Protein 1PL8 (pdb70)

Foldseek 3Di:
DDDDDDWKFFWKAAFAQRTDTHTDDADDEAQQKFKFQWFKFWDDPLQLVCHHGQADVPQHNPGIATATALFKGFTCGHHNNDDPHDGGFTWAFHFWAQPDCDPCNVVQNSLPRPRIGGDHRPPHHHRLIRMDMDRNVGIGGFDPLFDGVLSSVLQLLQLLLFQCVQQVQAAQFAEEEEALALNSLSVQQNSVLRHHPAYEYEEQDPVSVVLSVVFHHRHYYHDDPDALLVLLVVSCVVVVHATLEYEYAAQDLRPQQNRLNRHAQLGEYEYEHHYDPDHDHPVVSCVVSVHYYHYGRRHGDRSVVSSVCRVVVSGDCVSQEDEEEESVCVVVQSVVVVVVPGHIYMYTDDPVDNDD/DDDDDDWKFFWKAAAAQRIDTDTDDADDEAQQKFKFQWFKFWDDPLQLCCHHGQADVVQHNPGMAGATALFKGFGCGHHNNDDPHDGGFTWQAHFWAQPDCDPCNVVQNSLPRPRIGGDHGPPHHHRLIGMDMDRNVGIGGFDPLFDGVLSSCLQLLQLLVQQCVQQVQAAAFAEEEEALALNSLSVQQNSVLRHHPAYEYEEQDPLSQVLSVVFHHRHYYHDDDDFLLVLLVVSCVVVVHATLEYEYAALDLRPQQNRQNRHQQLGEYEYEHHYDPDHDHPVVSNVVSVHYYHYGRRHGDRSVVSSVCRVVVSGDCPSQEPEEEESVCVVVQSVVVVVVPGHIYMYTDDPVDRDD/DDDDDDWKFFWKAAAAQRTDTHTDDADDEAQQKFKFQWFKFWDDPLQLVCHHGQADVVQHNPGIAGATALFKGFGCGHHNNDDPHDGGFTWQAHFWAQPDCDPCNVVQNSLPRPRIGGDHGPPHHHRLIRMDMDRNVGIGGFDPLFDGVLSSCLQLLQLLVQQCVQQVQAAAFAEEEEALALNSLSVQQNSVLRHHPAYEYEEQDPLSQVLSVVFHHRHYYHDDPDFLLVLLVVSCVVVVHATLEYEYAACDLRPQQNRQNRHAQLGEYEYEHNYDPDHDHPVVSNVVSVHYYHYGRRHGDRSVVSSVCRVVVSGDCPSQEPEEEESVCVVVQSVVVVVVPGHIYMYTDDPVDRDD/DDDDDDWKFFWKAAAAQRTDTHTDDADDEAQQKFKFQWFKFWDDPLQLCCRHGCADVPQHNPGIATATALFKGFTCGHHNNDDPDDGGFTWAFHFWDQPDCDPCNVVFNSLPRPRIGGDHRPPHHHRLIGMDMDRNVGIGGFDPLFDGVLSSVLQLLQLLVFQCVQQVQAAAFEEEEEALALNSLSVQQNSVLRHHPAYEYEEQDPVSQVLSVVFHHRHYYHDDPDALLRLLVVSCVVVVHATLEYEYAAQDLRPQQNNLNRHAQLGEYEYEHHYDPDHDHPVVSNVVSVHYYHYGRRHGPRSVVSSVCRVVVSGDCVSQEDEEEESVCVVVQSVVVVVVPGHIYMYTDDPVDNDD

B-factor: mean 23.21, std 8.75, range [3.47, 67.13]

Radius of gyration: 36.03 Å; Cα contacts (8 Å, |Δi|>4): 3631; chains: 4; bounding box: 82×90×135 Å

InterPro domains:
  IPR002328 Alcohol dehydrogenase, zinc-type, conserved site [PS00059] (69-83)
  IPR011032 GroES-like superfamily [SSF50129] (10-181)
  IPR013149 Alcohol dehydrogenase-like, C-terminal [PF00107] (183-312)
  IPR013154 Alcohol dehydrogenase-like, N-terminal [PF08240] (31-145)
  IPR020843 Enoylreductase domain [SM00829] (16-348)
  IPR036291 NAD(P)-binding domain superfamily [SSF51735] (148-316)
  IPR045306 Sorbitol dehydrogenase-like [cd05285] (11-350)

Secondary structure (DSSP, 8-state):
-PPPPP--EEEEEEETTEEEEEE-PPP---TTEEEEEEEEEEE-HHHHHHHHHSEETTEE-SS-EE---EEEEEEEEE-TT--S--TT-EEEE-SEE-SS--HHHHTT-GGG-TT-EETTBTTB--S-BSEEEEEGGGEEEPPTTS-HHHHHHHHHHHHHHHHHHHHT--TT-EEEEE--SHHHHHHHHHHHHTT-SEEEEEES-HHHHHHHHHTT-SEEEE-SS--HHHHHHHHHHHHTS--SEEEE-S--HHHHHHHHHHSPTT-EEEE-S---S-----HHHHHHTT-EEEE--S-SS-HHHHHHHHHTTS---GGGEEEEEEGGGHHHHHHHHHTT--SEEEEE--TT----/-PPPPP--EEEEEEETTEEEEEE-PPP---TTEEEEEEEEEEE-HHHHHHHHHSEETTEE-SS-EE---EEEEEEEEE-TT--S--TT-EEEE-SEE-SS--HHHHTT-GGG-TT-EETTBTTB--S-BSEEEEEGGGEEEPPTTS-HHHHHHHHHHHHHHHHHHHHT--TT-EEEEE--SHHHHHHHHHHHHTT-SEEEEEES-HHHHHHHHHTT-SEEEE-SS--HHHHHHHHHHHHTS--SEEEE-S--HHHHHHHHHHSPTT-EEEE-S---S-----HHHHHHTT-EEEE--S-SS-HHHHHHHHHTTS---GGGEEEEEEGGGHHHHHHHHHHT--SEEEEE--TT----/-PPPPP--EEEEEEETTEEEEEE-PPP---TTEEEEEEEEEEE-HHHHHHHHHSEETTEE-SS-EE---EEEEEEEEE-TT--S--TT-EEEE-SEE-SS--HHHHTT-GGG-TT-EETTBTTB--S-BSEEEEEGGGEEEPPTTS-HHHHHHHHHHHHHHHHHHHHT--TT-EEEEE--SHHHHHHHHHHHHTT-SEEEEEES-HHHHHHHHHTT-SEEEE-SS--HHHHHHHHHHHHTS--SEEEE-S--HHHHHHHHHHSPTT-EEEE-S---S-----HHHHHHTT-EEEE--S-SS-HHHHHHHHHTTS---GGGEEEEEEGGGHHHHHHHHHHT--SEEEEE--TT----/-PPPPP--EEEEEEETTEEEEEE-PPP---TTEEEEEEEEEEE-HHHHHHHHHSEETTEE--S-EE---EEEEEEEEE-TT--S--TT-EEEE-SEE-SS--HHHHTT-GGG-TT-EETTBTTB--S-BSEEEEEGGGEEEPPTTS-HHHHHHHHHHHHHHHHHHHHT--TT-EEEEE--SHHHHHHHHHHHHTT-SEEEEEES-HHHHHHHHHTT-SEEEE-SS--HHHHHHHHHHHHTS--SEEEE-S--HHHHHHHHHHSPTT-EEEE-S---S-----HHHHHHTT-EEEE--S-SS-HHHHHHHHHTT----GGGEEEEEEGGGHHHHHHHHHTT--SEEEEE--TT----

Structure (mmCIF, N/CA/C/O backbone):
data_1PL8
#
_entry.id   1PL8
#
_cell.length_a   133.776
_cell.length_b   133.776
_cell.length_c   224.708
_cell.angle_alpha   90.00
_cell.angle_beta   90.00
_cell.angle_gamma   120.00
#
_symmetry.space_group_name_H-M   'P 62'
#
loop_
_entity.id
_entity.type
_entity.pdbx_description
1 polymer 'human sorbitol dehydrogenase'
2 non-polymer 'ZINC ION'
3 non-polymer NICOTINAMIDE-ADENINE-DINUCLEOTIDE
4 water water
#
loop_
_atom_site.group_PDB
_atom_site.id
_atom_site.type_symbol
_atom_site.label_atom_id
_atom_site.label_alt_id
_atom_site.label_comp_id
_atom_site.label_asym_id
_atom_site.label_entity_id
_atom_site.label_seq_id
_atom_site.pdbx_PDB_ins_code
_atom_site.Cartn_x
_atom_site.Cartn_y
_atom_site.Cartn_z
_atom_site.occupancy
_atom_site.B_iso_or_equiv
_atom_site.auth_seq_id
_atom_site.auth_comp_id
_atom_site.auth_asym_id
_atom_site.auth_atom_id
_atom_site.pdbx_PDB_model_num
ATOM 1 N N . ALA A 1 1 ? 80.570 35.494 77.945 1.00 34.81 1 ALA A N 1
ATOM 2 C CA . ALA A 1 1 ? 81.643 35.610 76.917 1.00 34.70 1 ALA A CA 1
ATOM 3 C C . ALA A 1 1 ? 81.225 36.592 75.827 1.00 33.56 1 ALA A C 1
ATOM 4 O O . ALA A 1 1 ? 80.035 36.827 75.613 1.00 34.11 1 ALA A O 1
ATOM 6 N N . ALA A 1 2 ? 82.209 37.162 75.140 1.00 31.33 2 ALA A N 1
ATOM 7 C CA . ALA A 1 2 ? 81.940 38.121 74.075 1.00 28.96 2 ALA A CA 1
ATOM 8 C C . ALA A 1 2 ? 81.450 37.423 72.809 1.00 27.53 2 ALA A C 1
ATOM 9 O O . ALA A 1 2 ? 81.582 36.208 72.664 1.00 26.14 2 ALA A O 1
ATOM 11 N N . ALA A 1 3 ? 80.884 38.203 71.896 1.00 25.23 3 ALA A N 1
ATOM 12 C CA . ALA A 1 3 ? 80.381 37.672 70.639 1.00 25.07 3 ALA A CA 1
ATOM 13 C C . ALA A 1 3 ? 81.519 37.076 69.821 1.00 24.42 3 ALA A C 1
ATOM 14 O O . ALA A 1 3 ? 82.679 37.489 69.946 1.00 23.76 3 ALA A O 1
ATOM 16 N N . ALA A 1 4 ? 81.179 36.098 68.988 1.00 22.07 4 ALA A N 1
ATOM 17 C CA . ALA A 1 4 ? 82.161 35.445 68.140 1.00 22.30 4 ALA A CA 1
ATOM 18 C C . ALA A 1 4 ? 82.730 36.468 67.161 1.00 22.14 4 ALA A C 1
ATOM 19 O O . ALA A 1 4 ? 81.996 37.289 66.615 1.00 22.69 4 ALA A O 1
ATOM 21 N N . LYS A 1 5 ? 84.040 36.418 66.954 1.00 21.76 5 LYS A N 1
ATOM 22 C CA . LYS A 1 5 ? 84.705 37.332 66.035 1.00 23.58 5 LYS A CA 1
ATOM 23 C C . LYS A 1 5 ? 84.577 36.792 64.620 1.00 23.28 5 LYS A C 1
ATOM 24 O O . LYS A 1 5 ? 84.335 35.601 64.418 1.00 20.24 5 LYS A O 1
ATOM 30 N N . PRO A 1 6 ? 84.717 37.667 63.617 1.00 23.05 6 PRO A N 1
ATOM 31 C CA . PRO A 1 6 ? 84.614 37.167 62.245 1.00 22.40 6 PRO A CA 1
ATOM 32 C C . PRO A 1 6 ? 85.870 36.351 61.950 1.00 19.94 6 PRO A C 1
ATOM 33 O O . PRO A 1 6 ? 86.839 36.403 62.708 1.00 19.37 6 PRO A O 1
ATOM 37 N N . ASN A 1 7 ? 85.854 35.583 60.867 1.00 19.66 7 ASN A N 1
ATOM 38 C CA . ASN A 1 7 ? 87.016 34.778 60.511 1.00 18.63 7 ASN A CA 1
ATOM 39 C C . ASN A 1 7 ? 87.553 35.242 59.168 1.00 18.15 7 ASN A C 1
ATOM 40 O O . ASN A 1 7 ? 86.872 35.955 58.430 1.00 18.38 7 ASN A O 1
ATOM 45 N N . ASN A 1 8 ? 88.783 34.851 58.862 1.00 17.59 8 ASN A N 1
ATOM 46 C CA . ASN A 1 8 ? 89.375 35.188 57.579 1.00 18.46 8 ASN A CA 1
ATOM 47 C C . ASN A 1 8 ? 90.026 33.937 57.000 1.00 17.78 8 ASN A C 1
ATOM 48 O O . ASN A 1 8 ? 91.240 33.888 56.784 1.00 17.79 8 ASN A O 1
ATOM 53 N N . LEU A 1 9 ? 89.205 32.912 56.785 1.00 16.98 9 LEU A N 1
ATOM 54 C CA . LEU A 1 9 ? 89.673 31.659 56.207 1.00 17.02 9 LEU A CA 1
ATOM 55 C C . LEU A 1 9 ? 90.308 32.043 54.874 1.00 16.62 9 LEU A C 1
ATOM 56 O O . LEU A 1 9 ? 89.719 32.800 54.103 1.00 16.47 9 LEU A O 1
ATOM 61 N N . SER A 1 10 ? 91.500 31.519 54.610 1.00 16.91 10 SER A N 1
ATOM 62 C CA . SER A 1 10 ? 92.227 31.834 53.388 1.00 17.10 10 SER A CA 1
ATOM 63 C C . SER A 1 10 ? 92.750 30.591 52.676 1.00 17.83 10 SER A C 1
ATOM 64 O O . SER A 1 10 ? 93.001 29.565 53.310 1.00 18.26 10 SER A O 1
ATOM 67 N N . LEU A 1 11 ? 92.910 30.685 51.358 1.00 16.98 11 LEU A N 1
ATOM 68 C CA . LEU A 1 11 ? 93.454 29.576 50.578 1.00 18.44 11 LEU A CA 1
ATOM 69 C C . LEU A 1 11 ? 94.942 29.892 50.457 1.00 19.46 11 LEU A C 1
ATOM 70 O O . LEU A 1 11 ? 95.328 30.869 49.812 1.00 19.06 11 LEU A O 1
ATOM 75 N N . VAL A 1 12 ? 95.771 29.058 51.073 1.00 19.64 12 VAL A N 1
ATOM 76 C CA . VAL A 1 12 ? 97.209 29.289 51.100 1.00 19.69 12 VAL A CA 1
ATOM 77 C C . VAL A 1 12 ? 98.081 28.181 50.530 1.00 22.24 12 VAL A C 1
ATOM 78 O O . VAL A 1 12 ? 97.828 26.995 50.755 1.00 22.81 12 VAL A O 1
ATOM 82 N N A VAL A 1 13 ? 99.113 28.571 49.789 0.50 22.58 13 VAL A N 1
ATOM 83 N N B VAL A 1 13 ? 99.111 28.570 49.784 0.50 22.27 13 VAL A N 1
ATOM 84 C CA A VAL A 1 13 ? 100.047 27.606 49.226 0.50 23.57 13 VAL A CA 1
ATOM 85 C CA B VAL A 1 13 ? 100.042 27.604 49.216 0.50 22.96 13 VAL A CA 1
ATOM 86 C C A VAL A 1 13 ? 101.326 27.670 50.050 0.50 24.24 13 VAL A C 1
ATOM 87 C C B VAL A 1 13 ? 101.333 27.667 50.031 0.50 23.89 13 VAL A C 1
ATOM 88 O O A VAL A 1 13 ? 101.912 28.739 50.218 0.50 23.82 13 VAL A O 1
ATOM 89 O O B VAL A 1 13 ? 101.932 28.731 50.179 0.50 23.55 13 VAL A O 1
ATOM 96 N N . HIS A 1 14 ? 101.745 26.525 50.575 1.00 24.96 14 HIS A N 1
ATOM 97 C CA . HIS A 1 14 ? 102.956 26.454 51.383 1.00 26.59 14 HIS A CA 1
ATOM 98 C C . HIS A 1 14 ? 104.131 25.958 50.562 1.00 27.78 14 HIS A C 1
ATOM 99 O O . HIS A 1 14 ? 105.287 26.145 50.935 1.00 30.47 14 HIS A O 1
ATOM 106 N N . GLY A 1 15 ? 103.823 25.324 49.440 1.00 28.93 15 GLY A N 1
ATOM 107 C CA . GLY A 1 15 ? 104.859 24.800 48.576 1.00 30.54 15 GLY A CA 1
ATOM 108 C C . GLY A 1 15 ? 104.245 23.890 47.536 1.00 32.05 15 GLY A C 1
ATOM 109 O O . GLY A 1 15 ? 103.025 23.723 47.508 1.00 32.26 15 GLY A O 1
ATOM 110 N N . PRO A 1 16 ? 105.063 23.285 46.664 1.00 32.99 16 PRO A N 1
ATOM 111 C CA . PRO A 1 16 ? 104.534 22.392 45.632 1.00 33.43 16 PRO A CA 1
ATOM 112 C C . PRO A 1 16 ? 103.573 21.375 46.229 1.00 32.94 16 PRO A C 1
ATOM 113 O O . PRO A 1 16 ? 103.909 20.693 47.194 1.00 34.22 16 PRO A O 1
ATOM 117 N N . GLY A 1 17 ? 102.375 21.293 45.657 1.00 32.29 17 GLY A N 1
ATOM 118 C CA . GLY A 1 17 ? 101.378 20.353 46.134 1.00 31.66 17 GLY A CA 1
ATOM 119 C C . GLY A 1 17 ? 100.925 20.517 47.576 1.00 31.27 17 GLY A C 1
ATOM 120 O O . GLY A 1 17 ? 100.370 19.583 48.158 1.00 31.34 17 GLY A O 1
ATOM 121 N N . ASP A 1 18 ? 101.150 21.688 48.164 1.00 28.34 18 ASP A N 1
ATOM 122 C CA . ASP A 1 18 ? 100.737 21.912 49.547 1.00 28.02 18 ASP A CA 1
ATOM 123 C C . ASP A 1 18 ? 99.771 23.091 49.646 1.00 27.50 18 ASP A C 1
ATOM 124 O O . ASP A 1 18 ? 100.177 24.222 49.923 1.00 26.49 18 ASP A O 1
ATOM 129 N N . LEU A 1 19 ? 98.492 22.805 49.423 1.00 26.52 19 LEU A N 1
ATOM 130 C CA . LEU A 1 19 ? 97.430 23.803 49.466 1.00 26.55 19 LEU A CA 1
ATOM 131 C C . LEU A 1 19 ? 96.627 23.630 50.752 1.00 26.55 19 LEU A C 1
ATOM 132 O O . LEU A 1 19 ? 96.230 22.511 51.092 1.00 26.44 19 LEU A O 1
ATOM 137 N N . ARG A 1 20 ? 96.377 24.731 51.458 1.00 23.79 20 ARG A N 1
ATOM 138 C CA . ARG A 1 20 ? 95.638 24.660 52.715 1.00 23.72 20 ARG A CA 1
ATOM 139 C C . ARG A 1 20 ? 94.646 25.792 52.943 1.00 23.53 20 ARG A C 1
ATOM 140 O O . ARG A 1 20 ? 94.844 26.918 52.486 1.00 21.94 20 ARG A O 1
ATOM 148 N N . LEU A 1 21 ? 93.575 25.472 53.658 1.00 22.35 21 LEU A N 1
ATOM 149 C CA . LEU A 1 21 ? 92.576 26.458 54.031 1.00 22.55 21 LEU A CA 1
ATOM 150 C C . LEU A 1 21 ? 92.900 26.734 55.491 1.00 22.65 21 LEU A C 1
ATOM 151 O O . LEU A 1 21 ? 92.834 25.834 56.326 1.00 22.84 21 LEU A O 1
ATOM 156 N N . GLU A 1 22 ? 93.275 27.968 55.797 1.00 22.59 22 GLU A N 1
ATOM 157 C CA . GLU A 1 22 ? 93.625 28.323 57.164 1.00 24.00 22 GLU A CA 1
ATOM 158 C C . GLU A 1 22 ? 93.197 29.740 57.492 1.00 22.37 22 GLU A C 1
ATOM 159 O O . GLU A 1 22 ? 93.021 30.566 56.599 1.00 22.49 22 GLU A O 1
ATOM 165 N N . ASN A 1 23 ? 93.025 30.016 58.779 1.00 20.17 23 ASN A N 1
ATOM 166 C CA . ASN A 1 23 ? 92.588 31.329 59.212 1.00 20.14 23 ASN A CA 1
ATOM 167 C C . ASN A 1 23 ? 93.703 32.355 59.360 1.00 20.67 23 ASN A C 1
ATOM 168 O O . ASN A 1 23 ? 94.785 32.062 59.869 1.00 19.40 23 ASN A O 1
ATOM 173 N N . TYR A 1 24 ? 93.407 33.571 58.919 1.00 20.59 24 TYR A N 1
ATOM 174 C CA . TYR A 1 24 ? 94.339 34.685 58.994 1.00 20.29 24 TYR A CA 1
ATOM 175 C C . TYR A 1 24 ? 93.693 35.788 59.811 1.00 21.28 24 TYR A C 1
ATOM 176 O O . TYR A 1 24 ? 92.474 35.807 59.992 1.00 20.56 24 TYR A O 1
ATOM 185 N N . PRO A 1 25 ? 94.504 36.720 60.328 1.00 22.36 25 PRO A N 1
ATOM 186 C CA . PRO A 1 25 ? 93.944 37.818 61.117 1.00 21.66 25 PRO A CA 1
ATOM 187 C C . PRO A 1 25 ? 93.103 38.672 60.178 1.00 21.76 25 PRO A C 1
ATOM 188 O O . PRO A 1 25 ? 93.271 38.603 58.960 1.00 22.20 25 PRO A O 1
ATOM 192 N N . ILE A 1 26 ? 92.191 39.461 60.731 1.00 22.89 26 ILE A N 1
ATOM 193 C CA . ILE A 1 26 ? 91.370 40.334 59.903 1.00 23.68 26 ILE A CA 1
ATOM 194 C C . ILE A 1 26 ? 92.218 41.579 59.648 1.00 24.12 26 ILE A C 1
ATOM 195 O O . ILE A 1 26 ? 92.631 42.258 60.586 1.00 24.38 26 ILE A O 1
ATOM 200 N N . PRO A 1 27 ? 92.492 41.893 58.374 1.00 24.97 27 PRO A N 1
ATOM 201 C CA . PRO A 1 27 ? 93.307 43.072 58.058 1.00 24.94 27 PRO A CA 1
ATOM 202 C C . PRO A 1 27 ? 92.691 44.382 58.542 1.00 24.65 27 PRO A C 1
ATOM 203 O O . PRO A 1 27 ? 91.470 44.516 58.605 1.00 25.07 27 PRO A O 1
ATOM 207 N N . GLU A 1 28 ? 93.547 45.339 58.890 1.00 24.35 28 GLU A N 1
ATOM 208 C CA . GLU A 1 28 ? 93.098 46.657 59.322 1.00 25.11 28 GLU A CA 1
ATOM 209 C C . GLU A 1 28 ? 93.580 47.613 58.232 1.00 24.68 28 GLU A C 1
ATOM 210 O O . GLU A 1 28 ? 94.778 47.733 57.981 1.00 23.73 28 GLU A O 1
ATOM 216 N N . PRO A 1 29 ? 92.649 48.302 57.565 1.00 23.55 29 PRO A N 1
ATOM 217 C CA . PRO A 1 29 ? 93.018 49.230 56.496 1.00 23.86 29 PRO A CA 1
ATOM 218 C C . PRO A 1 29 ? 93.686 50.525 56.941 1.00 23.67 29 PRO A C 1
ATOM 219 O O . PRO A 1 29 ? 93.277 51.144 57.920 1.00 24.72 29 PRO A O 1
ATOM 223 N N . GLY A 1 30 ? 94.721 50.918 56.205 1.00 24.75 30 GLY A N 1
ATOM 224 C CA . GLY A 1 30 ? 95.420 52.155 56.490 1.00 22.44 30 GLY A CA 1
ATOM 225 C C . GLY A 1 30 ? 94.580 53.298 55.947 1.00 23.35 30 GLY A C 1
ATOM 226 O O . GLY A 1 30 ? 93.551 53.051 55.318 1.00 22.91 30 GLY A O 1
ATOM 227 N N . PRO A 1 31 ? 94.998 54.559 56.147 1.00 23.95 31 PRO A N 1
ATOM 228 C CA . PRO A 1 31 ? 94.284 55.757 55.687 1.00 23.12 31 PRO A CA 1
ATOM 229 C C . PRO A 1 31 ? 93.753 55.733 54.250 1.00 22.41 31 PRO A C 1
ATOM 230 O O . PRO A 1 31 ? 92.663 56.237 53.983 1.00 22.85 31 PRO A O 1
ATOM 234 N N . ASN A 1 32 ? 94.522 55.167 53.326 1.00 20.98 32 ASN A N 1
ATOM 235 C CA . ASN A 1 32 ? 94.088 55.125 51.934 1.00 23.31 32 ASN A CA 1
ATOM 236 C C . ASN A 1 32 ? 93.720 53.735 51.434 1.00 23.08 32 ASN A C 1
ATOM 237 O O . ASN A 1 32 ? 93.780 53.465 50.235 1.00 20.13 32 ASN A O 1
ATOM 242 N N . GLU A 1 33 ? 93.336 52.858 52.355 1.00 21.77 33 GLU A N 1
ATOM 243 C CA . GLU A 1 33 ? 92.943 51.503 51.990 1.00 22.51 33 GLU A CA 1
ATOM 244 C C . GLU A 1 33 ? 91.506 51.247 52.414 1.00 21.58 33 GLU A C 1
ATOM 245 O O . GLU A 1 33 ? 90.905 52.038 53.145 1.00 21.75 33 GLU A O 1
ATOM 251 N N . VAL A 1 34 ? 90.950 50.146 51.927 1.00 21.64 34 VAL A N 1
ATOM 252 C CA . VAL A 1 34 ? 89.601 49.750 52.287 1.00 19.52 34 VAL A CA 1
ATOM 253 C C . VAL A 1 34 ? 89.667 48.265 52.610 1.00 20.46 34 VAL A C 1
ATOM 254 O O . VAL A 1 34 ? 90.517 47.542 52.085 1.00 19.31 34 VAL A O 1
ATOM 258 N N . LEU A 1 35 ? 88.793 47.823 53.504 1.00 18.75 35 LEU A N 1
ATOM 259 C CA . LEU A 1 35 ? 88.733 46.421 53.875 1.00 18.93 35 LEU A CA 1
ATOM 260 C C . LEU A 1 35 ? 87.542 45.862 53.110 1.00 18.50 35 LEU A C 1
ATOM 261 O O . LEU A 1 35 ? 86.439 46.402 53.194 1.00 18.36 35 LEU A O 1
ATOM 266 N N . LEU A 1 36 ? 87.767 44.799 52.344 1.00 18.40 36 LEU A N 1
ATOM 267 C CA . LEU A 1 36 ? 86.691 44.203 51.565 1.00 17.59 36 LEU A CA 1
ATOM 268 C C . LEU A 1 36 ? 86.265 42.841 52.076 1.00 18.15 36 LEU A C 1
ATOM 269 O O . LEU A 1 36 ? 87.098 42.019 52.467 1.00 17.11 36 LEU A O 1
ATOM 274 N N . ARG A 1 37 ? 84.956 42.616 52.069 1.00 17.72 37 ARG A N 1
ATOM 275 C CA . ARG A 1 37 ? 84.403 41.324 52.439 1.00 17.47 37 ARG A CA 1
ATOM 276 C C . ARG A 1 37 ? 84.401 40.671 51.059 1.00 16.77 37 ARG A C 1
ATOM 277 O O . ARG A 1 37 ? 83.547 40.977 50.224 1.00 16.88 37 ARG A O 1
ATOM 285 N N . MET A 1 38 ? 85.381 39.812 50.806 1.00 16.12 38 MET A N 1
ATOM 286 C CA . MET A 1 38 ? 85.500 39.159 49.508 1.00 15.17 38 MET A CA 1
ATOM 287 C C . MET A 1 38 ? 84.226 38.420 49.121 1.00 16.51 38 MET A C 1
ATOM 288 O O . MET A 1 38 ? 83.560 37.824 49.972 1.00 16.42 38 MET A O 1
ATOM 293 N N . HIS A 1 39 ? 83.888 38.467 47.835 1.00 14.71 39 HIS A N 1
ATOM 294 C CA . HIS A 1 39 ? 82.690 37.800 47.343 1.00 16.37 39 HIS A CA 1
ATOM 295 C C . HIS A 1 39 ? 83.010 36.764 46.270 1.00 17.55 39 HIS A C 1
ATOM 296 O O . HIS A 1 39 ? 82.817 35.568 46.485 1.00 20.30 39 HIS A O 1
ATOM 303 N N . SER A 1 40 ? 83.509 37.219 45.122 1.00 16.67 40 SER A N 1
ATOM 304 C CA . SER A 1 40 ? 83.843 36.316 44.024 1.00 15.29 40 SER A CA 1
ATOM 305 C C . SER A 1 40 ? 85.303 36.420 43.586 1.00 15.14 40 SER A C 1
ATOM 306 O O . SER A 1 40 ? 85.821 37.515 43.363 1.00 13.84 40 SER A O 1
ATOM 309 N N . VAL A 1 41 ? 85.958 35.270 43.455 1.00 14.78 41 VAL A N 1
ATOM 310 C CA . VAL A 1 41 ? 87.355 35.225 43.038 1.00 14.89 41 VAL A CA 1
ATOM 311 C C . VAL A 1 41 ? 87.570 34.135 41.999 1.00 15.57 41 VAL A C 1
ATOM 312 O O . VAL A 1 41 ? 87.390 32.951 42.284 1.00 15.47 41 VAL A O 1
ATOM 316 N N . GLY A 1 42 ? 87.950 34.534 40.791 1.00 13.37 42 GLY A N 1
ATOM 317 C CA . GLY A 1 42 ? 88.197 33.549 39.760 1.00 15.44 42 GLY A CA 1
ATOM 318 C C . GLY A 1 42 ? 89.630 33.079 39.896 1.00 17.60 42 GLY A C 1
ATOM 319 O O . GLY A 1 42 ? 90.487 33.828 40.363 1.00 18.73 42 GLY A O 1
ATOM 320 N N . ILE A 1 43 ? 89.899 31.837 39.520 1.00 17.10 43 ILE A N 1
ATOM 321 C CA . ILE A 1 43 ? 91.259 31.329 39.600 1.00 19.69 43 ILE A CA 1
ATOM 322 C C . ILE A 1 43 ? 91.758 31.077 38.189 1.00 19.75 43 ILE A C 1
ATOM 323 O O . ILE A 1 43 ? 90.963 30.906 37.269 1.00 21.13 43 ILE A O 1
ATOM 328 N N . CYS A 1 44 ? 93.072 31.074 38.010 1.00 21.68 44 CYS A N 1
ATOM 329 C CA . CYS A 1 44 ? 93.624 30.837 36.685 1.00 22.76 44 CYS A CA 1
ATOM 330 C C . CYS A 1 44 ? 94.900 30.022 36.784 1.00 22.86 44 CYS A C 1
ATOM 331 O O . CYS A 1 44 ? 95.350 29.687 37.883 1.00 23.15 44 CYS A O 1
ATOM 334 N N . GLY A 1 45 ? 95.477 29.714 35.627 1.00 23.80 45 GLY A N 1
ATOM 335 C CA . GLY A 1 45 ? 96.691 28.922 35.573 1.00 25.10 45 GLY A CA 1
ATOM 336 C C . GLY A 1 45 ? 97.801 29.377 36.495 1.00 25.41 45 GLY A C 1
ATOM 337 O O . GLY A 1 45 ? 98.584 28.558 36.973 1.00 25.78 45 GLY A O 1
ATOM 338 N N A SER A 1 46 ? 97.877 30.680 36.748 0.50 26.52 46 SER A N 1
ATOM 339 N N B SER A 1 46 ? 97.877 30.679 36.745 0.50 25.91 46 SER A N 1
ATOM 340 C CA A SER A 1 46 ? 98.915 31.213 37.622 0.50 26.84 46 SER A CA 1
ATOM 341 C CA B SER A 1 46 ? 98.910 31.216 37.619 0.50 25.66 46 SER A CA 1
ATOM 342 C C A SER A 1 46 ? 98.753 30.678 39.042 0.50 26.43 46 SER A C 1
ATOM 343 C C B SER A 1 46 ? 98.752 30.684 39.041 0.50 25.74 46 SER A C 1
ATOM 344 O O A SER A 1 46 ? 99.717 30.203 39.644 0.50 26.46 46 SER A O 1
ATOM 345 O O B SER A 1 46 ? 99.720 30.216 39.643 0.50 25.81 46 SER A O 1
ATOM 350 N N . ASP A 1 47 ? 97.535 30.750 39.573 1.00 25.57 47 ASP A N 1
ATOM 351 C CA . ASP A 1 47 ? 97.272 30.258 40.927 1.00 26.30 47 ASP A CA 1
ATOM 352 C C . ASP A 1 47 ? 97.597 28.767 40.979 1.00 26.84 47 ASP A C 1
ATOM 353 O O . ASP A 1 47 ? 98.311 28.299 41.867 1.00 26.20 47 ASP A O 1
ATOM 358 N N . VAL A 1 48 ? 97.066 28.032 40.009 1.00 27.31 48 VAL A N 1
ATOM 359 C CA . VAL A 1 48 ? 97.274 26.594 39.930 1.00 28.93 48 VAL A CA 1
ATOM 360 C C . VAL A 1 48 ? 98.751 26.231 39.807 1.00 29.60 48 VAL A C 1
ATOM 361 O O . VAL A 1 48 ? 99.201 25.246 40.388 1.00 30.18 48 VAL A O 1
ATOM 365 N N . HIS A 1 49 ? 99.502 27.033 39.059 1.00 29.94 49 HIS A N 1
ATOM 366 C CA . HIS A 1 49 ? 100.923 26.769 38.871 1.00 30.99 49 HIS A CA 1
ATOM 367 C C . HIS A 1 49 ? 101.694 26.953 40.177 1.00 30.23 49 HIS A C 1
ATOM 368 O O . HIS A 1 49 ? 102.578 26.160 40.494 1.00 29.32 49 HIS A O 1
ATOM 375 N N . TYR A 1 50 ? 101.366 27.996 40.935 1.00 28.32 50 TYR A N 1
ATOM 376 C CA . TYR A 1 50 ? 102.041 28.219 42.210 1.00 28.48 50 TYR A CA 1
ATOM 377 C C . TYR A 1 50 ? 101.758 27.038 43.131 1.00 28.48 50 TYR A C 1
ATOM 378 O O . TYR A 1 50 ? 102.598 26.646 43.938 1.00 27.23 50 TYR A O 1
ATOM 387 N N . TRP A 1 51 ? 100.564 26.472 42.996 1.00 28.25 51 TRP A N 1
ATOM 388 C CA . TRP A 1 51 ? 100.163 25.328 43.803 1.00 29.21 51 TRP A CA 1
ATOM 389 C C . TRP A 1 51 ? 100.976 24.095 43.427 1.00 30.82 51 TRP A C 1
ATOM 390 O O . TRP A 1 51 ? 101.512 23.402 44.291 1.00 31.08 51 TRP A O 1
ATOM 401 N N . GLU A 1 52 ? 101.075 23.833 42.130 1.00 32.13 52 GLU A N 1
ATOM 402 C CA . GLU A 1 52 ? 101.808 22.673 41.648 1.00 34.59 52 GLU A CA 1
ATOM 403 C C . GLU A 1 52 ? 103.320 22.776 41.778 1.00 34.79 52 GLU A C 1
ATOM 404 O O . GLU A 1 52 ? 103.967 21.843 42.249 1.00 35.44 52 GLU A O 1
ATOM 410 N N . TYR A 1 53 ? 103.886 23.904 41.367 1.00 35.20 53 TYR A N 1
ATOM 411 C CA . TYR A 1 53 ? 105.334 24.059 41.412 1.00 36.65 53 TYR A CA 1
ATOM 412 C C . TYR A 1 53 ? 105.872 25.014 42.468 1.00 37.20 53 TYR A C 1
ATOM 413 O O . TYR A 1 53 ? 107.085 25.130 42.642 1.00 37.04 53 TYR A O 1
ATOM 422 N N . GLY A 1 54 ? 104.976 25.689 43.179 1.00 37.46 54 GLY A N 1
ATOM 423 C CA . GLY A 1 54 ? 105.411 26.614 44.210 1.00 37.49 54 GLY A CA 1
ATOM 424 C C . GLY A 1 54 ? 106.177 27.788 43.637 1.00 38.29 54 GLY A C 1
ATOM 425 O O . GLY A 1 54 ? 106.882 28.493 44.362 1.00 37.78 54 GLY A O 1
ATOM 426 N N . ARG A 1 55 ? 106.036 28.001 42.333 1.00 38.76 55 ARG A N 1
ATOM 427 C CA . ARG A 1 55 ? 106.728 29.094 41.667 1.00 39.85 55 ARG A CA 1
ATOM 428 C C . ARG A 1 55 ? 106.333 29.208 40.203 1.00 40.05 55 ARG A C 1
ATOM 429 O O . ARG A 1 55 ? 105.746 28.294 39.626 1.00 40.61 55 ARG A O 1
ATOM 437 N N . ILE A 1 56 ? 106.664 30.352 39.617 1.00 39.54 56 ILE A N 1
ATOM 438 C CA . ILE A 1 56 ? 106.417 30.626 38.210 1.00 39.56 56 ILE A CA 1
ATOM 439 C C . ILE A 1 56 ? 107.620 31.452 37.789 1.00 41.43 56 ILE A C 1
ATOM 440 O O . ILE A 1 56 ? 107.760 32.607 38.199 1.00 42.15 56 ILE A O 1
ATOM 445 N N . GLY A 1 57 ? 108.495 30.860 36.985 1.00 42.06 57 GLY A N 1
ATOM 446 C CA . GLY A 1 57 ? 109.681 31.578 36.566 1.00 43.51 57 GLY A CA 1
ATOM 447 C C . GLY A 1 57 ? 110.505 31.899 37.797 1.00 44.21 57 GLY A C 1
ATOM 448 O O . GLY A 1 57 ? 110.787 31.013 38.605 1.00 43.54 57 GLY A O 1
ATOM 449 N N . ASN A 1 58 ? 110.874 33.165 37.958 1.00 45.49 58 ASN A N 1
ATOM 450 C CA . ASN A 1 58 ? 111.673 33.580 39.104 1.00 47.32 58 ASN A CA 1
ATOM 451 C C . ASN A 1 58 ? 110.838 33.994 40.312 1.00 47.46 58 ASN A C 1
ATOM 452 O O . ASN A 1 58 ? 111.382 34.312 41.372 1.00 48.34 58 ASN A O 1
ATOM 457 N N . PHE A 1 59 ? 109.518 33.997 40.157 1.00 46.85 59 PHE A N 1
ATOM 458 C CA . PHE A 1 59 ? 108.642 34.352 41.267 1.00 45.97 59 PHE A CA 1
ATOM 459 C C . PHE A 1 59 ? 108.403 33.080 42.066 1.00 44.21 59 PHE A C 1
ATOM 460 O O . PHE A 1 59 ? 107.575 32.245 41.696 1.00 43.64 59 PHE A O 1
ATOM 468 N N . ILE A 1 60 ? 109.140 32.933 43.161 1.00 42.08 60 ILE A N 1
ATOM 469 C CA . ILE A 1 60 ? 109.029 31.746 43.991 1.00 40.20 60 ILE A CA 1
ATOM 470 C C . ILE A 1 60 ? 108.423 31.986 45.368 1.00 37.58 60 ILE A C 1
ATOM 471 O O . ILE A 1 60 ? 108.741 32.961 46.047 1.00 35.85 60 ILE A O 1
ATOM 476 N N . VAL A 1 61 ? 107.541 31.075 45.763 1.00 36.47 61 VAL A N 1
ATOM 477 C CA . VAL A 1 61 ? 106.876 31.130 47.056 1.00 35.53 61 VAL A CA 1
ATOM 478 C C . VAL A 1 61 ? 107.883 30.684 48.112 1.00 36.38 61 VAL A C 1
ATOM 479 O O . VAL A 1 61 ? 108.159 29.494 48.254 1.00 36.71 61 VAL A O 1
ATOM 483 N N . LYS A 1 62 ? 108.435 31.647 48.843 1.00 37.45 62 LYS A N 1
ATOM 484 C CA . LYS A 1 62 ? 109.427 31.356 49.873 1.00 37.93 62 LYS A CA 1
ATOM 485 C C . LYS A 1 62 ? 108.777 31.220 51.246 1.00 37.53 62 LYS A C 1
ATOM 486 O O . LYS A 1 62 ? 109.375 30.691 52.181 1.00 38.01 62 LYS A O 1
ATOM 492 N N . LYS A 1 63 ? 107.549 31.711 51.357 1.00 36.18 63 LYS A N 1
ATOM 493 C CA . LYS A 1 63 ? 106.784 31.624 52.592 1.00 34.11 63 LYS A CA 1
ATOM 494 C C . LYS A 1 63 ? 105.339 31.425 52.157 1.00 31.42 63 LYS A C 1
ATOM 495 O O . LYS A 1 63 ? 104.968 31.814 51.051 1.00 31.47 63 LYS A O 1
ATOM 501 N N . PRO A 1 64 ? 104.506 30.806 53.009 1.00 30.07 64 PRO A N 1
ATOM 502 C CA . PRO A 1 64 ? 103.104 30.587 52.633 1.00 27.19 64 PRO A CA 1
ATOM 503 C C . PRO A 1 64 ? 102.483 31.831 52.014 1.00 24.24 64 PRO A C 1
ATOM 504 O O . PRO A 1 64 ? 102.594 32.930 52.554 1.00 23.29 64 PRO A O 1
ATOM 508 N N . MET A 1 65 ? 101.840 31.650 50.866 1.00 22.15 65 MET A N 1
ATOM 509 C CA . MET A 1 65 ? 101.215 32.760 50.166 1.00 19.40 65 MET A CA 1
ATOM 510 C C . MET A 1 65 ? 99.742 32.499 49.888 1.00 18.40 65 MET A C 1
ATOM 511 O O . MET A 1 65 ? 99.374 31.425 49.410 1.00 17.05 65 MET A O 1
ATOM 516 N N . VAL A 1 66 ? 98.905 33.486 50.197 1.00 16.81 66 VAL A N 1
ATOM 517 C CA . VAL A 1 66 ? 97.474 33.380 49.945 1.00 16.58 66 VAL A CA 1
ATOM 518 C C . VAL A 1 66 ? 97.310 33.570 48.435 1.00 17.96 66 VAL A C 1
ATOM 519 O O . VAL A 1 66 ? 97.954 34.436 47.844 1.00 16.31 66 VAL A O 1
ATOM 523 N N . LEU A 1 67 ? 96.471 32.749 47.809 1.00 15.59 67 LEU A N 1
ATOM 524 C CA . LEU A 1 67 ? 96.259 32.837 46.365 1.00 15.67 67 LEU A CA 1
ATOM 525 C C . LEU A 1 67 ? 95.103 33.765 45.999 1.00 14.73 67 LEU A C 1
ATOM 526 O O . LEU A 1 67 ? 94.487 34.373 46.870 1.00 16.09 67 LEU A O 1
ATOM 531 N N . GLY A 1 68 ? 94.822 33.872 44.702 1.00 15.85 68 GLY A N 1
ATOM 532 C CA . GLY A 1 68 ? 93.721 34.702 44.242 1.00 16.80 68 GLY A CA 1
ATOM 533 C C . GLY A 1 68 ? 94.100 36.120 43.859 1.00 16.85 68 GLY A C 1
ATOM 534 O O . GLY A 1 68 ? 94.776 36.814 44.620 1.00 16.99 68 GLY A O 1
ATOM 535 N N . HIS A 1 69 ? 93.649 36.558 42.686 1.00 16.66 69 HIS A N 1
ATOM 536 C CA . HIS A 1 69 ? 93.947 37.908 42.213 1.00 16.59 69 HIS A CA 1
ATOM 537 C C . HIS A 1 69 ? 92.917 38.426 41.208 1.00 16.24 69 HIS A C 1
ATOM 538 O O . HIS A 1 69 ? 93.094 39.499 40.636 1.00 14.74 69 HIS A O 1
ATOM 545 N N . GLU A 1 70 ? 91.859 37.654 40.979 1.00 14.64 70 GLU A N 1
ATOM 546 C CA . GLU A 1 70 ? 90.795 38.041 40.049 1.00 15.66 70 GLU A CA 1
ATOM 547 C C . GLU A 1 70 ? 89.545 38.151 40.907 1.00 16.92 70 GLU A C 1
ATOM 548 O O . GLU A 1 70 ? 88.736 37.218 40.953 1.00 16.31 70 GLU A O 1
ATOM 554 N N . ALA A 1 71 ? 89.356 39.292 41.561 1.00 16.67 71 ALA A N 1
ATOM 555 C CA . ALA A 1 71 ? 88.235 39.395 42.477 1.00 15.00 71 ALA A CA 1
ATOM 556 C C . ALA A 1 71 ? 87.384 40.647 42.562 1.00 15.80 71 ALA A C 1
ATOM 557 O O . ALA A 1 71 ? 87.714 41.714 42.033 1.00 13.51 71 ALA A O 1
ATOM 559 N N . SER A 1 72 ? 86.273 40.475 43.272 1.00 14.07 72 SER A N 1
ATOM 560 C CA . SER A 1 72 ? 85.326 41.539 43.557 1.00 14.70 72 SER A CA 1
ATOM 561 C C . SER A 1 72 ? 84.875 41.284 44.996 1.00 15.12 72 SER A C 1
ATOM 562 O O . SER A 1 72 ? 85.062 40.186 45.532 1.00 12.68 72 SER A O 1
ATOM 565 N N . GLY A 1 73 ? 84.304 42.302 45.625 1.00 14.96 73 GLY A N 1
ATOM 566 C CA . GLY A 1 73 ? 83.851 42.152 46.993 1.00 16.14 73 GLY A CA 1
ATOM 567 C C . GLY A 1 73 ? 83.010 43.332 47.426 1.00 17.75 73 GLY A C 1
ATOM 568 O O . GLY A 1 73 ? 82.620 44.164 46.605 1.00 18.13 73 GLY A O 1
ATOM 569 N N . THR A 1 74 ? 82.732 43.402 48.722 1.00 17.46 74 THR A N 1
ATOM 570 C CA . THR A 1 74 ? 81.929 44.476 49.283 1.00 18.38 74 THR A CA 1
ATOM 571 C C . THR A 1 74 ? 82.783 45.225 50.290 1.00 18.63 74 THR A C 1
ATOM 572 O O . THR A 1 74 ? 83.455 44.610 51.118 1.00 17.45 74 THR A O 1
ATOM 576 N N . VAL A 1 75 ? 82.763 46.551 50.222 1.00 19.72 75 VAL A N 1
ATOM 577 C CA . VAL A 1 75 ? 83.546 47.342 51.158 1.00 20.55 75 VAL A CA 1
ATOM 578 C C . VAL A 1 75 ? 82.971 47.136 52.551 1.00 21.70 75 VAL A C 1
ATOM 579 O O . VAL A 1 75 ? 81.780 47.343 52.785 1.00 20.93 75 VAL A O 1
ATOM 583 N N . GLU A 1 76 ? 83.828 46.714 53.471 1.00 23.17 76 GLU A N 1
ATOM 584 C CA . GLU A 1 76 ? 83.421 46.472 54.846 1.00 26.65 76 GLU A CA 1
ATOM 585 C C . GLU A 1 76 ? 83.764 47.702 55.686 1.00 27.07 76 GLU A C 1
ATOM 586 O O . GLU A 1 76 ? 82.950 48.184 56.473 1.00 26.65 76 GLU A O 1
ATOM 592 N N . LYS A 1 77 ? 84.974 48.213 55.490 1.00 27.42 77 LYS A N 1
ATOM 593 C CA . LYS A 1 77 ? 85.459 49.372 56.229 1.00 27.38 77 LYS A CA 1
ATOM 594 C C . LYS A 1 77 ? 86.395 50.193 55.336 1.00 27.05 77 LYS A C 1
ATOM 595 O O . LYS A 1 77 ? 87.048 49.646 54.448 1.00 25.52 77 LYS A O 1
ATOM 601 N N . VAL A 1 78 ? 86.456 51.501 55.567 1.00 26.63 78 VAL A N 1
ATOM 602 C CA . VAL A 1 78 ? 87.319 52.373 54.771 1.00 26.56 78 VAL A CA 1
ATOM 603 C C . VAL A 1 78 ? 88.342 53.116 55.626 1.00 26.48 78 VAL A C 1
ATOM 604 O O . VAL A 1 78 ? 88.092 53.409 56.794 1.00 25.49 78 VAL A O 1
ATOM 608 N N . GLY A 1 79 ? 89.495 53.413 55.036 1.00 26.66 79 GLY A N 1
ATOM 609 C CA . GLY A 1 79 ? 90.532 54.133 55.755 1.00 26.57 79 GLY A CA 1
ATOM 610 C C . GLY A 1 79 ? 90.116 55.573 55.995 1.00 27.62 79 GLY A C 1
ATOM 611 O O . GLY A 1 79 ? 89.255 56.097 55.292 1.00 25.14 79 GLY A O 1
ATOM 612 N N . SER A 1 80 ? 90.734 56.217 56.982 1.00 29.96 80 SER A N 1
ATOM 613 C CA . SER A 1 80 ? 90.411 57.598 57.329 1.00 31.69 80 SER A CA 1
ATOM 614 C C . SER A 1 80 ? 90.546 58.613 56.195 1.00 32.21 80 SER A C 1
ATOM 615 O O . SER A 1 80 ? 89.983 59.706 56.271 1.00 33.03 80 SER A O 1
ATOM 618 N N . SER A 1 81 ? 91.280 58.270 55.143 1.00 31.36 81 SER A N 1
ATOM 619 C CA . SER A 1 81 ? 91.445 59.206 54.034 1.00 32.05 81 SER A CA 1
ATOM 620 C C . SER A 1 81 ? 90.625 58.850 52.801 1.00 32.14 81 SER A C 1
ATOM 621 O O . SER A 1 81 ? 90.581 59.620 51.839 1.00 31.61 81 SER A O 1
ATOM 624 N N . VAL A 1 82 ? 89.971 57.692 52.831 1.00 30.67 82 VAL A N 1
ATOM 625 C CA . VAL A 1 82 ? 89.158 57.250 51.701 1.00 29.87 82 VAL A CA 1
ATOM 626 C C . VAL A 1 82 ? 87.869 58.055 51.614 1.00 31.28 82 VAL A C 1
ATOM 627 O O . VAL A 1 82 ? 87.175 58.237 52.613 1.00 32.49 82 VAL A O 1
ATOM 631 N N . LYS A 1 83 ? 87.541 58.527 50.416 1.00 32.25 83 LYS A N 1
ATOM 632 C CA . LYS A 1 83 ? 86.333 59.320 50.236 1.00 33.75 83 LYS A CA 1
ATOM 633 C C . LYS A 1 83 ? 85.465 58.909 49.055 1.00 31.75 83 LYS A C 1
ATOM 634 O O . LYS A 1 83 ? 84.294 59.277 48.990 1.00 32.45 83 LYS A O 1
ATOM 640 N N . HIS A 1 84 ? 86.020 58.137 48.127 1.00 28.97 84 HIS A N 1
ATOM 641 C CA . HIS A 1 84 ? 85.245 57.715 46.967 1.00 27.93 84 HIS A CA 1
ATOM 642 C C . HIS A 1 84 ? 84.547 56.364 47.161 1.00 27.00 84 HIS A C 1
ATOM 643 O O . HIS A 1 84 ? 83.811 55.910 46.284 1.00 26.27 84 HIS A O 1
ATOM 650 N N . LEU A 1 85 ? 84.777 55.731 48.309 1.00 25.32 85 LEU A N 1
ATOM 651 C CA . LEU A 1 85 ? 84.160 54.441 48.621 1.00 24.88 85 LEU A CA 1
ATOM 652 C C . LEU A 1 85 ? 83.590 54.480 50.034 1.00 25.21 85 LEU A C 1
ATOM 653 O O . LEU A 1 85 ? 84.068 55.234 50.875 1.00 24.37 85 LEU A O 1
ATOM 658 N N . LYS A 1 86 ? 82.569 53.666 50.289 1.00 25.43 86 LYS A N 1
ATOM 659 C CA . LYS A 1 86 ? 81.949 53.609 51.610 1.00 24.87 86 LYS A CA 1
ATOM 660 C C . LYS A 1 86 ? 81.496 52.182 51.911 1.00 24.10 86 LYS A C 1
ATOM 661 O O . LYS A 1 86 ? 81.354 51.362 51.004 1.00 23.44 86 LYS A O 1
ATOM 667 N N . PRO A 1 87 ? 81.267 51.866 53.195 1.00 24.03 87 PRO A N 1
ATOM 668 C CA . PRO A 1 87 ? 80.827 50.517 53.558 1.00 23.04 87 PRO A CA 1
ATOM 669 C C . PRO A 1 87 ? 79.601 50.136 52.741 1.00 21.78 87 PRO A C 1
ATOM 670 O O . PRO A 1 87 ? 78.716 50.966 52.535 1.00 23.08 87 PRO A O 1
ATOM 674 N N . GLY A 1 88 ? 79.560 48.895 52.263 1.00 20.72 88 GLY A N 1
ATOM 675 C CA . GLY A 1 88 ? 78.422 48.441 51.479 1.00 18.90 88 GLY A CA 1
ATOM 676 C C . GLY A 1 88 ? 78.612 48.528 49.972 1.00 19.56 88 GLY A C 1
ATOM 677 O O . GLY A 1 88 ? 77.859 47.912 49.213 1.00 18.44 88 GLY A O 1
ATOM 678 N N . ASP A 1 89 ? 79.607 49.291 49.525 1.00 19.03 89 ASP A N 1
ATOM 679 C CA . ASP A 1 89 ? 79.853 49.420 48.090 1.00 18.66 89 ASP A CA 1
ATOM 680 C C . ASP A 1 89 ? 80.374 48.114 47.503 1.00 16.64 89 ASP A C 1
ATOM 681 O O . ASP A 1 89 ? 81.271 47.489 48.059 1.00 16.87 89 ASP A O 1
ATOM 686 N N . ARG A 1 90 ? 79.803 47.709 46.376 1.00 16.72 90 ARG A N 1
ATOM 687 C CA . ARG A 1 90 ? 80.240 46.504 45.685 1.00 16.65 90 ARG A CA 1
ATOM 688 C C . ARG A 1 90 ? 81.380 46.972 44.789 1.00 16.72 90 ARG A C 1
ATOM 689 O O . ARG A 1 90 ? 81.201 47.897 44.002 1.00 16.15 90 ARG A O 1
ATOM 697 N N . VAL A 1 91 ? 82.545 46.342 44.900 1.00 15.78 91 VAL A N 1
ATOM 698 C CA . VAL A 1 91 ? 83.689 46.765 44.100 1.00 15.33 91 VAL A CA 1
ATOM 699 C C . VAL A 1 91 ? 84.488 45.656 43.429 1.00 16.15 91 VAL A C 1
ATOM 700 O O . VAL A 1 91 ? 84.510 44.509 43.886 1.00 14.13 91 VAL A O 1
ATOM 704 N N . ALA A 1 92 ? 85.142 46.022 42.330 1.00 15.21 92 ALA A N 1
ATOM 705 C CA . ALA A 1 92 ? 86.010 45.112 41.599 1.00 15.70 92 ALA A CA 1
ATOM 706 C C . ALA A 1 92 ? 87.406 45.510 42.073 1.00 15.42 92 ALA A C 1
ATOM 707 O O . ALA A 1 92 ? 87.695 46.696 42.247 1.00 15.66 92 ALA A O 1
ATOM 709 N N . ILE A 1 93 ? 88.271 44.528 42.279 1.00 15.06 93 ILE A N 1
ATOM 710 C CA . ILE A 1 93 ? 89.614 44.798 42.770 1.00 15.51 93 ILE A CA 1
ATOM 711 C C . ILE A 1 93 ? 90.695 44.621 41.709 1.00 16.47 93 ILE A C 1
ATOM 712 O O . ILE A 1 93 ? 90.848 43.537 41.154 1.00 14.83 93 ILE A O 1
ATOM 717 N N . GLU A 1 94 ? 91.433 45.692 41.419 1.00 15.57 94 GLU A N 1
ATOM 718 C CA . GLU A 1 94 ? 92.532 45.611 40.459 1.00 13.60 94 GLU A CA 1
ATOM 719 C C . GLU A 1 94 ? 93.720 45.191 41.326 1.00 13.74 94 GLU A C 1
ATOM 720 O O . GLU A 1 94 ? 94.195 45.966 42.155 1.00 13.30 94 GLU A O 1
ATOM 726 N N . PRO A 1 95 ? 94.220 43.960 41.132 1.00 14.43 95 PRO A N 1
ATOM 727 C CA . PRO A 1 95 ? 95.337 43.369 41.879 1.00 15.08 95 PRO A CA 1
ATOM 728 C C . PRO A 1 95 ? 96.694 44.070 41.904 1.00 16.48 95 PRO A C 1
ATOM 729 O O . PRO A 1 95 ? 97.412 43.973 42.896 1.00 16.13 95 PRO A O 1
ATOM 733 N N . GLY A 1 96 ? 97.051 44.759 40.825 1.00 15.75 96 GLY A N 1
ATOM 734 C CA . GLY A 1 96 ? 98.328 45.450 40.793 1.00 15.38 96 GLY A CA 1
ATOM 735 C C . GLY A 1 96 ? 98.207 46.878 41.294 1.00 16.50 96 GLY A C 1
ATOM 736 O O . GLY A 1 96 ? 97.546 47.709 40.668 1.00 15.84 96 GLY A O 1
ATOM 737 N N . ALA A 1 97 ? 98.837 47.163 42.429 1.00 15.08 97 ALA A N 1
ATOM 738 C CA . ALA A 1 97 ? 98.798 48.500 43.014 1.00 16.60 97 ALA A CA 1
ATOM 739 C C . ALA A 1 97 ? 100.226 48.968 43.289 1.00 17.30 97 ALA A C 1
ATOM 740 O O . ALA A 1 97 ? 100.948 48.362 44.079 1.00 17.26 97 ALA A O 1
ATOM 742 N N . PRO A 1 98 ? 100.656 50.048 42.620 1.00 18.12 98 PRO A N 1
ATOM 743 C CA . PRO A 1 98 ? 102.009 50.585 42.801 1.00 19.00 98 PRO A CA 1
ATOM 744 C C . PRO A 1 98 ? 102.287 51.019 44.236 1.00 18.20 98 PRO A C 1
ATOM 745 O O . PRO A 1 98 ? 101.419 51.582 44.902 1.00 19.70 98 PRO A O 1
ATOM 749 N N . ARG A 1 99 ? 103.500 50.759 44.704 1.00 18.56 99 ARG A N 1
ATOM 750 C CA . ARG A 1 99 ? 103.894 51.155 46.046 1.00 19.08 99 ARG A CA 1
ATOM 751 C C . ARG A 1 99 ? 104.465 52.575 46.034 1.00 21.52 99 ARG A C 1
ATOM 752 O O . ARG A 1 99 ? 104.412 53.284 47.038 1.00 21.79 99 ARG A O 1
ATOM 760 N N . GLU A 1 100 ? 105.017 52.993 44.899 1.00 20.77 100 GLU A N 1
ATOM 761 C CA . GLU A 1 100 ? 105.566 54.338 44.806 1.00 21.69 100 GLU A CA 1
ATOM 762 C C . GLU A 1 100 ? 105.295 54.986 43.460 1.00 19.80 100 GLU A C 1
ATOM 763 O O . GLU A 1 100 ? 105.239 54.315 42.426 1.00 18.71 100 GLU A O 1
ATOM 769 N N . ASN A 1 101 ? 105.118 56.300 43.486 1.00 18.13 101 ASN A N 1
ATOM 770 C CA . ASN A 1 101 ? 104.837 57.060 42.282 1.00 17.04 101 ASN A CA 1
ATOM 771 C C . ASN A 1 101 ? 106.135 57.299 41.510 1.00 17.35 101 ASN A C 1
ATOM 772 O O . ASN A 1 101 ? 106.665 58.410 41.495 1.00 15.93 101 ASN A O 1
ATOM 777 N N . ASP A 1 102 ? 106.639 56.243 40.876 1.00 15.56 102 ASP A N 1
ATOM 778 C CA . ASP A 1 102 ? 107.868 56.328 40.097 1.00 15.76 102 ASP A CA 1
ATOM 779 C C . ASP A 1 102 ? 107.582 56.834 38.680 1.00 16.23 102 ASP A C 1
ATOM 780 O O . ASP A 1 102 ? 106.438 57.158 38.346 1.00 16.21 102 ASP A O 1
ATOM 785 N N A GLU A 1 103 ? 108.614 56.910 37.847 0.50 15.80 103 GLU A N 1
ATOM 786 N N B GLU A 1 103 ? 108.625 56.887 37.854 0.50 16.43 103 GLU A N 1
ATOM 787 C CA A GLU A 1 103 ? 108.430 57.414 36.494 0.50 15.74 103 GLU A CA 1
ATOM 788 C CA B GLU A 1 103 ? 108.504 57.358 36.476 0.50 16.90 103 GLU A CA 1
ATOM 789 C C A GLU A 1 103 ? 107.444 56.597 35.657 0.50 14.94 103 GLU A C 1
ATOM 790 C C B GLU A 1 103 ? 107.449 56.598 35.677 0.50 15.73 103 GLU A C 1
ATOM 791 O O A GLU A 1 103 ? 106.775 57.141 34.779 0.50 14.55 103 GLU A O 1
ATOM 792 O O B GLU A 1 103 ? 106.740 57.179 34.856 0.50 15.32 103 GLU A O 1
ATOM 803 N N . PHE A 1 104 ? 107.347 55.298 35.924 1.00 15.02 104 PHE A N 1
ATOM 804 C CA . PHE A 1 104 ? 106.394 54.464 35.199 1.00 14.69 104 PHE A CA 1
ATOM 805 C C . PHE A 1 104 ? 104.960 54.850 35.539 1.00 13.67 104 PHE A C 1
ATOM 806 O O . PHE A 1 104 ? 104.113 54.930 34.653 1.00 15.53 104 PHE A O 1
ATOM 814 N N . CYS A 1 105 ? 104.684 55.090 36.816 1.00 13.54 105 CYS A N 1
ATOM 815 C CA . CYS A 1 105 ? 103.342 55.499 37.225 1.00 13.17 105 CYS A CA 1
ATOM 816 C C . CYS A 1 105 ? 103.033 56.885 36.669 1.00 14.97 105 CYS A C 1
ATOM 817 O O . CYS A 1 105 ? 101.942 57.134 36.149 1.00 13.03 105 CYS A O 1
ATOM 820 N N . LYS A 1 106 ? 103.997 57.794 36.783 1.00 15.01 106 LYS A N 1
ATOM 821 C CA . LYS A 1 106 ? 103.789 59.149 36.297 1.00 15.65 106 LYS A CA 1
ATOM 822 C C . LYS A 1 106 ? 103.530 59.202 34.797 1.00 15.55 106 LYS A C 1
ATOM 823 O O . LYS A 1 106 ? 102.733 60.014 34.343 1.00 13.68 106 LYS A O 1
ATOM 829 N N A MET A 1 107 ? 104.196 58.338 34.032 0.50 15.34 107 MET A N 1
ATOM 830 N N B MET A 1 107 ? 104.194 58.336 34.039 0.50 16.53 107 MET A N 1
ATOM 831 C CA A MET A 1 107 ? 104.020 58.323 32.579 0.50 16.04 107 MET A CA 1
ATOM 832 C CA B MET A 1 107 ? 104.017 58.322 32.594 0.50 18.18 107 MET A CA 1
ATOM 833 C C A MET A 1 107 ? 102.759 57.577 32.136 0.50 17.48 107 MET A C 1
ATOM 834 C C B MET A 1 107 ? 102.800 57.518 32.135 0.50 18.82 107 MET A C 1
ATOM 835 O O A MET A 1 107 ? 102.463 57.507 30.944 0.50 17.33 107 MET A O 1
ATOM 836 O O B MET A 1 107 ? 102.577 57.348 30.937 0.50 18.77 107 MET A O 1
ATOM 845 N N . GLY A 1 108 ? 102.019 57.023 33.093 1.00 18.07 108 GLY A N 1
ATOM 846 C CA . GLY A 1 108 ? 100.805 56.293 32.754 1.00 17.31 108 GLY A CA 1
ATOM 847 C C . GLY A 1 108 ? 100.915 54.799 32.516 1.00 17.24 108 GLY A C 1
ATOM 848 O O . GLY A 1 108 ? 99.963 54.179 32.044 1.00 16.81 108 GLY A O 1
ATOM 849 N N . ARG A 1 109 ? 102.063 54.217 32.848 1.00 14.72 109 ARG A N 1
ATOM 850 C CA . ARG A 1 109 ? 102.271 52.786 32.665 1.00 15.96 109 ARG A CA 1
ATOM 851 C C . ARG A 1 109 ? 102.676 52.146 33.989 1.00 14.17 109 ARG A C 1
ATOM 852 O O . ARG A 1 109 ? 103.715 51.493 34.095 1.00 14.94 109 ARG A O 1
ATOM 860 N N . TYR A 1 110 ? 101.835 52.329 35.001 1.00 13.65 110 TYR A N 1
ATOM 861 C CA . TYR A 1 110 ? 102.109 51.786 36.326 1.00 13.00 110 TYR A CA 1
ATOM 862 C C . TYR A 1 110 ? 102.289 50.272 36.377 1.00 13.06 110 TYR A C 1
ATOM 863 O O . TYR A 1 110 ? 102.869 49.756 37.328 1.00 13.85 110 TYR A O 1
ATOM 872 N N . ASN A 1 111 ? 101.805 49.553 35.367 1.00 12.60 111 ASN A N 1
ATOM 873 C CA . ASN A 1 111 ? 101.963 48.097 35.372 1.00 12.49 111 ASN A CA 1
ATOM 874 C C . ASN A 1 111 ? 103.436 47.713 35.310 1.00 13.01 111 ASN A C 1
ATOM 875 O O . ASN A 1 111 ? 103.811 46.605 35.686 1.00 13.17 111 ASN A O 1
ATOM 880 N N . LEU A 1 112 ? 104.268 48.641 34.848 1.00 12.40 112 LEU A N 1
ATOM 881 C CA . LEU A 1 112 ? 105.700 48.394 34.726 1.00 13.32 112 LEU A CA 1
ATOM 882 C C . LEU A 1 112 ? 106.496 48.863 35.941 1.00 14.64 112 LEU A C 1
ATOM 883 O O . LEU A 1 112 ? 107.717 48.715 35.982 1.00 15.76 112 LEU A O 1
ATOM 888 N N . SER A 1 113 ? 105.812 49.434 36.927 1.00 15.90 113 SER A N 1
ATOM 889 C CA . SER A 1 113 ? 106.492 49.887 38.137 1.00 18.66 113 SER A CA 1
ATOM 890 C C . SER A 1 113 ? 107.144 48.679 38.805 1.00 18.86 113 SER A C 1
ATOM 891 O O . SER A 1 113 ? 106.458 47.740 39.210 1.00 18.94 113 SER A O 1
ATOM 894 N N . PRO A 1 114 ? 108.481 48.692 38.929 1.00 18.68 114 PRO A N 1
ATOM 895 C CA . PRO A 1 114 ? 109.272 47.615 39.537 1.00 19.75 114 PRO A CA 1
ATOM 896 C C . PRO A 1 114 ? 108.809 47.154 40.919 1.00 19.68 114 PRO A C 1
ATOM 897 O O . PRO A 1 114 ? 108.826 45.962 41.221 1.00 21.26 114 PRO A O 1
ATOM 901 N N . SER A 1 115 ? 108.391 48.094 41.754 1.00 18.27 115 SER A N 1
ATOM 902 C CA . SER A 1 115 ? 107.967 47.762 43.112 1.00 20.34 115 SER A CA 1
ATOM 903 C C . SER A 1 115 ? 106.461 47.596 43.273 1.00 18.90 115 SER A C 1
ATOM 904 O O . SER A 1 115 ? 105.940 47.693 44.383 1.00 19.01 115 SER A O 1
ATOM 907 N N . ILE A 1 116 ? 105.759 47.337 42.178 1.00 17.98 116 ILE A N 1
ATOM 908 C CA . ILE A 1 116 ? 104.314 47.195 42.254 1.00 17.65 116 ILE A CA 1
ATOM 909 C C . ILE A 1 116 ? 103.897 46.000 43.106 1.00 16.55 116 ILE A C 1
ATOM 910 O O . ILE A 1 116 ? 104.548 44.960 43.099 1.00 16.76 116 ILE A O 1
ATOM 915 N N . PHE A 1 117 ? 102.822 46.176 43.863 1.00 17.41 117 PHE A N 1
ATOM 916 C CA . PHE A 1 117 ? 102.274 45.098 44.683 1.00 17.34 117 PHE A CA 1
ATOM 917 C C . PHE A 1 117 ? 101.292 44.380 43.763 1.00 18.13 117 PHE A C 1
ATOM 918 O O . PHE A 1 117 ? 100.543 45.031 43.030 1.00 16.50 117 PHE A O 1
ATOM 926 N N . PHE A 1 118 ? 101.296 43.051 43.785 1.00 18.13 118 PHE A N 1
ATOM 927 C CA . PHE A 1 118 ? 100.363 42.306 42.955 1.00 18.15 118 PHE A CA 1
ATOM 928 C C . PHE A 1 118 ? 99.874 41.038 43.654 1.00 17.86 118 PHE A C 1
ATOM 929 O O . PHE A 1 118 ? 100.664 40.145 43.968 1.00 18.40 118 PHE A O 1
ATOM 937 N N . CYS A 1 119 ? 98.565 40.971 43.880 1.00 16.67 119 CYS A N 1
ATOM 938 C CA . CYS A 1 119 ? 97.932 39.830 44.543 1.00 17.48 119 CYS A CA 1
ATOM 939 C C . CYS A 1 119 ? 98.360 38.466 44.030 1.00 17.27 119 CYS A C 1
ATOM 940 O O . CYS A 1 119 ? 98.336 38.210 42.826 1.00 17.97 119 CYS A O 1
ATOM 943 N N . ALA A 1 120 ? 98.737 37.591 44.955 1.00 18.86 120 ALA A N 1
ATOM 944 C CA . ALA A 1 120 ? 99.094 36.214 44.630 1.00 19.53 120 ALA A CA 1
ATOM 945 C C . ALA A 1 120 ? 100.339 35.984 43.787 1.00 21.35 120 ALA A C 1
ATOM 946 O O . ALA A 1 120 ? 100.506 34.919 43.192 1.00 19.59 120 ALA A O 1
ATOM 948 N N . THR A 1 121 ? 101.198 36.991 43.708 1.00 23.95 121 THR A N 1
ATOM 949 C CA . THR A 1 121 ? 102.466 36.843 43.007 1.00 25.42 121 THR A CA 1
ATOM 950 C C . THR A 1 121 ? 103.447 37.040 44.155 1.00 25.11 121 THR A C 1
ATOM 951 O O . THR A 1 121 ? 103.602 38.148 44.662 1.00 25.87 121 THR A O 1
ATOM 955 N N . PRO A 1 122 ? 104.108 35.956 44.593 1.00 25.77 122 PRO A N 1
ATOM 956 C CA . PRO A 1 122 ? 105.061 36.051 45.703 1.00 24.85 122 PRO A CA 1
ATOM 957 C C . PRO A 1 122 ? 105.974 37.270 45.624 1.00 24.94 122 PRO A C 1
ATOM 958 O O . PRO A 1 122 ? 106.476 37.614 44.552 1.00 23.97 122 PRO A O 1
ATOM 962 N N . PRO A 1 123 ? 106.211 37.933 46.769 1.00 23.90 123 PRO A N 1
ATOM 963 C CA . PRO A 1 123 ? 105.680 37.594 48.095 1.00 24.17 123 PRO A CA 1
ATOM 964 C C . PRO A 1 123 ? 104.379 38.291 48.513 1.00 23.08 123 PRO A C 1
ATOM 965 O O . PRO A 1 123 ? 104.102 38.393 49.707 1.00 24.05 123 PRO A O 1
ATOM 969 N N . ASP A 1 124 ? 103.579 38.765 47.561 1.00 21.20 124 ASP A N 1
ATOM 970 C CA . ASP A 1 124 ? 102.341 39.461 47.924 1.00 20.15 124 ASP A CA 1
ATOM 971 C C . ASP A 1 124 ? 101.120 38.545 48.043 1.00 19.44 124 ASP A C 1
ATOM 972 O O . ASP A 1 124 ? 100.730 37.899 47.072 1.00 16.49 124 ASP A O 1
ATOM 977 N N . ASP A 1 125 ? 100.511 38.510 49.229 1.00 18.39 125 ASP A N 1
ATOM 978 C CA . ASP A 1 125 ? 99.330 37.677 49.461 1.00 18.80 125 ASP A CA 1
ATOM 979 C C . ASP A 1 125 ? 98.139 38.066 48.592 1.00 19.06 125 ASP A C 1
ATOM 980 O O . ASP A 1 125 ? 97.849 39.253 48.406 1.00 18.22 125 ASP A O 1
ATOM 985 N N . GLY A 1 126 ? 97.451 37.048 48.077 1.00 17.95 126 GLY A N 1
ATOM 986 C CA . GLY A 1 126 ? 96.290 37.257 47.229 1.00 17.49 126 GLY A CA 1
ATOM 987 C C . GLY A 1 126 ? 95.008 37.491 48.009 1.00 18.02 126 GLY A C 1
ATOM 988 O O . GLY A 1 126 ? 95.041 37.690 49.224 1.00 16.36 126 GLY A O 1
ATOM 989 N N . ASN A 1 127 ? 93.869 37.448 47.321 1.00 15.72 127 ASN A N 1
ATOM 990 C CA . ASN A 1 127 ? 92.598 37.704 47.989 1.00 16.29 127 ASN A CA 1
ATOM 991 C C . ASN A 1 127 ? 91.569 36.572 48.058 1.00 15.21 127 ASN A C 1
ATOM 992 O O . ASN A 1 127 ? 90.375 36.828 48.182 1.00 14.34 127 ASN A O 1
ATOM 997 N N . LEU A 1 128 ? 92.026 35.328 47.978 1.00 16.73 128 LEU A N 1
ATOM 998 C CA . LEU A 1 128 ? 91.123 34.184 48.099 1.00 17.60 128 LEU A CA 1
ATOM 999 C C . LEU A 1 128 ? 90.971 33.970 49.600 1.00 18.50 128 LEU A C 1
ATOM 1000 O O . LEU A 1 128 ? 91.632 33.108 50.187 1.00 20.29 128 LEU A O 1
ATOM 1005 N N . CYS A 1 129 ? 90.111 34.776 50.213 1.00 18.15 129 CYS A N 1
ATOM 1006 C CA . CYS A 1 129 ? 89.886 34.734 51.654 1.00 17.83 129 CYS A CA 1
ATOM 1007 C C . CYS A 1 129 ? 88.599 35.482 51.976 1.00 15.84 129 CYS A C 1
ATOM 1008 O O . CYS A 1 129 ? 87.890 35.907 51.070 1.00 16.93 129 CYS A O 1
ATOM 1011 N N . ARG A 1 130 ? 88.306 35.654 53.262 1.00 16.34 130 ARG A N 1
ATOM 1012 C CA . ARG A 1 130 ? 87.092 36.354 53.684 1.00 16.76 130 ARG A CA 1
ATOM 1013 C C . ARG A 1 130 ? 87.229 37.870 53.648 1.00 17.37 130 ARG A C 1
ATOM 1014 O O . ARG A 1 130 ? 86.350 38.576 53.153 1.00 17.36 130 ARG A O 1
ATOM 1022 N N . PHE A 1 131 ? 88.321 38.363 54.218 1.00 16.10 131 PHE A N 1
ATOM 1023 C CA . PHE A 1 131 ? 88.559 39.795 54.289 1.00 17.91 131 PHE A CA 1
ATOM 1024 C C . PHE A 1 131 ? 89.931 40.137 53.750 1.00 17.53 131 PHE A C 1
ATOM 1025 O O . PHE A 1 131 ? 90.928 39.489 54.074 1.00 17.71 131 PHE A O 1
ATOM 1033 N N . TYR A 1 132 ? 89.967 41.173 52.925 1.00 18.56 132 TYR A N 1
ATOM 1034 C CA . TYR A 1 132 ? 91.194 41.595 52.273 1.00 17.08 132 TYR A CA 1
ATOM 1035 C C . TYR A 1 132 ? 91.247 43.116 52.205 1.00 16.52 132 TYR A C 1
ATOM 1036 O O . TYR A 1 132 ? 90.241 43.755 51.914 1.00 16.52 132 TYR A O 1
ATOM 1045 N N . LYS A 1 133 ? 92.408 43.700 52.490 1.00 16.95 133 LYS A N 1
ATOM 1046 C CA . LYS A 1 133 ? 92.533 45.155 52.416 1.00 17.15 133 LYS A CA 1
ATOM 1047 C C . LYS A 1 133 ? 93.303 45.489 51.145 1.00 16.21 133 LYS A C 1
ATOM 1048 O O . LYS A 1 133 ? 94.180 44.736 50.717 1.00 16.54 133 LYS A O 1
ATOM 1054 N N . HIS A 1 134 ? 92.969 46.616 50.532 1.00 16.47 134 HIS A N 1
ATOM 1055 C CA . HIS A 1 134 ? 93.605 46.988 49.277 1.00 16.46 134 HIS A CA 1
ATOM 1056 C C . HIS A 1 134 ? 93.610 48.500 49.115 1.00 16.60 134 HIS A C 1
ATOM 1057 O O . HIS A 1 134 ? 92.769 49.196 49.685 1.00 16.36 134 HIS A O 1
ATOM 1064 N N . ASN A 1 135 ? 94.555 49.008 48.332 1.00 17.85 135 ASN A N 1
ATOM 1065 C CA . ASN A 1 135 ? 94.619 50.443 48.090 1.00 18.42 135 ASN A CA 1
ATOM 1066 C C . ASN A 1 135 ? 93.278 50.869 47.500 1.00 17.24 135 ASN A C 1
ATOM 1067 O O . ASN A 1 135 ? 92.810 50.288 46.517 1.00 16.49 135 ASN A O 1
ATOM 1072 N N . ALA A 1 136 ? 92.665 51.883 48.103 1.00 15.80 136 ALA A N 1
ATOM 1073 C CA . ALA A 1 136 ? 91.358 52.364 47.668 1.00 17.02 136 ALA A CA 1
ATOM 1074 C C . ALA A 1 136 ? 91.303 52.854 46.225 1.00 17.54 136 ALA A C 1
ATOM 1075 O O . ALA A 1 136 ? 90.258 52.772 45.575 1.00 16.63 136 ALA A O 1
ATOM 1077 N N . ALA A 1 137 ? 92.419 53.366 45.718 1.00 16.81 137 ALA A N 1
ATOM 1078 C CA . ALA A 1 137 ? 92.445 53.854 44.346 1.00 17.09 137 ALA A CA 1
ATOM 1079 C C . ALA A 1 137 ? 92.286 52.700 43.360 1.00 17.47 137 ALA A C 1
ATOM 1080 O O . ALA A 1 137 ? 91.917 52.916 42.204 1.00 17.25 137 ALA A O 1
ATOM 1082 N N . PHE A 1 138 ? 92.563 51.478 43.815 1.00 15.25 138 PHE A N 1
ATOM 1083 C CA . PHE A 1 138 ? 92.456 50.319 42.940 1.00 14.99 138 PHE A CA 1
ATOM 1084 C C . PHE A 1 138 ? 91.282 49.380 43.201 1.00 15.06 138 PHE A C 1
ATOM 1085 O O . PHE A 1 138 ? 91.322 48.193 42.871 1.00 14.69 138 PHE A O 1
ATOM 1093 N N . CYS A 1 139 ? 90.235 49.943 43.793 1.00 15.44 139 CYS A N 1
ATOM 1094 C CA . CYS A 1 139 ? 88.987 49.240 44.047 1.00 16.47 139 CYS A CA 1
ATOM 1095 C C . CYS A 1 139 ? 87.986 50.133 43.328 1.00 16.56 139 CYS A C 1
ATOM 1096 O O . CYS A 1 139 ? 87.910 51.335 43.599 1.00 17.20 139 CYS A O 1
ATOM 1099 N N . TYR A 1 140 ? 87.239 49.560 42.392 1.00 15.57 140 TYR A N 1
ATOM 1100 C CA . TYR A 1 140 ? 86.284 50.342 41.621 1.00 15.75 140 TYR A CA 1
ATOM 1101 C C . TYR A 1 140 ? 84.864 49.887 41.880 1.00 17.00 140 TYR A C 1
ATOM 1102 O O . TYR A 1 140 ? 84.557 48.695 41.795 1.00 15.96 140 TYR A O 1
ATOM 1111 N N A LYS A 1 141 ? 83.993 50.842 42.182 0.50 16.85 141 LYS A N 1
ATOM 1112 N N B LYS A 1 141 ? 83.993 50.834 42.206 0.50 17.59 141 LYS A N 1
ATOM 1113 C CA A LYS A 1 141 ? 82.599 50.532 42.457 0.50 18.85 141 LYS A CA 1
ATOM 1114 C CA B LYS A 1 141 ? 82.603 50.507 42.490 0.50 20.08 141 LYS A CA 1
ATOM 1115 C C A LYS A 1 141 ? 81.921 49.925 41.235 0.50 19.07 141 LYS A C 1
ATOM 1116 C C B LYS A 1 141 ? 81.895 49.950 41.259 0.50 19.89 141 LYS A C 1
ATOM 1117 O O A LYS A 1 141 ? 82.096 50.396 40.110 0.50 18.50 141 LYS A O 1
ATOM 1118 O O B LYS A 1 141 ? 82.025 50.477 40.153 0.50 19.60 141 LYS A O 1
ATOM 1129 N N . LEU A 1 142 ? 81.158 48.864 41.463 1.00 18.54 142 LEU A N 1
ATOM 1130 C CA . LEU A 1 142 ? 80.436 48.210 40.387 1.00 19.03 142 LEU A CA 1
ATOM 1131 C C . LEU A 1 142 ? 79.018 48.757 40.320 1.00 20.32 142 LEU A C 1
ATOM 1132 O O . LEU A 1 142 ? 78.383 48.984 41.349 1.00 19.13 142 LEU A O 1
ATOM 1137 N N . PRO A 1 143 ? 78.514 49.004 39.103 1.00 21.36 143 PRO A N 1
ATOM 1138 C CA . PRO A 1 143 ? 77.151 49.516 38.941 1.00 21.48 143 PRO A CA 1
ATOM 1139 C C . PRO A 1 143 ? 76.213 48.398 39.396 1.00 20.72 143 PRO A C 1
ATOM 1140 O O . PRO A 1 143 ? 76.614 47.236 39.435 1.00 19.68 143 PRO A O 1
ATOM 1144 N N . ASP A 1 144 ? 74.973 48.738 39.728 1.00 21.92 144 ASP A N 1
ATOM 1145 C CA . ASP A 1 144 ? 74.013 47.735 40.179 1.00 22.19 144 ASP A CA 1
ATOM 1146 C C . ASP A 1 144 ? 73.748 46.626 39.165 1.00 21.35 144 ASP A C 1
ATOM 1147 O O . ASP A 1 144 ? 73.484 45.486 39.548 1.00 21.71 144 ASP A O 1
ATOM 1152 N N . ASN A 1 145 ? 73.822 46.954 37.877 1.00 19.85 145 ASN A N 1
ATOM 1153 C CA . ASN A 1 145 ? 73.560 45.971 36.831 1.00 18.49 145 ASN A CA 1
ATOM 1154 C C . ASN A 1 145 ? 74.778 45.147 36.422 1.00 18.55 145 ASN A C 1
ATOM 1155 O O . ASN A 1 145 ? 74.780 44.522 35.362 1.00 19.46 145 ASN A O 1
ATOM 1160 N N . VAL A 1 146 ? 75.814 45.154 37.255 1.00 16.64 146 VAL A N 1
ATOM 1161 C CA . VAL A 1 146 ? 77.011 44.363 36.984 1.00 16.51 146 VAL A CA 1
ATOM 1162 C C . VAL A 1 146 ? 77.226 43.434 38.173 1.00 16.49 146 VAL A C 1
ATOM 1163 O O . VAL A 1 146 ? 77.372 43.889 39.306 1.00 15.74 146 VAL A O 1
ATOM 1167 N N . THR A 1 147 ? 77.253 42.132 37.909 1.00 15.98 147 THR A N 1
ATOM 1168 C CA . THR A 1 147 ? 77.405 41.151 38.975 1.00 16.59 147 THR A CA 1
ATOM 1169 C C . THR A 1 147 ? 78.803 41.064 39.548 1.00 16.47 147 THR A C 1
ATOM 1170 O O . THR A 1 147 ? 79.766 41.562 38.961 1.00 17.41 147 THR A O 1
ATOM 1174 N N . PHE A 1 148 ? 78.905 40.432 40.712 1.00 15.64 148 PHE A N 1
ATOM 1175 C CA . PHE A 1 148 ? 80.193 40.255 41.359 1.00 16.05 148 PHE A CA 1
ATOM 1176 C C . PHE A 1 148 ? 81.109 39.411 40.491 1.00 15.59 148 PHE A C 1
ATOM 1177 O O . PHE A 1 148 ? 82.300 39.694 40.389 1.00 16.18 148 PHE A O 1
ATOM 1185 N N . GLU A 1 149 ? 80.568 38.365 39.871 1.00 13.82 149 GLU A N 1
ATOM 1186 C CA . GLU A 1 149 ? 81.398 37.512 39.033 1.00 14.46 149 GLU A CA 1
ATOM 1187 C C . GLU A 1 149 ? 81.920 38.273 37.820 1.00 14.07 149 GLU A C 1
ATOM 1188 O O . GLU A 1 149 ? 83.060 38.069 37.403 1.00 14.21 149 GLU A O 1
ATOM 1194 N N . GLU A 1 150 ? 81.099 39.156 37.261 1.00 14.59 150 GLU A N 1
ATOM 1195 C CA . GLU A 1 150 ? 81.547 39.968 36.131 1.00 15.12 150 GLU A CA 1
ATOM 1196 C C . GLU A 1 150 ? 82.670 40.864 36.664 1.00 14.12 150 GLU A C 1
ATOM 1197 O O . GLU A 1 150 ? 83.662 41.104 35.981 1.00 15.69 150 GLU A O 1
ATOM 1203 N N . GLY A 1 151 ? 82.501 41.345 37.896 1.00 13.36 151 GLY A N 1
ATOM 1204 C CA . GLY A 1 151 ? 83.512 42.189 38.515 1.00 12.62 151 GLY A CA 1
ATOM 1205 C C . GLY A 1 151 ? 84.827 41.432 38.634 1.00 15.16 151 GLY A C 1
ATOM 1206 O O . GLY A 1 151 ? 85.906 41.987 38.388 1.00 12.81 151 GLY A O 1
ATOM 1207 N N . ALA A 1 152 ? 84.737 40.154 39.006 1.00 11.70 152 ALA A N 1
ATOM 1208 C CA . ALA A 1 152 ? 85.917 39.306 39.144 1.00 12.73 152 ALA A CA 1
ATOM 1209 C C . ALA A 1 152 ? 86.522 39.006 37.770 1.00 12.54 152 ALA A C 1
ATOM 1210 O O . ALA A 1 152 ? 87.739 38.855 37.634 1.00 13.34 152 ALA A O 1
ATOM 1212 N N . LEU A 1 153 ? 85.669 38.911 36.756 1.00 12.19 153 LEU A N 1
ATOM 1213 C CA . LEU A 1 153 ? 86.129 38.623 35.402 1.00 12.31 153 LEU A CA 1
ATOM 1214 C C . LEU A 1 153 ? 86.796 39.826 34.736 1.00 13.62 153 LEU A C 1
ATOM 1215 O O . LEU A 1 153 ? 87.342 39.711 33.643 1.00 14.53 153 LEU A O 1
ATOM 1220 N N . ILE A 1 154 ? 86.760 40.982 35.390 1.00 14.79 154 ILE A N 1
ATOM 1221 C CA . ILE A 1 154 ? 87.399 42.159 34.818 1.00 14.34 154 ILE A CA 1
ATOM 1222 C C . ILE A 1 154 ? 88.911 41.950 34.749 1.00 14.20 154 ILE A C 1
ATOM 1223 O O . ILE A 1 154 ? 89.577 42.479 33.860 1.00 14.40 154 ILE A O 1
ATOM 1228 N N . GLU A 1 155 ? 89.452 41.162 35.675 1.00 14.02 155 GLU A N 1
ATOM 1229 C CA . GLU A 1 155 ? 90.891 40.921 35.695 1.00 14.43 155 GLU A CA 1
ATOM 1230 C C . GLU A 1 155 ? 91.357 40.224 34.410 1.00 15.32 155 GLU A C 1
ATOM 1231 O O . GLU A 1 155 ? 92.245 40.727 33.721 1.00 14.60 155 GLU A O 1
ATOM 1237 N N . PRO A 1 156 ? 90.775 39.058 34.067 1.00 14.72 156 PRO A N 1
ATOM 1238 C CA . PRO A 1 156 ? 91.231 38.418 32.826 1.00 15.03 156 PRO A CA 1
ATOM 1239 C C . PRO A 1 156 ? 90.834 39.242 31.600 1.00 15.56 156 PRO A C 1
ATOM 1240 O O . PRO A 1 156 ? 91.578 39.320 30.622 1.00 16.69 156 PRO A O 1
ATOM 1244 N N . LEU A 1 157 ? 89.667 39.873 31.667 1.00 14.12 157 LEU A N 1
ATOM 1245 C CA . LEU A 1 157 ? 89.195 40.702 30.564 1.00 15.31 157 LEU A CA 1
ATOM 1246 C C . LEU A 1 157 ? 90.185 41.838 30.299 1.00 14.45 157 LEU A C 1
ATOM 1247 O O . LEU A 1 157 ? 90.427 42.214 29.145 1.00 12.53 157 LEU A O 1
ATOM 1252 N N . SER A 1 158 ? 90.747 42.381 31.375 1.00 13.49 158 SER A N 1
ATOM 1253 C CA . SER A 1 158 ? 91.707 43.476 31.272 1.00 13.54 158 SER A CA 1
ATOM 1254 C C . SER A 1 158 ? 92.968 43.066 30.514 1.00 14.08 158 SER A C 1
ATOM 1255 O O . SER A 1 158 ? 93.608 43.898 29.873 1.00 13.62 158 SER A O 1
ATOM 1258 N N . VAL A 1 159 ? 93.335 41.789 30.588 1.00 13.07 159 VAL A N 1
ATOM 1259 C CA . VAL A 1 159 ? 94.505 41.329 29.857 1.00 12.41 159 VAL A CA 1
ATOM 1260 C C . VAL A 1 159 ? 94.179 41.478 28.366 1.00 14.36 159 VAL A C 1
ATOM 1261 O O . VAL A 1 159 ? 95.028 41.881 27.563 1.00 11.97 159 VAL A O 1
ATOM 1265 N N . GLY A 1 160 ? 92.936 41.155 28.006 1.00 13.12 160 GLY A N 1
ATOM 1266 C CA . GLY A 1 160 ? 92.512 41.273 26.622 1.00 11.60 160 GLY A CA 1
ATOM 1267 C C . GLY A 1 160 ? 92.404 42.728 26.187 1.00 12.52 160 GLY A C 1
ATOM 1268 O O . GLY A 1 160 ? 92.767 43.077 25.063 1.00 11.23 160 GLY A O 1
ATOM 1269 N N . ILE A 1 161 ? 91.893 43.580 27.071 1.00 11.68 161 ILE A N 1
ATOM 1270 C CA . ILE A 1 161 ? 91.756 44.998 26.754 1.00 13.15 161 ILE A CA 1
ATOM 1271 C C . ILE A 1 161 ? 93.146 45.587 26.516 1.00 13.37 161 ILE A C 1
ATOM 1272 O O . ILE A 1 161 ? 93.380 46.269 25.519 1.00 12.79 161 ILE A O 1
ATOM 1277 N N . HIS A 1 162 ? 94.067 45.304 27.430 1.00 11.96 162 HIS A N 1
ATOM 1278 C CA . HIS A 1 162 ? 95.435 45.807 27.321 1.00 13.11 162 HIS A CA 1
ATOM 1279 C C . HIS A 1 162 ? 96.113 45.269 26.060 1.00 13.65 162 HIS A C 1
ATOM 1280 O O . HIS A 1 162 ? 96.766 46.018 25.330 1.00 12.78 162 HIS A O 1
ATOM 1287 N N . ALA A 1 163 ? 95.948 43.972 25.801 1.00 11.93 163 ALA A N 1
ATOM 1288 C CA . ALA A 1 163 ? 96.552 43.341 24.632 1.00 12.11 163 ALA A CA 1
ATOM 1289 C C . ALA A 1 163 ? 96.069 43.958 23.324 1.00 12.44 163 ALA A C 1
ATOM 1290 O O . ALA A 1 163 ? 96.869 44.225 22.426 1.00 11.10 163 ALA A O 1
ATOM 1292 N N . CYS A 1 164 ? 94.763 44.180 23.210 1.00 11.81 164 CYS A N 1
ATOM 1293 C CA . CYS A 1 164 ? 94.222 44.764 21.992 1.00 12.23 164 CYS A CA 1
ATOM 1294 C C . CYS A 1 164 ? 94.667 46.216 21.844 1.00 12.43 164 CYS A C 1
ATOM 1295 O O . CYS A 1 164 ? 94.877 46.699 20.732 1.00 11.14 164 CYS A O 1
ATOM 1298 N N . ARG A 1 165 ? 94.825 46.908 22.966 1.00 12.05 165 ARG A N 1
ATOM 1299 C CA . ARG A 1 165 ? 95.276 48.293 22.921 1.00 14.80 165 ARG A CA 1
ATOM 1300 C C . ARG A 1 165 ? 96.712 48.325 22.413 1.00 14.61 165 ARG A C 1
ATOM 1301 O O . ARG A 1 165 ? 97.053 49.107 21.526 1.00 14.45 165 ARG A O 1
ATOM 1309 N N . ARG A 1 166 ? 97.549 47.472 22.992 1.00 13.61 166 ARG A N 1
ATOM 1310 C CA . ARG A 1 166 ? 98.952 47.387 22.603 1.00 13.54 166 ARG A CA 1
ATOM 1311 C C . ARG A 1 166 ? 99.078 46.985 21.131 1.00 14.94 166 ARG A C 1
ATOM 1312 O O . ARG A 1 166 ? 100.023 47.381 20.447 1.00 13.66 166 ARG A O 1
ATOM 1320 N N . GLY A 1 167 ? 98.116 46.200 20.649 1.00 13.55 167 GLY A N 1
ATOM 1321 C CA . GLY A 1 167 ? 98.141 45.768 19.262 1.00 11.83 167 GLY A CA 1
ATOM 1322 C C . GLY A 1 167 ? 97.541 46.782 18.301 1.00 12.87 167 GLY A C 1
ATOM 1323 O O . GLY A 1 167 ? 97.707 46.662 17.088 1.00 14.10 167 GLY A O 1
ATOM 1324 N N . GLY A 1 168 ? 96.849 47.787 18.833 1.00 11.48 168 GLY A N 1
ATOM 1325 C CA . GLY A 1 168 ? 96.231 48.784 17.976 1.00 12.91 168 GLY A CA 1
ATOM 1326 C C . GLY A 1 168 ? 95.008 48.235 17.255 1.00 13.78 168 GLY A C 1
ATOM 1327 O O . GLY A 1 168 ? 94.661 48.684 16.163 1.00 12.87 168 GLY A O 1
ATOM 1328 N N . VAL A 1 169 ? 94.347 47.252 17.857 1.00 14.69 169 VAL A N 1
ATOM 1329 C CA . VAL A 1 169 ? 93.156 46.677 17.241 1.00 13.84 169 VAL A CA 1
ATOM 1330 C C . VAL A 1 169 ? 92.101 47.760 17.092 1.00 14.53 169 VAL A C 1
ATOM 1331 O O . VAL A 1 169 ? 91.803 48.488 18.040 1.00 13.75 169 VAL A O 1
ATOM 1335 N N . THR A 1 170 ? 91.537 47.885 15.899 1.00 13.39 170 THR A N 1
ATOM 1336 C CA . THR A 1 170 ? 90.521 48.900 15.713 1.00 15.52 170 THR A CA 1
ATOM 1337 C C . THR A 1 170 ? 89.508 48.536 14.628 1.00 14.53 170 THR A C 1
ATOM 1338 O O . THR A 1 170 ? 89.552 47.444 14.060 1.00 12.33 170 THR A O 1
ATOM 1342 N N . LEU A 1 171 ? 88.595 49.459 14.359 1.00 14.36 171 LEU A N 1
ATOM 1343 C CA . LEU A 1 171 ? 87.524 49.261 13.392 1.00 15.87 171 LEU A CA 1
ATOM 1344 C C . LEU A 1 171 ? 87.907 48.631 12.049 1.00 15.73 171 LEU A C 1
ATOM 1345 O O . LEU A 1 171 ? 88.804 49.102 11.350 1.00 13.24 171 LEU A O 1
ATOM 1350 N N . GLY A 1 172 ? 87.210 47.554 11.698 1.00 14.95 172 GLY A N 1
ATOM 1351 C CA . GLY A 1 172 ? 87.454 46.892 10.431 1.00 13.60 172 GLY A CA 1
ATOM 1352 C C . GLY A 1 172 ? 88.632 45.943 10.354 1.00 13.47 172 GLY A C 1
ATOM 1353 O O . GLY A 1 172 ? 88.817 45.286 9.331 1.00 12.48 172 GLY A O 1
ATOM 1354 N N . HIS A 1 173 ? 89.423 45.853 11.420 1.00 11.08 173 HIS A N 1
ATOM 1355 C CA . HIS A 1 173 ? 90.588 44.972 11.418 1.00 12.31 173 HIS A CA 1
ATOM 1356 C C . HIS A 1 173 ? 90.263 43.486 11.325 1.00 13.88 173 HIS A C 1
ATOM 1357 O O . HIS A 1 173 ? 89.194 43.030 11.735 1.00 13.08 173 HIS A O 1
ATOM 1364 N N . LYS A 1 174 ? 91.219 42.749 10.775 1.00 13.27 174 LYS A N 1
ATOM 1365 C CA . LYS A 1 174 ? 91.145 41.307 10.669 1.00 15.88 174 LYS A CA 1
ATOM 1366 C C . LYS A 1 174 ? 92.175 40.938 11.732 1.00 16.05 174 LYS A C 1
ATOM 1367 O O . LYS A 1 174 ? 93.345 41.302 11.621 1.00 14.32 174 LYS A O 1
ATOM 1373 N N . VAL A 1 175 ? 91.735 40.244 12.775 1.00 15.09 175 VAL A N 1
ATOM 1374 C CA . VAL A 1 175 ? 92.630 39.895 13.870 1.00 14.51 175 VAL A CA 1
ATOM 1375 C C . VAL A 1 175 ? 92.795 38.401 14.084 1.00 16.23 175 VAL A C 1
ATOM 1376 O O . VAL A 1 175 ? 91.820 37.649 14.066 1.00 17.21 175 VAL A O 1
ATOM 1380 N N . LEU A 1 176 ? 94.038 37.981 14.288 1.00 14.24 176 LEU A N 1
ATOM 1381 C CA . LEU A 1 176 ? 94.336 36.583 14.558 1.00 14.66 176 LEU A CA 1
ATOM 1382 C C . LEU A 1 176 ? 94.640 36.442 16.045 1.00 15.73 176 LEU A C 1
ATOM 1383 O O . LEU A 1 176 ? 95.489 37.156 16.587 1.00 16.15 176 LEU A O 1
ATOM 1388 N N . VAL A 1 177 ? 93.930 35.539 16.710 1.00 14.90 177 VAL A N 1
ATOM 1389 C CA . VAL A 1 177 ? 94.159 35.285 18.126 1.00 14.22 177 VAL A CA 1
ATOM 1390 C C . VAL A 1 177 ? 94.656 33.851 18.230 1.00 14.95 177 VAL A C 1
ATOM 1391 O O . VAL A 1 177 ? 93.939 32.913 17.877 1.00 15.05 177 VAL A O 1
ATOM 1395 N N . CYS A 1 178 ? 95.891 33.683 18.692 1.00 14.37 178 CYS A N 1
ATOM 1396 C CA . CYS A 1 178 ? 96.469 32.354 18.841 1.00 16.15 178 CYS A CA 1
ATOM 1397 C C . CYS A 1 178 ? 96.198 31.847 20.252 1.00 17.36 178 CYS A C 1
ATOM 1398 O O . CYS A 1 178 ? 96.693 32.411 21.232 1.00 15.79 178 CYS A O 1
ATOM 1401 N N . GLY A 1 179 ? 95.401 30.785 20.348 1.00 16.67 179 GLY A N 1
ATOM 1402 C CA . GLY A 1 179 ? 95.066 30.224 21.643 1.00 16.71 179 GLY A CA 1
ATOM 1403 C C . GLY A 1 179 ? 93.636 30.547 22.030 1.00 18.36 179 GLY A C 1
ATOM 1404 O O . GLY A 1 179 ? 93.209 31.703 21.944 1.00 18.29 179 GLY A O 1
ATOM 1405 N N . ALA A 1 180 ? 92.894 29.527 22.457 1.00 15.57 180 ALA A N 1
ATOM 1406 C CA . ALA A 1 180 ? 91.504 29.705 22.849 1.00 17.24 180 ALA A CA 1
ATOM 1407 C C . ALA A 1 180 ? 91.284 29.416 24.329 1.00 19.00 180 ALA A C 1
ATOM 1408 O O . ALA A 1 180 ? 90.213 28.957 24.734 1.00 17.91 180 ALA A O 1
ATOM 1410 N N . GLY A 1 181 ? 92.315 29.662 25.131 1.00 19.74 181 GLY A N 1
ATOM 1411 C CA . GLY A 1 181 ? 92.183 29.481 26.561 1.00 18.28 181 GLY A CA 1
ATOM 1412 C C . GLY A 1 181 ? 91.418 30.712 27.012 1.00 19.12 181 GLY A C 1
ATOM 1413 O O . GLY A 1 181 ? 91.057 31.537 26.170 1.00 17.63 181 GLY A O 1
ATOM 1414 N N . PRO A 1 182 ? 91.150 30.882 28.313 1.00 18.45 182 PRO A N 1
ATOM 1415 C CA . PRO A 1 182 ? 90.408 32.074 28.728 1.00 17.30 182 PRO A CA 1
ATOM 1416 C C . PRO A 1 182 ? 91.023 33.399 28.272 1.00 15.60 182 PRO A C 1
ATOM 1417 O O . PRO A 1 182 ? 90.302 34.362 28.030 1.00 14.90 182 PRO A O 1
ATOM 1421 N N . ILE A 1 183 ? 92.347 33.450 28.144 1.00 15.16 183 ILE A N 1
ATOM 1422 C CA . ILE A 1 183 ? 93.002 34.685 27.710 1.00 15.82 183 ILE A CA 1
ATOM 1423 C C . ILE A 1 183 ? 92.706 34.958 26.235 1.00 15.49 183 ILE A C 1
ATOM 1424 O O . ILE A 1 183 ? 92.412 36.089 25.850 1.00 14.97 183 ILE A O 1
ATOM 1429 N N . GLY A 1 184 ? 92.782 33.923 25.409 1.00 15.02 184 GLY A N 1
ATOM 1430 C CA . GLY A 1 184 ? 92.479 34.109 24.004 1.00 14.07 184 GLY A CA 1
ATOM 1431 C C . GLY A 1 184 ? 91.010 34.470 23.842 1.00 14.29 184 GLY A C 1
ATOM 1432 O O . GLY A 1 184 ? 90.643 35.256 22.970 1.00 13.80 184 GLY A O 1
ATOM 1433 N N A MET A 1 185 ? 90.169 33.904 24.703 0.50 12.94 185 MET A N 1
ATOM 1434 N N B MET A 1 185 ? 90.161 33.909 24.695 0.50 14.63 185 MET A N 1
ATOM 1435 C CA A MET A 1 185 ? 88.732 34.155 24.654 0.50 12.85 185 MET A CA 1
ATOM 1436 C CA B MET A 1 185 ? 88.732 34.183 24.610 0.50 15.70 185 MET A CA 1
ATOM 1437 C C A MET A 1 185 ? 88.338 35.594 24.975 0.50 13.34 185 MET A C 1
ATOM 1438 C C B MET A 1 185 ? 88.354 35.620 24.952 0.50 15.24 185 MET A C 1
ATOM 1439 O O A MET A 1 185 ? 87.505 36.178 24.283 0.50 13.79 185 MET A O 1
ATOM 1440 O O B MET A 1 185 ? 87.541 36.227 24.255 0.50 15.51 185 MET A O 1
ATOM 1449 N N . VAL A 1 186 ? 88.929 36.168 26.019 1.00 15.12 186 VAL A N 1
ATOM 1450 C CA . VAL A 1 186 ? 88.616 37.548 26.387 1.00 15.00 186 VAL A CA 1
ATOM 1451 C C . VAL A 1 186 ? 89.190 38.470 25.314 1.00 13.04 186 VAL A C 1
ATOM 1452 O O . VAL A 1 186 ? 88.612 39.513 25.003 1.00 13.02 186 VAL A O 1
ATOM 1456 N N . THR A 1 187 ? 90.323 38.076 24.741 1.00 12.06 187 THR A N 1
ATOM 1457 C CA . THR A 1 187 ? 90.947 38.871 23.686 1.00 12.46 187 THR A CA 1
ATOM 1458 C C . THR A 1 187 ? 89.988 38.918 22.491 1.00 14.96 187 THR A C 1
ATOM 1459 O O . THR A 1 187 ? 89.804 39.966 21.864 1.00 14.99 187 THR A O 1
ATOM 1463 N N . LEU A 1 188 ? 89.370 37.776 22.197 1.00 15.65 188 LEU A N 1
ATOM 1464 C CA . LEU A 1 188 ? 88.395 37.670 21.117 1.00 14.41 188 LEU A CA 1
ATOM 1465 C C . LEU A 1 188 ? 87.222 38.604 21.408 1.00 14.09 188 LEU A C 1
ATOM 1466 O O . LEU A 1 188 ? 86.776 39.349 20.539 1.00 13.53 188 LEU A O 1
ATOM 1471 N N . LEU A 1 189 ? 86.720 38.557 22.638 1.00 13.94 189 LEU A N 1
ATOM 1472 C CA . LEU A 1 189 ? 85.600 39.405 23.037 1.00 14.26 189 LEU A CA 1
ATOM 1473 C C . LEU A 1 189 ? 85.924 40.888 22.889 1.00 13.73 189 LEU A C 1
ATOM 1474 O O . LEU A 1 189 ? 85.103 41.671 22.409 1.00 13.46 189 LEU A O 1
ATOM 1479 N N . VAL A 1 190 ? 87.119 41.272 23.322 1.00 13.26 190 VAL A N 1
ATOM 1480 C CA . VAL A 1 190 ? 87.548 42.664 23.240 1.00 12.29 190 VAL A CA 1
ATOM 1481 C C . VAL A 1 190 ? 87.745 43.100 21.787 1.00 13.44 190 VAL A C 1
ATOM 1482 O O . VAL A 1 190 ? 87.286 44.171 21.391 1.00 15.69 190 VAL A O 1
ATOM 1486 N N . ALA A 1 191 ? 88.426 42.274 20.997 1.00 13.93 191 ALA A N 1
ATOM 1487 C CA . ALA A 1 191 ? 88.676 42.615 19.600 1.00 14.48 191 ALA A CA 1
ATOM 1488 C C . ALA A 1 191 ? 87.365 42.904 18.879 1.00 15.43 191 ALA A C 1
ATOM 1489 O O . ALA A 1 191 ? 87.246 43.895 18.161 1.00 16.19 191 ALA A O 1
ATOM 1491 N N . LYS A 1 192 ? 86.376 42.041 19.075 1.00 15.30 192 LYS A N 1
ATOM 1492 C CA . LYS A 1 192 ? 85.082 42.237 18.435 1.00 15.67 192 LYS A CA 1
ATOM 1493 C C . LYS A 1 192 ? 84.393 43.504 18.953 1.00 16.32 192 LYS A C 1
ATOM 1494 O O . LYS A 1 192 ? 83.774 44.243 18.188 1.00 17.07 192 LYS A O 1
ATOM 1500 N N . ALA A 1 193 ? 84.502 43.758 20.253 1.00 15.17 193 ALA A N 1
ATOM 1501 C CA . ALA A 1 193 ? 83.886 44.948 20.831 1.00 14.92 193 ALA A CA 1
ATOM 1502 C C . ALA A 1 193 ? 84.561 46.223 20.318 1.00 15.21 193 ALA A C 1
ATOM 1503 O O . ALA A 1 193 ? 83.950 47.294 20.302 1.00 15.13 193 ALA A O 1
ATOM 1505 N N . MET A 1 194 ? 85.821 46.107 19.904 1.00 14.21 194 MET A N 1
ATOM 1506 C CA . MET A 1 194 ? 86.560 47.257 19.391 1.00 15.85 194 MET A CA 1
ATOM 1507 C C . MET A 1 194 ? 86.315 47.495 17.904 1.00 17.03 194 MET A C 1
ATOM 1508 O O . MET A 1 194 ? 86.871 48.426 17.319 1.00 18.03 194 MET A O 1
ATOM 1513 N N . GLY A 1 195 ? 85.495 46.646 17.291 1.00 17.01 195 GLY A N 1
ATOM 1514 C CA . GLY A 1 195 ? 85.182 46.822 15.882 1.00 15.77 195 GLY A CA 1
ATOM 1515 C C . GLY A 1 195 ? 85.881 45.920 14.881 1.00 15.32 195 GLY A C 1
ATOM 1516 O O . GLY A 1 195 ? 85.776 46.150 13.675 1.00 17.01 195 GLY A O 1
ATOM 1517 N N . ALA A 1 196 ? 86.596 44.902 15.348 1.00 14.19 196 ALA A N 1
ATOM 1518 C CA . ALA A 1 196 ? 87.270 44.010 14.413 1.00 15.03 196 ALA A CA 1
ATOM 1519 C C . ALA A 1 196 ? 86.201 43.390 13.518 1.00 14.84 196 ALA A C 1
ATOM 1520 O O . ALA A 1 196 ? 85.175 42.923 14.008 1.00 17.28 196 ALA A O 1
ATOM 1522 N N . ALA A 1 197 ? 86.440 43.415 12.209 1.00 15.38 197 ALA A N 1
ATOM 1523 C CA . ALA A 1 197 ? 85.509 42.862 11.229 1.00 13.97 197 ALA A CA 1
ATOM 1524 C C . ALA A 1 197 ? 85.482 41.350 11.295 1.00 15.34 197 ALA A C 1
ATOM 1525 O O . ALA A 1 197 ? 84.421 40.730 11.213 1.00 13.44 197 ALA A O 1
ATOM 1527 N N . GLN A 1 198 ? 86.667 40.768 11.438 1.00 14.62 198 GLN A N 1
ATOM 1528 C CA . GLN A 1 198 ? 86.827 39.323 11.497 1.00 16.62 198 GLN A CA 1
ATOM 1529 C C . GLN A 1 198 ? 87.884 38.953 12.523 1.00 16.74 198 GLN A C 1
ATOM 1530 O O . GLN A 1 198 ? 88.950 39.565 12.574 1.00 15.70 198 GLN A O 1
ATOM 1536 N N . VAL A 1 199 ? 87.588 37.955 13.342 1.00 15.41 199 VAL A N 1
ATOM 1537 C CA . VAL A 1 199 ? 88.570 37.484 14.299 1.00 15.17 199 VAL A CA 1
ATOM 1538 C C . VAL A 1 199 ? 88.727 35.991 14.068 1.00 16.36 199 VAL A C 1
ATOM 1539 O O . VAL A 1 199 ? 87.742 35.247 14.061 1.00 15.65 199 VAL A O 1
ATOM 1543 N N . VAL A 1 200 ? 89.967 35.569 13.841 1.00 15.76 200 VAL A N 1
ATOM 1544 C CA . VAL A 1 200 ? 90.287 34.164 13.628 1.00 16.27 200 VAL A CA 1
ATOM 1545 C C . VAL A 1 200 ? 90.957 33.680 14.906 1.00 16.91 200 VAL A C 1
ATOM 1546 O O . VAL A 1 200 ? 91.887 34.320 15.401 1.00 15.95 200 VAL A O 1
ATOM 1550 N N . VAL A 1 201 ? 90.484 32.561 15.444 1.00 15.52 201 VAL A N 1
ATOM 1551 C CA . VAL A 1 201 ? 91.060 32.009 16.664 1.00 16.04 201 VAL A CA 1
ATOM 1552 C C . VAL A 1 201 ? 91.632 30.627 16.383 1.00 17.57 201 VAL A C 1
ATOM 1553 O O . VAL A 1 201 ? 90.985 29.798 15.732 1.00 17.16 201 VAL A O 1
ATOM 1557 N N . THR A 1 202 ? 92.849 30.383 16.860 1.00 17.15 202 THR A N 1
ATOM 1558 C CA . THR A 1 202 ? 93.488 29.088 16.665 1.00 16.57 202 THR A CA 1
ATOM 1559 C C . THR A 1 202 ? 93.646 28.399 18.010 1.00 18.37 202 THR A C 1
ATOM 1560 O O . THR A 1 202 ? 93.662 29.052 19.056 1.00 17.52 202 THR A O 1
ATOM 1564 N N . ASP A 1 203 ? 93.755 27.076 17.978 1.00 19.51 203 ASP A N 1
ATOM 1565 C CA . ASP A 1 203 ? 93.942 26.296 19.196 1.00 19.44 203 ASP A CA 1
ATOM 1566 C C . ASP A 1 203 ? 94.110 24.820 18.859 1.00 20.00 203 ASP A C 1
ATOM 1567 O O . ASP A 1 203 ? 93.764 24.383 17.763 1.00 18.80 203 ASP A O 1
ATOM 1572 N N . LEU A 1 204 ? 94.653 24.059 19.800 1.00 21.08 204 LEU A N 1
ATOM 1573 C CA . LEU A 1 204 ? 94.864 22.631 19.592 1.00 21.01 204 LEU A CA 1
ATOM 1574 C C . LEU A 1 204 ? 93.569 21.870 19.855 1.00 21.32 204 LEU A C 1
ATOM 1575 O O . LEU A 1 204 ? 93.373 20.768 19.344 1.00 21.44 204 LEU A O 1
ATOM 1580 N N . SER A 1 205 ? 92.689 22.476 20.646 1.00 21.11 205 SER A N 1
ATOM 1581 C CA . SER A 1 205 ? 91.423 21.859 21.024 1.00 20.84 205 SER A CA 1
ATOM 1582 C C . SER A 1 205 ? 90.198 22.287 20.225 1.00 22.35 205 SER A C 1
ATOM 1583 O O . SER A 1 205 ? 89.835 23.467 20.193 1.00 20.79 205 SER A O 1
ATOM 1586 N N . ALA A 1 206 ? 89.551 21.311 19.595 1.00 21.52 206 ALA A N 1
ATOM 1587 C CA . ALA A 1 206 ? 88.356 21.568 18.809 1.00 23.18 206 ALA A CA 1
ATOM 1588 C C . ALA A 1 206 ? 87.248 22.061 19.730 1.00 21.91 206 ALA A C 1
ATOM 1589 O O . ALA A 1 206 ? 86.432 22.899 19.351 1.00 23.94 206 ALA A O 1
ATOM 1591 N N . THR A 1 207 ? 87.223 21.536 20.948 1.00 22.08 207 THR A N 1
ATOM 1592 C CA . THR A 1 207 ? 86.215 21.926 21.925 1.00 22.13 207 THR A CA 1
ATOM 1593 C C . THR A 1 207 ? 86.334 23.406 22.300 1.00 20.68 207 THR A C 1
ATOM 1594 O O . THR A 1 207 ? 85.330 24.120 22.395 1.00 18.14 207 THR A O 1
ATOM 1598 N N . ARG A 1 208 ? 87.560 23.866 22.519 1.00 19.75 208 ARG A N 1
ATOM 1599 C CA . ARG A 1 208 ? 87.764 25.265 22.874 1.00 20.26 208 ARG A CA 1
ATOM 1600 C C . ARG A 1 208 ? 87.416 26.180 21.710 1.00 18.01 208 ARG A C 1
ATOM 1601 O O . ARG A 1 208 ? 86.903 27.278 21.913 1.00 19.89 208 ARG A O 1
ATOM 1609 N N . LEU A 1 209 ? 87.681 25.723 20.489 1.00 17.06 209 LEU A N 1
ATOM 1610 C CA . LEU A 1 209 ? 87.374 26.519 19.308 1.00 16.54 209 LEU A CA 1
ATOM 1611 C C . LEU A 1 209 ? 85.863 26.612 19.118 1.00 17.31 209 LEU A C 1
ATOM 1612 O O . LEU A 1 209 ? 85.339 27.651 18.715 1.00 16.30 209 LEU A O 1
ATOM 1617 N N . SER A 1 210 ? 85.162 25.526 19.428 1.00 17.45 210 SER A N 1
ATOM 1618 C CA . SER A 1 210 ? 83.707 25.509 19.307 1.00 18.03 210 SER A CA 1
ATOM 1619 C C . SER A 1 210 ? 83.120 26.532 20.273 1.00 18.72 210 SER A C 1
ATOM 1620 O O . SER A 1 210 ? 82.130 27.196 19.969 1.00 20.65 210 SER A O 1
ATOM 1623 N N . LYS A 1 211 ? 83.737 26.650 21.443 1.00 18.76 211 LYS A N 1
ATOM 1624 C CA . LYS A 1 211 ? 83.292 27.602 22.449 1.00 20.18 211 LYS A CA 1
ATOM 1625 C C . LYS A 1 211 ? 83.619 29.014 21.942 1.00 20.35 211 LYS A C 1
ATOM 1626 O O . LYS A 1 211 ? 82.848 29.955 22.153 1.00 19.63 211 LYS A O 1
ATOM 1632 N N . ALA A 1 212 ? 84.762 29.153 21.271 1.00 18.17 212 ALA A N 1
ATOM 1633 C CA . ALA A 1 212 ? 85.173 30.445 20.717 1.00 18.37 212 ALA A CA 1
ATOM 1634 C C . ALA A 1 212 ? 84.116 30.905 19.713 1.00 18.40 212 ALA A C 1
ATOM 1635 O O . ALA A 1 212 ? 83.728 32.074 19.681 1.00 17.23 212 ALA A O 1
ATOM 1637 N N . LYS A 1 213 ? 83.652 29.973 18.890 1.00 19.95 213 LYS A N 1
ATOM 1638 C CA . LYS A 1 213 ? 82.627 30.278 17.902 1.00 21.82 213 LYS A CA 1
ATOM 1639 C C . LYS A 1 213 ? 81.371 30.780 18.598 1.00 21.78 213 LYS A C 1
ATOM 1640 O O . LYS A 1 213 ? 80.766 31.773 18.192 1.00 20.22 213 LYS A O 1
ATOM 1646 N N . GLU A 1 214 ? 80.985 30.080 19.654 1.00 22.05 214 GLU A N 1
ATOM 1647 C CA . GLU A 1 214 ? 79.792 30.441 20.396 1.00 22.90 214 GLU A CA 1
ATOM 1648 C C . GLU A 1 214 ? 79.788 31.878 20.884 1.00 24.00 214 GLU A C 1
ATOM 1649 O O . GLU A 1 214 ? 78.740 32.522 20.899 1.00 22.79 214 GLU A O 1
ATOM 1655 N N . ILE A 1 215 ? 80.951 32.393 21.269 1.00 22.73 215 ILE A N 1
ATOM 1656 C CA . ILE A 1 215 ? 81.001 33.756 21.770 1.00 22.91 215 ILE A CA 1
ATOM 1657 C C . ILE A 1 215 ? 81.430 34.823 20.766 1.00 21.42 215 ILE A C 1
ATOM 1658 O O . ILE A 1 215 ? 81.655 35.973 21.144 1.00 21.25 215 ILE A O 1
ATOM 1663 N N . GLY A 1 216 ? 81.546 34.459 19.492 1.00 20.53 216 GLY A N 1
ATOM 1664 C CA . GLY A 1 216 ? 81.902 35.465 18.507 1.00 18.34 216 GLY A CA 1
ATOM 1665 C C . GLY A 1 216 ? 83.001 35.232 17.489 1.00 17.54 216 GLY A C 1
ATOM 1666 O O . GLY A 1 216 ? 83.120 36.018 16.546 1.00 19.00 216 GLY A O 1
ATOM 1667 N N . ALA A 1 217 ? 83.812 34.193 17.658 1.00 16.53 217 ALA A N 1
ATOM 1668 C CA . ALA A 1 217 ? 84.879 33.932 16.696 1.00 17.52 217 ALA A CA 1
ATOM 1669 C C . ALA A 1 217 ? 84.269 33.769 15.308 1.00 19.21 217 ALA A C 1
ATOM 1670 O O . ALA A 1 217 ? 83.377 32.947 15.105 1.00 19.55 217 ALA A O 1
ATOM 1672 N N . ASP A 1 218 ? 84.744 34.564 14.356 1.00 18.28 218 ASP A N 1
ATOM 1673 C CA . ASP A 1 218 ? 84.242 34.501 12.991 1.00 19.65 218 ASP A CA 1
ATOM 1674 C C . ASP A 1 218 ? 84.785 33.280 12.268 1.00 19.86 218 ASP A C 1
ATOM 1675 O O . ASP A 1 218 ? 84.101 32.672 11.444 1.00 20.55 218 ASP A O 1
ATOM 1680 N N . LEU A 1 219 ? 86.023 32.930 12.587 1.00 18.70 219 LEU A N 1
ATOM 1681 C CA . LEU A 1 219 ? 86.690 31.791 11.972 1.00 18.50 219 LEU A CA 1
ATOM 1682 C C . LEU A 1 219 ? 87.573 31.126 13.017 1.00 17.96 219 LEU A C 1
ATOM 1683 O O . LEU A 1 219 ? 88.058 31.781 13.938 1.00 15.54 219 LEU A O 1
ATOM 1688 N N . VAL A 1 220 ? 87.780 29.824 12.881 1.00 18.31 220 VAL A N 1
ATOM 1689 C CA . VAL A 1 220 ? 88.630 29.112 13.821 1.00 19.69 220 VAL A CA 1
ATOM 1690 C C . VAL A 1 220 ? 89.490 28.115 13.075 1.00 20.46 220 VAL A C 1
ATOM 1691 O O . VAL A 1 220 ? 89.084 27.587 12.043 1.00 23.04 220 VAL A O 1
ATOM 1695 N N . LEU A 1 221 ? 90.688 27.874 13.594 1.00 20.68 221 LEU A N 1
ATOM 1696 C CA . LEU A 1 221 ? 91.608 26.918 12.995 1.00 21.41 221 LEU A CA 1
ATOM 1697 C C . LEU A 1 221 ? 92.164 25.996 14.056 1.00 22.82 221 LEU A C 1
ATOM 1698 O O . LEU A 1 221 ? 92.802 26.453 15.010 1.00 21.40 221 LEU A O 1
ATOM 1703 N N . GLN A 1 222 ? 91.923 24.700 13.897 1.00 21.82 222 GLN A N 1
ATOM 1704 C CA . GLN A 1 222 ? 92.453 23.739 14.844 1.00 22.43 222 GLN A CA 1
ATOM 1705 C C . GLN A 1 222 ? 93.874 23.428 14.398 1.00 23.60 222 GLN A C 1
ATOM 1706 O O . GLN A 1 222 ? 94.111 23.046 13.248 1.00 22.46 222 GLN A O 1
ATOM 1712 N N . ILE A 1 223 ? 94.818 23.613 15.313 1.00 23.72 223 ILE A N 1
ATOM 1713 C CA . ILE A 1 223 ? 96.223 23.379 15.025 1.00 25.27 223 ILE A CA 1
ATOM 1714 C C . ILE A 1 223 ? 96.667 21.991 15.455 1.00 26.89 223 ILE A C 1
ATOM 1715 O O . ILE A 1 223 ? 96.386 21.558 16.572 1.00 26.18 223 ILE A O 1
ATOM 1720 N N . SER A 1 224 ? 97.358 21.298 14.557 1.00 29.84 224 SER A N 1
ATOM 1721 C CA . SER A 1 224 ? 97.878 19.971 14.852 1.00 33.45 224 SER A CA 1
ATOM 1722 C C . SER A 1 224 ? 99.397 20.041 14.737 1.00 34.58 224 SER A C 1
ATOM 1723 O O . SER A 1 224 ? 100.060 20.549 15.641 1.00 35.58 224 SER A O 1
ATOM 1726 N N . LYS A 1 225 ? 99.950 19.566 13.626 1.00 35.07 225 LYS A N 1
ATOM 1727 C CA . LYS A 1 225 ? 101.399 19.589 13.451 1.00 35.87 225 LYS A CA 1
ATOM 1728 C C . LYS A 1 225 ? 101.882 20.448 12.286 1.00 35.20 225 LYS A C 1
ATOM 1729 O O . LYS A 1 225 ? 103.007 20.279 11.822 1.00 35.28 225 LYS A O 1
ATOM 1735 N N . GLU A 1 226 ? 101.044 21.368 11.816 1.00 34.08 226 GLU A N 1
ATOM 1736 C CA . GLU A 1 226 ? 101.431 22.233 10.708 1.00 32.97 226 GLU A CA 1
ATOM 1737 C C . GLU A 1 226 ? 102.607 23.111 11.118 1.00 31.77 226 GLU A C 1
ATOM 1738 O O . GLU A 1 226 ? 102.811 23.374 12.303 1.00 31.42 226 GLU A O 1
ATOM 1744 N N . SER A 1 227 ? 103.386 23.558 10.140 1.00 28.91 227 SER A N 1
ATOM 1745 C CA . SER A 1 227 ? 104.523 24.422 10.426 1.00 27.22 227 SER A CA 1
ATOM 1746 C C . SER A 1 227 ? 103.999 25.848 10.574 1.00 26.85 227 SER A C 1
ATOM 1747 O O . SER A 1 227 ? 102.854 26.135 10.220 1.00 25.30 227 SER A O 1
ATOM 1750 N N . PRO A 1 228 ? 104.829 26.757 11.109 1.00 26.75 228 PRO A N 1
ATOM 1751 C CA . PRO A 1 228 ? 104.410 28.151 11.284 1.00 25.45 228 PRO A CA 1
ATOM 1752 C C . PRO A 1 228 ? 104.000 28.794 9.958 1.00 25.31 228 PRO A C 1
ATOM 1753 O O . PRO A 1 228 ? 103.027 29.545 9.901 1.00 24.39 228 PRO A O 1
ATOM 1757 N N . GLN A 1 229 ? 104.740 28.497 8.893 1.00 24.89 229 GLN A N 1
ATOM 1758 C CA . GLN A 1 229 ? 104.421 29.061 7.586 1.00 24.83 229 GLN A CA 1
ATOM 1759 C C . GLN A 1 229 ? 103.085 28.522 7.090 1.00 23.30 229 GLN A C 1
ATOM 1760 O O . GLN A 1 229 ? 102.295 29.251 6.491 1.00 21.49 229 GLN A O 1
ATOM 1766 N N . GLU A 1 230 ? 102.841 27.240 7.342 1.00 22.34 230 GLU A N 1
ATOM 1767 C CA . GLU A 1 230 ? 101.595 26.607 6.931 1.00 22.98 230 GLU A CA 1
ATOM 1768 C C . GLU A 1 230 ? 100.420 27.206 7.697 1.00 22.17 230 GLU A C 1
ATOM 1769 O O . GLU A 1 230 ? 99.344 27.402 7.136 1.00 21.05 230 GLU A O 1
ATOM 1775 N N . ILE A 1 231 ? 100.625 27.494 8.980 1.00 21.45 231 ILE A N 1
ATOM 1776 C CA . ILE A 1 231 ? 99.565 28.095 9.781 1.00 21.17 231 ILE A CA 1
ATOM 1777 C C . ILE A 1 231 ? 99.269 29.469 9.195 1.00 20.13 231 ILE A C 1
ATOM 1778 O O . ILE A 1 231 ? 98.114 29.823 8.974 1.00 20.22 231 ILE A O 1
ATOM 1783 N N . ALA A 1 232 ? 100.327 30.238 8.949 1.00 19.67 232 ALA A N 1
ATOM 1784 C CA . ALA A 1 232 ? 100.183 31.572 8.378 1.00 19.20 232 ALA A CA 1
ATOM 1785 C C . ALA A 1 232 ? 99.425 31.492 7.059 1.00 19.59 232 ALA A C 1
ATOM 1786 O O . ALA A 1 232 ? 98.546 32.312 6.790 1.00 18.17 232 ALA A O 1
ATOM 1788 N N . ARG A 1 233 ? 99.771 30.504 6.239 1.00 18.86 233 ARG A N 1
ATOM 1789 C CA . ARG A 1 233 ? 99.111 30.319 4.952 1.00 21.82 233 ARG A CA 1
ATOM 1790 C C . ARG A 1 233 ? 97.618 30.047 5.124 1.00 20.20 233 ARG A C 1
ATOM 1791 O O . ARG A 1 233 ? 96.789 30.642 4.439 1.00 21.07 233 ARG A O 1
ATOM 1799 N N . LYS A 1 234 ? 97.285 29.143 6.039 1.00 19.51 234 LYS A N 1
ATOM 1800 C CA . LYS A 1 234 ? 95.894 28.788 6.296 1.00 19.70 234 LYS A CA 1
ATOM 1801 C C . LYS A 1 234 ? 95.082 29.967 6.825 1.00 18.73 234 LYS A C 1
ATOM 1802 O O . LYS A 1 234 ? 93.948 30.192 6.406 1.00 17.07 234 LYS A O 1
ATOM 1808 N N . VAL A 1 235 ? 95.663 30.713 7.758 1.00 17.62 235 VAL A N 1
ATOM 1809 C CA . VAL A 1 235 ? 94.978 31.869 8.322 1.00 16.86 235 VAL A CA 1
ATOM 1810 C C . VAL A 1 235 ? 94.657 32.855 7.208 1.00 17.22 235 VAL A C 1
ATOM 1811 O O . VAL A 1 235 ? 93.530 33.347 7.097 1.00 17.03 235 VAL A O 1
ATOM 1815 N N . GLU A 1 236 ? 95.656 33.139 6.381 1.00 16.31 236 GLU A N 1
ATOM 1816 C CA . GLU A 1 236 ? 95.474 34.060 5.271 1.00 19.70 236 GLU A CA 1
ATOM 1817 C C . GLU A 1 236 ? 94.450 33.494 4.295 1.00 19.41 236 GLU A C 1
ATOM 1818 O O . GLU A 1 236 ? 93.664 34.233 3.706 1.00 18.91 236 GLU A O 1
ATOM 1824 N N . GLY A 1 237 ? 94.457 32.175 4.136 1.00 20.91 237 GLY A N 1
ATOM 1825 C CA . GLY A 1 237 ? 93.512 31.542 3.236 1.00 19.75 237 GLY A CA 1
ATOM 1826 C C . GLY A 1 237 ? 92.084 31.777 3.688 1.00 19.94 237 GLY A C 1
ATOM 1827 O O . GLY A 1 237 ? 91.207 32.030 2.866 1.00 19.67 237 GLY A O 1
ATOM 1828 N N . GLN A 1 238 ? 91.855 31.717 4.999 1.00 21.33 238 GLN A N 1
ATOM 1829 C CA . GLN A 1 238 ? 90.522 31.914 5.560 1.00 20.51 238 GLN A CA 1
ATOM 1830 C C . GLN A 1 238 ? 90.058 33.362 5.460 1.00 21.29 238 GLN A C 1
ATOM 1831 O O . GLN A 1 238 ? 88.894 33.632 5.159 1.00 20.32 238 GLN A O 1
ATOM 1837 N N . LEU A 1 239 ? 90.972 34.289 5.730 1.00 19.32 239 LEU A N 1
ATOM 1838 C CA . LEU A 1 239 ? 90.672 35.717 5.703 1.00 19.40 239 LEU A CA 1
ATOM 1839 C C . LEU A 1 239 ? 90.696 36.322 4.306 1.00 19.79 239 LEU A C 1
ATOM 1840 O O . LEU A 1 239 ? 90.062 37.344 4.053 1.00 22.11 239 LEU A O 1
ATOM 1845 N N . GLY A 1 240 ? 91.429 35.694 3.398 1.00 19.33 240 GLY A N 1
ATOM 1846 C CA . GLY A 1 240 ? 91.533 36.232 2.055 1.00 20.12 240 GLY A CA 1
ATOM 1847 C C . GLY A 1 240 ? 92.493 37.408 2.090 1.00 19.68 240 GLY A C 1
ATOM 1848 O O . GLY A 1 240 ? 92.560 38.203 1.153 1.00 19.21 240 GLY A O 1
ATOM 1849 N N . CYS A 1 241 ? 93.231 37.518 3.193 1.00 19.33 241 CYS A N 1
ATOM 1850 C CA . CYS A 1 241 ? 94.203 38.594 3.386 1.00 19.93 241 CYS A CA 1
ATOM 1851 C C . CYS A 1 241 ? 94.963 38.328 4.678 1.00 18.97 241 CYS A C 1
ATOM 1852 O O . CYS A 1 241 ? 94.682 37.359 5.377 1.00 19.51 241 CYS A O 1
ATOM 1855 N N . LYS A 1 242 ? 95.929 39.185 4.995 1.00 19.50 242 LYS A N 1
ATOM 1856 C CA . LYS A 1 242 ? 96.706 39.025 6.221 1.00 16.39 242 LYS A CA 1
ATOM 1857 C C . LYS A 1 242 ? 96.118 39.875 7.340 1.00 15.11 242 LYS A C 1
ATOM 1858 O O . LYS A 1 242 ? 95.716 41.016 7.120 1.00 15.08 242 LYS A O 1
ATOM 1864 N N . PRO A 1 243 ? 96.053 39.325 8.563 1.00 13.78 243 PRO A N 1
ATOM 1865 C CA . PRO A 1 243 ? 95.505 40.077 9.695 1.00 13.54 243 PRO A CA 1
ATOM 1866 C C . PRO A 1 243 ? 96.429 41.227 10.095 1.00 13.15 243 PRO A C 1
ATOM 1867 O O . PRO A 1 243 ? 97.646 41.047 10.182 1.00 12.72 243 PRO A O 1
ATOM 1871 N N . GLU A 1 244 ? 95.853 42.402 10.325 1.00 12.28 244 GLU A N 1
ATOM 1872 C CA . GLU A 1 244 ? 96.636 43.569 10.720 1.00 15.19 244 GLU A CA 1
ATOM 1873 C C . GLU A 1 244 ? 97.227 43.395 12.113 1.00 15.01 244 GLU A C 1
ATOM 1874 O O . GLU A 1 244 ? 98.254 43.995 12.446 1.00 14.35 244 GLU A O 1
ATOM 1880 N N . VAL A 1 245 ? 96.576 42.569 12.927 1.00 13.93 245 VAL A N 1
ATOM 1881 C CA . VAL A 1 245 ? 97.037 42.331 14.286 1.00 12.42 245 VAL A CA 1
ATOM 1882 C C . VAL A 1 245 ? 96.902 40.864 14.659 1.00 14.54 245 VAL A C 1
ATOM 1883 O O . VAL A 1 245 ? 95.920 40.211 14.305 1.00 12.77 245 VAL A O 1
ATOM 1887 N N . THR A 1 246 ? 97.908 40.354 15.357 1.00 13.08 246 THR A N 1
ATOM 1888 C CA . THR A 1 246 ? 97.896 38.985 15.842 1.00 12.37 246 THR A CA 1
ATOM 1889 C C . THR A 1 246 ? 98.183 39.077 17.335 1.00 13.75 246 THR A C 1
ATOM 1890 O O . THR A 1 246 ? 99.138 39.737 17.753 1.00 14.82 246 THR A O 1
ATOM 1894 N N . ILE A 1 247 ? 97.343 38.440 18.143 1.00 13.32 247 ILE A N 1
ATOM 1895 C CA . ILE A 1 247 ? 97.550 38.445 19.581 1.00 12.79 247 ILE A CA 1
ATOM 1896 C C . ILE A 1 247 ? 97.842 37.003 19.967 1.00 14.52 247 ILE A C 1
ATOM 1897 O O . ILE A 1 247 ? 96.972 36.135 19.905 1.00 12.41 247 ILE A O 1
ATOM 1902 N N . GLU A 1 248 ? 99.097 36.765 20.334 1.00 13.35 248 GLU A N 1
ATOM 1903 C CA . GLU A 1 248 ? 99.590 35.446 20.698 1.00 15.60 248 GLU A CA 1
ATOM 1904 C C . GLU A 1 248 ? 99.281 35.133 22.155 1.00 16.16 248 GLU A C 1
ATOM 1905 O O . GLU A 1 248 ? 99.865 35.729 23.061 1.00 16.20 248 GLU A O 1
ATOM 1911 N N . CYS A 1 249 ? 98.369 34.191 22.381 1.00 16.14 249 CYS A N 1
ATOM 1912 C CA . CYS A 1 249 ? 97.984 33.827 23.739 1.00 16.74 249 CYS A CA 1
ATOM 1913 C C . CYS A 1 249 ? 98.269 32.375 24.105 1.00 17.84 249 CYS A C 1
ATOM 1914 O O . CYS A 1 249 ? 97.466 31.743 24.793 1.00 18.71 249 CYS A O 1
ATOM 1917 N N . THR A 1 250 ? 99.401 31.843 23.655 1.00 19.02 250 THR A N 1
ATOM 1918 C CA . THR A 1 250 ? 99.759 30.463 23.977 1.00 20.59 250 THR A CA 1
ATOM 1919 C C . THR A 1 250 ? 101.166 30.385 24.558 1.00 21.67 250 THR A C 1
ATOM 1920 O O . THR A 1 250 ? 101.453 29.542 25.410 1.00 22.69 250 THR A O 1
ATOM 1924 N N . GLY A 1 251 ? 102.044 31.263 24.090 1.00 21.96 251 GLY A N 1
ATOM 1925 C CA . GLY A 1 251 ? 103.413 31.253 24.568 1.00 22.98 251 GLY A CA 1
ATOM 1926 C C . GLY A 1 251 ? 104.260 30.246 23.812 1.00 24.77 251 GLY A C 1
ATOM 1927 O O . GLY A 1 251 ? 105.475 30.190 23.991 1.00 25.86 251 GLY A O 1
ATOM 1928 N N . ALA A 1 252 ? 103.620 29.450 22.959 1.00 24.91 252 ALA A N 1
ATOM 1929 C CA . ALA A 1 252 ? 104.326 28.439 22.175 1.00 25.39 252 ALA A CA 1
ATOM 1930 C C . ALA A 1 252 ? 105.160 29.069 21.067 1.00 25.75 252 ALA A C 1
ATOM 1931 O O . ALA A 1 252 ? 104.660 29.871 20.273 1.00 25.44 252 ALA A O 1
ATOM 1933 N N . GLU A 1 253 ? 106.435 28.697 21.015 1.00 24.63 253 GLU A N 1
ATOM 1934 C CA . GLU A 1 253 ? 107.349 29.226 20.009 1.00 25.98 253 GLU A CA 1
ATOM 1935 C C . GLU A 1 253 ? 106.814 29.104 18.582 1.00 26.77 253 GLU A C 1
ATOM 1936 O O . GLU A 1 253 ? 106.911 30.043 17.793 1.00 25.80 253 GLU A O 1
ATOM 1942 N N . ALA A 1 254 ? 106.256 27.943 18.252 1.00 26.35 254 ALA A N 1
ATOM 1943 C CA . ALA A 1 254 ? 105.721 27.716 16.914 1.00 25.88 254 ALA A CA 1
ATOM 1944 C C . ALA A 1 254 ? 104.618 28.716 16.585 1.00 24.93 254 ALA A C 1
ATOM 1945 O O . ALA A 1 254 ? 104.509 29.187 15.453 1.00 25.25 254 ALA A O 1
ATOM 1947 N N . SER A 1 255 ? 103.804 29.040 17.583 1.00 22.76 255 SER A N 1
ATOM 1948 C CA . SER A 1 255 ? 102.706 29.974 17.392 1.00 21.50 255 SER A CA 1
ATOM 1949 C C . SER A 1 255 ? 103.234 31.392 17.199 1.00 20.74 255 SER A C 1
ATOM 1950 O O . SER A 1 255 ? 102.703 32.154 16.388 1.00 21.08 255 SER A O 1
ATOM 1953 N N . ILE A 1 256 ? 104.277 31.747 17.944 1.00 20.92 256 ILE A N 1
ATOM 1954 C CA . ILE A 1 256 ? 104.872 33.072 17.807 1.00 19.79 256 ILE A CA 1
ATOM 1955 C C . ILE A 1 256 ? 105.413 33.218 16.383 1.00 19.35 256 ILE A C 1
ATOM 1956 O O . ILE A 1 256 ? 105.192 34.239 15.728 1.00 19.10 256 ILE A O 1
ATOM 1961 N N . GLN A 1 257 ? 106.101 32.188 15.894 1.00 19.44 257 GLN A N 1
ATOM 1962 C CA . GLN A 1 257 ? 106.651 32.228 14.540 1.00 19.95 257 GLN A CA 1
ATOM 1963 C C . GLN A 1 257 ? 105.520 32.361 13.523 1.00 19.65 257 GLN A C 1
ATOM 1964 O O . GLN A 1 257 ? 105.631 33.105 12.550 1.00 19.80 257 GLN A O 1
ATOM 1970 N N . ALA A 1 258 ? 104.431 31.633 13.746 1.00 19.80 258 ALA A N 1
ATOM 1971 C CA . ALA A 1 258 ? 103.291 31.701 12.837 1.00 20.11 258 ALA A CA 1
ATOM 1972 C C . ALA A 1 258 ? 102.760 33.135 12.810 1.00 19.15 258 ALA A C 1
ATOM 1973 O O . ALA A 1 258 ? 102.419 33.666 11.752 1.00 20.51 258 ALA A O 1
ATOM 1975 N N . GLY A 1 259 ? 102.698 33.758 13.981 1.00 18.88 259 GLY A N 1
ATOM 1976 C CA . GLY A 1 259 ? 102.217 35.125 14.067 1.00 18.57 259 GLY A CA 1
ATOM 1977 C C . GLY A 1 259 ? 103.072 36.082 13.258 1.00 18.49 259 GLY A C 1
ATOM 1978 O O . GLY A 1 259 ? 102.558 37.013 12.638 1.00 18.78 259 GLY A O 1
ATOM 1979 N N . ILE A 1 260 ? 104.383 35.865 13.257 1.00 18.42 260 ILE A N 1
ATOM 1980 C CA . ILE A 1 260 ? 105.262 36.738 12.490 1.00 18.61 260 ILE A CA 1
ATOM 1981 C C . ILE A 1 260 ? 104.979 36.591 10.995 1.00 20.01 260 ILE A C 1
ATOM 1982 O O . ILE A 1 260 ? 104.866 37.583 10.273 1.00 20.14 260 ILE A O 1
ATOM 1987 N N . TYR A 1 261 ? 104.841 35.353 10.534 1.00 21.70 261 TYR A N 1
ATOM 1988 C CA . TYR A 1 261 ? 104.573 35.093 9.121 1.00 21.86 261 TYR A CA 1
ATOM 1989 C C . TYR A 1 261 ? 103.170 35.525 8.690 1.00 21.08 261 TYR A C 1
ATOM 1990 O O . TYR A 1 261 ? 102.971 35.996 7.570 1.00 20.65 261 TYR A O 1
ATOM 1999 N N . ALA A 1 262 ? 102.206 35.380 9.591 1.00 19.29 262 ALA A N 1
ATOM 2000 C CA . ALA A 1 262 ? 100.816 35.704 9.285 1.00 19.03 262 ALA A CA 1
ATOM 2001 C C . ALA A 1 262 ? 100.425 37.181 9.276 1.00 18.71 262 ALA A C 1
ATOM 2002 O O . ALA A 1 262 ? 99.606 37.604 8.460 1.00 18.40 262 ALA A O 1
ATOM 2004 N N . THR A 1 263 ? 101.014 37.965 10.173 1.00 17.17 263 THR A N 1
ATOM 2005 C CA . THR A 1 263 ? 100.675 39.378 10.292 1.00 15.38 263 THR A CA 1
ATOM 2006 C C . THR A 1 263 ? 101.021 40.260 9.092 1.00 16.45 263 THR A C 1
ATOM 2007 O O . THR A 1 263 ? 102.122 40.196 8.542 1.00 16.65 263 THR A O 1
ATOM 2011 N N . ARG A 1 264 ? 100.056 41.082 8.691 1.00 16.20 264 ARG A N 1
ATOM 2012 C CA . ARG A 1 264 ? 100.227 41.989 7.561 1.00 18.12 264 ARG A CA 1
ATOM 2013 C C . ARG A 1 264 ? 101.389 42.949 7.822 1.00 18.82 264 ARG A C 1
ATOM 2014 O O . ARG A 1 264 ? 101.631 43.352 8.964 1.00 16.57 264 ARG A O 1
ATOM 2022 N N . SER A 1 265 ? 102.105 43.313 6.762 1.00 17.87 265 SER A N 1
ATOM 2023 C CA . SER A 1 265 ? 103.234 44.226 6.896 1.00 16.69 265 SER A CA 1
ATOM 2024 C C . SER A 1 265 ? 102.769 45.500 7.575 1.00 15.64 265 SER A C 1
ATOM 2025 O O . SER A 1 265 ? 101.682 46.004 7.294 1.00 14.86 265 SER A O 1
ATOM 2028 N N . GLY A 1 266 ? 103.598 46.020 8.473 1.00 15.13 266 GLY A N 1
ATOM 2029 C CA . GLY A 1 266 ? 103.239 47.235 9.178 1.00 15.49 266 GLY A CA 1
ATOM 2030 C C . GLY A 1 266 ? 102.278 46.948 10.314 1.00 15.23 266 GLY A C 1
ATOM 2031 O O . GLY A 1 266 ? 101.890 47.857 11.046 1.00 15.13 266 GLY A O 1
ATOM 2032 N N . GLY A 1 267 ? 101.900 45.681 10.462 1.00 14.84 267 GLY A N 1
ATOM 2033 C CA . GLY A 1 267 ? 100.979 45.294 11.518 1.00 12.74 267 GLY A CA 1
ATOM 2034 C C . GLY A 1 267 ? 101.672 45.051 12.844 1.00 13.97 267 GLY A C 1
ATOM 2035 O O . GLY A 1 267 ? 102.857 45.360 13.009 1.00 12.02 267 GLY A O 1
ATOM 2036 N N . THR A 1 268 ? 100.939 44.478 13.793 1.00 13.01 268 THR A N 1
ATOM 2037 C CA . THR A 1 268 ? 101.489 44.228 15.116 1.00 13.53 268 THR A CA 1
ATOM 2038 C C . THR A 1 268 ? 101.220 42.832 15.659 1.00 14.85 268 THR A C 1
ATOM 2039 O O . THR A 1 268 ? 100.104 42.316 15.576 1.00 13.99 268 THR A O 1
ATOM 2043 N N . LEU A 1 269 ? 102.264 42.230 16.216 1.00 14.18 269 LEU A N 1
ATOM 2044 C CA . LEU A 1 269 ? 102.170 40.922 16.837 1.00 13.94 269 LEU A CA 1
ATOM 2045 C C . LEU A 1 269 ? 102.307 41.177 18.337 1.00 14.53 269 LEU A C 1
ATOM 2046 O O . LEU A 1 269 ? 103.362 41.608 18.805 1.00 13.27 269 LEU A O 1
ATOM 2051 N N . VAL A 1 270 ? 101.235 40.925 19.081 1.00 13.69 270 VAL A N 1
ATOM 2052 C CA . VAL A 1 270 ? 101.249 41.132 20.522 1.00 14.13 270 VAL A CA 1
ATOM 2053 C C . VAL A 1 270 ? 101.543 39.810 21.225 1.00 15.86 270 VAL A C 1
ATOM 2054 O O . VAL A 1 270 ? 100.869 38.803 20.985 1.00 14.89 270 VAL A O 1
ATOM 2058 N N . LEU A 1 271 ? 102.552 39.814 22.092 1.00 15.69 271 LEU A N 1
ATOM 2059 C CA . LEU A 1 271 ? 102.932 38.613 22.826 1.00 16.16 271 LEU A CA 1
ATOM 2060 C C . LEU A 1 271 ? 102.366 38.637 24.238 1.00 16.57 271 LEU A C 1
ATOM 2061 O O . LEU A 1 271 ? 102.867 39.354 25.107 1.00 15.52 271 LEU A O 1
ATOM 2066 N N . VAL A 1 272 ? 101.314 37.858 24.455 1.00 16.49 272 VAL A N 1
ATOM 2067 C CA . VAL A 1 272 ? 100.674 37.774 25.760 1.00 17.62 272 VAL A CA 1
ATOM 2068 C C . VAL A 1 272 ? 101.118 36.489 26.453 1.00 20.16 272 VAL A C 1
ATOM 2069 O O . VAL A 1 272 ? 101.496 36.501 27.626 1.00 19.81 272 VAL A O 1
ATOM 2073 N N . GLY A 1 273 ? 101.091 35.387 25.709 1.00 21.55 273 GLY A N 1
ATOM 2074 C CA . GLY A 1 273 ? 101.477 34.100 26.262 1.00 24.09 273 GLY A CA 1
ATOM 2075 C C . GLY A 1 273 ? 102.902 34.025 26.775 1.00 26.80 273 GLY A C 1
ATOM 2076 O O . GLY A 1 273 ? 103.815 34.610 26.192 1.00 26.60 273 GLY A O 1
ATOM 2077 N N . LEU A 1 274 ? 103.091 33.297 27.872 1.00 28.63 274 LEU A N 1
ATOM 2078 C CA . LEU A 1 274 ? 104.411 33.130 28.474 1.00 31.59 274 LEU A CA 1
ATOM 2079 C C . LEU A 1 274 ? 105.021 31.788 28.082 1.00 32.29 274 LEU A C 1
ATOM 2080 O O . LEU A 1 274 ? 104.399 30.738 28.253 1.00 32.34 274 LEU A O 1
ATOM 2085 N N . GLY A 1 275 ? 106.241 31.833 27.554 1.00 32.92 275 GLY A N 1
ATOM 2086 C CA . GLY A 1 275 ? 106.926 30.620 27.150 1.00 32.86 275 GLY A CA 1
ATOM 2087 C C . GLY A 1 275 ? 108.280 30.518 27.827 1.00 33.29 275 GLY A C 1
ATOM 2088 O O . GLY A 1 275 ? 108.452 30.995 28.948 1.00 33.67 275 GLY A O 1
ATOM 2089 N N . SER A 1 276 ? 109.245 29.908 27.148 1.00 32.18 276 SER A N 1
ATOM 2090 C CA . SER A 1 276 ? 110.585 29.748 27.702 1.00 34.41 276 SER A CA 1
ATOM 2091 C C . SER A 1 276 ? 111.394 31.045 27.650 1.00 34.68 276 SER A C 1
ATOM 2092 O O . SER A 1 276 ? 111.027 31.991 26.952 1.00 32.84 276 SER A O 1
ATOM 2095 N N . GLU A 1 277 ? 112.498 31.075 28.393 1.00 35.16 277 GLU A N 1
ATOM 2096 C CA . GLU A 1 277 ? 113.365 32.249 28.446 1.00 36.90 277 GLU A CA 1
ATOM 2097 C C . GLU A 1 277 ? 113.910 32.629 27.081 1.00 34.93 277 GLU A C 1
ATOM 2098 O O . GLU A 1 277 ? 114.012 33.807 26.755 1.00 36.32 277 GLU A O 1
ATOM 2104 N N . MET A 1 278 ? 114.275 31.624 26.294 1.00 33.71 278 MET A N 1
ATOM 2105 C CA . MET A 1 278 ? 114.816 31.856 24.964 1.00 33.08 278 MET A CA 1
ATOM 2106 C C . MET A 1 278 ? 113.853 31.352 23.900 1.00 33.00 278 MET A C 1
ATOM 2107 O O . MET A 1 278 ? 113.177 30.343 24.091 1.00 32.29 278 MET A O 1
ATOM 2112 N N . THR A 1 279 ? 113.796 32.063 22.779 1.00 30.90 279 THR A N 1
ATOM 2113 C CA . THR A 1 279 ? 112.916 31.686 21.686 1.00 30.39 279 THR A CA 1
ATOM 2114 C C . THR A 1 279 ? 113.607 31.926 20.356 1.00 29.69 279 THR A C 1
ATOM 2115 O O . THR A 1 279 ? 114.270 32.944 20.165 1.00 30.88 279 THR A O 1
ATOM 2119 N N . THR A 1 280 ? 113.462 30.976 19.442 1.00 28.81 280 THR A N 1
ATOM 2120 C CA . THR A 1 280 ? 114.051 31.102 18.121 1.00 28.51 280 THR A CA 1
ATOM 2121 C C . THR A 1 280 ? 112.925 31.542 17.200 1.00 29.48 280 THR A C 1
ATOM 2122 O O . THR A 1 280 ? 111.921 30.844 17.054 1.00 30.47 280 THR A O 1
ATOM 2126 N N . VAL A 1 281 ? 113.086 32.711 16.593 1.00 29.86 281 VAL A N 1
ATOM 2127 C CA . VAL A 1 281 ? 112.062 33.251 15.710 1.00 29.18 281 VAL A CA 1
ATOM 2128 C C . VAL A 1 281 ? 112.665 33.977 14.520 1.00 29.65 281 VAL A C 1
ATOM 2129 O O . VAL A 1 281 ? 113.837 34.354 14.538 1.00 29.90 281 VAL A O 1
ATOM 2133 N N . PRO A 1 282 ? 111.861 34.185 13.465 1.00 29.62 282 PRO A N 1
ATOM 2134 C CA . PRO A 1 282 ? 112.326 34.877 12.263 1.00 29.91 282 PRO A CA 1
ATOM 2135 C C . PRO A 1 282 ? 112.205 36.398 12.388 1.00 30.70 282 PRO A C 1
ATOM 2136 O O . PRO A 1 282 ? 111.368 37.017 11.725 1.00 30.39 282 PRO A O 1
ATOM 2140 N N . LEU A 1 283 ? 113.041 36.993 13.238 1.00 30.18 283 LEU A N 1
ATOM 2141 C CA . LEU A 1 283 ? 113.032 38.442 13.438 1.00 28.31 283 LEU A CA 1
ATOM 2142 C C . LEU A 1 283 ? 113.266 39.198 12.142 1.00 28.96 283 LEU A C 1
ATOM 2143 O O . LEU A 1 283 ? 112.693 40.267 11.926 1.00 30.36 283 LEU A O 1
ATOM 2148 N N . LEU A 1 284 ? 114.122 38.652 11.284 1.00 28.17 284 LEU A N 1
ATOM 2149 C CA . LEU A 1 284 ? 114.420 39.287 10.008 1.00 27.51 284 LEU A CA 1
ATOM 2150 C C . LEU A 1 284 ? 113.134 39.433 9.200 1.00 26.83 284 LEU A C 1
ATOM 2151 O O . LEU A 1 284 ? 112.894 40.471 8.583 1.00 27.42 284 LEU A O 1
ATOM 2156 N N . HIS A 1 285 ? 112.308 38.388 9.209 1.00 24.35 285 HIS A N 1
ATOM 2157 C CA . HIS A 1 285 ? 111.050 38.414 8.476 1.00 23.61 285 HIS A CA 1
ATOM 2158 C C . HIS A 1 285 ? 110.166 39.546 9.003 1.00 20.89 285 HIS A C 1
ATOM 2159 O O . HIS A 1 285 ? 109.619 40.331 8.231 1.00 20.24 285 HIS A O 1
ATOM 2166 N N . ALA A 1 286 ? 110.035 39.624 10.324 1.00 20.20 286 ALA A N 1
ATOM 2167 C CA . ALA A 1 286 ? 109.220 40.662 10.948 1.00 20.66 286 ALA A CA 1
ATOM 2168 C C . ALA A 1 286 ? 109.774 42.061 10.679 1.00 22.82 286 ALA A C 1
ATOM 2169 O O . ALA A 1 286 ? 109.022 42.983 10.365 1.00 20.59 286 ALA A O 1
ATOM 2171 N N . ALA A 1 287 ? 111.092 42.211 10.796 1.00 24.68 287 ALA A N 1
ATOM 2172 C CA . ALA A 1 287 ? 111.748 43.501 10.576 1.00 26.38 287 ALA A CA 1
ATOM 2173 C C . ALA A 1 287 ? 111.559 44.039 9.164 1.00 27.61 287 ALA A C 1
ATOM 2174 O O . ALA A 1 287 ? 111.168 45.193 8.979 1.00 29.82 287 ALA A O 1
ATOM 2176 N N . ILE A 1 288 ? 111.841 43.201 8.171 1.00 27.21 288 ILE A N 1
ATOM 2177 C CA . ILE A 1 288 ? 111.712 43.585 6.768 1.00 26.72 288 ILE A CA 1
ATOM 2178 C C . ILE A 1 288 ? 110.306 44.014 6.363 1.00 25.22 288 ILE A C 1
ATOM 2179 O O . ILE A 1 288 ? 110.141 44.778 5.411 1.00 25.66 288 ILE A O 1
ATOM 2184 N N . ARG A 1 289 ? 109.293 43.517 7.068 1.00 22.20 289 ARG A N 1
ATOM 2185 C CA . ARG A 1 289 ? 107.911 43.878 6.759 1.00 19.67 289 ARG A CA 1
ATOM 2186 C C . ARG A 1 289 ? 107.351 44.782 7.852 1.00 16.62 289 ARG A C 1
ATOM 2187 O O . ARG A 1 289 ? 106.156 45.073 7.887 1.00 15.10 289 ARG A O 1
ATOM 2195 N N . GLU A 1 290 ? 108.241 45.232 8.730 1.00 15.15 290 GLU A N 1
ATOM 2196 C CA . GLU A 1 290 ? 107.890 46.099 9.845 1.00 14.68 290 GLU A CA 1
ATOM 2197 C C . GLU A 1 290 ? 106.689 45.601 10.641 1.00 15.52 290 GLU A C 1
ATOM 2198 O O . GLU A 1 290 ? 105.743 46.340 10.920 1.00 13.81 290 GLU A O 1
ATOM 2204 N N . VAL A 1 291 ? 106.732 44.318 10.983 1.00 14.27 291 VAL A N 1
ATOM 2205 C CA . VAL A 1 291 ? 105.699 43.730 11.810 1.00 15.04 291 VAL A CA 1
ATOM 2206 C C . VAL A 1 291 ? 106.264 43.932 13.211 1.00 13.73 291 VAL A C 1
ATOM 2207 O O . VAL A 1 291 ? 107.260 43.312 13.577 1.00 15.83 291 VAL A O 1
ATOM 2211 N N . ASP A 1 292 ? 105.649 44.822 13.980 1.00 14.73 292 ASP A N 1
ATOM 2212 C CA . ASP A 1 292 ? 106.112 45.101 15.331 1.00 14.78 292 ASP A CA 1
ATOM 2213 C C . ASP A 1 292 ? 105.797 43.955 16.271 1.00 15.37 292 ASP A C 1
ATOM 2214 O O . ASP A 1 292 ? 104.784 43.273 16.118 1.00 14.94 292 ASP A O 1
ATOM 2219 N N . ILE A 1 293 ? 106.672 43.749 17.247 1.00 14.39 293 ILE A N 1
ATOM 2220 C CA . ILE A 1 293 ? 106.481 42.693 18.225 1.00 13.83 293 ILE A CA 1
ATOM 2221 C C . ILE A 1 293 ? 106.388 43.380 19.578 1.00 14.54 293 ILE A C 1
ATOM 2222 O O . ILE A 1 293 ? 107.385 43.873 20.111 1.00 12.86 293 ILE A O 1
ATOM 2227 N N . LYS A 1 294 ? 105.177 43.429 20.123 1.00 14.22 294 LYS A N 1
ATOM 2228 C CA . LYS A 1 294 ? 104.955 44.092 21.397 1.00 15.11 294 LYS A CA 1
ATOM 2229 C C . LYS A 1 294 ? 104.467 43.129 22.459 1.00 16.64 294 LYS A C 1
ATOM 2230 O O . LYS A 1 294 ? 103.500 42.385 22.252 1.00 15.40 294 LYS A O 1
ATOM 2236 N N . GLY A 1 295 ? 105.140 43.155 23.602 1.00 14.86 295 GLY A N 1
ATOM 2237 C CA . GLY A 1 295 ? 104.763 42.287 24.694 1.00 16.42 295 GLY A CA 1
ATOM 2238 C C . GLY A 1 295 ? 103.721 42.930 25.583 1.00 17.45 295 GLY A C 1
ATOM 2239 O O . GLY A 1 295 ? 103.436 44.127 25.487 1.00 16.44 295 GLY A O 1
ATOM 2240 N N . VAL A 1 296 ? 103.146 42.116 26.455 1.00 16.75 296 VAL A N 1
ATOM 2241 C CA . VAL A 1 296 ? 102.133 42.572 27.388 1.00 17.57 296 VAL A CA 1
ATOM 2242 C C . VAL A 1 296 ? 102.493 42.091 28.786 1.00 18.41 296 VAL A C 1
ATOM 2243 O O . VAL A 1 296 ? 102.854 40.930 28.978 1.00 17.05 296 VAL A O 1
ATOM 2247 N N . PHE A 1 297 ? 102.438 42.998 29.753 1.00 16.97 297 PHE A N 1
ATOM 2248 C CA . PHE A 1 297 ? 102.689 42.619 31.130 1.00 16.41 297 PHE A CA 1
ATOM 2249 C C . PHE A 1 297 ? 101.473 43.070 31.909 1.00 16.81 297 PHE A C 1
ATOM 2250 O O . PHE A 1 297 ? 101.379 44.218 32.352 1.00 14.56 297 PHE A O 1
ATOM 2258 N N . ARG A 1 298 ? 100.530 42.147 32.041 1.00 15.26 298 ARG A N 1
ATOM 2259 C CA . ARG A 1 298 ? 99.290 42.390 32.739 1.00 15.62 298 ARG A CA 1
ATOM 2260 C C . ARG A 1 298 ? 98.445 43.499 32.121 1.00 15.51 298 ARG A C 1
ATOM 2261 O O . ARG A 1 298 ? 97.858 43.295 31.058 1.00 14.37 298 ARG A O 1
ATOM 2269 N N . TYR A 1 299 ? 98.391 44.672 32.745 1.00 15.00 299 TYR A N 1
ATOM 2270 C CA . TYR A 1 299 ? 97.536 45.732 32.222 1.00 13.51 299 TYR A CA 1
ATOM 2271 C C . TYR A 1 299 ? 97.646 47.022 33.019 1.00 14.34 299 TYR A C 1
ATOM 2272 O O . TYR A 1 299 ? 98.220 47.047 34.101 1.00 15.15 299 TYR A O 1
ATOM 2281 N N . CYS A 1 300 ? 97.072 48.089 32.470 1.00 12.61 300 CYS A N 1
ATOM 2282 C CA . CYS A 1 300 ? 97.018 49.369 33.153 1.00 12.97 300 CYS A CA 1
ATOM 2283 C C . CYS A 1 300 ? 95.869 50.169 32.559 1.00 12.62 300 CYS A C 1
ATOM 2284 O O . CYS A 1 300 ? 95.627 50.133 31.350 1.00 13.43 300 CYS A O 1
ATOM 2287 N N . ASN A 1 301 ? 95.134 50.850 33.428 1.00 12.64 301 ASN A N 1
ATOM 2288 C CA . ASN A 1 301 ? 94.011 51.680 33.015 1.00 15.60 301 ASN A CA 1
ATOM 2289 C C . ASN A 1 301 ? 92.932 50.925 32.237 1.00 15.48 301 ASN A C 1
ATOM 2290 O O . ASN A 1 301 ? 92.483 51.381 31.182 1.00 14.73 301 ASN A O 1
ATOM 2295 N N . THR A 1 302 ? 92.509 49.779 32.772 1.00 14.87 302 THR A N 1
ATOM 2296 C CA . THR A 1 302 ? 91.485 48.963 32.119 1.00 15.06 302 THR A CA 1
ATOM 2297 C C . THR A 1 302 ? 90.217 48.741 32.952 1.00 14.88 302 THR A C 1
ATOM 2298 O O . THR A 1 302 ? 89.178 48.383 32.402 1.00 16.40 302 THR A O 1
ATOM 2302 N N . TRP A 1 303 ? 90.290 48.943 34.267 1.00 14.96 303 TRP A N 1
ATOM 2303 C CA . TRP A 1 303 ? 89.118 48.706 35.107 1.00 12.98 303 TRP A CA 1
ATOM 2304 C C . TRP A 1 303 ? 87.928 49.601 34.818 1.00 13.89 303 TRP A C 1
ATOM 2305 O O . TRP A 1 303 ? 86.818 49.104 34.636 1.00 13.26 303 TRP A O 1
ATOM 2316 N N . PRO A 1 304 ? 88.129 50.929 34.772 1.00 13.72 304 PRO A N 1
ATOM 2317 C CA . PRO A 1 304 ? 86.975 51.788 34.487 1.00 12.45 304 PRO A CA 1
ATOM 2318 C C . PRO A 1 304 ? 86.340 51.438 33.131 1.00 14.87 304 PRO A C 1
ATOM 2319 O O . PRO A 1 304 ? 85.115 51.416 32.990 1.00 16.11 304 PRO A O 1
ATOM 2323 N N . VAL A 1 305 ? 87.181 51.166 32.139 1.00 13.76 305 VAL A N 1
ATOM 2324 C CA . VAL A 1 305 ? 86.711 50.807 30.805 1.00 15.59 305 VAL A CA 1
ATOM 2325 C C . VAL A 1 305 ? 85.942 49.483 30.824 1.00 14.99 305 VAL A C 1
ATOM 2326 O O . VAL A 1 305 ? 84.866 49.372 30.236 1.00 14.35 305 VAL A O 1
ATOM 2330 N N . ALA A 1 306 ? 86.503 48.480 31.489 1.00 14.02 306 ALA A N 1
ATOM 2331 C CA . ALA A 1 306 ? 85.843 47.185 31.576 1.00 14.80 306 ALA A CA 1
ATOM 2332 C C . ALA A 1 306 ? 84.471 47.369 32.214 1.00 15.56 306 ALA A C 1
ATOM 2333 O O . ALA A 1 306 ? 83.466 46.863 31.715 1.00 15.79 306 ALA A O 1
ATOM 2335 N N . ILE A 1 307 ? 84.434 48.109 33.318 1.00 16.10 307 ILE A N 1
ATOM 2336 C CA . ILE A 1 307 ? 83.184 48.348 34.020 1.00 15.44 307 ILE A CA 1
ATOM 2337 C C . ILE A 1 307 ? 82.178 49.035 33.108 1.00 15.90 307 ILE A C 1
ATOM 2338 O O . ILE A 1 307 ? 80.996 48.703 33.132 1.00 14.72 307 ILE A O 1
ATOM 2343 N N . SER A 1 308 ? 82.644 49.974 32.286 1.00 15.35 308 SER A N 1
ATOM 2344 C CA . SER A 1 308 ? 81.745 50.674 31.369 1.00 16.03 308 SER A CA 1
ATOM 2345 C C . SER A 1 308 ? 81.201 49.719 30.315 1.00 14.29 308 SER A C 1
ATOM 2346 O O . SER A 1 308 ? 80.041 49.808 29.933 1.00 15.15 308 SER A O 1
ATOM 2349 N N A MET A 1 309 ? 82.044 48.811 29.837 0.50 15.03 309 MET A N 1
ATOM 2350 N N B MET A 1 309 ? 82.064 48.811 29.862 0.50 13.92 309 MET A N 1
ATOM 2351 C CA A MET A 1 309 ? 81.620 47.850 28.829 0.50 15.92 309 MET A CA 1
ATOM 2352 C CA B MET A 1 309 ? 81.719 47.805 28.863 0.50 13.99 309 MET A CA 1
ATOM 2353 C C A MET A 1 309 ? 80.608 46.860 29.400 0.50 16.43 309 MET A C 1
ATOM 2354 C C B MET A 1 309 ? 80.634 46.877 29.403 0.50 15.22 309 MET A C 1
ATOM 2355 O O A MET A 1 309 ? 79.654 46.481 28.723 0.50 15.75 309 MET A O 1
ATOM 2356 O O B MET A 1 309 ? 79.662 46.565 28.715 0.50 14.63 309 MET A O 1
ATOM 2365 N N . LEU A 1 310 ? 80.816 46.446 30.647 1.00 16.02 310 LEU A N 1
ATOM 2366 C CA . LEU A 1 310 ? 79.894 45.519 31.296 1.00 15.98 310 LEU A CA 1
ATOM 2367 C C . LEU A 1 310 ? 78.553 46.163 31.634 1.00 16.78 310 LEU A C 1
ATOM 2368 O O . LEU A 1 310 ? 77.496 45.560 31.431 1.00 18.25 310 LEU A O 1
ATOM 2373 N N . ALA A 1 311 ? 78.597 47.390 32.139 1.00 16.86 311 ALA A N 1
ATOM 2374 C CA . ALA A 1 311 ? 77.381 48.104 32.507 1.00 17.61 311 ALA A CA 1
ATOM 2375 C C . ALA A 1 311 ? 76.522 48.426 31.291 1.00 18.65 311 ALA A C 1
ATOM 2376 O O . ALA A 1 311 ? 75.301 48.483 31.391 1.00 19.56 311 ALA A O 1
ATOM 2378 N N . SER A 1 312 ? 77.161 48.646 30.147 1.00 17.97 312 SER A N 1
ATOM 2379 C CA . SER A 1 312 ? 76.432 48.966 28.920 1.00 18.94 312 SER A CA 1
ATOM 2380 C C . SER A 1 312 ? 76.121 47.703 28.124 1.00 19.95 312 SER A C 1
ATOM 2381 O O . SER A 1 312 ? 75.570 47.773 27.028 1.00 22.04 312 SER A O 1
ATOM 2384 N N . LYS A 1 313 ? 76.478 46.549 28.676 1.00 19.91 313 LYS A N 1
ATOM 2385 C CA . LYS A 1 313 ? 76.234 45.276 28.008 1.00 21.61 313 LYS A CA 1
ATOM 2386 C C . LYS A 1 313 ? 76.917 45.219 26.641 1.00 23.55 313 LYS A C 1
ATOM 2387 O O . LYS A 1 313 ? 76.387 44.620 25.702 1.00 23.39 313 LYS A O 1
ATOM 2393 N N . SER A 1 314 ? 78.091 45.840 26.530 1.00 22.23 314 SER A N 1
ATOM 2394 C CA . SER A 1 314 ? 78.834 45.851 25.269 1.00 23.16 314 SER A CA 1
ATOM 2395 C C . SER A 1 314 ? 79.596 44.553 25.067 1.00 22.38 314 SER A C 1
ATOM 2396 O O . SER A 1 314 ? 80.006 44.228 23.956 1.00 24.42 314 SER A O 1
ATOM 2399 N N . VAL A 1 315 ? 79.797 43.818 26.153 1.00 21.32 315 VAL A N 1
ATOM 2400 C CA . VAL A 1 315 ? 80.498 42.547 26.089 1.00 20.60 315 VAL A CA 1
ATOM 2401 C C . VAL A 1 315 ? 79.840 41.594 27.082 1.00 19.57 315 VAL A C 1
ATOM 2402 O O . VAL A 1 315 ? 79.262 42.026 28.077 1.00 18.85 315 VAL A O 1
ATOM 2406 N N . ASN A 1 316 ? 79.899 40.301 26.797 1.00 19.99 316 ASN A N 1
ATOM 2407 C CA . ASN A 1 316 ? 79.299 39.322 27.686 1.00 19.78 316 ASN A CA 1
ATOM 2408 C C . ASN A 1 316 ? 80.343 38.291 28.056 1.00 18.35 316 ASN A C 1
ATOM 2409 O O . ASN A 1 316 ? 80.677 37.408 27.262 1.00 17.91 316 ASN A O 1
ATOM 2414 N N . VAL A 1 317 ? 80.861 38.418 29.272 1.00 18.43 317 VAL A N 1
ATOM 2415 C CA . VAL A 1 317 ? 81.888 37.514 29.768 1.00 18.21 317 VAL A CA 1
ATOM 2416 C C . VAL A 1 317 ? 81.327 36.344 30.576 1.00 17.88 317 VAL A C 1
ATOM 2417 O O . VAL A 1 317 ? 82.047 35.396 30.879 1.00 18.47 317 VAL A O 1
ATOM 2421 N N . LYS A 1 318 ? 80.043 36.401 30.914 1.00 18.18 318 LYS A N 1
ATOM 2422 C CA . LYS A 1 318 ? 79.426 35.334 31.705 1.00 19.96 318 LYS A CA 1
ATOM 2423 C C . LYS A 1 318 ? 79.644 33.917 31.169 1.00 19.84 318 LYS A C 1
ATOM 2424 O O . LYS A 1 318 ? 79.862 32.987 31.946 1.00 20.75 318 LYS A O 1
ATOM 2430 N N . PRO A 1 319 ? 79.588 33.730 29.839 1.00 19.07 319 PRO A N 1
ATOM 2431 C CA . PRO A 1 319 ? 79.792 32.398 29.261 1.00 19.54 319 PRO A CA 1
ATOM 2432 C C . PRO A 1 319 ? 81.139 31.782 29.635 1.00 21.00 319 PRO A C 1
ATOM 2433 O O . PRO A 1 319 ? 81.333 30.571 29.516 1.00 18.63 319 PRO A O 1
ATOM 2437 N N . LEU A 1 320 ? 82.070 32.619 30.084 1.00 19.05 320 LEU A N 1
ATOM 2438 C CA . LEU A 1 320 ? 83.394 32.142 30.466 1.00 19.76 320 LEU A CA 1
ATOM 2439 C C . LEU A 1 320 ? 83.369 31.367 31.779 1.00 19.31 320 LEU A C 1
ATOM 2440 O O . LEU A 1 320 ? 84.248 30.547 32.039 1.00 19.12 320 LEU A O 1
ATOM 2445 N N . VAL A 1 321 ? 82.372 31.635 32.617 1.00 19.35 321 VAL A N 1
ATOM 2446 C CA . VAL A 1 321 ? 82.271 30.936 33.892 1.00 19.08 321 VAL A CA 1
ATOM 2447 C C . VAL A 1 321 ? 81.675 29.552 33.653 1.00 20.61 321 VAL A C 1
ATOM 2448 O O . VAL A 1 321 ? 80.528 29.418 33.228 1.00 20.89 321 VAL A O 1
ATOM 2452 N N . THR A 1 322 ? 82.464 28.520 33.920 1.00 21.68 322 THR A N 1
ATOM 2453 C CA . THR A 1 322 ? 82.004 27.158 33.706 1.00 23.84 322 THR A CA 1
ATOM 2454 C C . THR A 1 322 ? 81.725 26.408 35.005 1.00 24.66 322 THR A C 1
ATOM 2455 O O . THR A 1 322 ? 81.142 25.326 34.991 1.00 25.89 322 THR A O 1
ATOM 2459 N N . HIS A 1 323 ? 82.130 26.985 36.130 1.00 23.94 323 HIS A N 1
ATOM 2460 C CA . HIS A 1 323 ? 81.906 26.335 37.412 1.00 22.02 323 HIS A CA 1
ATOM 2461 C C . HIS A 1 323 ? 82.138 27.311 38.556 1.00 20.88 323 HIS A C 1
ATOM 2462 O O . HIS A 1 323 ? 82.948 28.231 38.441 1.00 18.78 323 HIS A O 1
ATOM 2469 N N . ARG A 1 324 ? 81.409 27.116 39.651 1.00 18.54 324 ARG A N 1
ATOM 2470 C CA . ARG A 1 324 ? 81.571 27.955 40.829 1.00 17.28 324 ARG A CA 1
ATOM 2471 C C . ARG A 1 324 ? 81.480 27.103 42.093 1.00 18.05 324 ARG A C 1
ATOM 2472 O O . ARG A 1 324 ? 80.599 26.249 42.217 1.00 18.82 324 ARG A O 1
ATOM 2480 N N . PHE A 1 325 ? 82.419 27.334 43.011 1.00 17.74 325 PHE A N 1
ATOM 2481 C CA . PHE A 1 325 ? 82.504 26.613 44.280 1.00 15.76 325 PHE A CA 1
ATOM 2482 C C . PHE A 1 325 ? 82.628 27.598 45.439 1.00 16.66 325 PHE A C 1
ATOM 2483 O O . PHE A 1 325 ? 83.108 28.719 45.264 1.00 16.14 325 PHE A O 1
ATOM 2491 N N . PRO A 1 326 ? 82.193 27.194 46.643 1.00 17.16 326 PRO A N 1
ATOM 2492 C CA . PRO A 1 326 ? 82.329 28.111 47.778 1.00 15.07 326 PRO A CA 1
ATOM 2493 C C . PRO A 1 326 ? 83.814 28.045 48.127 1.00 15.71 326 PRO A C 1
ATOM 2494 O O . PRO A 1 326 ? 84.488 27.067 47.781 1.00 14.17 326 PRO A O 1
ATOM 2498 N N . LEU A 1 327 ? 84.331 29.074 48.788 1.00 14.57 327 LEU A N 1
ATOM 2499 C CA . LEU A 1 327 ? 85.740 29.098 49.166 1.00 14.54 327 LEU A CA 1
ATOM 2500 C C . LEU A 1 327 ? 86.198 27.793 49.816 1.00 16.87 327 LEU A C 1
ATOM 2501 O O . LEU A 1 327 ? 87.295 27.300 49.541 1.00 15.10 327 LEU A O 1
ATOM 2506 N N . GLU A 1 328 ? 85.356 27.246 50.687 1.00 16.51 328 GLU A N 1
ATOM 2507 C CA . GLU A 1 328 ? 85.679 26.017 51.395 1.00 17.57 328 GLU A CA 1
ATOM 2508 C C . GLU A 1 328 ? 85.965 24.822 50.487 1.00 18.20 328 GLU A C 1
ATOM 2509 O O . GLU A 1 328 ? 86.607 23.862 50.915 1.00 17.86 328 GLU A O 1
ATOM 2515 N N . LYS A 1 329 ? 85.496 24.869 49.243 1.00 17.28 329 LYS A N 1
ATOM 2516 C CA . LYS A 1 329 ? 85.759 23.768 48.318 1.00 18.58 329 LYS A CA 1
ATOM 2517 C C . LYS A 1 329 ? 86.867 24.126 47.326 1.00 18.26 329 LYS A C 1
ATOM 2518 O O . LYS A 1 329 ? 86.909 23.604 46.215 1.00 18.88 329 LYS A O 1
ATOM 2524 N N . ALA A 1 330 ? 87.768 25.012 47.742 1.00 18.16 330 ALA A N 1
ATOM 2525 C CA . ALA A 1 330 ? 88.873 25.441 46.885 1.00 19.95 330 ALA A CA 1
ATOM 2526 C C . ALA A 1 330 ? 89.696 24.267 46.342 1.00 20.79 330 ALA A C 1
ATOM 2527 O O . ALA A 1 330 ? 90.095 24.271 45.175 1.00 20.45 330 ALA A O 1
ATOM 2529 N N . LEU A 1 331 ? 89.953 23.264 47.175 1.00 22.85 331 LEU A N 1
ATOM 2530 C CA . LEU A 1 331 ? 90.729 22.113 46.718 1.00 24.04 331 LEU A CA 1
ATOM 2531 C C . LEU A 1 331 ? 90.037 21.440 45.537 1.00 24.42 331 LEU A C 1
ATOM 2532 O O . LEU A 1 331 ? 90.677 21.127 44.536 1.00 23.90 331 LEU A O 1
ATOM 2537 N N . GLU A 1 332 ? 88.732 21.216 45.659 1.00 25.08 332 GLU A N 1
ATOM 2538 C CA . GLU A 1 332 ? 87.962 20.589 44.589 1.00 26.26 332 GLU A CA 1
ATOM 2539 C C . GLU A 1 332 ? 87.980 21.470 43.342 1.00 24.75 332 GLU A C 1
ATOM 2540 O O . GLU A 1 332 ? 88.010 20.967 42.220 1.00 23.27 332 GLU A O 1
ATOM 2546 N N . ALA A 1 333 ? 87.950 22.784 43.546 1.00 22.90 333 ALA A N 1
ATOM 2547 C CA . ALA A 1 333 ? 87.963 23.728 42.432 1.00 22.57 333 ALA A CA 1
ATOM 2548 C C . ALA A 1 333 ? 89.292 23.664 41.681 1.00 22.00 333 ALA A C 1
ATOM 2549 O O . ALA A 1 333 ? 89.318 23.735 40.454 1.00 23.93 333 ALA A O 1
ATOM 2551 N N . PHE A 1 334 ? 90.393 23.537 42.414 1.00 20.88 334 PHE A N 1
ATOM 2552 C CA . PHE A 1 334 ? 91.703 23.456 41.780 1.00 21.77 334 PHE A CA 1
ATOM 2553 C C . PHE A 1 334 ? 91.885 22.116 41.081 1.00 23.89 334 PHE A C 1
ATOM 2554 O O . PHE A 1 334 ? 92.594 22.022 40.077 1.00 22.54 334 PHE A O 1
ATOM 2562 N N . GLU A 1 335 ? 91.244 21.080 41.614 1.00 23.16 335 GLU A N 1
ATOM 2563 C CA . GLU A 1 335 ? 91.327 19.752 41.022 1.00 26.66 335 GLU A CA 1
ATOM 2564 C C . GLU A 1 335 ? 90.539 19.768 39.718 1.00 26.60 335 GLU A C 1
ATOM 2565 O O . GLU A 1 335 ? 90.937 19.146 38.732 1.00 27.69 335 GLU A O 1
ATOM 2571 N N . THR A 1 336 ? 89.417 20.484 39.728 1.00 25.23 336 THR A N 1
ATOM 2572 C CA . THR A 1 336 ? 88.566 20.610 38.553 1.00 25.38 336 THR A CA 1
ATOM 2573 C C . THR A 1 336 ? 89.303 21.396 37.474 1.00 26.59 336 THR A C 1
ATOM 2574 O O . THR A 1 336 ? 89.175 21.108 36.281 1.00 26.05 336 THR A O 1
ATOM 2578 N N . PHE A 1 337 ? 90.074 22.391 37.898 1.00 25.67 337 PHE A N 1
ATOM 2579 C CA . PHE A 1 337 ? 90.831 23.206 36.957 1.00 27.17 337 PHE A CA 1
ATOM 2580 C C . PHE A 1 337 ? 91.837 22.324 36.237 1.00 28.61 337 PHE A C 1
ATOM 2581 O O . PHE A 1 337 ? 91.993 22.404 35.020 1.00 26.65 337 PHE A O 1
ATOM 2589 N N . LYS A 1 338 ? 92.518 21.484 37.009 1.00 31.49 338 LYS A N 1
ATOM 2590 C CA . LYS A 1 338 ? 93.532 20.587 36.477 1.00 35.54 338 LYS A CA 1
ATOM 2591 C C . LYS A 1 338 ? 92.952 19.634 35.433 1.00 36.98 338 LYS A C 1
ATOM 2592 O O . LYS A 1 338 ? 93.681 19.099 34.602 1.00 37.59 338 LYS A O 1
ATOM 2598 N N . LYS A 1 339 ? 91.639 19.431 35.469 1.00 38.89 339 LYS A N 1
ATOM 2599 C CA . LYS A 1 339 ? 90.983 18.555 34.504 1.00 41.22 339 LYS A CA 1
ATOM 2600 C C . LYS A 1 339 ? 90.895 19.254 33.149 1.00 41.46 339 LYS A C 1
ATOM 2601 O O . LYS A 1 339 ? 90.529 18.643 32.144 1.00 41.61 339 LYS A O 1
ATOM 2607 N N . GLY A 1 340 ? 91.231 20.540 33.139 1.00 41.77 340 GLY A N 1
ATOM 2608 C CA . GLY A 1 340 ? 91.210 21.331 31.920 1.00 42.16 340 GLY A CA 1
ATOM 2609 C C . GLY A 1 340 ? 89.980 21.186 31.045 1.00 43.34 340 GLY A C 1
ATOM 2610 O O . GLY A 1 340 ? 90.062 21.335 29.825 1.00 43.45 340 GLY A O 1
ATOM 2611 N N . LEU A 1 341 ? 88.833 20.913 31.656 1.00 43.88 341 LEU A N 1
ATOM 2612 C CA . LEU A 1 341 ? 87.604 20.742 30.895 1.00 44.50 341 LEU A CA 1
ATOM 2613 C C . LEU A 1 341 ? 86.749 22.008 30.867 1.00 43.99 341 LEU A C 1
ATOM 2614 O O . LEU A 1 341 ? 85.871 22.153 30.017 1.00 44.25 341 LEU A O 1
ATOM 2619 N N . GLY A 1 342 ? 87.011 22.927 31.791 1.00 43.00 342 GLY A N 1
ATOM 2620 C CA . GLY A 1 342 ? 86.242 24.158 31.839 1.00 40.70 342 GLY A CA 1
ATOM 2621 C C . GLY A 1 342 ? 86.974 25.350 31.250 1.00 39.78 342 GLY A C 1
ATOM 2622 O O . GLY A 1 342 ? 87.803 25.201 30.350 1.00 40.70 342 GLY A O 1
ATOM 2623 N N . LEU A 1 343 ? 86.676 26.539 31.764 1.00 36.08 343 LEU A N 1
ATOM 2624 C CA . LEU A 1 343 ? 87.308 27.756 31.274 1.00 32.89 343 LEU A CA 1
ATOM 2625 C C . LEU A 1 343 ? 87.653 28.672 32.447 1.00 31.50 343 LEU A C 1
ATOM 2626 O O . LEU A 1 343 ? 88.825 28.943 32.710 1.00 33.92 343 LEU A O 1
ATOM 2631 N N . LYS A 1 344 ? 86.630 29.156 33.144 1.00 25.90 344 LYS A N 1
ATOM 2632 C CA . LYS A 1 344 ? 86.844 30.017 34.297 1.00 23.38 344 LYS A CA 1
ATOM 2633 C C . LYS A 1 344 ? 86.081 29.469 35.496 1.00 21.30 344 LYS A C 1
ATOM 2634 O O . LYS A 1 344 ? 84.867 29.277 35.438 1.00 20.36 344 LYS A O 1
ATOM 2640 N N . ILE A 1 345 ? 86.807 29.214 36.578 1.00 20.55 345 ILE A N 1
ATOM 2641 C CA . ILE A 1 345 ? 86.218 28.694 37.804 1.00 19.37 345 ILE A CA 1
ATOM 2642 C C . ILE A 1 345 ? 86.161 29.805 38.853 1.00 20.19 345 ILE A C 1
ATOM 2643 O O . ILE A 1 345 ? 87.175 30.439 39.154 1.00 19.68 345 ILE A O 1
ATOM 2648 N N . MET A 1 346 ? 84.965 30.032 39.393 1.00 17.52 346 MET A N 1
ATOM 2649 C CA . MET A 1 346 ? 84.732 31.062 40.402 1.00 18.68 346 MET A CA 1
ATOM 2650 C C . MET A 1 346 ? 84.629 30.508 41.815 1.00 18.74 346 MET A C 1
ATOM 2651 O O . MET A 1 346 ? 83.933 29.517 42.052 1.00 18.08 346 MET A O 1
ATOM 2656 N N . LEU A 1 347 ? 85.322 31.155 42.748 1.00 17.30 347 LEU A N 1
ATOM 2657 C CA . LEU A 1 347 ? 85.270 30.763 44.153 1.00 17.04 347 LEU A CA 1
ATOM 2658 C C . LEU A 1 347 ? 84.435 31.818 44.880 1.00 16.88 347 LEU A C 1
ATOM 2659 O O . LEU A 1 347 ? 84.661 33.019 44.725 1.00 16.69 347 LEU A O 1
ATOM 2664 N N . LYS A 1 348 ? 83.452 31.356 45.650 1.00 15.55 348 LYS A N 1
ATOM 2665 C CA . LYS A 1 348 ? 82.538 32.234 46.373 1.00 15.70 348 LYS A CA 1
ATOM 2666 C C . LYS A 1 348 ? 82.938 32.290 47.845 1.00 17.57 348 LYS A C 1
ATOM 2667 O O . LYS A 1 348 ? 82.737 31.331 48.594 1.00 17.92 348 LYS A O 1
ATOM 2673 N N . CYS A 1 349 ? 83.489 33.430 48.252 1.00 17.37 349 CYS A N 1
ATOM 2674 C CA . CYS A 1 349 ? 83.997 33.616 49.608 1.00 17.64 349 CYS A CA 1
ATOM 2675 C C . CYS A 1 349 ? 83.044 34.158 50.666 1.00 18.64 349 CYS A C 1
ATOM 2676 O O . CYS A 1 349 ? 83.348 34.093 51.857 1.00 19.49 349 CYS A O 1
ATOM 2679 N N . ASP A 1 350 ? 81.906 34.692 50.238 1.00 18.55 350 ASP A N 1
ATOM 2680 C CA . ASP A 1 350 ? 80.928 35.280 51.154 1.00 19.27 350 ASP A CA 1
ATOM 2681 C C . ASP A 1 350 ? 79.789 34.302 51.428 1.00 18.04 350 ASP A C 1
ATOM 2682 O O . ASP A 1 350 ? 78.928 34.091 50.574 1.00 16.97 350 ASP A O 1
ATOM 2687 N N . PRO A 1 351 ? 79.764 33.698 52.628 1.00 18.87 351 PRO A N 1
ATOM 2688 C CA . PRO A 1 351 ? 78.703 32.742 52.962 1.00 19.20 351 PRO A CA 1
ATOM 2689 C C . PRO A 1 351 ? 77.297 33.332 52.885 1.00 19.28 351 PRO A C 1
ATOM 2690 O O . PRO A 1 351 ? 76.331 32.611 52.656 1.00 19.64 351 PRO A O 1
ATOM 2694 N N . SER A 1 352 ? 77.180 34.645 53.062 1.00 19.75 352 SER A N 1
ATOM 2695 C CA . SER A 1 352 ? 75.867 35.285 53.023 1.00 21.08 352 SER A CA 1
ATOM 2696 C C . SER A 1 352 ? 75.339 35.464 51.599 1.00 19.76 352 SER A C 1
ATOM 2697 O O . SER A 1 352 ? 74.162 35.745 51.397 1.00 19.38 352 SER A O 1
ATOM 2700 N N . ASP A 1 353 ? 76.205 35.300 50.610 1.00 19.07 353 ASP A N 1
ATOM 2701 C CA . ASP A 1 353 ? 75.777 35.459 49.227 1.00 19.89 353 ASP A CA 1
ATOM 2702 C C . ASP A 1 353 ? 76.673 34.660 48.293 1.00 19.39 353 ASP A C 1
ATOM 2703 O O . ASP A 1 353 ? 77.800 35.063 47.997 1.00 17.70 353 ASP A O 1
ATOM 2708 N N . GLN A 1 354 ? 76.153 33.519 47.842 1.00 16.82 354 GLN A N 1
ATOM 2709 C CA . GLN A 1 354 ? 76.868 32.613 46.945 1.00 18.00 354 GLN A CA 1
ATOM 2710 C C . GLN A 1 354 ? 76.405 32.760 45.496 1.00 17.78 354 GLN A C 1
ATOM 2711 O O . GLN A 1 354 ? 76.780 31.972 44.633 1.00 19.41 354 GLN A O 1
ATOM 2717 N N . ASN A 1 355 ? 75.588 33.771 45.239 1.00 19.02 355 ASN A N 1
ATOM 2718 C CA . ASN A 1 355 ? 75.068 34.019 43.902 1.00 20.47 355 ASN A CA 1
ATOM 2719 C C . ASN A 1 355 ? 76.092 34.723 43.021 1.00 20.47 355 ASN A C 1
ATOM 2720 O O . ASN A 1 355 ? 77.078 35.270 43.517 1.00 19.15 355 ASN A O 1
ATOM 2725 N N . PRO A 1 356 ? 75.871 34.708 41.696 1.00 20.50 356 PRO A N 1
ATOM 2726 C CA . PRO A 1 356 ? 76.784 35.356 40.749 1.00 20.08 356 PRO A CA 1
ATOM 2727 C C . PRO A 1 356 ? 76.950 36.831 41.084 1.00 19.91 356 PRO A C 1
ATOM 2728 O O . PRO A 1 356 ? 78.069 37.347 40.899 1.00 20.40 356 PRO A O 1
ATOM 2733 N N . ALA B 1 1 ? 71.178 52.286 -40.727 1.00 34.48 1 ALA B N 1
ATOM 2734 C CA . ALA B 1 1 ? 71.698 53.206 -39.673 1.00 33.41 1 ALA B CA 1
ATOM 2735 C C . ALA B 1 1 ? 72.366 52.410 -38.555 1.00 32.01 1 ALA B C 1
ATOM 2736 O O . ALA B 1 1 ? 71.980 51.275 -38.269 1.00 32.05 1 ALA B O 1
ATOM 2738 N N . ALA B 1 2 ? 73.368 53.009 -37.924 1.00 30.53 2 ALA B N 1
ATOM 2739 C CA . ALA B 1 2 ? 74.089 52.348 -36.841 1.00 28.73 2 ALA B CA 1
ATOM 2740 C C . ALA B 1 2 ? 73.225 52.219 -35.590 1.00 27.00 2 ALA B C 1
ATOM 2741 O O . ALA B 1 2 ? 72.246 52.948 -35.419 1.00 26.37 2 ALA B O 1
ATOM 2743 N N . ALA B 1 3 ? 73.593 51.286 -34.718 1.00 25.54 3 ALA B N 1
ATOM 2744 C CA . ALA B 1 3 ? 72.868 51.076 -33.471 1.00 23.94 3 ALA B CA 1
ATOM 2745 C C . ALA B 1 3 ? 72.922 52.362 -32.657 1.00 23.12 3 ALA B C 1
ATOM 2746 O O . ALA B 1 3 ? 73.852 53.156 -32.798 1.00 22.36 3 ALA B O 1
ATOM 2748 N N . ALA B 1 4 ? 71.918 52.577 -31.813 1.00 22.40 4 ALA B N 1
ATOM 2749 C CA . ALA B 1 4 ? 71.891 53.777 -30.985 1.00 21.14 4 ALA B CA 1
ATOM 2750 C C . ALA B 1 4 ? 73.049 53.710 -29.992 1.00 20.24 4 ALA B C 1
ATOM 2751 O O . ALA B 1 4 ? 73.378 52.643 -29.481 1.00 21.29 4 ALA B O 1
ATOM 2753 N N . LYS B 1 5 ? 73.669 54.850 -29.729 1.00 20.23 5 LYS B N 1
ATOM 2754 C CA . LYS B 1 5 ? 74.781 54.901 -28.792 1.00 22.36 5 LYS B CA 1
ATOM 2755 C C . LYS B 1 5 ? 74.259 55.060 -27.376 1.00 21.63 5 LYS B C 1
ATOM 2756 O O . LYS B 1 5 ? 73.111 55.453 -27.166 1.00 21.44 5 LYS B O 1
ATOM 2762 N N . PRO B 1 6 ? 75.086 54.732 -26.377 1.00 20.80 6 PRO B N 1
ATOM 2763 C CA . PRO B 1 6 ? 74.576 54.902 -25.016 1.00 19.19 6 PRO B CA 1
ATOM 2764 C C . PRO B 1 6 ? 74.477 56.394 -24.731 1.00 18.77 6 PRO B C 1
ATOM 2765 O O . PRO B 1 6 ? 74.964 57.213 -25.510 1.00 17.97 6 PRO B O 1
ATOM 2769 N N . ASN B 1 7 ? 73.824 56.753 -23.634 1.00 17.70 7 ASN B N 1
ATOM 2770 C CA . ASN B 1 7 ? 73.690 58.154 -23.280 1.00 17.22 7 ASN B CA 1
ATOM 2771 C C . ASN B 1 7 ? 74.354 58.356 -21.931 1.00 17.03 7 ASN B C 1
ATOM 2772 O O . ASN B 1 7 ? 74.665 57.392 -21.236 1.00 16.62 7 ASN B O 1
ATOM 2777 N N . ASN B 1 8 ? 74.585 59.611 -21.572 1.00 17.15 8 ASN B N 1
ATOM 2778 C CA . ASN B 1 8 ? 75.176 59.913 -20.281 1.00 17.69 8 ASN B CA 1
ATOM 2779 C C . ASN B 1 8 ? 74.421 61.083 -19.675 1.00 18.02 8 ASN B C 1
ATOM 2780 O O . ASN B 1 8 ? 74.980 62.161 -19.451 1.00 17.85 8 ASN B O 1
ATOM 2785 N N . LEU B 1 9 ? 73.130 60.861 -19.440 1.00 18.09 9 LEU B N 1
ATOM 2786 C CA . LEU B 1 9 ? 72.276 61.872 -18.834 1.00 18.70 9 LEU B CA 1
ATOM 2787 C C . LEU B 1 9 ? 72.934 62.199 -17.497 1.00 17.36 9 LEU B C 1
ATOM 2788 O O . LEU B 1 9 ? 73.330 61.294 -16.763 1.00 17.05 9 LEU B O 1
ATOM 2793 N N . SER B 1 10 ? 73.046 63.486 -17.189 1.00 17.39 10 SER B N 1
ATOM 2794 C CA . SER B 1 10 ? 73.688 63.927 -15.960 1.00 16.80 10 SER B CA 1
ATOM 2795 C C . SER B 1 10 ? 72.874 65.005 -15.268 1.00 18.29 10 SER B C 1
ATOM 2796 O O . SER B 1 10 ? 72.166 65.770 -15.924 1.00 17.42 10 SER B O 1
ATOM 2799 N N . LEU B 1 11 ? 72.970 65.063 -13.943 1.00 17.30 11 LEU B N 1
ATOM 2800 C CA . LEU B 1 11 ? 72.262 66.087 -13.188 1.00 18.89 11 LEU B CA 1
ATOM 2801 C C . LEU B 1 11 ? 73.267 67.215 -13.056 1.00 20.67 11 LEU B C 1
ATOM 2802 O O . LEU B 1 11 ? 74.325 67.043 -12.448 1.00 19.33 11 LEU B O 1
ATOM 2807 N N . VAL B 1 12 ? 72.931 68.369 -13.617 1.00 21.46 12 VAL B N 1
ATOM 2808 C CA . VAL B 1 12 ? 73.844 69.498 -13.615 1.00 21.35 12 VAL B CA 1
ATOM 2809 C C . VAL B 1 12 ? 73.326 70.781 -12.989 1.00 23.25 12 VAL B C 1
ATOM 2810 O O . VAL B 1 12 ? 72.159 71.136 -13.144 1.00 23.05 12 VAL B O 1
ATOM 2814 N N A VAL B 1 13 ? 74.206 71.474 -12.273 0.50 23.55 13 VAL B N 1
ATOM 2815 N N B VAL B 1 13 ? 74.202 71.473 -12.265 0.50 23.22 13 VAL B N 1
ATOM 2816 C CA A VAL B 1 13 ? 73.858 72.747 -11.659 0.50 24.20 13 VAL B CA 1
ATOM 2817 C CA B VAL B 1 13 ? 73.842 72.743 -11.652 0.50 23.57 13 VAL B CA 1
ATOM 2818 C C A VAL B 1 13 ? 74.514 73.833 -12.504 0.50 24.71 13 VAL B C 1
ATOM 2819 C C B VAL B 1 13 ? 74.511 73.841 -12.481 0.50 24.38 13 VAL B C 1
ATOM 2820 O O A VAL B 1 13 ? 75.734 73.841 -12.679 0.50 24.69 13 VAL B O 1
ATOM 2821 O O B VAL B 1 13 ? 75.734 73.862 -12.629 0.50 24.44 13 VAL B O 1
ATOM 2828 N N . HIS B 1 14 ? 73.700 74.736 -13.040 1.00 24.37 14 HIS B N 1
ATOM 2829 C CA . HIS B 1 14 ? 74.206 75.824 -13.869 1.00 25.01 14 HIS B CA 1
ATOM 2830 C C . HIS B 1 14 ? 74.362 77.114 -13.081 1.00 25.76 14 HIS B C 1
ATOM 2831 O O . HIS B 1 14 ? 75.112 78.005 -13.470 1.00 28.23 14 HIS B O 1
ATOM 2838 N N . GLY B 1 15 ? 73.645 77.202 -11.970 1.00 26.78 15 GLY B N 1
ATOM 2839 C CA . GLY B 1 15 ? 73.703 78.383 -11.135 1.00 28.63 15 GLY B CA 1
ATOM 2840 C C . GLY B 1 15 ? 72.633 78.258 -10.075 1.00 31.01 15 GLY B C 1
ATOM 2841 O O . GLY B 1 15 ? 71.931 77.244 -10.032 1.00 31.93 15 GLY B O 1
ATOM 2842 N N . PRO B 1 16 ? 72.480 79.260 -9.198 1.00 30.73 16 PRO B N 1
ATOM 2843 C CA . PRO B 1 16 ? 71.458 79.187 -8.153 1.00 30.88 16 PRO B CA 1
ATOM 2844 C C . PRO B 1 16 ? 70.086 78.843 -8.727 1.00 30.57 16 PRO B C 1
ATOM 2845 O O . PRO B 1 16 ? 69.639 79.452 -9.696 1.00 31.69 16 PRO B O 1
ATOM 2849 N N . GLY B 1 17 ? 69.434 77.853 -8.131 1.00 30.34 17 GLY B N 1
ATOM 2850 C CA . GLY B 1 17 ? 68.118 77.444 -8.586 1.00 31.63 17 GLY B CA 1
ATOM 2851 C C . GLY B 1 17 ? 68.038 76.944 -10.018 1.00 32.22 17 GLY B C 1
ATOM 2852 O O . GLY B 1 17 ? 66.939 76.798 -10.554 1.00 33.61 17 GLY B O 1
ATOM 2853 N N . ASP B 1 18 ? 69.180 76.677 -10.647 1.00 30.33 18 ASP B N 1
ATOM 2854 C CA . ASP B 1 18 ? 69.178 76.196 -12.027 1.00 29.79 18 ASP B CA 1
ATOM 2855 C C . ASP B 1 18 ? 69.715 74.768 -12.132 1.00 28.94 18 ASP B C 1
ATOM 2856 O O . ASP B 1 18 ? 70.898 74.550 -12.413 1.00 28.14 18 ASP B O 1
ATOM 2861 N N . LEU B 1 19 ? 68.831 73.801 -11.908 1.00 27.72 19 LEU B N 1
ATOM 2862 C CA . LEU B 1 19 ? 69.182 72.386 -11.964 1.00 25.89 19 LEU B CA 1
ATOM 2863 C C . LEU B 1 19 ? 68.652 71.789 -13.266 1.00 25.05 19 LEU B C 1
ATOM 2864 O O . LEU B 1 19 ? 67.483 71.972 -13.604 1.00 24.39 19 LEU B O 1
ATOM 2869 N N . ARG B 1 20 ? 69.503 71.073 -13.994 1.00 22.94 20 ARG B N 1
ATOM 2870 C CA . ARG B 1 20 ? 69.081 70.478 -15.258 1.00 22.87 20 ARG B CA 1
ATOM 2871 C C . ARG B 1 20 ? 69.578 69.058 -15.470 1.00 23.04 20 ARG B C 1
ATOM 2872 O O . ARG B 1 20 ? 70.631 68.663 -14.962 1.00 22.33 20 ARG B O 1
ATOM 2880 N N . LEU B 1 21 ? 68.799 68.298 -16.231 1.00 21.90 21 LEU B N 1
ATOM 2881 C CA . LEU B 1 21 ? 69.157 66.940 -16.598 1.00 20.64 21 LEU B CA 1
ATOM 2882 C C . LEU B 1 21 ? 69.559 67.104 -18.056 1.00 22.38 21 LEU B C 1
ATOM 2883 O O . LEU B 1 21 ? 68.744 67.507 -18.889 1.00 22.81 21 LEU B O 1
ATOM 2888 N N . GLU B 1 22 ? 70.819 66.830 -18.362 1.00 19.92 22 GLU B N 1
ATOM 2889 C CA . GLU B 1 22 ? 71.298 66.972 -19.725 1.00 21.38 22 GLU B CA 1
ATOM 2890 C C . GLU B 1 22 ? 72.301 65.885 -20.062 1.00 20.03 22 GLU B C 1
ATOM 2891 O O . GLU B 1 22 ? 72.911 65.292 -19.176 1.00 20.28 22 GLU B O 1
ATOM 2897 N N . ASN B 1 23 ? 72.465 65.623 -21.351 1.00 18.48 23 ASN B N 1
ATOM 2898 C CA . ASN B 1 23 ? 73.373 64.585 -21.788 1.00 19.28 23 ASN B CA 1
ATOM 2899 C C . ASN B 1 23 ? 74.820 65.045 -21.915 1.00 19.88 23 ASN B C 1
ATOM 2900 O O . ASN B 1 23 ? 75.095 66.156 -22.370 1.00 21.53 23 ASN B O 1
ATOM 2905 N N . TYR B 1 24 ? 75.736 64.170 -21.516 1.00 19.17 24 TYR B N 1
ATOM 2906 C CA . TYR B 1 24 ? 77.169 64.438 -21.582 1.00 19.45 24 TYR B CA 1
ATOM 2907 C C . TYR B 1 24 ? 77.831 63.356 -22.422 1.00 20.67 24 TYR B C 1
ATOM 2908 O O . TYR B 1 24 ? 77.261 62.280 -22.619 1.00 21.12 24 TYR B O 1
ATOM 2917 N N . PRO B 1 25 ? 79.044 63.626 -22.934 1.00 21.22 25 PRO B N 1
ATOM 2918 C CA . PRO B 1 25 ? 79.747 62.629 -23.743 1.00 20.31 25 PRO B CA 1
ATOM 2919 C C . PRO B 1 25 ? 80.059 61.453 -22.826 1.00 19.90 25 PRO B C 1
ATOM 2920 O O . PRO B 1 25 ? 80.025 61.599 -21.606 1.00 19.07 25 PRO B O 1
ATOM 2924 N N . ILE B 1 26 ? 80.347 60.291 -23.401 1.00 20.19 26 ILE B N 1
ATOM 2925 C CA . ILE B 1 26 ? 80.693 59.131 -22.590 1.00 21.45 26 ILE B CA 1
ATOM 2926 C C . ILE B 1 26 ? 82.186 59.272 -22.303 1.00 22.81 26 ILE B C 1
ATOM 2927 O O . ILE B 1 26 ? 82.993 59.337 -23.228 1.00 21.79 26 ILE B O 1
ATOM 2932 N N . PRO B 1 27 ? 82.573 59.331 -21.019 1.00 24.24 27 PRO B N 1
ATOM 2933 C CA . PRO B 1 27 ? 83.995 59.469 -20.680 1.00 24.90 27 PRO B CA 1
ATOM 2934 C C . PRO B 1 27 ? 84.835 58.296 -21.181 1.00 24.87 27 PRO B C 1
ATOM 2935 O O . PRO B 1 27 ? 84.352 57.169 -21.269 1.00 25.45 27 PRO B O 1
ATOM 2939 N N . GLU B 1 28 ? 86.093 58.571 -21.514 1.00 25.31 28 GLU B N 1
ATOM 2940 C CA . GLU B 1 28 ? 87.013 57.531 -21.964 1.00 26.22 28 GLU B CA 1
ATOM 2941 C C . GLU B 1 28 ? 88.080 57.424 -20.875 1.00 25.41 28 GLU B C 1
ATOM 2942 O O . GLU B 1 28 ? 88.786 58.391 -20.589 1.00 23.42 28 GLU B O 1
ATOM 2948 N N . PRO B 1 29 ? 88.209 56.244 -20.253 1.00 24.78 29 PRO B N 1
ATOM 2949 C CA . PRO B 1 29 ? 89.195 56.053 -19.190 1.00 24.85 29 PRO B CA 1
ATOM 2950 C C . PRO B 1 29 ? 90.646 56.038 -19.638 1.00 23.86 29 PRO B C 1
ATOM 2951 O O . PRO B 1 29 ? 90.993 55.419 -20.643 1.00 23.13 29 PRO B O 1
ATOM 2955 N N . GLY B 1 30 ? 91.487 56.728 -18.875 1.00 23.74 30 GLY B N 1
ATOM 2956 C CA . GLY B 1 30 ? 92.905 56.751 -19.166 1.00 22.01 30 GLY B CA 1
ATOM 2957 C C . GLY B 1 30 ? 93.481 55.437 -18.678 1.00 21.50 30 GLY B C 1
ATOM 2958 O O . GLY B 1 30 ? 92.741 54.605 -18.157 1.00 20.33 30 GLY B O 1
ATOM 2959 N N . PRO B 1 31 ? 94.797 55.221 -18.814 1.00 23.72 31 PRO B N 1
ATOM 2960 C CA . PRO B 1 31 ? 95.486 53.996 -18.392 1.00 23.47 31 PRO B CA 1
ATOM 2961 C C . PRO B 1 31 ? 95.208 53.513 -16.965 1.00 23.89 31 PRO B C 1
ATOM 2962 O O . PRO B 1 31 ? 95.146 52.309 -16.713 1.00 24.28 31 PRO B O 1
ATOM 2966 N N . ASN B 1 32 ? 95.051 54.441 -16.030 1.00 23.71 32 ASN B N 1
ATOM 2967 C CA . ASN B 1 32 ? 94.798 54.046 -14.652 1.00 24.48 32 ASN B CA 1
ATOM 2968 C C . ASN B 1 32 ? 93.419 54.443 -14.150 1.00 23.37 32 ASN B C 1
ATOM 2969 O O . ASN B 1 32 ? 93.219 54.656 -12.950 1.00 20.88 32 ASN B O 1
ATOM 2974 N N . GLU B 1 33 ? 92.472 54.541 -15.076 1.00 21.35 33 GLU B N 1
ATOM 2975 C CA . GLU B 1 33 ? 91.100 54.890 -14.728 1.00 21.19 33 GLU B CA 1
ATOM 2976 C C . GLU B 1 33 ? 90.171 53.775 -15.176 1.00 19.69 33 GLU B C 1
ATOM 2977 O O . GLU B 1 33 ? 90.550 52.914 -15.966 1.00 18.90 33 GLU B O 1
ATOM 2983 N N . VAL B 1 34 ? 88.956 53.787 -14.649 1.00 19.02 34 VAL B N 1
ATOM 2984 C CA . VAL B 1 34 ? 87.959 52.809 -15.035 1.00 18.01 34 VAL B CA 1
ATOM 2985 C C . VAL B 1 34 ? 86.702 53.595 -15.358 1.00 18.42 34 VAL B C 1
ATOM 2986 O O . VAL B 1 34 ? 86.479 54.681 -14.815 1.00 17.14 34 VAL B O 1
ATOM 2990 N N . LEU B 1 35 ? 85.910 53.068 -16.279 1.00 16.95 35 LEU B N 1
ATOM 2991 C CA . LEU B 1 35 ? 84.661 53.704 -16.654 1.00 17.13 35 LEU B CA 1
ATOM 2992 C C . LEU B 1 35 ? 83.591 52.961 -15.876 1.00 16.71 35 LEU B C 1
ATOM 2993 O O . LEU B 1 35 ? 83.512 51.736 -15.951 1.00 15.76 35 LEU B O 1
ATOM 2998 N N . LEU B 1 36 ? 82.781 53.693 -15.122 1.00 16.42 36 LEU B N 1
ATOM 2999 C CA . LEU B 1 36 ? 81.733 53.066 -14.336 1.00 17.29 36 LEU B CA 1
ATOM 3000 C C . LEU B 1 36 ? 80.334 53.355 -14.857 1.00 17.19 36 LEU B C 1
ATOM 3001 O O . LEU B 1 36 ? 80.036 54.467 -15.295 1.00 16.61 36 LEU B O 1
ATOM 3006 N N . ARG B 1 37 ? 79.490 52.329 -14.823 1.00 18.16 37 ARG B N 1
ATOM 3007 C CA . ARG B 1 37 ? 78.093 52.479 -15.191 1.00 16.66 37 ARG B CA 1
ATOM 3008 C C . ARG B 1 37 ? 77.535 52.766 -13.801 1.00 15.98 37 ARG B C 1
ATOM 3009 O O . ARG B 1 37 ? 77.454 51.870 -12.958 1.00 15.65 37 ARG B O 1
ATOM 3017 N N . MET B 1 38 ? 77.206 54.028 -13.550 1.00 14.94 38 MET B N 1
ATOM 3018 C CA . MET B 1 38 ? 76.708 54.445 -12.250 1.00 15.92 38 MET B CA 1
ATOM 3019 C C . MET B 1 38 ? 75.439 53.710 -11.863 1.00 17.57 38 MET B C 1
ATOM 3020 O O . MET B 1 38 ? 74.544 53.522 -12.687 1.00 17.50 38 MET B O 1
ATOM 3025 N N . HIS B 1 39 ? 75.363 53.302 -10.601 1.00 16.44 39 HIS B N 1
ATOM 3026 C CA . HIS B 1 39 ? 74.194 52.584 -10.120 1.00 15.77 39 HIS B CA 1
ATOM 3027 C C . HIS B 1 39 ? 73.421 53.363 -9.061 1.00 16.96 39 HIS B C 1
ATOM 3028 O O . HIS B 1 39 ? 72.278 53.771 -9.290 1.00 16.75 39 HIS B O 1
ATOM 3035 N N . SER B 1 40 ? 74.046 53.571 -7.905 1.00 15.88 40 SER B N 1
ATOM 3036 C CA . SER B 1 40 ? 73.401 54.288 -6.815 1.00 15.11 40 SER B CA 1
ATOM 3037 C C . SER B 1 40 ? 74.219 55.478 -6.337 1.00 16.54 40 SER B C 1
ATOM 3038 O O . SER B 1 40 ? 75.426 55.369 -6.116 1.00 13.58 40 SER B O 1
ATOM 3041 N N . VAL B 1 41 ? 73.550 56.616 -6.180 1.00 16.50 41 VAL B N 1
ATOM 3042 C CA . VAL B 1 41 ? 74.207 57.826 -5.713 1.00 16.14 41 VAL B CA 1
ATOM 3043 C C . VAL B 1 41 ? 73.354 58.502 -4.650 1.00 17.57 41 VAL B C 1
ATOM 3044 O O . VAL B 1 41 ? 72.206 58.875 -4.903 1.00 16.71 41 VAL B O 1
ATOM 3048 N N . GLY B 1 42 ? 73.905 58.652 -3.452 1.00 16.76 42 GLY B N 1
ATOM 3049 C CA . GLY B 1 42 ? 73.157 59.320 -2.410 1.00 17.51 42 GLY B CA 1
ATOM 3050 C C . GLY B 1 42 ? 73.437 60.806 -2.528 1.00 19.73 42 GLY B C 1
ATOM 3051 O O . GLY B 1 42 ? 74.512 61.196 -2.987 1.00 20.49 42 GLY B O 1
ATOM 3052 N N . ILE B 1 43 ? 72.481 61.643 -2.145 1.00 18.39 43 ILE B N 1
ATOM 3053 C CA . ILE B 1 43 ? 72.706 63.082 -2.201 1.00 20.98 43 ILE B CA 1
ATOM 3054 C C . ILE B 1 43 ? 72.728 63.639 -0.784 1.00 20.92 43 ILE B C 1
ATOM 3055 O O . ILE B 1 43 ? 72.187 63.031 0.142 1.00 20.91 43 ILE B O 1
ATOM 3060 N N . CYS B 1 44 ? 73.373 64.785 -0.605 1.00 22.97 44 CYS B N 1
ATOM 3061 C CA . CYS B 1 44 ? 73.426 65.392 0.713 1.00 23.88 44 CYS B CA 1
ATOM 3062 C C . CYS B 1 44 ? 73.346 66.909 0.621 1.00 24.80 44 CYS B C 1
ATOM 3063 O O . CYS B 1 44 ? 73.211 67.475 -0.472 1.00 24.68 44 CYS B O 1
ATOM 3066 N N . GLY B 1 45 ? 73.419 67.560 1.776 1.00 23.97 45 GLY B N 1
ATOM 3067 C CA . GLY B 1 45 ? 73.336 69.007 1.826 1.00 25.70 45 GLY B CA 1
ATOM 3068 C C . GLY B 1 45 ? 74.252 69.731 0.863 1.00 25.30 45 GLY B C 1
ATOM 3069 O O . GLY B 1 45 ? 73.881 70.767 0.314 1.00 24.25 45 GLY B O 1
ATOM 3070 N N A SER B 1 46 ? 75.450 69.192 0.649 0.50 25.71 46 SER B N 1
ATOM 3071 N N B SER B 1 46 ? 75.445 69.185 0.652 0.50 25.59 46 SER B N 1
ATOM 3072 C CA A SER B 1 46 ? 76.405 69.826 -0.252 0.50 25.79 46 SER B CA 1
ATOM 3073 C CA B SER B 1 46 ? 76.412 69.796 -0.250 0.50 25.55 46 SER B CA 1
ATOM 3074 C C A SER B 1 46 ? 75.848 69.952 -1.668 0.50 25.99 46 SER B C 1
ATOM 3075 C C B SER B 1 46 ? 75.850 69.946 -1.660 0.50 25.85 46 SER B C 1
ATOM 3076 O O A SER B 1 46 ? 75.935 71.018 -2.280 0.50 25.77 46 SER B O 1
ATOM 3077 O O B SER B 1 46 ? 75.936 71.020 -2.259 0.50 25.67 46 SER B O 1
ATOM 3082 N N . ASP B 1 47 ? 75.275 68.871 -2.188 1.00 25.30 47 ASP B N 1
ATOM 3083 C CA . ASP B 1 47 ? 74.706 68.899 -3.534 1.00 25.70 47 ASP B CA 1
ATOM 3084 C C . ASP B 1 47 ? 73.566 69.909 -3.586 1.00 26.88 47 ASP B C 1
ATOM 3085 O O . ASP B 1 47 ? 73.511 70.760 -4.476 1.00 26.06 47 ASP B O 1
ATOM 3090 N N . VAL B 1 48 ? 72.663 69.813 -2.617 1.00 28.00 48 VAL B N 1
ATOM 3091 C CA . VAL B 1 48 ? 71.517 70.707 -2.547 1.00 28.92 48 VAL B CA 1
ATOM 3092 C C . VAL B 1 48 ? 71.926 72.169 -2.365 1.00 30.53 48 VAL B C 1
ATOM 3093 O O . VAL B 1 48 ? 71.278 73.069 -2.898 1.00 30.83 48 VAL B O 1
ATOM 3097 N N . HIS B 1 49 ? 73.001 72.408 -1.617 1.00 30.38 49 HIS B N 1
ATOM 3098 C CA . HIS B 1 49 ? 73.461 73.772 -1.391 1.00 31.33 49 HIS B CA 1
ATOM 3099 C C . HIS B 1 49 ? 74.033 74.370 -2.676 1.00 30.58 49 HIS B C 1
ATOM 3100 O O . HIS B 1 49 ? 73.847 75.555 -2.951 1.00 31.30 49 HIS B O 1
ATOM 3107 N N . TYR B 1 50 ? 74.732 73.556 -3.463 1.00 28.20 50 TYR B N 1
ATOM 3108 C CA . TYR B 1 50 ? 75.291 74.042 -4.720 1.00 27.99 50 TYR B CA 1
ATOM 3109 C C . TYR B 1 50 ? 74.147 74.399 -5.663 1.00 28.87 50 TYR B C 1
ATOM 3110 O O . TYR B 1 50 ? 74.243 75.333 -6.458 1.00 27.65 50 TYR B O 1
ATOM 3119 N N . TRP B 1 51 ? 73.060 73.644 -5.566 1.00 29.16 51 TRP B N 1
ATOM 3120 C CA . TRP B 1 51 ? 71.893 73.884 -6.398 1.00 30.52 51 TRP B CA 1
ATOM 3121 C C . TRP B 1 51 ? 71.212 75.190 -6.005 1.00 31.53 51 TRP B C 1
ATOM 3122 O O . TRP B 1 51 ? 70.931 76.037 -6.856 1.00 30.28 51 TRP B O 1
ATOM 3133 N N . GLU B 1 52 ? 70.968 75.357 -4.709 1.00 32.59 52 GLU B N 1
ATOM 3134 C CA . GLU B 1 52 ? 70.300 76.551 -4.203 1.00 34.93 52 GLU B CA 1
ATOM 3135 C C . GLU B 1 52 ? 71.123 77.831 -4.240 1.00 35.88 52 GLU B C 1
ATOM 3136 O O . GLU B 1 52 ? 70.610 78.882 -4.624 1.00 36.84 52 GLU B O 1
ATOM 3142 N N . TYR B 1 53 ? 72.390 77.754 -3.848 1.00 35.81 53 TYR B N 1
ATOM 3143 C CA . TYR B 1 53 ? 73.228 78.945 -3.815 1.00 37.30 53 TYR B CA 1
ATOM 3144 C C . TYR B 1 53 ? 74.348 78.993 -4.843 1.00 37.86 53 TYR B C 1
ATOM 3145 O O . TYR B 1 53 ? 75.068 79.989 -4.931 1.00 37.59 53 TYR B O 1
ATOM 3154 N N . GLY B 1 54 ? 74.498 77.926 -5.619 1.00 37.76 54 GLY B N 1
ATOM 3155 C CA . GLY B 1 54 ? 75.539 77.894 -6.630 1.00 37.92 54 GLY B CA 1
ATOM 3156 C C . GLY B 1 54 ? 76.938 77.940 -6.048 1.00 38.34 54 GLY B C 1
ATOM 3157 O O . GLY B 1 54 ? 77.911 78.183 -6.765 1.00 38.30 54 GLY B O 1
ATOM 3158 N N . ARG B 1 55 ? 77.046 77.701 -4.746 1.00 38.59 55 ARG B N 1
ATOM 3159 C CA . ARG B 1 55 ? 78.342 77.726 -4.084 1.00 39.16 55 ARG B CA 1
ATOM 3160 C C . ARG B 1 55 ? 78.263 77.268 -2.635 1.00 38.85 55 ARG B C 1
ATOM 3161 O O . ARG B 1 55 ? 77.179 77.104 -2.077 1.00 38.34 55 ARG B O 1
ATOM 3169 N N . ILE B 1 56 ? 79.434 77.065 -2.043 1.00 38.37 56 ILE B N 1
ATOM 3170 C CA . ILE B 1 56 ? 79.574 76.664 -0.649 1.00 38.53 56 ILE B CA 1
ATOM 3171 C C . ILE B 1 56 ? 80.905 77.250 -0.199 1.00 39.66 56 ILE B C 1
ATOM 3172 O O . ILE B 1 56 ? 81.958 76.634 -0.376 1.00 40.20 56 ILE B O 1
ATOM 3177 N N . GLY B 1 57 ? 80.854 78.450 0.368 1.00 41.19 57 GLY B N 1
ATOM 3178 C CA . GLY B 1 57 ? 82.069 79.108 0.809 1.00 40.73 57 GLY B CA 1
ATOM 3179 C C . GLY B 1 57 ? 82.866 79.561 -0.398 1.00 40.80 57 GLY B C 1
ATOM 3180 O O . GLY B 1 57 ? 82.317 80.175 -1.314 1.00 39.19 57 GLY B O 1
ATOM 3181 N N . ASN B 1 58 ? 84.159 79.253 -0.405 1.00 41.71 58 ASN B N 1
ATOM 3182 C CA . ASN B 1 58 ? 85.026 79.630 -1.515 1.00 42.82 58 ASN B CA 1
ATOM 3183 C C . ASN B 1 58 ? 84.821 78.693 -2.699 1.00 42.07 58 ASN B C 1
ATOM 3184 O O . ASN B 1 58 ? 85.370 78.914 -3.779 1.00 41.67 58 ASN B O 1
ATOM 3189 N N . PHE B 1 59 ? 84.036 77.641 -2.485 1.00 41.22 59 PHE B N 1
ATOM 3190 C CA . PHE B 1 59 ? 83.744 76.671 -3.536 1.00 40.63 59 PHE B CA 1
ATOM 3191 C C . PHE B 1 59 ? 82.554 77.179 -4.338 1.00 39.16 59 PHE B C 1
ATOM 3192 O O . PHE B 1 59 ? 81.405 77.040 -3.917 1.00 39.26 59 PHE B O 1
ATOM 3200 N N . ILE B 1 60 ? 82.829 77.764 -5.496 1.00 38.60 60 ILE B N 1
ATOM 3201 C CA . ILE B 1 60 ? 81.767 78.312 -6.325 1.00 38.70 60 ILE B CA 1
ATOM 3202 C C . ILE B 1 60 ? 81.697 77.732 -7.733 1.00 37.51 60 ILE B C 1
ATOM 3203 O O . ILE B 1 60 ? 82.707 77.608 -8.425 1.00 38.08 60 ILE B O 1
ATOM 3208 N N . VAL B 1 61 ? 80.484 77.383 -8.145 1.00 36.80 61 VAL B N 1
ATOM 3209 C CA . VAL B 1 61 ? 80.241 76.832 -9.470 1.00 35.13 61 VAL B CA 1
ATOM 3210 C C . VAL B 1 61 ? 80.395 77.971 -10.471 1.00 35.58 61 VAL B C 1
ATOM 3211 O O . VAL B 1 61 ? 79.520 78.828 -10.580 1.00 36.59 61 VAL B O 1
ATOM 3215 N N . LYS B 1 62 ? 81.512 77.983 -11.192 1.00 35.37 62 LYS B N 1
ATOM 3216 C CA . LYS B 1 62 ? 81.780 79.032 -12.170 1.00 35.42 62 LYS B CA 1
ATOM 3217 C C . LYS B 1 62 ? 81.376 78.601 -13.572 1.00 34.49 62 LYS B C 1
ATOM 3218 O O . LYS B 1 62 ? 81.309 79.415 -14.492 1.00 34.56 62 LYS B O 1
ATOM 3224 N N . LYS B 1 63 ? 81.116 77.307 -13.719 1.00 33.23 63 LYS B N 1
ATOM 3225 C CA . LYS B 1 63 ? 80.683 76.720 -14.981 1.00 31.30 63 LYS B CA 1
ATOM 3226 C C . LYS B 1 63 ? 79.789 75.553 -14.566 1.00 28.16 63 LYS B C 1
ATOM 3227 O O . LYS B 1 63 ? 79.954 75.014 -13.477 1.00 28.09 63 LYS B O 1
ATOM 3233 N N . PRO B 1 64 ? 78.833 75.150 -15.421 1.00 26.74 64 PRO B N 1
ATOM 3234 C CA . PRO B 1 64 ? 77.938 74.036 -15.077 1.00 24.83 64 PRO B CA 1
ATOM 3235 C C . PRO B 1 64 ? 78.688 72.861 -14.452 1.00 23.07 64 PRO B C 1
ATOM 3236 O O . PRO B 1 64 ? 79.730 72.443 -14.951 1.00 21.95 64 PRO B O 1
ATOM 3240 N N . MET B 1 65 ? 78.150 72.333 -13.358 1.00 21.26 65 MET B N 1
ATOM 3241 C CA . MET B 1 65 ? 78.787 71.222 -12.665 1.00 20.45 65 MET B CA 1
ATOM 3242 C C . MET B 1 65 ? 77.848 70.050 -12.402 1.00 19.81 65 MET B C 1
ATOM 3243 O O . MET B 1 65 ? 76.719 70.235 -11.943 1.00 19.17 65 MET B O 1
ATOM 3248 N N . VAL B 1 66 ? 78.326 68.846 -12.699 1.00 18.78 66 VAL B N 1
ATOM 3249 C CA . VAL B 1 66 ? 77.550 67.634 -12.463 1.00 17.79 66 VAL B CA 1
ATOM 3250 C C . VAL B 1 66 ? 77.626 67.371 -10.961 1.00 18.21 66 VAL B C 1
ATOM 3251 O O . VAL B 1 66 ? 78.711 67.397 -10.379 1.00 17.46 66 VAL B O 1
ATOM 3255 N N . LEU B 1 67 ? 76.481 67.131 -10.332 1.00 16.25 67 LEU B N 1
ATOM 3256 C CA . LEU B 1 67 ? 76.445 66.868 -8.895 1.00 17.70 67 LEU B CA 1
ATOM 3257 C C . LEU B 1 67 ? 76.693 65.391 -8.600 1.00 16.27 67 LEU B C 1
ATOM 3258 O O . LEU B 1 67 ? 76.933 64.601 -9.517 1.00 17.20 67 LEU B O 1
ATOM 3263 N N . GLY B 1 68 ? 76.636 65.030 -7.318 1.00 15.85 68 GLY B N 1
ATOM 3264 C CA . GLY B 1 68 ? 76.830 63.647 -6.913 1.00 16.73 68 GLY B CA 1
ATOM 3265 C C . GLY B 1 68 ? 78.246 63.264 -6.516 1.00 17.55 68 GLY B C 1
ATOM 3266 O O . GLY B 1 68 ? 79.195 63.524 -7.256 1.00 16.86 68 GLY B O 1
ATOM 3267 N N . HIS B 1 69 ? 78.389 62.631 -5.352 1.00 17.20 69 HIS B N 1
ATOM 3268 C CA . HIS B 1 69 ? 79.706 62.211 -4.874 1.00 17.11 69 HIS B CA 1
ATOM 3269 C C . HIS B 1 69 ? 79.660 61.051 -3.873 1.00 17.40 69 HIS B C 1
ATOM 3270 O O . HIS B 1 69 ? 80.695 60.660 -3.334 1.00 17.27 69 HIS B O 1
ATOM 3277 N N . GLU B 1 70 ? 78.469 60.520 -3.604 1.00 16.23 70 GLU B N 1
ATOM 3278 C CA . GLU B 1 70 ? 78.323 59.395 -2.675 1.00 16.76 70 GLU B CA 1
ATOM 3279 C C . GLU B 1 70 ? 77.799 58.265 -3.535 1.00 17.60 70 GLU B C 1
ATOM 3280 O O . GLU B 1 70 ? 76.590 58.016 -3.564 1.00 18.42 70 GLU B O 1
ATOM 3286 N N . ALA B 1 71 ? 78.686 57.548 -4.209 1.00 17.18 71 ALA B N 1
ATOM 3287 C CA . ALA B 1 71 ? 78.191 56.538 -5.123 1.00 16.24 71 ALA B CA 1
ATOM 3288 C C . ALA B 1 71 ? 78.897 55.204 -5.260 1.00 16.41 71 ALA B C 1
ATOM 3289 O O . ALA B 1 71 ? 79.978 54.972 -4.717 1.00 16.20 71 ALA B O 1
ATOM 3291 N N . SER B 1 72 ? 78.247 54.339 -6.033 1.00 14.34 72 SER B N 1
ATOM 3292 C CA . SER B 1 72 ? 78.737 53.012 -6.355 1.00 14.88 72 SER B CA 1
ATOM 3293 C C . SER B 1 72 ? 78.268 52.740 -7.783 1.00 15.48 72 SER B C 1
ATOM 3294 O O . SER B 1 72 ? 77.357 53.403 -8.288 1.00 15.24 72 SER B O 1
ATOM 3297 N N . GLY B 1 73 ? 78.895 51.775 -8.436 1.00 15.25 73 GLY B N 1
ATOM 3298 C CA . GLY B 1 73 ? 78.509 51.459 -9.795 1.00 16.54 73 GLY B CA 1
ATOM 3299 C C . GLY B 1 73 ? 79.139 50.163 -10.240 1.00 17.62 73 GLY B C 1
ATOM 3300 O O . GLY B 1 73 ? 79.693 49.423 -9.428 1.00 18.94 73 GLY B O 1
ATOM 3301 N N . THR B 1 74 ? 79.054 49.890 -11.537 1.00 16.69 74 THR B N 1
ATOM 3302 C CA . THR B 1 74 ? 79.621 48.676 -12.099 1.00 17.49 74 THR B CA 1
ATOM 3303 C C . THR B 1 74 ? 80.698 49.067 -13.102 1.00 17.70 74 THR B C 1
ATOM 3304 O O . THR B 1 74 ? 80.501 49.976 -13.911 1.00 16.21 74 THR B O 1
ATOM 3308 N N . VAL B 1 75 ? 81.841 48.395 -13.039 1.00 17.47 75 VAL B N 1
ATOM 3309 C CA . VAL B 1 75 ? 82.921 48.693 -13.965 1.00 18.21 75 VAL B CA 1
ATOM 3310 C C . VAL B 1 75 ? 82.482 48.288 -15.367 1.00 20.04 75 VAL B C 1
ATOM 3311 O O . VAL B 1 75 ? 82.157 47.128 -15.621 1.00 19.01 75 VAL B O 1
ATOM 3315 N N . GLU B 1 76 ? 82.469 49.261 -16.267 1.00 21.23 76 GLU B N 1
ATOM 3316 C CA . GLU B 1 76 ? 82.067 49.044 -17.648 1.00 23.54 76 GLU B CA 1
ATOM 3317 C C . GLU B 1 76 ? 83.302 48.751 -18.502 1.00 25.50 76 GLU B C 1
ATOM 3318 O O . GLU B 1 76 ? 83.297 47.839 -19.329 1.00 25.87 76 GLU B O 1
ATOM 3324 N N . LYS B 1 77 ? 84.369 49.515 -18.273 1.00 25.98 77 LYS B N 1
ATOM 3325 C CA . LYS B 1 77 ? 85.615 49.372 -19.027 1.00 26.56 77 LYS B CA 1
ATOM 3326 C C . LYS B 1 77 ? 86.805 49.763 -18.147 1.00 26.43 77 LYS B C 1
ATOM 3327 O O . LYS B 1 77 ? 86.670 50.611 -17.268 1.00 23.57 77 LYS B O 1
ATOM 3333 N N . VAL B 1 78 ? 87.963 49.144 -18.370 1.00 26.29 78 VAL B N 1
ATOM 3334 C CA . VAL B 1 78 ? 89.151 49.473 -17.577 1.00 27.14 78 VAL B CA 1
ATOM 3335 C C . VAL B 1 78 ? 90.310 49.975 -18.432 1.00 28.08 78 VAL B C 1
ATOM 3336 O O . VAL B 1 78 ? 90.483 49.549 -19.573 1.00 27.33 78 VAL B O 1
ATOM 3340 N N . GLY B 1 79 ? 91.101 50.885 -17.867 1.00 28.97 79 GLY B N 1
ATOM 3341 C CA . GLY B 1 79 ? 92.243 51.428 -18.579 1.00 28.77 79 GLY B CA 1
ATOM 3342 C C . GLY B 1 79 ? 93.321 50.378 -18.764 1.00 29.67 79 GLY B C 1
ATOM 3343 O O . GLY B 1 79 ? 93.358 49.383 -18.041 1.00 27.75 79 GLY B O 1
ATOM 3344 N N . SER B 1 80 ? 94.209 50.609 -19.726 1.00 31.14 80 SER B N 1
ATOM 3345 C CA . SER B 1 80 ? 95.285 49.671 -20.037 1.00 33.26 80 SER B CA 1
ATOM 3346 C C . SER B 1 80 ? 96.202 49.275 -18.880 1.00 33.22 80 SER B C 1
ATOM 3347 O O . SER B 1 80 ? 96.854 48.235 -18.941 1.00 34.46 80 SER B O 1
ATOM 3350 N N . SER B 1 81 ? 96.256 50.086 -17.829 1.00 32.37 81 SER B N 1
ATOM 3351 C CA . SER B 1 81 ? 97.121 49.764 -16.697 1.00 32.08 81 SER B CA 1
ATOM 3352 C C . SER B 1 81 ? 96.379 49.220 -15.481 1.00 32.25 81 SER B C 1
ATOM 3353 O O . SER B 1 81 ? 97.008 48.809 -14.506 1.00 31.90 81 SER B O 1
ATOM 3356 N N . VAL B 1 82 ? 95.050 49.213 -15.535 1.00 31.41 82 VAL B N 1
ATOM 3357 C CA . VAL B 1 82 ? 94.243 48.721 -14.419 1.00 30.41 82 VAL B CA 1
ATOM 3358 C C . VAL B 1 82 ? 94.345 47.205 -14.286 1.00 31.85 82 VAL B C 1
ATOM 3359 O O . VAL B 1 82 ? 94.079 46.475 -15.238 1.00 33.06 82 VAL B O 1
ATOM 3363 N N . LYS B 1 83 ? 94.706 46.733 -13.096 1.00 33.33 83 LYS B N 1
ATOM 3364 C CA . LYS B 1 83 ? 94.870 45.300 -12.866 1.00 34.19 83 LYS B CA 1
ATOM 3365 C C . LYS B 1 83 ? 93.961 44.693 -11.798 1.00 33.12 83 LYS B C 1
ATOM 3366 O O . LYS B 1 83 ? 93.647 43.506 -11.856 1.00 34.36 83 LYS B O 1
ATOM 3372 N N . HIS B 1 84 ? 93.539 45.495 -10.826 1.00 31.55 84 HIS B N 1
ATOM 3373 C CA . HIS B 1 84 ? 92.702 44.985 -9.742 1.00 28.57 84 HIS B CA 1
ATOM 3374 C C . HIS B 1 84 ? 91.191 45.030 -9.978 1.00 26.65 84 HIS B C 1
ATOM 3375 O O . HIS B 1 84 ? 90.417 44.554 -9.147 1.00 25.45 84 HIS B O 1
ATOM 3382 N N . LEU B 1 85 ? 90.772 45.598 -11.103 1.00 25.26 85 LEU B N 1
ATOM 3383 C CA . LEU B 1 85 ? 89.352 45.683 -11.426 1.00 23.56 85 LEU B CA 1
ATOM 3384 C C . LEU B 1 85 ? 89.126 45.202 -12.851 1.00 23.58 85 LEU B C 1
ATOM 3385 O O . LEU B 1 85 ? 90.017 45.295 -13.688 1.00 23.69 85 LEU B O 1
ATOM 3390 N N . LYS B 1 86 ? 87.930 44.693 -13.121 1.00 22.89 86 LYS B N 1
ATOM 3391 C CA . LYS B 1 86 ? 87.594 44.199 -14.450 1.00 23.69 86 LYS B CA 1
ATOM 3392 C C . LYS B 1 86 ? 86.132 44.519 -14.755 1.00 22.32 86 LYS B C 1
ATOM 3393 O O . LYS B 1 86 ? 85.345 44.791 -13.850 1.00 21.95 86 LYS B O 1
ATOM 3399 N N . PRO B 1 87 ? 85.750 44.496 -16.039 1.00 22.20 87 PRO B N 1
ATOM 3400 C CA . PRO B 1 87 ? 84.358 44.794 -16.379 1.00 21.49 87 PRO B CA 1
ATOM 3401 C C . PRO B 1 87 ? 83.429 43.896 -15.574 1.00 21.58 87 PRO B C 1
ATOM 3402 O O . PRO B 1 87 ? 83.724 42.719 -15.366 1.00 21.12 87 PRO B O 1
ATOM 3406 N N . GLY B 1 88 ? 82.322 44.459 -15.105 1.00 20.29 88 GLY B N 1
ATOM 3407 C CA . GLY B 1 88 ? 81.380 43.680 -14.328 1.00 20.67 88 GLY B CA 1
ATOM 3408 C C . GLY B 1 88 ? 81.546 43.833 -12.827 1.00 21.20 88 GLY B C 1
ATOM 3409 O O . GLY B 1 88 ? 80.615 43.558 -12.070 1.00 20.35 88 GLY B O 1
ATOM 3410 N N . ASP B 1 89 ? 82.723 44.264 -12.382 1.00 21.16 89 ASP B N 1
ATOM 3411 C CA . ASP B 1 89 ? 82.950 44.431 -10.948 1.00 21.70 89 ASP B CA 1
ATOM 3412 C C . ASP B 1 89 ? 82.069 45.519 -10.347 1.00 20.46 89 ASP B C 1
ATOM 3413 O O . ASP B 1 89 ? 81.980 46.619 -10.883 1.00 21.61 89 ASP B O 1
ATOM 3418 N N . ARG B 1 90 ? 81.418 45.200 -9.233 1.00 19.39 90 ARG B N 1
ATOM 3419 C CA . ARG B 1 90 ? 80.579 46.162 -8.534 1.00 18.83 90 ARG B CA 1
ATOM 3420 C C . ARG B 1 90 ? 81.546 46.922 -7.630 1.00 19.48 90 ARG B C 1
ATOM 3421 O O . ARG B 1 90 ? 82.293 46.310 -6.867 1.00 19.22 90 ARG B O 1
ATOM 3429 N N . VAL B 1 91 ? 81.543 48.247 -7.714 1.00 18.03 91 VAL B N 1
ATOM 3430 C CA . VAL B 1 91 ? 82.477 49.024 -6.908 1.00 16.40 91 VAL B CA 1
ATOM 3431 C C . VAL B 1 91 ? 81.906 50.232 -6.182 1.00 15.68 91 VAL B C 1
ATOM 3432 O O . VAL B 1 91 ? 80.907 50.818 -6.602 1.00 15.68 91 VAL B O 1
ATOM 3436 N N . ALA B 1 92 ? 82.560 50.586 -5.078 1.00 13.94 92 ALA B N 1
ATOM 3437 C CA . ALA B 1 92 ? 82.201 51.761 -4.304 1.00 14.46 92 ALA B CA 1
ATOM 3438 C C . ALA B 1 92 ? 83.227 52.799 -4.767 1.00 14.23 92 ALA B C 1
ATOM 3439 O O . ALA B 1 92 ? 84.412 52.485 -4.928 1.00 12.57 92 ALA B O 1
ATOM 3441 N N . ILE B 1 93 ? 82.770 54.024 -4.983 1.00 14.71 93 ILE B N 1
ATOM 3442 C CA . ILE B 1 93 ? 83.638 55.087 -5.470 1.00 14.57 93 ILE B CA 1
ATOM 3443 C C . ILE B 1 93 ? 84.010 56.103 -4.397 1.00 15.03 93 ILE B C 1
ATOM 3444 O O . ILE B 1 93 ? 83.132 56.745 -3.821 1.00 15.04 93 ILE B O 1
ATOM 3449 N N . GLU B 1 94 ? 85.305 56.228 -4.112 1.00 13.89 94 GLU B N 1
ATOM 3450 C CA . GLU B 1 94 ? 85.770 57.222 -3.148 1.00 13.79 94 GLU B CA 1
ATOM 3451 C C . GLU B 1 94 ? 85.989 58.462 -4.021 1.00 15.37 94 GLU B C 1
ATOM 3452 O O . GLU B 1 94 ? 86.875 58.476 -4.875 1.00 15.54 94 GLU B O 1
ATOM 3458 N N . PRO B 1 95 ? 85.184 59.517 -3.812 1.00 16.66 95 PRO B N 1
ATOM 3459 C CA . PRO B 1 95 ? 85.226 60.777 -4.564 1.00 16.99 95 PRO B CA 1
ATOM 3460 C C . PRO B 1 95 ? 86.493 61.622 -4.577 1.00 17.75 95 PRO B C 1
ATOM 3461 O O . PRO B 1 95 ? 86.745 62.337 -5.549 1.00 18.10 95 PRO B O 1
ATOM 3465 N N . GLY B 1 96 ? 87.278 61.564 -3.508 1.00 16.87 96 GLY B N 1
ATOM 3466 C CA . GLY B 1 96 ? 88.498 62.348 -3.465 1.00 15.69 96 GLY B CA 1
ATOM 3467 C C . GLY B 1 96 ? 89.686 61.548 -3.957 1.00 15.40 96 GLY B C 1
ATOM 3468 O O . GLY B 1 96 ? 90.124 60.605 -3.300 1.00 15.55 96 GLY B O 1
ATOM 3469 N N . ALA B 1 97 ? 90.203 61.920 -5.123 1.00 13.16 97 ALA B N 1
ATOM 3470 C CA . ALA B 1 97 ? 91.348 61.237 -5.705 1.00 14.44 97 ALA B CA 1
ATOM 3471 C C . ALA B 1 97 ? 92.458 62.257 -5.944 1.00 14.95 97 ALA B C 1
ATOM 3472 O O . ALA B 1 97 ? 92.280 63.217 -6.691 1.00 15.89 97 ALA B O 1
ATOM 3474 N N . PRO B 1 98 ? 93.615 62.064 -5.294 1.00 15.56 98 PRO B N 1
ATOM 3475 C CA . PRO B 1 98 ? 94.756 62.971 -5.434 1.00 15.59 98 PRO B CA 1
ATOM 3476 C C . PRO B 1 98 ? 95.254 63.045 -6.871 1.00 16.98 98 PRO B C 1
ATOM 3477 O O . PRO B 1 98 ? 95.329 62.030 -7.561 1.00 17.98 98 PRO B O 1
ATOM 3481 N N . ARG B 1 99 ? 95.592 64.249 -7.315 1.00 16.29 99 ARG B N 1
ATOM 3482 C CA . ARG B 1 99 ? 96.118 64.436 -8.659 1.00 16.52 99 ARG B CA 1
ATOM 3483 C C . ARG B 1 99 ? 97.635 64.250 -8.661 1.00 17.92 99 ARG B C 1
ATOM 3484 O O . ARG B 1 99 ? 98.225 63.888 -9.678 1.00 18.02 99 ARG B O 1
ATOM 3492 N N . GLU B 1 100 ? 98.271 64.497 -7.520 1.00 17.39 100 GLU B N 1
ATOM 3493 C CA . GLU B 1 100 ? 99.717 64.341 -7.438 1.00 19.73 100 GLU B CA 1
ATOM 3494 C C . GLU B 1 100 ? 100.157 63.751 -6.108 1.00 18.60 100 GLU B C 1
ATOM 3495 O O . GLU B 1 100 ? 99.538 63.984 -5.067 1.00 17.93 100 GLU B O 1
ATOM 3501 N N . ASN B 1 101 ? 101.235 62.983 -6.150 1.00 17.28 101 ASN B N 1
ATOM 3502 C CA . ASN B 1 101 ? 101.758 62.347 -4.956 1.00 16.96 101 ASN B CA 1
ATOM 3503 C C . ASN B 1 101 ? 102.592 63.342 -4.151 1.00 16.61 101 ASN B C 1
ATOM 3504 O O . ASN B 1 101 ? 103.820 63.237 -4.102 1.00 17.41 101 ASN B O 1
ATOM 3509 N N . ASP B 1 102 ? 101.921 64.308 -3.524 1.00 14.35 102 ASP B N 1
ATOM 3510 C CA . ASP B 1 102 ? 102.612 65.316 -2.719 1.00 15.77 102 ASP B CA 1
ATOM 3511 C C . ASP B 1 102 ? 102.909 64.794 -1.316 1.00 15.19 102 ASP B C 1
ATOM 3512 O O . ASP B 1 102 ? 102.645 63.631 -1.009 1.00 15.88 102 ASP B O 1
ATOM 3517 N N A GLU B 1 103 ? 103.460 65.649 -0.464 0.50 15.81 103 GLU B N 1
ATOM 3518 N N B GLU B 1 103 ? 103.451 65.666 -0.469 0.50 15.83 103 GLU B N 1
ATOM 3519 C CA A GLU B 1 103 ? 103.806 65.232 0.887 0.50 15.04 103 GLU B CA 1
ATOM 3520 C CA B GLU B 1 103 ? 103.798 65.305 0.904 0.50 15.15 103 GLU B CA 1
ATOM 3521 C C A GLU B 1 103 ? 102.616 64.769 1.722 0.50 14.39 103 GLU B C 1
ATOM 3522 C C B GLU B 1 103 ? 102.616 64.761 1.695 0.50 14.46 103 GLU B C 1
ATOM 3523 O O A GLU B 1 103 ? 102.762 63.898 2.581 0.50 14.31 103 GLU B O 1
ATOM 3524 O O B GLU B 1 103 ? 102.766 63.829 2.487 0.50 14.37 103 GLU B O 1
ATOM 3535 N N . PHE B 1 104 ? 101.441 65.339 1.474 1.00 14.04 104 PHE B N 1
ATOM 3536 C CA . PHE B 1 104 ? 100.243 64.919 2.196 1.00 14.10 104 PHE B CA 1
ATOM 3537 C C . PHE B 1 104 ? 99.887 63.477 1.841 1.00 14.07 104 PHE B C 1
ATOM 3538 O O . PHE B 1 104 ? 99.519 62.686 2.713 1.00 15.68 104 PHE B O 1
ATOM 3546 N N . CYS B 1 105 ? 100.001 63.132 0.563 1.00 13.44 105 CYS B N 1
ATOM 3547 C CA . CYS B 1 105 ? 99.712 61.769 0.131 1.00 12.66 105 CYS B CA 1
ATOM 3548 C C . CYS B 1 105 ? 100.753 60.814 0.698 1.00 13.97 105 CYS B C 1
ATOM 3549 O O . CYS B 1 105 ? 100.418 59.772 1.259 1.00 14.66 105 CYS B O 1
ATOM 3552 N N . LYS B 1 106 ? 102.023 61.174 0.557 1.00 13.38 106 LYS B N 1
ATOM 3553 C CA . LYS B 1 106 ? 103.092 60.322 1.051 1.00 14.18 106 LYS B CA 1
ATOM 3554 C C . LYS B 1 106 ? 103.015 60.086 2.552 1.00 15.36 106 LYS B C 1
ATOM 3555 O O . LYS B 1 106 ? 103.338 58.997 3.023 1.00 13.92 106 LYS B O 1
ATOM 3561 N N A MET B 1 107 ? 102.581 61.102 3.301 0.50 14.11 107 MET B N 1
ATOM 3562 N N B MET B 1 107 ? 102.583 61.099 3.296 0.50 15.28 107 MET B N 1
ATOM 3563 C CA A MET B 1 107 ? 102.480 60.988 4.757 0.50 15.38 107 MET B CA 1
ATOM 3564 C CA B MET B 1 107 ? 102.488 60.974 4.742 0.50 17.36 107 MET B CA 1
ATOM 3565 C C A MET B 1 107 ? 101.232 60.231 5.207 0.50 15.88 107 MET B C 1
ATOM 3566 C C B MET B 1 107 ? 101.209 60.281 5.209 0.50 17.14 107 MET B C 1
ATOM 3567 O O A MET B 1 107 ? 101.048 59.986 6.397 0.50 15.16 107 MET B O 1
ATOM 3568 O O B MET B 1 107 ? 100.978 60.132 6.407 0.50 16.50 107 MET B O 1
ATOM 3577 N N . GLY B 1 108 ? 100.380 59.859 4.256 1.00 16.43 108 GLY B N 1
ATOM 3578 C CA . GLY B 1 108 ? 99.162 59.140 4.598 1.00 16.64 108 GLY B CA 1
ATOM 3579 C C . GLY B 1 108 ? 97.912 59.962 4.853 1.00 16.81 108 GLY B C 1
ATOM 3580 O O . GLY B 1 108 ? 96.926 59.445 5.377 1.00 16.89 108 GLY B O 1
ATOM 3581 N N . ARG B 1 109 ? 97.937 61.234 4.479 1.00 13.84 109 ARG B N 1
ATOM 3582 C CA . ARG B 1 109 ? 96.783 62.104 4.680 1.00 15.22 109 ARG B CA 1
ATOM 3583 C C . ARG B 1 109 ? 96.420 62.772 3.358 1.00 14.15 109 ARG B C 1
ATOM 3584 O O . ARG B 1 109 ? 96.376 63.999 3.252 1.00 14.73 109 ARG B O 1
ATOM 3592 N N . TYR B 1 110 ? 96.145 61.950 2.349 1.00 13.42 110 TYR B N 1
ATOM 3593 C CA . TYR B 1 110 ? 95.827 62.464 1.020 1.00 13.26 110 TYR B CA 1
ATOM 3594 C C . TYR B 1 110 ? 94.613 63.376 0.965 1.00 13.82 110 TYR B C 1
ATOM 3595 O O . TYR B 1 110 ? 94.480 64.158 0.027 1.00 14.33 110 TYR B O 1
ATOM 3604 N N . ASN B 1 111 ? 93.737 63.290 1.966 1.00 13.43 111 ASN B N 1
ATOM 3605 C CA . ASN B 1 111 ? 92.543 64.133 1.987 1.00 12.58 111 ASN B CA 1
ATOM 3606 C C . ASN B 1 111 ? 92.924 65.605 2.069 1.00 14.34 111 ASN B C 1
ATOM 3607 O O . ASN B 1 111 ? 92.141 66.481 1.695 1.00 14.04 111 ASN B O 1
ATOM 3612 N N . LEU B 1 112 ? 94.137 65.873 2.545 1.00 13.66 112 LEU B N 1
ATOM 3613 C CA . LEU B 1 112 ? 94.614 67.244 2.677 1.00 13.99 112 LEU B CA 1
ATOM 3614 C C . LEU B 1 112 ? 95.406 67.726 1.459 1.00 14.53 112 LEU B C 1
ATOM 3615 O O . LEU B 1 112 ? 95.860 68.865 1.425 1.00 14.85 112 LEU B O 1
ATOM 3620 N N . SER B 1 113 ? 95.576 66.866 0.459 1.00 15.60 113 SER B N 1
ATOM 3621 C CA . SER B 1 113 ? 96.308 67.263 -0.743 1.00 16.82 113 SER B CA 1
ATOM 3622 C C . SER B 1 113 ? 95.552 68.429 -1.382 1.00 18.10 113 SER B C 1
ATOM 3623 O O . SER B 1 113 ? 94.402 68.283 -1.784 1.00 18.89 113 SER B O 1
ATOM 3626 N N . PRO B 1 114 ? 96.198 69.603 -1.483 1.00 19.50 114 PRO B N 1
ATOM 3627 C CA . PRO B 1 114 ? 95.603 70.814 -2.061 1.00 20.16 114 PRO B CA 1
ATOM 3628 C C . PRO B 1 114 ? 95.014 70.668 -3.461 1.00 19.36 114 PRO B C 1
ATOM 3629 O O . PRO B 1 114 ? 94.003 71.290 -3.775 1.00 21.63 114 PRO B O 1
ATOM 3633 N N . SER B 1 115 ? 95.643 69.856 -4.302 1.00 18.86 115 SER B N 1
ATOM 3634 C CA . SER B 1 115 ? 95.171 69.679 -5.673 1.00 19.87 115 SER B CA 1
ATOM 3635 C C . SER B 1 115 ? 94.305 68.436 -5.868 1.00 19.77 115 SER B C 1
ATOM 3636 O O . SER B 1 115 ? 94.147 67.953 -6.992 1.00 20.08 115 SER B O 1
ATOM 3639 N N . ILE B 1 116 ? 93.737 67.921 -4.785 1.00 17.86 116 ILE B N 1
ATOM 3640 C CA . ILE B 1 116 ? 92.916 66.725 -4.887 1.00 17.67 116 ILE B CA 1
ATOM 3641 C C . ILE B 1 116 ? 91.663 66.955 -5.726 1.00 17.67 116 ILE B C 1
ATOM 3642 O O . ILE B 1 116 ? 91.073 68.032 -5.697 1.00 18.78 116 ILE B O 1
ATOM 3647 N N . PHE B 1 117 ? 91.288 65.940 -6.496 1.00 18.01 117 PHE B N 1
ATOM 3648 C CA . PHE B 1 117 ? 90.077 65.978 -7.313 1.00 17.80 117 PHE B CA 1
ATOM 3649 C C . PHE B 1 117 ? 88.962 65.486 -6.390 1.00 17.81 117 PHE B C 1
ATOM 3650 O O . PHE B 1 117 ? 89.165 64.529 -5.642 1.00 16.09 117 PHE B O 1
ATOM 3658 N N . PHE B 1 118 ? 87.795 66.126 -6.429 1.00 17.91 118 PHE B N 1
ATOM 3659 C CA . PHE B 1 118 ? 86.683 65.681 -5.591 1.00 16.77 118 PHE B CA 1
ATOM 3660 C C . PHE B 1 118 ? 85.329 65.892 -6.259 1.00 16.59 118 PHE B C 1
ATOM 3661 O O . PHE B 1 118 ? 84.917 67.024 -6.526 1.00 17.26 118 PHE B O 1
ATOM 3669 N N . CYS B 1 119 ? 84.638 64.786 -6.511 1.00 15.79 119 CYS B N 1
ATOM 3670 C CA . CYS B 1 119 ? 83.331 64.803 -7.152 1.00 16.62 119 CYS B CA 1
ATOM 3671 C C . CYS B 1 119 ? 82.350 65.834 -6.610 1.00 15.64 119 CYS B C 1
ATOM 3672 O O . CYS B 1 119 ? 82.108 65.912 -5.405 1.00 16.16 119 CYS B O 1
ATOM 3675 N N . ALA B 1 120 ? 81.786 66.619 -7.520 1.00 18.01 120 ALA B N 1
ATOM 3676 C CA . ALA B 1 120 ? 80.775 67.612 -7.181 1.00 18.80 120 ALA B CA 1
ATOM 3677 C C . ALA B 1 120 ? 81.204 68.798 -6.323 1.00 19.30 120 ALA B C 1
ATOM 3678 O O . ALA B 1 120 ? 80.370 69.438 -5.685 1.00 18.16 120 ALA B O 1
ATOM 3680 N N . THR B 1 121 ? 82.500 69.071 -6.271 1.00 21.40 121 THR B N 1
ATOM 3681 C CA . THR B 1 121 ? 82.982 70.246 -5.553 1.00 21.28 121 THR B CA 1
ATOM 3682 C C . THR B 1 121 ? 83.632 71.031 -6.684 1.00 21.18 121 THR B C 1
ATOM 3683 O O . THR B 1 121 ? 84.664 70.627 -7.218 1.00 21.14 121 THR B O 1
ATOM 3687 N N . PRO B 1 122 ? 83.017 72.157 -7.082 1.00 21.69 122 PRO B N 1
ATOM 3688 C CA . PRO B 1 122 ? 83.583 72.949 -8.177 1.00 22.12 122 PRO B CA 1
ATOM 3689 C C . PRO B 1 122 ? 85.099 73.100 -8.093 1.00 22.67 122 PRO B C 1
ATOM 3690 O O . PRO B 1 122 ? 85.649 73.325 -7.016 1.00 24.61 122 PRO B O 1
ATOM 3694 N N . PRO B 1 123 ? 85.793 72.989 -9.238 1.00 22.72 123 PRO B N 1
ATOM 3695 C CA . PRO B 1 123 ? 85.252 72.740 -10.580 1.00 21.82 123 PRO B CA 1
ATOM 3696 C C . PRO B 1 123 ? 85.183 71.271 -11.017 1.00 21.76 123 PRO B C 1
ATOM 3697 O O . PRO B 1 123 ? 85.054 70.992 -12.208 1.00 22.21 123 PRO B O 1
ATOM 3701 N N . ASP B 1 124 ? 85.267 70.335 -10.077 1.00 20.31 124 ASP B N 1
ATOM 3702 C CA . ASP B 1 124 ? 85.235 68.918 -10.440 1.00 19.93 124 ASP B CA 1
ATOM 3703 C C . ASP B 1 124 ? 83.825 68.341 -10.556 1.00 18.59 124 ASP B C 1
ATOM 3704 O O . ASP B 1 124 ? 83.051 68.371 -9.600 1.00 17.43 124 ASP B O 1
ATOM 3709 N N . ASP B 1 125 ? 83.506 67.804 -11.731 1.00 17.87 125 ASP B N 1
ATOM 3710 C CA . ASP B 1 125 ? 82.193 67.214 -11.968 1.00 17.75 125 ASP B CA 1
ATOM 3711 C C . ASP B 1 125 ? 81.962 65.962 -11.135 1.00 18.32 125 ASP B C 1
ATOM 3712 O O . ASP B 1 125 ? 82.874 65.152 -10.948 1.00 18.78 125 ASP B O 1
ATOM 3717 N N . GLY B 1 126 ? 80.732 65.822 -10.643 1.00 17.35 126 GLY B N 1
ATOM 3718 C CA . GLY B 1 126 ? 80.349 64.687 -9.821 1.00 16.00 126 GLY B CA 1
ATOM 3719 C C . GLY B 1 126 ? 79.941 63.460 -10.616 1.00 16.03 126 GLY B C 1
ATOM 3720 O O . GLY B 1 126 ? 80.155 63.396 -11.828 1.00 14.45 126 GLY B O 1
ATOM 3721 N N . ASN B 1 127 ? 79.332 62.486 -9.942 1.00 14.41 127 ASN B N 1
ATOM 3722 C CA . ASN B 1 127 ? 78.947 61.262 -10.619 1.00 13.93 127 ASN B CA 1
ATOM 3723 C C . ASN B 1 127 ? 77.456 60.937 -10.685 1.00 14.26 127 ASN B C 1
ATOM 3724 O O . ASN B 1 127 ? 77.082 59.777 -10.797 1.00 14.28 127 ASN B O 1
ATOM 3729 N N . LEU B 1 128 ? 76.607 61.958 -10.621 1.00 15.07 128 LEU B N 1
ATOM 3730 C CA . LEU B 1 128 ? 75.165 61.739 -10.743 1.00 16.67 128 LEU B CA 1
ATOM 3731 C C . LEU B 1 128 ? 74.889 61.740 -12.245 1.00 16.43 128 LEU B C 1
ATOM 3732 O O . LEU B 1 128 ? 74.447 62.741 -12.809 1.00 16.68 128 LEU B O 1
ATOM 3737 N N . CYS B 1 129 ? 75.185 60.613 -12.884 1.00 16.37 129 CYS B N 1
ATOM 3738 C CA . CYS B 1 129 ? 75.016 60.459 -14.323 1.00 17.02 129 CYS B CA 1
ATOM 3739 C C . CYS B 1 129 ? 75.036 58.971 -14.649 1.00 15.76 129 CYS B C 1
ATOM 3740 O O . CYS B 1 129 ? 75.048 58.142 -13.744 1.00 16.68 129 CYS B O 1
ATOM 3743 N N . ARG B 1 130 ? 75.050 58.637 -15.936 1.00 15.82 130 ARG B N 1
ATOM 3744 C CA . ARG B 1 130 ? 75.055 57.241 -16.374 1.00 16.28 130 ARG B CA 1
ATOM 3745 C C . ARG B 1 130 ? 76.440 56.609 -16.354 1.00 18.03 130 ARG B C 1
ATOM 3746 O O . ARG B 1 130 ? 76.630 55.516 -15.816 1.00 17.48 130 ARG B O 1
ATOM 3754 N N . PHE B 1 131 ? 77.393 57.287 -16.986 1.00 16.73 131 PHE B N 1
ATOM 3755 C CA . PHE B 1 131 ? 78.758 56.794 -17.066 1.00 19.06 131 PHE B CA 1
ATOM 3756 C C . PHE B 1 131 ? 79.731 57.815 -16.498 1.00 19.24 131 PHE B C 1
ATOM 3757 O O . PHE B 1 131 ? 79.652 59.010 -16.790 1.00 18.76 131 PHE B O 1
ATOM 3765 N N . TYR B 1 132 ? 80.649 57.323 -15.677 1.00 18.03 132 TYR B N 1
ATOM 3766 C CA . TYR B 1 132 ? 81.616 58.172 -14.994 1.00 19.01 132 TYR B CA 1
ATOM 3767 C C . TYR B 1 132 ? 82.974 57.473 -14.915 1.00 18.39 132 TYR B C 1
ATOM 3768 O O . TYR B 1 132 ? 83.035 56.275 -14.646 1.00 18.25 132 TYR B O 1
ATOM 3777 N N . LYS B 1 133 ? 84.058 58.202 -15.175 1.00 17.80 133 LYS B N 1
ATOM 3778 C CA . LYS B 1 133 ? 85.379 57.590 -15.083 1.00 18.08 133 LYS B CA 1
ATOM 3779 C C . LYS B 1 133 ? 86.043 58.087 -13.801 1.00 17.26 133 LYS B C 1
ATOM 3780 O O . LYS B 1 133 ? 85.783 59.200 -13.342 1.00 16.79 133 LYS B O 1
ATOM 3786 N N . HIS B 1 134 ? 86.898 57.260 -13.216 1.00 16.65 134 HIS B N 1
ATOM 3787 C CA . HIS B 1 134 ? 87.526 57.623 -11.955 1.00 15.85 134 HIS B CA 1
ATOM 3788 C C . HIS B 1 134 ? 88.850 56.888 -11.817 1.00 15.55 134 HIS B C 1
ATOM 3789 O O . HIS B 1 134 ? 89.047 55.844 -12.434 1.00 14.91 134 HIS B O 1
ATOM 3796 N N . ASN B 1 135 ? 89.752 57.432 -11.005 1.00 17.28 135 ASN B N 1
ATOM 3797 C CA . ASN B 1 135 ? 91.038 56.787 -10.778 1.00 16.91 135 ASN B CA 1
ATOM 3798 C C . ASN B 1 135 ? 90.749 55.407 -10.195 1.00 16.47 135 ASN B C 1
ATOM 3799 O O . ASN B 1 135 ? 90.046 55.283 -9.190 1.00 16.05 135 ASN B O 1
ATOM 3804 N N . ALA B 1 136 ? 91.292 54.375 -10.831 1.00 16.41 136 ALA B N 1
ATOM 3805 C CA . ALA B 1 136 ? 91.055 53.001 -10.405 1.00 17.73 136 ALA B CA 1
ATOM 3806 C C . ALA B 1 136 ? 91.450 52.697 -8.966 1.00 17.60 136 ALA B C 1
ATOM 3807 O O . ALA B 1 136 ? 90.848 51.836 -8.321 1.00 16.87 136 ALA B O 1
ATOM 3809 N N . ALA B 1 137 ? 92.460 53.393 -8.458 1.00 16.23 137 ALA B N 1
ATOM 3810 C CA . ALA B 1 137 ? 92.899 53.150 -7.092 1.00 16.97 137 ALA B CA 1
ATOM 3811 C C . ALA B 1 137 ? 91.815 53.547 -6.098 1.00 16.20 137 ALA B C 1
ATOM 3812 O O . ALA B 1 137 ? 91.812 53.082 -4.960 1.00 16.49 137 ALA B O 1
ATOM 3814 N N . PHE B 1 138 ? 90.891 54.402 -6.528 1.00 16.64 138 PHE B N 1
ATOM 3815 C CA . PHE B 1 138 ? 89.826 54.847 -5.643 1.00 13.95 138 PHE B CA 1
ATOM 3816 C C . PHE B 1 138 ? 88.435 54.293 -5.928 1.00 15.35 138 PHE B C 1
ATOM 3817 O O . PHE B 1 138 ? 87.415 54.903 -5.600 1.00 12.98 138 PHE B O 1
ATOM 3825 N N . CYS B 1 139 ? 88.421 53.114 -6.538 1.00 15.81 139 CYS B N 1
ATOM 3826 C CA . CYS B 1 139 ? 87.197 52.381 -6.820 1.00 15.52 139 CYS B CA 1
ATOM 3827 C C . CYS B 1 139 ? 87.471 51.063 -6.114 1.00 16.74 139 CYS B C 1
ATOM 3828 O O . CYS B 1 139 ? 88.458 50.378 -6.408 1.00 16.87 139 CYS B O 1
ATOM 3831 N N . TYR B 1 140 ? 86.618 50.722 -5.158 1.00 15.86 140 TYR B N 1
ATOM 3832 C CA . TYR B 1 140 ? 86.821 49.512 -4.381 1.00 15.86 140 TYR B CA 1
ATOM 3833 C C . TYR B 1 140 ? 85.753 48.476 -4.652 1.00 17.39 140 TYR B C 1
ATOM 3834 O O . TYR B 1 140 ? 84.563 48.766 -4.576 1.00 17.40 140 TYR B O 1
ATOM 3843 N N A LYS B 1 141 ? 86.184 47.257 -4.955 0.50 17.32 141 LYS B N 1
ATOM 3844 N N B LYS B 1 141 ? 86.178 47.261 -4.977 0.50 18.05 141 LYS B N 1
ATOM 3845 C CA A LYS B 1 141 ? 85.249 46.181 -5.240 0.50 19.72 141 LYS B CA 1
ATOM 3846 C CA B LYS B 1 141 ? 85.233 46.195 -5.271 0.50 20.88 141 LYS B CA 1
ATOM 3847 C C A LYS B 1 141 ? 84.371 45.884 -4.031 0.50 20.12 141 LYS B C 1
ATOM 3848 C C B LYS B 1 141 ? 84.382 45.846 -4.054 0.50 20.86 141 LYS B C 1
ATOM 3849 O O A LYS B 1 141 ? 84.850 45.828 -2.898 0.50 20.76 141 LYS B O 1
ATOM 3850 O O B LYS B 1 141 ? 84.889 45.717 -2.939 0.50 21.54 141 LYS B O 1
ATOM 3861 N N . LEU B 1 142 ? 83.080 45.709 -4.281 1.00 19.89 142 LEU B N 1
ATOM 3862 C CA . LEU B 1 142 ? 82.135 45.397 -3.222 1.00 20.70 142 LEU B CA 1
ATOM 3863 C C . LEU B 1 142 ? 81.913 43.895 -3.127 1.00 21.53 142 LEU B C 1
ATOM 3864 O O . LEU B 1 142 ? 81.784 43.214 -4.142 1.00 20.79 142 LEU B O 1
ATOM 3869 N N . PRO B 1 143 ? 81.889 43.353 -1.902 1.00 22.26 143 PRO B N 1
ATOM 3870 C CA . PRO B 1 143 ? 81.663 41.913 -1.751 1.00 23.46 143 PRO B CA 1
ATOM 3871 C C . PRO B 1 143 ? 80.240 41.641 -2.239 1.00 21.95 143 PRO B C 1
ATOM 3872 O O . PRO B 1 143 ? 79.417 42.552 -2.279 1.00 20.42 143 PRO B O 1
ATOM 3876 N N . ASP B 1 144 ? 79.946 40.399 -2.605 1.00 23.14 144 ASP B N 1
ATOM 3877 C CA . ASP B 1 144 ? 78.612 40.062 -3.088 1.00 24.15 144 ASP B CA 1
ATOM 3878 C C . ASP B 1 144 ? 77.512 40.319 -2.068 1.00 23.59 144 ASP B C 1
ATOM 3879 O O . ASP B 1 144 ? 76.378 40.616 -2.443 1.00 24.64 144 ASP B O 1
ATOM 3884 N N . ASN B 1 145 ? 77.839 40.220 -0.781 1.00 22.34 145 ASN B N 1
ATOM 3885 C CA . ASN B 1 145 ? 76.840 40.435 0.263 1.00 21.13 145 ASN B CA 1
ATOM 3886 C C . ASN B 1 145 ? 76.718 41.888 0.717 1.00 20.51 145 ASN B C 1
ATOM 3887 O O . ASN B 1 145 ? 76.201 42.164 1.800 1.00 22.00 145 ASN B O 1
ATOM 3892 N N . VAL B 1 146 ? 77.201 42.811 -0.109 1.00 19.14 146 VAL B N 1
ATOM 3893 C CA . VAL B 1 146 ? 77.101 44.242 0.183 1.00 17.30 146 VAL B CA 1
ATOM 3894 C C . VAL B 1 146 ? 76.391 44.879 -1.015 1.00 16.63 146 VAL B C 1
ATOM 3895 O O . VAL B 1 146 ? 76.824 44.720 -2.155 1.00 16.08 146 VAL B O 1
ATOM 3899 N N . THR B 1 147 ? 75.302 45.594 -0.756 1.00 16.67 147 THR B N 1
ATOM 3900 C CA . THR B 1 147 ? 74.525 46.203 -1.833 1.00 17.07 147 THR B CA 1
ATOM 3901 C C . THR B 1 147 ? 75.127 47.480 -2.409 1.00 18.56 147 THR B C 1
ATOM 3902 O O . THR B 1 147 ? 76.048 48.067 -1.838 1.00 16.05 147 THR B O 1
ATOM 3906 N N . PHE B 1 148 ? 74.598 47.898 -3.555 1.00 17.78 148 PHE B N 1
ATOM 3907 C CA . PHE B 1 148 ? 75.064 49.118 -4.195 1.00 17.88 148 PHE B CA 1
ATOM 3908 C C . PHE B 1 148 ? 74.779 50.314 -3.305 1.00 16.30 148 PHE B C 1
ATOM 3909 O O . PHE B 1 148 ? 75.611 51.204 -3.181 1.00 15.93 148 PHE B O 1
ATOM 3917 N N . GLU B 1 149 ? 73.601 50.347 -2.690 1.00 15.23 149 GLU B N 1
ATOM 3918 C CA . GLU B 1 149 ? 73.267 51.470 -1.824 1.00 16.22 149 GLU B CA 1
ATOM 3919 C C . GLU B 1 149 ? 74.181 51.502 -0.607 1.00 15.95 149 GLU B C 1
ATOM 3920 O O . GLU B 1 149 ? 74.540 52.573 -0.122 1.00 15.32 149 GLU B O 1
ATOM 3926 N N . GLU B 1 150 ? 74.570 50.331 -0.116 1.00 15.71 150 GLU B N 1
ATOM 3927 C CA . GLU B 1 150 ? 75.488 50.289 1.016 1.00 16.32 150 GLU B CA 1
ATOM 3928 C C . GLU B 1 150 ? 76.811 50.871 0.514 1.00 16.27 150 GLU B C 1
ATOM 3929 O O . GLU B 1 150 ? 77.460 51.645 1.208 1.00 15.59 150 GLU B O 1
ATOM 3935 N N . GLY B 1 151 ? 77.189 50.498 -0.707 1.00 14.96 151 GLY B N 1
ATOM 3936 C CA . GLY B 1 151 ? 78.419 51.002 -1.292 1.00 15.40 151 GLY B CA 1
ATOM 3937 C C . GLY B 1 151 ? 78.393 52.516 -1.397 1.00 15.77 151 GLY B C 1
ATOM 3938 O O . GLY B 1 151 ? 79.405 53.184 -1.171 1.00 14.73 151 GLY B O 1
ATOM 3939 N N . ALA B 1 152 ? 77.230 53.062 -1.742 1.00 14.80 152 ALA B N 1
ATOM 3940 C CA . ALA B 1 152 ? 77.074 54.506 -1.864 1.00 13.95 152 ALA B CA 1
ATOM 3941 C C . ALA B 1 152 ? 77.088 55.156 -0.479 1.00 13.53 152 ALA B C 1
ATOM 3942 O O . ALA B 1 152 ? 77.562 56.279 -0.318 1.00 12.26 152 ALA B O 1
ATOM 3944 N N . LEU B 1 153 ? 76.565 54.449 0.517 1.00 13.14 153 LEU B N 1
ATOM 3945 C CA . LEU B 1 153 ? 76.518 54.973 1.878 1.00 13.87 153 LEU B CA 1
ATOM 3946 C C . LEU B 1 153 ? 77.891 54.989 2.545 1.00 15.46 153 LEU B C 1
ATOM 3947 O O . LEU B 1 153 ? 78.050 55.549 3.630 1.00 16.87 153 LEU B O 1
ATOM 3952 N N . ILE B 1 154 ? 78.880 54.375 1.901 1.00 14.80 154 ILE B N 1
ATOM 3953 C CA . ILE B 1 154 ? 80.231 54.358 2.455 1.00 15.43 154 ILE B CA 1
ATOM 3954 C C . ILE B 1 154 ? 80.793 55.778 2.529 1.00 14.48 154 ILE B C 1
ATOM 3955 O O . ILE B 1 154 ? 81.594 56.090 3.408 1.00 15.76 154 ILE B O 1
ATOM 3960 N N . GLU B 1 155 ? 80.359 56.641 1.617 1.00 14.62 155 GLU B N 1
ATOM 3961 C CA . GLU B 1 155 ? 80.848 58.014 1.600 1.00 14.81 155 GLU B CA 1
ATOM 3962 C C . GLU B 1 155 ? 80.448 58.723 2.899 1.00 15.96 155 GLU B C 1
ATOM 3963 O O . GLU B 1 155 ? 81.307 59.244 3.606 1.00 14.57 155 GLU B O 1
ATOM 3969 N N . PRO B 1 156 ? 79.143 58.760 3.234 1.00 15.93 156 PRO B N 1
ATOM 3970 C CA . PRO B 1 156 ? 78.822 59.438 4.495 1.00 15.75 156 PRO B CA 1
ATOM 3971 C C . PRO B 1 156 ? 79.359 58.667 5.708 1.00 16.04 156 PRO B C 1
ATOM 3972 O O . PRO B 1 156 ? 79.790 59.269 6.692 1.00 14.49 156 PRO B O 1
ATOM 3976 N N . LEU B 1 157 ? 79.348 57.339 5.629 1.00 14.42 157 LEU B N 1
ATOM 3977 C CA . LEU B 1 157 ? 79.846 56.519 6.730 1.00 15.68 157 LEU B CA 1
ATOM 3978 C C . LEU B 1 157 ? 81.312 56.856 7.013 1.00 16.44 157 LEU B C 1
ATOM 3979 O O . LEU B 1 157 ? 81.743 56.890 8.172 1.00 16.45 157 LEU B O 1
ATOM 3984 N N . SER B 1 158 ? 82.070 57.107 5.949 1.00 14.83 158 SER B N 1
ATOM 3985 C CA . SER B 1 158 ? 83.489 57.438 6.068 1.00 13.78 158 SER B CA 1
ATOM 3986 C C . SER B 1 158 ? 83.739 58.737 6.831 1.00 13.56 158 SER B C 1
ATOM 3987 O O . SER B 1 158 ? 84.792 58.909 7.445 1.00 14.58 158 SER B O 1
ATOM 3990 N N . VAL B 1 159 ? 82.784 59.658 6.784 1.00 13.57 159 VAL B N 1
ATOM 3991 C CA . VAL B 1 159 ? 82.924 60.913 7.518 1.00 12.12 159 VAL B CA 1
ATOM 3992 C C . VAL B 1 159 ? 82.855 60.530 8.997 1.00 13.17 159 VAL B C 1
ATOM 3993 O O . VAL B 1 159 ? 83.609 61.048 9.825 1.00 13.46 159 VAL B O 1
ATOM 3997 N N . GLY B 1 160 ? 81.951 59.606 9.319 1.00 13.23 160 GLY B N 1
ATOM 3998 C CA . GLY B 1 160 ? 81.819 59.145 10.690 1.00 11.56 160 GLY B CA 1
ATOM 3999 C C . GLY B 1 160 ? 83.053 58.370 11.127 1.00 12.18 160 GLY B C 1
ATOM 4000 O O . GLY B 1 160 ? 83.522 58.511 12.258 1.00 13.59 160 GLY B O 1
ATOM 4001 N N . ILE B 1 161 ? 83.586 57.546 10.233 1.00 12.48 161 ILE B N 1
ATOM 4002 C CA . ILE B 1 161 ? 84.778 56.761 10.541 1.00 12.97 161 ILE B CA 1
ATOM 4003 C C . ILE B 1 161 ? 85.969 57.690 10.784 1.00 13.31 161 ILE B C 1
ATOM 4004 O O . ILE B 1 161 ? 86.684 57.558 11.781 1.00 12.24 161 ILE B O 1
ATOM 4009 N N . HIS B 1 162 ? 86.175 58.628 9.864 1.00 11.38 162 HIS B N 1
ATOM 4010 C CA . HIS B 1 162 ? 87.279 59.573 9.984 1.00 12.59 162 HIS B CA 1
ATOM 4011 C C . HIS B 1 162 ? 87.108 60.406 11.252 1.00 13.05 162 HIS B C 1
ATOM 4012 O O . HIS B 1 162 ? 88.059 60.602 12.009 1.00 12.83 162 HIS B O 1
ATOM 4019 N N . ALA B 1 163 ? 85.890 60.882 11.495 1.00 12.98 163 ALA B N 1
ATOM 4020 C CA . ALA B 1 163 ? 85.622 61.697 12.679 1.00 13.22 163 ALA B CA 1
ATOM 4021 C C . ALA B 1 163 ? 85.939 60.966 13.986 1.00 14.18 163 ALA B C 1
ATOM 4022 O O . ALA B 1 163 ? 86.539 61.547 14.897 1.00 12.57 163 ALA B O 1
ATOM 4024 N N . CYS B 1 164 ? 85.537 59.700 14.085 1.00 13.38 164 CYS B N 1
ATOM 4025 C CA . CYS B 1 164 ? 85.796 58.930 15.296 1.00 11.68 164 CYS B CA 1
ATOM 4026 C C . CYS B 1 164 ? 87.281 58.620 15.447 1.00 12.45 164 CYS B C 1
ATOM 4027 O O . CYS B 1 164 ? 87.800 58.561 16.564 1.00 12.71 164 CYS B O 1
ATOM 4030 N N . ARG B 1 165 ? 87.973 58.420 14.330 1.00 11.55 165 ARG B N 1
ATOM 4031 C CA . ARG B 1 165 ? 89.407 58.163 14.401 1.00 15.12 165 ARG B CA 1
ATOM 4032 C C . ARG B 1 165 ? 90.093 59.421 14.926 1.00 15.00 165 ARG B C 1
ATOM 4033 O O . ARG B 1 165 ? 90.900 59.364 15.848 1.00 14.73 165 ARG B O 1
ATOM 4041 N N . ARG B 1 166 ? 89.766 60.557 14.321 1.00 13.71 166 ARG B N 1
ATOM 4042 C CA . ARG B 1 166 ? 90.346 61.833 14.723 1.00 15.96 166 ARG B CA 1
ATOM 4043 C C . ARG B 1 166 ? 90.040 62.144 16.189 1.00 17.00 166 ARG B C 1
ATOM 4044 O O . ARG B 1 166 ? 90.824 62.810 16.869 1.00 15.80 166 ARG B O 1
ATOM 4052 N N . GLY B 1 167 ? 88.899 61.658 16.672 1.00 14.87 167 GLY B N 1
ATOM 4053 C CA . GLY B 1 167 ? 88.516 61.903 18.050 1.00 12.58 167 GLY B CA 1
ATOM 4054 C C . GLY B 1 167 ? 89.109 60.912 19.036 1.00 14.09 167 GLY B C 1
ATOM 4055 O O . GLY B 1 167 ? 89.053 61.131 20.247 1.00 14.76 167 GLY B O 1
ATOM 4056 N N . GLY B 1 168 ? 89.681 59.826 18.524 1.00 13.84 168 GLY B N 1
ATOM 4057 C CA . GLY B 1 168 ? 90.266 58.819 19.394 1.00 14.16 168 GLY B CA 1
ATOM 4058 C C . GLY B 1 168 ? 89.225 57.945 20.077 1.00 15.92 168 GLY B C 1
ATOM 4059 O O . GLY B 1 168 ? 89.501 57.311 21.099 1.00 14.27 168 GLY B O 1
ATOM 4060 N N . VAL B 1 169 ? 88.019 57.903 19.518 1.00 14.88 169 VAL B N 1
ATOM 4061 C CA . VAL B 1 169 ? 86.960 57.089 20.109 1.00 13.57 169 VAL B CA 1
ATOM 4062 C C . VAL B 1 169 ? 87.441 55.656 20.249 1.00 15.05 169 VAL B C 1
ATOM 4063 O O . VAL B 1 169 ? 87.984 55.075 19.309 1.00 13.65 169 VAL B O 1
ATOM 4067 N N . THR B 1 170 ? 87.261 55.081 21.429 1.00 13.81 170 THR B N 1
ATOM 4068 C CA . THR B 1 170 ? 87.686 53.711 21.608 1.00 15.21 170 THR B CA 1
ATOM 4069 C C . THR B 1 170 ? 86.859 52.980 22.659 1.00 14.87 170 THR B C 1
ATOM 4070 O O . THR B 1 170 ? 85.864 53.506 23.157 1.00 14.25 170 THR B O 1
ATOM 4074 N N . LEU B 1 171 ? 87.284 51.767 22.984 1.00 14.40 171 LEU B N 1
ATOM 4075 C CA . LEU B 1 171 ? 86.586 50.902 23.929 1.00 15.33 171 LEU B CA 1
ATOM 4076 C C . LEU B 1 171 ? 86.167 51.531 25.260 1.00 14.53 171 LEU B C 1
ATOM 4077 O O . LEU B 1 171 ? 86.995 52.064 26.002 1.00 13.33 171 LEU B O 1
ATOM 4082 N N . GLY B 1 172 ? 84.871 51.464 25.555 1.00 14.71 172 GLY B N 1
ATOM 4083 C CA . GLY B 1 172 ? 84.358 51.996 26.807 1.00 13.73 172 GLY B CA 1
ATOM 4084 C C . GLY B 1 172 ? 84.077 53.487 26.889 1.00 15.05 172 GLY B C 1
ATOM 4085 O O . GLY B 1 172 ? 83.571 53.963 27.903 1.00 14.34 172 GLY B O 1
ATOM 4086 N N . HIS B 1 173 ? 84.390 54.231 25.835 1.00 14.55 173 HIS B N 1
ATOM 4087 C CA . HIS B 1 173 ? 84.165 55.672 25.842 1.00 14.49 173 HIS B CA 1
ATOM 4088 C C . HIS B 1 173 ? 82.712 56.109 25.930 1.00 16.45 173 HIS B C 1
ATOM 4089 O O . HIS B 1 173 ? 81.793 55.414 25.483 1.00 14.55 173 HIS B O 1
ATOM 4096 N N . LYS B 1 174 ? 82.527 57.278 26.527 1.00 16.03 174 LYS B N 1
ATOM 4097 C CA . LYS B 1 174 ? 81.222 57.902 26.628 1.00 18.72 174 LYS B CA 1
ATOM 4098 C C . LYS B 1 174 ? 81.402 58.984 25.567 1.00 18.40 174 LYS B C 1
ATOM 4099 O O . LYS B 1 174 ? 82.296 59.825 25.679 1.00 17.55 174 LYS B O 1
ATOM 4105 N N . VAL B 1 175 ? 80.583 58.936 24.523 1.00 17.06 175 VAL B N 1
ATOM 4106 C CA . VAL B 1 175 ? 80.697 59.884 23.424 1.00 16.62 175 VAL B CA 1
ATOM 4107 C C . VAL B 1 175 ? 79.453 60.732 23.231 1.00 18.52 175 VAL B C 1
ATOM 4108 O O . VAL B 1 175 ? 78.326 60.226 23.265 1.00 17.41 175 VAL B O 1
ATOM 4112 N N . LEU B 1 176 ? 79.667 62.026 23.022 1.00 16.28 176 LEU B N 1
ATOM 4113 C CA . LEU B 1 176 ? 78.566 62.940 22.773 1.00 17.25 176 LEU B CA 1
ATOM 4114 C C . LEU B 1 176 ? 78.575 63.277 21.288 1.00 16.93 176 LEU B C 1
ATOM 4115 O O . LEU B 1 176 ? 79.596 63.701 20.750 1.00 16.04 176 LEU B O 1
ATOM 4120 N N . VAL B 1 177 ? 77.450 63.064 20.620 1.00 15.07 177 VAL B N 1
ATOM 4121 C CA . VAL B 1 177 ? 77.354 63.406 19.207 1.00 16.20 177 VAL B CA 1
ATOM 4122 C C . VAL B 1 177 ? 76.310 64.510 19.102 1.00 17.48 177 VAL B C 1
ATOM 4123 O O . VAL B 1 177 ? 75.146 64.299 19.434 1.00 17.82 177 VAL B O 1
ATOM 4127 N N . CYS B 1 178 ? 76.742 65.694 18.673 1.00 17.41 178 CYS B N 1
ATOM 4128 C CA . CYS B 1 178 ? 75.845 66.831 18.522 1.00 19.10 178 CYS B CA 1
ATOM 4129 C C . CYS B 1 178 ? 75.274 66.821 17.108 1.00 19.22 178 CYS B C 1
ATOM 4130 O O . CYS B 1 178 ? 76.011 66.967 16.129 1.00 20.56 178 CYS B O 1
ATOM 4133 N N . GLY B 1 179 ? 73.960 66.643 17.007 1.00 19.16 179 GLY B N 1
ATOM 4134 C CA . GLY B 1 179 ? 73.314 66.605 15.709 1.00 17.98 179 GLY B CA 1
ATOM 4135 C C . GLY B 1 179 ? 72.891 65.195 15.344 1.00 19.71 179 GLY B C 1
ATOM 4136 O O . GLY B 1 179 ? 73.678 64.252 15.471 1.00 18.98 179 GLY B O 1
ATOM 4137 N N . ALA B 1 180 ? 71.648 65.046 14.896 1.00 18.27 180 ALA B N 1
ATOM 4138 C CA . ALA B 1 180 ? 71.124 63.742 14.516 1.00 19.69 180 ALA B CA 1
ATOM 4139 C C . ALA B 1 180 ? 70.833 63.673 13.024 1.00 20.73 180 ALA B C 1
ATOM 4140 O O . ALA B 1 180 ? 69.947 62.938 12.585 1.00 20.36 180 ALA B O 1
ATOM 4142 N N . GLY B 1 181 ? 71.575 64.459 12.250 1.00 21.42 181 GLY B N 1
ATOM 4143 C CA . GLY B 1 181 ? 71.419 64.436 10.809 1.00 21.32 181 GLY B CA 1
ATOM 4144 C C . GLY B 1 181 ? 72.120 63.173 10.338 1.00 20.61 181 GLY B C 1
ATOM 4145 O O . GLY B 1 181 ? 72.632 62.424 11.170 1.00 20.56 181 GLY B O 1
ATOM 4146 N N . PRO B 1 182 ? 72.168 62.897 9.027 1.00 19.37 182 PRO B N 1
ATOM 4147 C CA . PRO B 1 182 ? 72.841 61.680 8.567 1.00 18.44 182 PRO B CA 1
ATOM 4148 C C . PRO B 1 182 ? 74.296 61.561 9.033 1.00 18.10 182 PRO B C 1
ATOM 4149 O O . PRO B 1 182 ? 74.788 60.460 9.260 1.00 17.76 182 PRO B O 1
ATOM 4153 N N . ILE B 1 183 ? 74.977 62.692 9.189 1.00 17.53 183 ILE B N 1
ATOM 4154 C CA . ILE B 1 183 ? 76.371 62.675 9.631 1.00 18.20 183 ILE B CA 1
ATOM 4155 C C . ILE B 1 183 ? 76.442 62.289 11.106 1.00 18.96 183 ILE B C 1
ATOM 4156 O O . ILE B 1 183 ? 77.280 61.477 11.511 1.00 17.76 183 ILE B O 1
ATOM 4161 N N . GLY B 1 184 ? 75.553 62.865 11.907 1.00 17.59 184 GLY B N 1
ATOM 4162 C CA . GLY B 1 184 ? 75.532 62.535 13.318 1.00 16.18 184 GLY B CA 1
ATOM 4163 C C . GLY B 1 184 ? 75.158 61.073 13.505 1.00 17.38 184 GLY B C 1
ATOM 4164 O O . GLY B 1 184 ? 75.641 60.415 14.429 1.00 17.18 184 GLY B O 1
ATOM 4165 N N A MET B 1 185 ? 74.305 60.563 12.620 0.50 15.06 185 MET B N 1
ATOM 4166 N N B MET B 1 185 ? 74.310 60.556 12.622 0.50 17.00 185 MET B N 1
ATOM 4167 C CA A MET B 1 185 ? 73.862 59.173 12.694 0.50 16.09 185 MET B CA 1
ATOM 4168 C CA B MET B 1 185 ? 73.886 59.165 12.723 0.50 19.21 185 MET B CA 1
ATOM 4169 C C A MET B 1 185 ? 74.962 58.167 12.359 0.50 16.60 185 MET B C 1
ATOM 4170 C C B MET B 1 185 ? 74.986 58.169 12.375 0.50 18.62 185 MET B C 1
ATOM 4171 O O A MET B 1 185 ? 75.119 57.164 13.056 0.50 16.61 185 MET B O 1
ATOM 4172 O O B MET B 1 185 ? 75.166 57.174 13.077 0.50 18.49 185 MET B O 1
ATOM 4181 N N . VAL B 1 186 ? 75.718 58.420 11.294 1.00 17.89 186 VAL B N 1
ATOM 4182 C CA . VAL B 1 186 ? 76.796 57.510 10.922 1.00 17.00 186 VAL B CA 1
ATOM 4183 C C . VAL B 1 186 ? 77.883 57.589 11.998 1.00 16.88 186 VAL B C 1
ATOM 4184 O O . VAL B 1 186 ? 78.542 56.597 12.298 1.00 16.76 186 VAL B O 1
ATOM 4188 N N . THR B 1 187 ? 78.058 58.767 12.590 1.00 15.88 187 THR B N 1
ATOM 4189 C CA . THR B 1 187 ? 79.054 58.92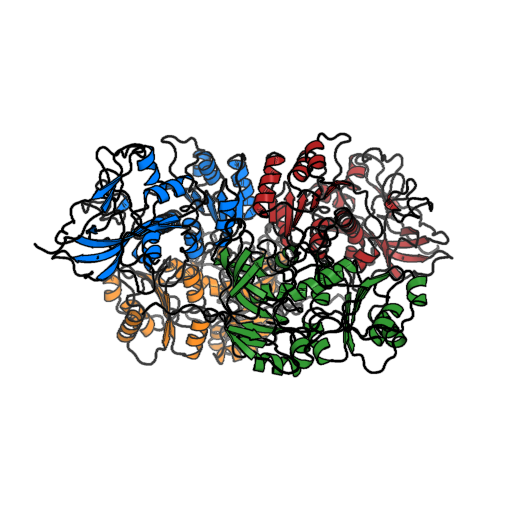4 13.645 1.00 15.79 187 THR B CA 1
ATOM 4190 C C . THR B 1 187 ? 78.637 58.021 14.807 1.00 16.69 187 THR B C 1
ATOM 4191 O O . THR B 1 187 ? 79.460 57.310 15.387 1.00 15.43 187 THR B O 1
ATOM 4195 N N . LEU B 1 188 ? 77.346 58.051 15.127 1.00 15.66 188 LEU B N 1
ATOM 4196 C CA . LEU B 1 188 ? 76.785 57.227 16.189 1.00 15.53 188 LEU B CA 1
ATOM 4197 C C . LEU B 1 188 ? 77.051 55.752 15.891 1.00 15.90 188 LEU B C 1
ATOM 4198 O O . LEU B 1 188 ? 77.537 55.010 16.748 1.00 16.09 188 LEU B O 1
ATOM 4203 N N . LEU B 1 189 ? 76.737 55.332 14.669 1.00 13.72 189 LEU B N 1
ATOM 4204 C CA . LEU B 1 189 ? 76.943 53.942 14.278 1.00 14.63 189 LEU B CA 1
ATOM 4205 C C . LEU B 1 189 ? 78.402 53.538 14.426 1.00 13.83 189 LEU B C 1
ATOM 4206 O O . LEU B 1 189 ? 78.708 52.453 14.928 1.00 12.80 189 LEU B O 1
ATOM 4211 N N . VAL B 1 190 ? 79.302 54.413 13.986 1.00 13.16 190 VAL B N 1
ATOM 4212 C CA . VAL B 1 190 ? 80.727 54.121 14.071 1.00 12.76 190 VAL B CA 1
ATOM 4213 C C . VAL B 1 190 ? 81.205 54.070 15.525 1.00 11.32 190 VAL B C 1
ATOM 4214 O O . VAL B 1 190 ? 81.925 53.153 15.910 1.00 12.01 190 VAL B O 1
ATOM 4218 N N . ALA B 1 191 ? 80.797 55.051 16.326 1.00 12.34 191 ALA B N 1
ATOM 4219 C CA . ALA B 1 191 ? 81.196 55.101 17.732 1.00 12.84 191 ALA B CA 1
ATOM 4220 C C . ALA B 1 191 ? 80.827 53.806 18.456 1.00 14.47 191 ALA B C 1
ATOM 4221 O O . ALA B 1 191 ? 81.630 53.254 19.214 1.00 15.92 191 ALA B O 1
ATOM 4223 N N . LYS B 1 192 ? 79.608 53.325 18.226 1.00 13.81 192 LYS B N 1
ATOM 4224 C CA . LYS B 1 192 ? 79.151 52.086 18.849 1.00 14.13 192 LYS B CA 1
ATOM 4225 C C . LYS B 1 192 ? 79.962 50.900 18.321 1.00 14.67 192 LYS B C 1
ATOM 4226 O O . LYS B 1 192 ? 80.381 50.031 19.086 1.00 14.40 192 LYS B O 1
ATOM 4232 N N . ALA B 1 193 ? 80.193 50.874 17.013 1.00 13.90 193 ALA B N 1
ATOM 4233 C CA . ALA B 1 193 ? 80.966 49.797 16.405 1.00 14.89 193 ALA B CA 1
ATOM 4234 C C . ALA B 1 193 ? 82.404 49.789 16.935 1.00 15.54 193 ALA B C 1
ATOM 4235 O O . ALA B 1 193 ? 83.054 48.743 16.982 1.00 15.38 193 ALA B O 1
ATOM 4237 N N . MET B 1 194 ? 82.901 50.956 17.333 1.00 14.47 194 MET B N 1
ATOM 4238 C CA . MET B 1 194 ? 84.259 51.046 17.859 1.00 16.87 194 MET B CA 1
ATOM 4239 C C . MET B 1 194 ? 84.350 50.706 19.344 1.00 16.47 194 MET B C 1
ATOM 4240 O O . MET B 1 194 ? 85.441 50.692 19.923 1.00 17.47 194 MET B O 1
ATOM 4245 N N . GLY B 1 195 ? 83.204 50.435 19.958 1.00 17.15 195 GLY B N 1
ATOM 4246 C CA . GLY B 1 195 ? 83.191 50.075 21.366 1.00 15.59 195 GLY B CA 1
ATOM 4247 C C . GLY B 1 195 ? 82.763 51.135 22.365 1.00 15.58 195 GLY B C 1
ATOM 4248 O O . GLY B 1 195 ? 82.931 50.939 23.569 1.00 16.37 195 GLY B O 1
ATOM 4249 N N . ALA B 1 196 ? 82.229 52.260 21.901 1.00 15.08 196 ALA B N 1
ATOM 4250 C CA . ALA B 1 196 ? 81.796 53.283 22.843 1.00 15.80 196 ALA B CA 1
ATOM 4251 C C . ALA B 1 196 ? 80.750 52.615 23.725 1.00 16.78 196 ALA B C 1
ATOM 4252 O O . ALA B 1 196 ? 79.881 51.904 23.224 1.00 16.56 196 ALA B O 1
ATOM 4254 N N . ALA B 1 197 ? 80.854 52.838 25.031 1.00 16.31 197 ALA B N 1
ATOM 4255 C CA . ALA B 1 197 ? 79.931 52.263 26.004 1.00 17.02 197 ALA B CA 1
ATOM 4256 C C . ALA B 1 197 ? 78.589 52.970 25.950 1.00 17.13 197 ALA B C 1
ATOM 4257 O O . ALA B 1 197 ? 77.539 52.335 26.041 1.00 16.17 197 ALA B O 1
ATOM 4259 N N . GLN B 1 198 ? 78.630 54.289 25.818 1.00 16.28 198 GLN B N 1
ATOM 4260 C CA . GLN B 1 198 ? 77.413 55.077 25.742 1.00 18.40 198 GLN B CA 1
ATOM 4261 C C . GLN B 1 198 ? 77.590 56.231 24.779 1.00 18.11 198 GLN B C 1
ATOM 4262 O O . GLN B 1 198 ? 78.592 56.944 24.831 1.00 18.63 198 GLN B O 1
ATOM 4268 N N . VAL B 1 199 ? 76.613 56.409 23.900 1.00 16.11 199 VAL B N 1
ATOM 4269 C CA . VAL B 1 199 ? 76.637 57.513 22.958 1.00 16.00 199 VAL B CA 1
ATOM 4270 C C . VAL B 1 199 ? 75.390 58.346 23.211 1.00 16.57 199 VAL B C 1
ATOM 4271 O O . VAL B 1 199 ? 74.273 57.821 23.214 1.00 15.02 199 VAL B O 1
ATOM 4275 N N . VAL B 1 200 ? 75.587 59.635 23.451 1.00 17.01 200 VAL B N 1
ATOM 4276 C CA . VAL B 1 200 ? 74.479 60.549 23.680 1.00 18.91 200 VAL B CA 1
ATOM 4277 C C . VAL B 1 200 ? 74.374 61.413 22.435 1.00 20.18 200 VAL B C 1
ATOM 4278 O O . VAL B 1 200 ? 75.375 61.965 21.979 1.00 19.46 200 VAL B O 1
ATOM 4282 N N . VAL B 1 201 ? 73.171 61.524 21.883 1.00 19.77 201 VAL B N 1
ATOM 4283 C CA . VAL B 1 201 ? 72.963 62.323 20.683 1.00 19.56 201 VAL B CA 1
ATOM 4284 C C . VAL B 1 201 ? 72.017 63.477 20.967 1.00 21.98 201 VAL B C 1
ATOM 4285 O O . VAL B 1 201 ? 70.989 63.299 21.621 1.00 22.78 201 VAL B O 1
ATOM 4289 N N . THR B 1 202 ? 72.370 64.662 20.481 1.00 20.41 202 THR B N 1
ATOM 4290 C CA . THR B 1 202 ? 71.529 65.835 20.670 1.00 21.47 202 THR B CA 1
ATOM 4291 C C . THR B 1 202 ? 71.011 66.295 19.314 1.00 22.34 202 THR B C 1
ATOM 4292 O O . THR B 1 202 ? 71.583 65.965 18.271 1.00 20.34 202 THR B O 1
ATOM 4296 N N . ASP B 1 203 ? 69.925 67.057 19.336 1.00 23.84 203 ASP B N 1
ATOM 4297 C CA . ASP B 1 203 ? 69.334 67.583 18.115 1.00 24.96 203 ASP B CA 1
ATOM 4298 C C . ASP B 1 203 ? 68.139 68.456 18.468 1.00 26.37 203 ASP B C 1
ATOM 4299 O O . ASP B 1 203 ? 67.627 68.401 19.584 1.00 26.43 203 ASP B O 1
ATOM 4304 N N . LEU B 1 204 ? 67.704 69.271 17.517 1.00 28.49 204 LEU B N 1
ATOM 4305 C CA . LEU B 1 204 ? 66.563 70.145 17.742 1.00 29.23 204 LEU B CA 1
ATOM 4306 C C . LEU B 1 204 ? 65.286 69.372 17.443 1.00 29.14 204 LEU B C 1
ATOM 4307 O O . LEU B 1 204 ? 64.205 69.728 17.911 1.00 30.42 204 LEU B O 1
ATOM 4312 N N . SER B 1 205 ? 65.427 68.301 16.668 1.00 28.73 205 SER B N 1
ATOM 4313 C CA . SER B 1 205 ? 64.292 67.485 16.262 1.00 28.19 205 SER B CA 1
ATOM 4314 C C . SER B 1 205 ? 64.089 66.197 17.048 1.00 28.70 205 SER B C 1
ATOM 4315 O O . SER B 1 205 ? 64.958 65.327 17.074 1.00 26.23 205 SER B O 1
ATOM 4318 N N . ALA B 1 206 ? 62.923 66.078 17.678 1.00 28.82 206 ALA B N 1
ATOM 4319 C CA . ALA B 1 206 ? 62.590 64.885 18.443 1.00 30.10 206 ALA B CA 1
ATOM 4320 C C . ALA B 1 206 ? 62.499 63.718 17.468 1.00 29.69 206 ALA B C 1
ATOM 4321 O O . ALA B 1 206 ? 62.868 62.589 17.789 1.00 29.81 206 ALA B O 1
ATOM 4323 N N . THR B 1 207 ? 62.003 64.007 16.270 1.00 29.37 207 THR B N 1
ATOM 4324 C CA . THR B 1 207 ? 61.861 62.999 15.229 1.00 29.74 207 THR B CA 1
ATOM 4325 C C . THR B 1 207 ? 63.201 62.354 14.892 1.00 27.29 207 THR B C 1
ATOM 4326 O O . THR B 1 207 ? 63.318 61.131 14.823 1.00 26.50 207 THR B O 1
ATOM 4330 N N . ARG B 1 208 ? 64.213 63.183 14.674 1.00 26.24 208 ARG B N 1
ATOM 4331 C CA . ARG B 1 208 ? 65.530 62.664 14.342 1.00 25.76 208 ARG B CA 1
ATOM 4332 C C . ARG B 1 208 ? 66.141 61.927 15.523 1.00 24.00 208 ARG B C 1
ATOM 4333 O O . ARG B 1 208 ? 66.868 60.951 15.341 1.00 24.37 208 ARG B O 1
ATOM 4341 N N . LEU B 1 209 ? 65.820 62.375 16.734 1.00 24.31 209 LEU B N 1
ATOM 4342 C CA . LEU B 1 209 ? 66.341 61.731 17.936 1.00 24.45 209 LEU B CA 1
ATOM 4343 C C . LEU B 1 209 ? 65.730 60.351 18.115 1.00 25.71 209 LEU B C 1
ATOM 4344 O O . LEU B 1 209 ? 66.401 59.415 18.557 1.00 25.33 209 LEU B O 1
ATOM 4349 N N . SER B 1 210 ? 64.454 60.226 17.764 1.00 26.00 210 SER B N 1
ATOM 4350 C CA . SER B 1 210 ? 63.770 58.948 17.873 1.00 26.49 210 SER B CA 1
ATOM 4351 C C . SER B 1 210 ? 64.398 57.977 16.881 1.00 25.63 210 SER B C 1
ATOM 4352 O O . SER B 1 210 ? 64.543 56.788 17.164 1.00 25.74 210 SER B O 1
ATOM 4355 N N . LYS B 1 211 ? 64.777 58.490 15.715 1.00 25.41 211 LYS B N 1
ATOM 4356 C CA . LYS B 1 211 ? 65.405 57.657 14.698 1.00 25.97 211 LYS B CA 1
ATOM 4357 C C . LYS B 1 211 ? 66.772 57.227 15.230 1.00 25.89 211 LYS B C 1
ATOM 4358 O O . LYS B 1 211 ? 67.188 56.082 15.046 1.00 24.99 211 LYS B O 1
ATOM 4364 N N . ALA B 1 212 ? 67.460 58.158 15.889 1.00 23.81 212 ALA B N 1
ATOM 4365 C CA . ALA B 1 212 ? 68.773 57.889 16.469 1.00 25.58 212 ALA B CA 1
ATOM 4366 C C . ALA B 1 212 ? 68.655 56.751 17.477 1.00 24.72 212 ALA B C 1
ATOM 4367 O O . ALA B 1 212 ? 69.473 55.832 17.498 1.00 23.04 212 ALA B O 1
ATOM 4369 N N . LYS B 1 213 ? 67.631 56.825 18.319 1.00 26.31 213 LYS B N 1
ATOM 4370 C CA . LYS B 1 213 ? 67.399 55.793 19.317 1.00 28.13 213 LYS B CA 1
ATOM 4371 C C . LYS B 1 213 ? 67.265 54.438 18.634 1.00 27.50 213 LYS B C 1
ATOM 4372 O O . LYS B 1 213 ? 67.862 53.449 19.062 1.00 26.21 213 LYS B O 1
ATOM 4378 N N . GLU B 1 214 ? 66.482 54.411 17.560 1.00 27.38 214 GLU B N 1
ATOM 4379 C CA . GLU B 1 214 ? 66.244 53.190 16.801 1.00 28.62 214 GLU B CA 1
ATOM 4380 C C . GLU B 1 214 ? 67.509 52.482 16.330 1.00 28.38 214 GLU B C 1
ATOM 4381 O O . GLU B 1 214 ? 67.556 51.254 16.299 1.00 28.60 214 GLU B O 1
ATOM 4387 N N . ILE B 1 215 ? 68.536 53.243 15.962 1.00 26.60 215 ILE B N 1
ATOM 4388 C CA . ILE B 1 215 ? 69.755 52.616 15.469 1.00 25.72 215 ILE B CA 1
ATOM 4389 C C . ILE B 1 215 ? 70.901 52.473 16.464 1.00 24.98 215 ILE B C 1
ATOM 4390 O O . ILE B 1 215 ? 72.008 52.099 16.078 1.00 25.56 215 ILE B O 1
ATOM 4395 N N . GLY B 1 216 ? 70.651 52.760 17.738 1.00 24.19 216 GLY B N 1
ATOM 4396 C CA . GLY B 1 216 ? 71.712 52.587 18.716 1.00 23.80 216 GLY B CA 1
ATOM 4397 C C . GLY B 1 216 ? 72.010 53.674 19.730 1.00 22.68 216 GLY B C 1
ATOM 4398 O O . GLY B 1 216 ? 72.739 53.420 20.689 1.00 24.20 216 GLY B O 1
ATOM 4399 N N . ALA B 1 217 ? 71.482 54.878 19.535 1.00 21.72 217 ALA B N 1
ATOM 4400 C CA . ALA B 1 217 ? 71.738 55.954 20.486 1.00 20.49 217 ALA B CA 1
ATOM 4401 C C . ALA B 1 217 ? 71.302 55.485 21.873 1.00 22.98 217 ALA B C 1
ATOM 4402 O O . ALA B 1 217 ? 70.153 55.100 22.068 1.00 21.68 217 ALA B O 1
ATOM 4404 N N . ASP B 1 218 ? 72.225 55.502 22.829 1.00 22.47 218 ASP B N 1
ATOM 4405 C CA . ASP B 1 218 ? 71.914 55.070 24.188 1.00 23.06 218 ASP B CA 1
ATOM 4406 C C . ASP B 1 218 ? 71.121 56.138 24.918 1.00 23.77 218 ASP B C 1
ATOM 4407 O O . ASP B 1 218 ? 70.260 55.840 25.750 1.00 22.61 218 ASP B O 1
ATOM 4412 N N . LEU B 1 219 ? 71.425 57.389 24.601 1.00 24.35 219 LEU B N 1
ATOM 4413 C CA . LEU B 1 219 ? 70.761 58.518 25.225 1.00 24.80 219 LEU B CA 1
ATOM 4414 C C . LEU B 1 219 ? 70.565 59.611 24.191 1.00 25.19 219 LEU B C 1
ATOM 4415 O O . LEU B 1 219 ? 71.374 59.761 23.274 1.00 23.11 219 LEU B O 1
ATOM 4420 N N . VAL B 1 220 ? 69.484 60.369 24.337 1.00 24.87 220 VAL B N 1
ATOM 4421 C CA . VAL B 1 220 ? 69.198 61.458 23.417 1.00 25.65 220 VAL B CA 1
ATOM 4422 C C . VAL B 1 220 ? 68.789 62.684 24.201 1.00 26.63 220 VAL B C 1
ATOM 4423 O O . VAL B 1 220 ? 68.243 62.578 25.297 1.00 26.60 220 VAL B O 1
ATOM 4427 N N . LEU B 1 221 ? 69.062 63.850 23.634 1.00 27.88 221 LEU B N 1
ATOM 4428 C CA . LEU B 1 221 ? 68.718 65.103 24.280 1.00 30.40 221 LEU B CA 1
ATOM 4429 C C . LEU B 1 221 ? 68.197 66.077 23.237 1.00 31.84 221 LEU B C 1
ATOM 4430 O O . LEU B 1 221 ? 68.942 66.508 22.356 1.00 30.76 221 LEU B O 1
ATOM 4435 N N . GLN B 1 222 ? 66.916 66.412 23.321 1.00 32.29 222 GLN B N 1
ATOM 4436 C CA . GLN B 1 222 ? 66.355 67.364 22.378 1.00 34.55 222 GLN B CA 1
ATOM 4437 C C . GLN B 1 222 ? 66.708 68.754 22.878 1.00 34.76 222 GLN B C 1
ATOM 4438 O O . GLN B 1 222 ? 66.421 69.103 24.023 1.00 34.68 222 GLN B O 1
ATOM 4444 N N . ILE B 1 223 ? 67.348 69.540 22.022 1.00 35.23 223 ILE B N 1
ATOM 4445 C CA . ILE B 1 223 ? 67.751 70.888 22.391 1.00 36.23 223 ILE B CA 1
ATOM 4446 C C . ILE B 1 223 ? 66.676 71.901 22.036 1.00 38.57 223 ILE B C 1
ATOM 4447 O O . ILE B 1 223 ? 66.216 71.959 20.895 1.00 38.42 223 ILE B O 1
ATOM 4452 N N . SER B 1 224 ? 66.271 72.696 23.019 1.00 40.68 224 SER B N 1
ATOM 4453 C CA . SER B 1 224 ? 65.264 73.719 22.788 1.00 42.99 224 SER B CA 1
ATOM 4454 C C . SER B 1 224 ? 65.917 75.089 22.913 1.00 43.13 224 SER B C 1
ATOM 4455 O O . SER B 1 224 ? 66.424 75.628 21.931 1.00 43.69 224 SER B O 1
ATOM 4458 N N . LYS B 1 225 ? 65.933 75.645 24.119 1.00 44.01 225 LYS B N 1
ATOM 4459 C CA . LYS B 1 225 ? 66.531 76.957 24.315 1.00 45.26 225 LYS B CA 1
ATOM 4460 C C . LYS B 1 225 ? 67.543 77.017 25.452 1.00 43.59 225 LYS B C 1
ATOM 4461 O O . LYS B 1 225 ? 67.821 78.090 25.985 1.00 43.71 225 LYS B O 1
ATOM 4467 N N . GLU B 1 226 ? 68.100 75.870 25.823 1.00 41.67 226 GLU B N 1
ATOM 4468 C CA . GLU B 1 226 ? 69.089 75.840 26.889 1.00 39.30 226 GLU B CA 1
ATOM 4469 C C . GLU B 1 226 ? 70.378 76.481 26.389 1.00 37.38 226 GLU B C 1
ATOM 4470 O O . GLU B 1 226 ? 70.613 76.561 25.184 1.00 36.44 226 GLU B O 1
ATOM 4476 N N . SER B 1 227 ? 71.205 76.945 27.317 1.00 35.99 227 SER B N 1
ATOM 4477 C CA . SER B 1 227 ? 72.474 77.565 26.961 1.00 33.59 227 SER B CA 1
ATOM 4478 C C . SER B 1 227 ? 73.517 76.459 26.828 1.00 32.93 227 SER B C 1
ATOM 4479 O O . SER B 1 227 ? 73.295 75.333 27.274 1.00 32.12 227 SER B O 1
ATOM 4482 N N . PRO B 1 228 ? 74.666 76.762 26.206 1.00 32.48 228 PRO B N 1
ATOM 4483 C CA . PRO B 1 228 ? 75.722 75.759 26.038 1.00 31.89 228 PRO B CA 1
ATOM 4484 C C . PRO B 1 228 ? 76.104 75.097 27.359 1.00 31.11 228 PRO B C 1
ATOM 4485 O O . PRO B 1 228 ? 76.276 73.879 27.429 1.00 30.55 228 PRO B O 1
ATOM 4489 N N . GLN B 1 229 ? 76.227 75.905 28.406 1.00 30.92 229 GLN B N 1
ATOM 4490 C CA . GLN B 1 229 ? 76.589 75.391 29.720 1.00 31.56 229 GLN B CA 1
ATOM 4491 C C . GLN B 1 229 ? 75.507 74.462 30.252 1.00 30.89 229 GLN B C 1
ATOM 4492 O O . GLN B 1 229 ? 75.803 73.436 30.863 1.00 30.16 229 GLN B O 1
ATOM 4498 N N . GLU B 1 230 ? 74.252 74.827 30.014 1.00 31.70 230 GLU B N 1
ATOM 4499 C CA . GLU B 1 230 ? 73.125 74.018 30.460 1.00 31.95 230 GLU B CA 1
ATOM 4500 C C . GLU B 1 230 ? 73.133 72.685 29.713 1.00 30.53 230 GLU B C 1
ATOM 4501 O O . GLU B 1 230 ? 72.895 71.632 30.304 1.00 30.11 230 GLU B O 1
ATOM 4507 N N . ILE B 1 231 ? 73.416 72.736 28.415 1.00 30.20 231 ILE B N 1
ATOM 4508 C CA . ILE B 1 231 ? 73.479 71.524 27.603 1.00 29.09 231 ILE B CA 1
ATOM 4509 C C . ILE B 1 231 ? 74.563 70.615 28.171 1.00 28.45 231 ILE B C 1
ATOM 4510 O O . ILE B 1 231 ? 74.339 69.425 28.386 1.00 28.94 231 ILE B O 1
ATOM 4515 N N . ALA B 1 232 ? 75.740 71.186 28.410 1.00 27.26 232 ALA B N 1
ATOM 4516 C CA . ALA B 1 232 ? 76.856 70.427 28.962 1.00 27.18 232 ALA B CA 1
ATOM 4517 C C . ALA B 1 232 ? 76.438 69.770 30.277 1.00 26.97 232 ALA B C 1
ATOM 4518 O O . ALA B 1 232 ? 76.763 68.610 30.531 1.00 24.54 232 ALA B O 1
ATOM 4520 N N . ARG B 1 233 ? 75.718 70.518 31.109 1.00 27.50 233 ARG B N 1
ATOM 4521 C CA . ARG B 1 233 ? 75.248 69.998 32.389 1.00 28.83 233 ARG B CA 1
ATOM 4522 C C . ARG B 1 233 ? 74.284 68.830 32.207 1.00 28.33 233 ARG B C 1
ATOM 4523 O O . ARG B 1 233 ? 74.404 67.810 32.888 1.00 27.91 233 ARG B O 1
ATOM 4531 N N . LYS B 1 234 ? 73.326 68.980 31.295 1.00 27.41 234 LYS B N 1
ATOM 4532 C CA . LYS B 1 234 ? 72.350 67.919 31.049 1.00 28.15 234 LYS B CA 1
ATOM 4533 C C . LYS B 1 234 ? 73.022 66.664 30.503 1.00 27.15 234 LYS B C 1
ATOM 4534 O O . LYS B 1 234 ? 72.687 65.549 30.902 1.00 27.36 234 LYS B O 1
ATOM 4540 N N . VAL B 1 235 ? 73.974 66.851 29.595 1.00 25.89 235 VAL B N 1
ATOM 4541 C CA . VAL B 1 235 ? 74.694 65.726 29.010 1.00 23.82 235 VAL B CA 1
ATOM 4542 C C . VAL B 1 235 ? 75.432 64.966 30.103 1.00 23.55 235 VAL B C 1
ATOM 4543 O O . VAL B 1 235 ? 75.377 63.737 30.167 1.00 23.94 235 VAL B O 1
ATOM 4547 N N . GLU B 1 236 ? 76.129 65.703 30.960 1.00 23.51 236 GLU B N 1
ATOM 4548 C CA . GLU B 1 236 ? 76.873 65.086 32.049 1.00 25.08 236 GLU B CA 1
ATOM 4549 C C . GLU B 1 236 ? 75.928 64.416 33.044 1.00 24.74 236 GLU B C 1
ATOM 4550 O O . GLU B 1 236 ? 76.230 63.349 33.580 1.00 22.99 236 GLU B O 1
ATOM 4556 N N . GLY B 1 237 ? 74.788 65.050 33.291 1.00 25.90 237 GLY B N 1
ATOM 4557 C CA . GLY B 1 237 ? 73.821 64.484 34.212 1.00 27.36 237 GLY B CA 1
ATOM 4558 C C . GLY B 1 237 ? 73.334 63.150 33.683 1.00 28.19 237 GLY B C 1
ATOM 4559 O O . GLY B 1 237 ? 73.191 62.185 34.426 1.00 28.88 237 GLY B O 1
ATOM 4560 N N . GLN B 1 238 ? 73.098 63.095 32.377 1.00 28.71 238 GLN B N 1
ATOM 4561 C CA . GLN B 1 238 ? 72.625 61.880 31.740 1.00 29.29 238 GLN B CA 1
ATOM 4562 C C . GLN B 1 238 ? 73.663 60.766 31.695 1.00 29.12 238 GLN B C 1
ATOM 4563 O O . GLN B 1 238 ? 73.322 59.589 31.838 1.00 28.69 238 GLN B O 1
ATOM 4569 N N . LEU B 1 239 ? 74.929 61.129 31.513 1.00 26.60 239 LEU B N 1
ATOM 4570 C CA . LEU B 1 239 ? 75.995 60.137 31.451 1.00 25.84 239 LEU B CA 1
ATOM 4571 C C . LEU B 1 239 ? 76.552 59.810 32.828 1.00 25.17 239 LEU B C 1
ATOM 4572 O O . LEU B 1 239 ? 77.186 58.772 33.023 1.00 25.53 239 LEU B O 1
ATOM 4577 N N . GLY B 1 240 ? 76.315 60.698 33.784 1.00 24.20 240 GLY B N 1
ATOM 4578 C CA . GLY B 1 240 ? 76.835 60.471 35.116 1.00 23.79 240 GLY B CA 1
ATOM 4579 C C . GLY B 1 240 ? 78.304 60.835 35.115 1.00 24.82 240 GLY B C 1
ATOM 4580 O O . GLY B 1 240 ? 79.020 60.574 36.078 1.00 24.22 240 GLY B O 1
ATOM 4581 N N . CYS B 1 241 ? 78.749 61.438 34.014 1.00 23.77 241 CYS B N 1
ATOM 4582 C CA . CYS B 1 241 ? 80.139 61.852 33.853 1.00 23.35 241 CYS B CA 1
ATOM 4583 C C . CYS B 1 241 ? 80.282 62.657 32.566 1.00 22.50 241 CYS B C 1
ATOM 4584 O O . CYS B 1 241 ? 79.321 62.817 31.815 1.00 21.25 241 CYS B O 1
ATOM 4587 N N . LYS B 1 242 ? 81.484 63.167 32.319 1.00 22.35 242 LYS B N 1
ATOM 4588 C CA . LYS B 1 242 ? 81.751 63.937 31.111 1.00 20.01 242 LYS B CA 1
ATOM 4589 C C . LYS B 1 242 ? 82.247 63.002 30.011 1.00 18.08 242 LYS B C 1
ATOM 4590 O O . LYS B 1 242 ? 83.083 62.137 30.255 1.00 18.18 242 LYS B O 1
ATOM 4596 N N . PRO B 1 243 ? 81.737 63.164 28.782 1.00 16.81 243 PRO B N 1
ATOM 4597 C CA . PRO B 1 243 ? 82.165 62.308 27.671 1.00 15.75 243 PRO B CA 1
ATOM 4598 C C . PRO B 1 243 ? 83.629 62.572 27.301 1.00 16.07 243 PRO B C 1
ATOM 4599 O O . PRO B 1 243 ? 84.063 63.726 27.258 1.00 15.97 243 PRO B O 1
ATOM 4603 N N . GLU B 1 244 ? 84.388 61.510 27.048 1.00 15.59 244 GLU B N 1
ATOM 4604 C CA . GLU B 1 244 ? 85.794 61.656 26.683 1.00 17.15 244 GLU B CA 1
ATOM 4605 C C . GLU B 1 244 ? 85.931 62.229 25.278 1.00 17.58 244 GLU B C 1
ATOM 4606 O O . GLU B 1 244 ? 86.973 62.778 24.923 1.00 18.32 244 GLU B O 1
ATOM 4612 N N . VAL B 1 245 ? 84.880 62.090 24.477 1.00 15.84 245 VAL B N 1
ATOM 4613 C CA . VAL B 1 245 ? 84.912 62.590 23.112 1.00 15.79 245 VAL B CA 1
ATOM 4614 C C . VAL B 1 245 ? 83.579 63.185 22.694 1.00 16.44 245 VAL B C 1
ATOM 4615 O O . VAL B 1 245 ? 82.521 62.613 22.961 1.00 16.31 245 VAL B O 1
ATOM 4619 N N . THR B 1 246 ? 83.637 64.346 22.054 1.00 15.86 246 THR B N 1
ATOM 4620 C CA . THR B 1 246 ? 82.437 64.994 21.541 1.00 15.32 246 THR B CA 1
ATOM 4621 C C . THR B 1 246 ? 82.671 65.182 20.050 1.00 15.94 246 THR B C 1
ATOM 4622 O O . THR B 1 246 ? 83.732 65.658 19.637 1.00 14.96 246 THR B O 1
ATOM 4626 N N . ILE B 1 247 ? 81.697 64.781 19.244 1.00 13.83 247 ILE B N 1
ATOM 4627 C CA . ILE B 1 247 ? 81.809 64.926 17.800 1.00 13.77 247 ILE B CA 1
ATOM 4628 C C . ILE B 1 247 ? 80.691 65.867 17.367 1.00 14.91 247 ILE B C 1
ATOM 4629 O O . ILE B 1 247 ? 79.512 65.503 17.364 1.00 15.65 247 ILE B O 1
ATOM 4634 N N . GLU B 1 248 ? 81.086 67.090 17.027 1.00 14.68 248 GLU B N 1
ATOM 4635 C CA . GLU B 1 248 ? 80.164 68.148 16.631 1.00 17.52 248 GLU B CA 1
ATOM 4636 C C . GLU B 1 248 ? 79.750 68.031 15.169 1.00 18.11 248 GLU B C 1
ATOM 4637 O O . GLU B 1 248 ? 80.553 68.272 14.268 1.00 18.35 248 GLU B O 1
ATOM 4643 N N . CYS B 1 249 ? 78.487 67.680 14.939 1.00 18.20 249 CYS B N 1
ATOM 4644 C CA . CYS B 1 249 ? 77.981 67.510 13.585 1.00 18.35 249 CYS B CA 1
ATOM 4645 C C . CYS B 1 249 ? 76.840 68.459 13.222 1.00 20.39 249 CYS B C 1
ATOM 4646 O O . CYS B 1 249 ? 75.905 68.064 12.532 1.00 20.97 249 CYS B O 1
ATOM 4649 N N . THR B 1 250 ? 76.907 69.702 13.682 1.00 21.96 250 THR B N 1
ATOM 4650 C CA . THR B 1 250 ? 75.859 70.666 13.360 1.00 24.19 250 THR B CA 1
ATOM 4651 C C . THR B 1 250 ? 76.461 71.928 12.762 1.00 24.68 250 THR B C 1
ATOM 4652 O O . THR B 1 250 ? 75.846 72.575 11.920 1.00 25.51 250 THR B O 1
ATOM 4656 N N . GLY B 1 251 ? 77.669 72.271 13.200 1.00 24.76 251 GLY B N 1
ATOM 4657 C CA . GLY B 1 251 ? 78.320 73.468 12.705 1.00 25.85 251 GLY B CA 1
ATOM 4658 C C . GLY B 1 251 ? 77.802 74.706 13.419 1.00 26.90 251 GLY B C 1
ATOM 4659 O O . GLY B 1 251 ? 78.226 75.827 13.130 1.00 26.05 251 GLY B O 1
ATOM 4660 N N . ALA B 1 252 ? 76.884 74.501 14.361 1.00 26.30 252 ALA B N 1
ATOM 4661 C CA . ALA B 1 252 ? 76.301 75.602 15.121 1.00 25.84 252 ALA B CA 1
ATOM 4662 C C . ALA B 1 252 ? 77.216 76.040 16.258 1.00 25.31 252 ALA B C 1
ATOM 4663 O O . ALA B 1 252 ? 77.690 75.218 17.043 1.00 24.57 252 ALA B O 1
ATOM 4665 N N . GLU B 1 253 ? 77.452 77.345 16.346 1.00 25.31 253 GLU B N 1
ATOM 4666 C CA . GLU B 1 253 ? 78.313 77.902 17.382 1.00 26.15 253 GLU B CA 1
ATOM 4667 C C . GLU B 1 253 ? 77.936 77.464 18.797 1.00 25.99 253 GLU B C 1
ATOM 4668 O O . GLU B 1 253 ? 78.798 77.068 19.581 1.00 25.14 253 GLU B O 1
ATOM 4674 N N . ALA B 1 254 ? 76.651 77.540 19.125 1.00 25.31 254 ALA B N 1
ATOM 4675 C CA . ALA B 1 254 ? 76.191 77.157 20.457 1.00 23.47 254 ALA B CA 1
ATOM 4676 C C . ALA B 1 254 ? 76.553 75.711 20.786 1.00 21.88 254 ALA B C 1
ATOM 4677 O O . ALA B 1 254 ? 76.938 75.395 21.915 1.00 21.59 254 ALA B O 1
ATOM 4679 N N . SER B 1 255 ? 76.428 74.834 19.797 1.00 21.14 255 SER B N 1
ATOM 4680 C CA . SER B 1 255 ? 76.738 73.426 19.990 1.00 20.53 255 SER B CA 1
ATOM 4681 C C . SER B 1 255 ? 78.236 73.244 20.216 1.00 20.18 255 SER B C 1
ATOM 4682 O O . SER B 1 255 ? 78.656 72.441 21.053 1.00 19.86 255 SER B O 1
ATOM 4685 N N . ILE B 1 256 ? 79.043 73.990 19.468 1.00 19.68 256 ILE B N 1
ATOM 4686 C CA . ILE B 1 256 ? 80.489 73.907 19.620 1.00 19.43 256 ILE B CA 1
ATOM 4687 C C . ILE B 1 256 ? 80.860 74.327 21.039 1.00 20.05 256 ILE B C 1
ATOM 4688 O O . ILE B 1 256 ? 81.657 73.666 21.699 1.00 19.19 256 ILE B O 1
ATOM 4693 N N . GLN B 1 257 ? 80.273 75.424 21.514 1.00 20.21 257 GLN B N 1
ATOM 4694 C CA . GLN B 1 257 ? 80.561 75.886 22.864 1.00 20.68 257 GLN B CA 1
ATOM 4695 C C . GLN B 1 257 ? 80.145 74.799 23.851 1.00 19.60 257 GLN B C 1
ATOM 4696 O O . GLN B 1 257 ? 80.855 74.512 24.815 1.00 20.24 257 GLN B O 1
ATOM 4702 N N . ALA B 1 258 ? 78.992 74.190 23.598 1.00 20.49 258 ALA B N 1
ATOM 4703 C CA . ALA B 1 258 ? 78.490 73.126 24.461 1.00 20.78 258 ALA B CA 1
ATOM 4704 C C . ALA B 1 258 ? 79.489 71.964 24.493 1.00 20.25 258 ALA B C 1
ATOM 4705 O O . ALA B 1 258 ? 79.749 71.381 25.548 1.00 20.10 258 ALA B O 1
ATOM 4707 N N . GLY B 1 259 ? 80.041 71.633 23.329 1.00 19.70 259 GLY B N 1
ATOM 4708 C CA . GLY B 1 259 ? 81.012 70.558 23.249 1.00 19.55 259 GLY B CA 1
ATOM 4709 C C . GLY B 1 259 ? 82.235 70.867 24.093 1.00 19.99 259 GLY B C 1
ATOM 4710 O O . GLY B 1 259 ? 82.778 69.984 24.757 1.00 20.60 259 GLY B O 1
ATOM 4711 N N . ILE B 1 260 ? 82.675 72.123 24.075 1.00 19.56 260 ILE B N 1
ATOM 4712 C CA . ILE B 1 260 ? 83.839 72.520 24.863 1.00 19.10 260 ILE B CA 1
ATOM 4713 C C . ILE B 1 260 ? 83.552 72.355 26.355 1.00 18.70 260 ILE B C 1
ATOM 4714 O O . ILE B 1 260 ? 84.351 71.787 27.098 1.00 18.11 260 ILE B O 1
ATOM 4719 N N . TYR B 1 261 ? 82.398 72.847 26.788 1.00 20.14 261 TYR B N 1
ATOM 4720 C CA . TYR B 1 261 ? 82.015 72.760 28.192 1.00 20.63 261 TYR B CA 1
ATOM 4721 C C . TYR B 1 261 ? 81.755 71.328 28.662 1.00 21.13 261 TYR B C 1
ATOM 4722 O O . TYR B 1 261 ? 82.030 70.989 29.812 1.00 20.91 261 TYR B O 1
ATOM 4731 N N . ALA B 1 262 ? 81.250 70.484 27.769 1.00 19.89 262 ALA B N 1
ATOM 4732 C CA . ALA B 1 262 ? 80.918 69.105 28.126 1.00 19.35 262 ALA B CA 1
ATOM 4733 C C . ALA B 1 262 ? 82.043 68.072 28.123 1.00 19.46 262 ALA B C 1
ATOM 4734 O O . ALA B 1 262 ? 82.045 67.146 28.936 1.00 19.00 262 ALA B O 1
ATOM 4736 N N . THR B 1 263 ? 82.999 68.221 27.218 1.00 18.33 263 THR B N 1
ATOM 4737 C CA . THR B 1 263 ? 84.077 67.248 27.109 1.00 17.17 263 THR B CA 1
ATOM 4738 C C . THR B 1 263 ? 84.996 67.143 28.317 1.00 18.48 263 THR B C 1
ATOM 4739 O O . THR B 1 263 ? 85.397 68.146 28.909 1.00 19.71 263 THR B O 1
ATOM 4743 N N . ARG B 1 264 ? 85.320 65.904 28.678 1.00 18.40 264 ARG B N 1
ATOM 4744 C CA . ARG B 1 264 ? 86.186 65.621 29.815 1.00 18.83 264 ARG B CA 1
ATOM 4745 C C . ARG B 1 264 ? 87.584 66.184 29.559 1.00 19.84 264 ARG B C 1
ATOM 4746 O O . ARG B 1 264 ? 88.034 66.244 28.412 1.00 18.45 264 ARG B O 1
ATOM 4754 N N . SER B 1 265 ? 88.266 66.597 30.624 1.00 18.67 265 SER B N 1
ATOM 4755 C CA . SER B 1 265 ? 89.609 67.139 30.482 1.00 18.67 265 SER B CA 1
ATOM 4756 C C . SER B 1 265 ? 90.496 66.082 29.855 1.00 18.70 265 SER B C 1
ATOM 4757 O O . SER B 1 265 ? 90.406 64.899 30.193 1.00 20.82 265 SER B O 1
ATOM 4760 N N . GLY B 1 266 ? 91.355 66.509 28.940 1.00 18.25 266 GLY B N 1
ATOM 4761 C CA . GLY B 1 266 ? 92.236 65.571 28.281 1.00 15.83 266 GLY B CA 1
ATOM 4762 C C . GLY B 1 266 ? 91.515 64.893 27.135 1.00 15.11 266 GLY B C 1
ATOM 4763 O O . GLY B 1 266 ? 92.108 64.085 26.423 1.00 15.50 266 GLY B O 1
ATOM 4764 N N . GLY B 1 267 ? 90.241 65.236 26.947 1.00 13.26 267 GLY B N 1
ATOM 4765 C CA . GLY B 1 267 ? 89.456 64.633 25.881 1.00 13.03 267 GLY B CA 1
ATOM 4766 C C . GLY B 1 267 ? 89.595 65.315 24.532 1.00 14.45 267 GLY B C 1
ATOM 4767 O O . GLY B 1 267 ? 90.495 66.131 24.328 1.00 12.33 267 GLY B O 1
ATOM 4768 N N . THR B 1 268 ? 88.698 64.985 23.604 1.00 14.45 268 THR B N 1
ATOM 4769 C CA . THR B 1 268 ? 88.747 65.573 22.273 1.00 15.25 268 THR B CA 1
ATOM 4770 C C . THR B 1 268 ? 87.388 65.999 21.721 1.00 16.66 268 THR B C 1
ATOM 4771 O O . THR B 1 268 ? 86.402 65.266 21.810 1.00 17.92 268 THR B O 1
ATOM 4775 N N . LEU B 1 269 ? 87.354 67.201 21.158 1.00 15.62 269 LEU B N 1
ATOM 4776 C CA . LEU B 1 269 ? 86.163 67.746 20.526 1.00 14.89 269 LEU B CA 1
ATOM 4777 C C . LEU B 1 269 ? 86.470 67.757 19.033 1.00 15.74 269 LEU B C 1
ATOM 4778 O O . LEU B 1 269 ? 87.385 68.465 18.581 1.00 13.77 269 LEU B O 1
ATOM 4783 N N . VAL B 1 270 ? 85.729 66.953 18.276 1.00 14.19 270 VAL B N 1
ATOM 4784 C CA . VAL B 1 270 ? 85.921 66.874 16.836 1.00 14.17 270 VAL B CA 1
ATOM 4785 C C . VAL B 1 270 ? 84.895 67.760 16.135 1.00 16.41 270 VAL B C 1
ATOM 4786 O O . VAL B 1 270 ? 83.688 67.650 16.376 1.00 15.12 270 VAL B O 1
ATOM 4790 N N . LEU B 1 271 ? 85.376 68.642 15.268 1.00 16.11 271 LEU B N 1
ATOM 4791 C CA . LEU B 1 271 ? 84.487 69.538 14.543 1.00 16.87 271 LEU B CA 1
ATOM 4792 C C . LEU B 1 271 ? 84.243 69.028 13.132 1.00 17.41 271 LEU B C 1
ATOM 4793 O O . LEU B 1 271 ? 85.126 69.088 12.281 1.00 16.92 271 LEU B O 1
ATOM 4798 N N . VAL B 1 272 ? 83.034 68.525 12.893 1.00 18.26 272 VAL B N 1
ATOM 4799 C CA . VAL B 1 272 ? 82.662 67.998 11.588 1.00 18.14 272 VAL B CA 1
ATOM 4800 C C . VAL B 1 272 ? 81.742 68.973 10.856 1.00 19.47 272 VAL B C 1
ATOM 4801 O O . VAL B 1 272 ? 81.946 69.271 9.682 1.00 18.22 272 VAL B O 1
ATOM 4805 N N . GLY B 1 273 ? 80.734 69.479 11.555 1.00 21.05 273 GLY B N 1
ATOM 4806 C CA . GLY B 1 273 ? 79.814 70.405 10.927 1.00 22.27 273 GLY B CA 1
ATOM 4807 C C . GLY B 1 273 ? 80.494 71.683 10.473 1.00 24.77 273 GLY B C 1
ATOM 4808 O O . GLY B 1 273 ? 81.456 72.129 11.094 1.00 23.92 273 GLY B O 1
ATOM 4809 N N . LEU B 1 274 ? 80.009 72.266 9.382 1.00 26.22 274 LEU B N 1
ATOM 4810 C CA . LEU B 1 274 ? 80.574 73.514 8.885 1.00 29.91 274 LEU B CA 1
ATOM 4811 C C . LEU B 1 274 ? 79.672 74.665 9.300 1.00 31.32 274 LEU B C 1
ATOM 4812 O O . LEU B 1 274 ? 78.466 74.637 9.057 1.00 32.33 274 LEU B O 1
ATOM 4817 N N . GLY B 1 275 ? 80.259 75.668 9.938 1.00 30.97 275 GLY B N 1
ATOM 4818 C CA . GLY B 1 275 ? 79.491 76.822 10.361 1.00 30.93 275 GLY B CA 1
ATOM 4819 C C . GLY B 1 275 ? 79.950 78.022 9.562 1.00 31.04 275 GLY B C 1
ATOM 4820 O O . GLY B 1 275 ? 80.244 77.905 8.374 1.00 30.21 275 GLY B O 1
ATOM 4821 N N . SER B 1 276 ? 80.020 79.176 10.211 1.00 32.15 276 SER B N 1
ATOM 4822 C CA . SER B 1 276 ? 80.460 80.392 9.546 1.00 34.39 276 SER B CA 1
ATOM 4823 C C . SER B 1 276 ? 81.976 80.541 9.686 1.00 35.15 276 SER B C 1
ATOM 4824 O O . SER B 1 276 ? 82.598 79.875 10.517 1.00 34.11 276 SER B O 1
ATOM 4827 N N . GLU B 1 277 ? 82.566 81.410 8.870 1.00 35.44 277 GLU B N 1
ATOM 4828 C CA . GLU B 1 277 ? 84.007 81.630 8.899 1.00 36.53 277 GLU B CA 1
ATOM 4829 C C . GLU B 1 277 ? 84.552 81.816 10.302 1.00 34.80 277 GLU B C 1
ATOM 4830 O O . GLU B 1 277 ? 85.546 81.201 10.672 1.00 35.99 277 GLU B O 1
ATOM 4836 N N . MET B 1 278 ? 83.903 82.679 11.073 1.00 33.88 278 MET B N 1
ATOM 4837 C CA . MET B 1 278 ? 84.336 82.959 12.433 1.00 32.92 278 MET B CA 1
ATOM 4838 C C . MET B 1 278 ? 83.402 82.352 13.470 1.00 32.98 278 MET B C 1
ATOM 4839 O O . MET B 1 278 ? 82.198 82.242 13.252 1.00 31.40 278 MET B O 1
ATOM 4844 N N . THR B 1 279 ? 83.974 81.960 14.602 1.00 32.28 279 THR B N 1
ATOM 4845 C CA . THR B 1 279 ? 83.208 81.364 15.683 1.00 31.93 279 THR B CA 1
ATOM 4846 C C . THR B 1 279 ? 83.723 81.890 17.010 1.00 31.51 279 THR B C 1
ATOM 4847 O O . THR B 1 279 ? 84.928 81.897 17.252 1.00 32.38 279 THR B O 1
ATOM 4851 N N . THR B 1 280 ? 82.814 82.341 17.865 1.00 30.13 280 THR B N 1
ATOM 4852 C CA . THR B 1 280 ? 83.201 82.836 19.178 1.00 29.64 280 THR B CA 1
ATOM 4853 C C . THR B 1 280 ? 83.034 81.669 20.134 1.00 29.38 280 THR B C 1
ATOM 4854 O O . THR B 1 280 ? 81.929 81.160 20.315 1.00 29.93 280 THR B O 1
ATOM 4858 N N . VAL B 1 281 ? 84.132 81.238 20.739 1.00 28.58 281 VAL B N 1
ATOM 4859 C CA . VAL B 1 281 ? 84.086 80.103 21.644 1.00 28.89 281 VAL B CA 1
ATOM 4860 C C . VAL B 1 281 ? 85.003 80.264 22.843 1.00 29.30 281 VAL B C 1
ATOM 4861 O O . VAL B 1 281 ? 85.938 81.066 22.827 1.00 29.17 281 VAL B O 1
ATOM 4865 N N . PRO B 1 282 ? 84.736 79.497 23.911 1.00 30.24 282 PRO B N 1
ATOM 4866 C CA . PRO B 1 282 ? 85.563 79.565 25.115 1.00 29.91 282 PRO B CA 1
ATOM 4867 C C . PRO B 1 282 ? 86.829 78.725 24.936 1.00 30.71 282 PRO B C 1
ATOM 4868 O O . PRO B 1 282 ? 86.979 77.676 25.566 1.00 30.11 282 PRO B O 1
ATOM 4872 N N . LEU B 1 283 ? 87.727 79.180 24.063 1.00 30.22 283 LEU B N 1
ATOM 4873 C CA . LEU B 1 283 ? 88.981 78.470 23.818 1.00 29.91 283 LEU B CA 1
ATOM 4874 C C . LEU B 1 283 ? 89.748 78.246 25.106 1.00 30.30 283 LEU B C 1
ATOM 4875 O O . LEU B 1 283 ? 90.292 77.166 25.337 1.00 31.86 283 LEU B O 1
ATOM 4880 N N . LEU B 1 284 ? 89.800 79.283 25.935 1.00 29.01 284 LEU B N 1
ATOM 4881 C CA . LEU B 1 284 ? 90.505 79.212 27.204 1.00 29.20 284 LEU B CA 1
ATOM 4882 C C . LEU B 1 284 ? 90.044 78.014 28.027 1.00 28.90 284 LEU B C 1
ATOM 4883 O O . LEU B 1 284 ? 90.860 77.290 28.598 1.00 28.62 284 LEU B O 1
ATOM 4888 N N . HIS B 1 285 ? 88.733 77.811 28.085 1.00 27.36 285 HIS B N 1
ATOM 4889 C CA . HIS B 1 285 ? 88.172 76.704 28.848 1.00 26.85 285 HIS B CA 1
ATOM 4890 C C . HIS B 1 285 ? 88.684 75.360 28.332 1.00 25.45 285 HIS B C 1
ATOM 4891 O O . HIS B 1 285 ? 89.067 74.490 29.113 1.00 24.81 285 HIS B O 1
ATOM 4898 N N . ALA B 1 286 ? 88.691 75.199 27.014 1.00 23.08 286 ALA B N 1
ATOM 4899 C CA . ALA B 1 286 ? 89.149 73.958 26.400 1.00 23.52 286 ALA B CA 1
ATOM 4900 C C . ALA B 1 286 ? 90.655 73.786 26.539 1.00 24.21 286 ALA B C 1
ATOM 4901 O O . ALA B 1 286 ? 91.136 72.746 26.990 1.00 22.32 286 ALA B O 1
ATOM 4903 N N . ALA B 1 287 ? 91.396 74.819 26.152 1.00 25.10 287 ALA B N 1
ATOM 4904 C CA . ALA B 1 287 ? 92.848 74.780 26.209 1.00 26.52 287 ALA B CA 1
ATOM 4905 C C . ALA B 1 287 ? 93.386 74.494 27.607 1.00 26.03 287 ALA B C 1
ATOM 4906 O O . ALA B 1 287 ? 94.310 73.696 27.776 1.00 27.76 287 ALA B O 1
ATOM 4908 N N . ILE B 1 288 ? 92.795 75.132 28.611 1.00 25.37 288 ILE B N 1
ATOM 4909 C CA . ILE B 1 288 ? 93.242 74.969 29.987 1.00 24.01 288 ILE B CA 1
ATOM 4910 C C . ILE B 1 288 ? 92.962 73.586 30.587 1.00 23.06 288 ILE B C 1
ATOM 4911 O O . ILE B 1 288 ? 93.587 73.202 31.573 1.00 22.30 288 ILE B O 1
ATOM 4916 N N . ARG B 1 289 ? 92.017 72.846 30.006 1.00 20.98 289 ARG B N 1
ATOM 4917 C CA . ARG B 1 289 ? 91.696 71.495 30.481 1.00 19.17 289 ARG B CA 1
ATOM 4918 C C . ARG B 1 289 ? 92.240 70.486 29.465 1.00 18.12 289 ARG B C 1
ATOM 4919 O O . ARG B 1 289 ? 91.937 69.291 29.528 1.00 15.02 289 ARG B O 1
ATOM 4927 N N . GLU B 1 290 ? 93.059 70.988 28.544 1.00 15.79 290 GLU B N 1
ATOM 4928 C CA . GLU B 1 290 ? 93.645 70.189 27.476 1.00 15.64 290 GLU B CA 1
ATOM 4929 C C . GLU B 1 290 ? 92.608 69.358 26.720 1.00 15.21 290 GLU B C 1
ATOM 4930 O O . GLU B 1 290 ? 92.783 68.159 26.486 1.00 14.80 290 GLU B O 1
ATOM 4936 N N . VAL B 1 291 ? 91.509 70.012 26.362 1.00 14.25 291 VAL B N 1
ATOM 4937 C CA . VAL B 1 291 ? 90.470 69.376 25.569 1.00 14.30 291 VAL B CA 1
ATOM 4938 C C . VAL B 1 291 ? 90.889 69.782 24.163 1.00 14.84 291 VAL B C 1
ATOM 4939 O O . VAL B 1 291 ? 90.814 70.961 23.810 1.00 15.46 291 VAL B O 1
ATOM 4943 N N . ASP B 1 292 ? 91.351 68.823 23.371 1.00 13.97 292 ASP B N 1
ATOM 4944 C CA . ASP B 1 292 ? 91.784 69.123 22.018 1.00 14.52 292 ASP B CA 1
ATOM 4945 C C . ASP B 1 292 ? 90.612 69.380 21.086 1.00 16.72 292 ASP B C 1
ATOM 4946 O O . ASP B 1 292 ? 89.549 68.764 21.209 1.00 15.81 292 ASP B O 1
ATOM 4951 N N . ILE B 1 293 ? 90.819 70.298 20.151 1.00 14.63 293 ILE B N 1
ATOM 4952 C CA . ILE B 1 293 ? 89.802 70.644 19.173 1.00 14.39 293 ILE B CA 1
ATOM 4953 C C . ILE B 1 293 ? 90.370 70.222 17.830 1.00 15.72 293 ILE B C 1
ATOM 4954 O O . ILE B 1 293 ? 91.297 70.848 17.312 1.00 16.41 293 ILE B O 1
ATOM 4959 N N . LYS B 1 294 ? 89.823 69.145 17.278 1.00 13.58 294 LYS B N 1
ATOM 4960 C CA . LYS B 1 294 ? 90.307 68.623 16.012 1.00 15.89 294 LYS B CA 1
ATOM 4961 C C . LYS B 1 294 ? 89.252 68.669 14.929 1.00 16.63 294 LYS B C 1
ATOM 4962 O O . LYS B 1 294 ? 88.127 68.203 15.116 1.00 16.59 294 LYS B O 1
ATOM 4968 N N . GLY B 1 295 ? 89.627 69.231 13.788 1.00 15.45 295 GLY B N 1
ATOM 4969 C CA . GLY B 1 295 ? 88.701 69.324 12.684 1.00 15.79 295 GLY B CA 1
ATOM 4970 C C . GLY B 1 295 ? 88.749 68.100 11.797 1.00 16.36 295 GLY B C 1
ATOM 4971 O O . GLY B 1 295 ? 89.634 67.244 11.910 1.00 14.88 295 GLY B O 1
ATOM 4972 N N . VAL B 1 296 ? 87.773 68.019 10.905 1.00 15.85 296 VAL B N 1
ATOM 4973 C CA . VAL B 1 296 ? 87.679 66.918 9.969 1.00 17.36 296 VAL B CA 1
ATOM 4974 C C . VAL B 1 296 ? 87.442 67.470 8.574 1.00 17.23 296 VAL B C 1
ATOM 4975 O O . VAL B 1 296 ? 86.578 68.324 8.382 1.00 18.02 296 VAL B O 1
ATOM 4979 N N . PHE B 1 297 ? 88.235 67.017 7.610 1.00 15.76 297 PHE B N 1
ATOM 4980 C CA . PHE B 1 297 ? 88.023 67.432 6.234 1.00 15.93 297 PHE B CA 1
ATOM 4981 C C . PHE B 1 297 ? 87.825 66.157 5.443 1.00 16.93 297 PHE B C 1
ATOM 4982 O O . PHE B 1 297 ? 88.777 65.542 4.955 1.00 15.26 297 PHE B O 1
ATOM 4990 N N . ARG B 1 298 ? 86.564 65.760 5.350 1.00 16.74 298 ARG B N 1
ATOM 4991 C CA . ARG B 1 298 ? 86.171 64.564 4.648 1.00 15.71 298 ARG B CA 1
ATOM 4992 C C . ARG B 1 298 ? 86.748 63.285 5.251 1.00 15.70 298 ARG B C 1
ATOM 4993 O O . ARG B 1 298 ? 86.305 62.863 6.323 1.00 15.00 298 ARG B O 1
ATOM 5001 N N . TYR B 1 299 ? 87.741 62.680 4.610 1.00 13.93 299 TYR B N 1
ATOM 5002 C CA . TYR B 1 299 ? 88.257 61.412 5.115 1.00 14.37 299 TYR B CA 1
ATOM 5003 C C . TYR B 1 299 ? 89.449 60.883 4.326 1.00 15.45 299 TYR B C 1
ATOM 5004 O O . TYR B 1 299 ? 89.746 61.357 3.231 1.00 16.95 299 TYR B O 1
ATOM 5013 N N . CYS B 1 300 ? 90.117 59.884 4.895 1.00 13.30 300 CYS B N 1
ATOM 5014 C CA . CYS B 1 300 ? 91.222 59.221 4.222 1.00 13.06 300 CYS B CA 1
ATOM 5015 C C . CYS B 1 300 ? 91.350 57.811 4.789 1.00 12.84 300 CYS B C 1
ATOM 5016 O O . CYS B 1 300 ? 91.186 57.598 5.993 1.00 13.98 300 CYS B O 1
ATOM 5019 N N . ASN B 1 301 ? 91.586 56.852 3.899 1.00 12.01 301 ASN B N 1
ATOM 5020 C CA . ASN B 1 301 ? 91.746 55.449 4.266 1.00 14.24 301 ASN B CA 1
ATOM 5021 C C . ASN B 1 301 ? 90.561 54.867 5.038 1.00 14.84 301 ASN B C 1
ATOM 5022 O O . ASN B 1 301 ? 90.737 54.231 6.075 1.00 15.31 301 ASN B O 1
ATOM 5027 N N . THR B 1 302 ? 89.353 55.071 4.518 1.00 14.38 302 THR B N 1
ATOM 5028 C CA . THR B 1 302 ? 88.150 54.564 5.178 1.00 14.14 302 THR B CA 1
ATOM 5029 C C . THR B 1 302 ? 87.337 53.576 4.341 1.00 13.28 302 THR B C 1
ATOM 5030 O O . THR B 1 302 ? 86.501 52.858 4.886 1.00 12.94 302 THR B O 1
ATOM 5034 N N . TRP B 1 303 ? 87.565 53.539 3.030 1.00 13.20 303 TRP B N 1
ATOM 5035 C CA . TRP B 1 303 ? 86.783 52.647 2.182 1.00 13.51 303 TRP B CA 1
ATOM 5036 C C . TRP B 1 303 ? 86.977 51.166 2.449 1.00 15.17 303 TRP B C 1
ATOM 5037 O O . TRP B 1 303 ? 85.995 50.436 2.593 1.00 16.87 303 TRP B O 1
ATOM 5048 N N . PRO B 1 304 ? 88.235 50.693 2.510 1.00 15.17 304 PRO B N 1
ATOM 5049 C CA . PRO B 1 304 ? 88.440 49.266 2.774 1.00 15.17 304 PRO B CA 1
ATOM 5050 C C . PRO B 1 304 ? 87.846 48.866 4.124 1.00 15.94 304 PRO B C 1
ATOM 5051 O O . PRO B 1 304 ? 87.220 47.811 4.251 1.00 16.49 304 PRO B O 1
ATOM 5055 N N . VAL B 1 305 ? 88.050 49.712 5.130 1.00 14.30 305 VAL B N 1
ATOM 5056 C CA . VAL B 1 305 ? 87.514 49.455 6.464 1.00 15.16 305 VAL B CA 1
ATOM 5057 C C . VAL B 1 305 ? 85.982 49.457 6.447 1.00 14.15 305 VAL B C 1
ATOM 5058 O O . VAL B 1 305 ? 85.351 48.605 7.070 1.00 14.71 305 VAL B O 1
ATOM 5062 N N . ALA B 1 306 ? 85.391 50.416 5.741 1.00 13.56 306 ALA B N 1
ATOM 5063 C CA . ALA B 1 306 ? 83.936 50.501 5.649 1.00 15.08 306 ALA B CA 1
ATOM 5064 C C . ALA B 1 306 ? 83.411 49.228 4.995 1.00 15.62 306 ALA B C 1
ATOM 5065 O O . ALA B 1 306 ? 82.441 48.625 5.464 1.00 16.79 306 ALA B O 1
ATOM 5067 N N . ILE B 1 307 ? 84.058 48.821 3.909 1.00 15.28 307 ILE B N 1
ATOM 5068 C CA . ILE B 1 307 ? 83.645 47.615 3.208 1.00 15.74 307 ILE B CA 1
ATOM 5069 C C . ILE B 1 307 ? 83.756 46.401 4.127 1.00 16.18 307 ILE B C 1
ATOM 5070 O O . ILE B 1 307 ? 82.877 45.541 4.127 1.00 14.32 307 ILE B O 1
ATOM 5075 N N . SER B 1 308 ? 84.819 46.337 4.926 1.00 15.47 308 SER B N 1
ATOM 5076 C CA . SER B 1 308 ? 84.992 45.215 5.846 1.00 16.78 308 SER B CA 1
ATOM 5077 C C . SER B 1 308 ? 83.891 45.193 6.903 1.00 16.67 308 SER B C 1
ATOM 5078 O O . SER B 1 308 ? 83.414 44.128 7.284 1.00 18.05 308 SER B O 1
ATOM 5081 N N A MET B 1 309 ? 83.492 46.364 7.388 0.50 17.02 309 MET B N 1
ATOM 5082 N N B MET B 1 309 ? 83.506 46.382 7.363 0.50 16.09 309 MET B N 1
ATOM 5083 C CA A MET B 1 309 ? 82.444 46.427 8.397 0.50 17.72 309 MET B CA 1
ATOM 5084 C CA B MET B 1 309 ? 82.460 46.548 8.367 0.50 16.05 309 MET B CA 1
ATOM 5085 C C A MET B 1 309 ? 81.090 46.044 7.805 0.50 18.17 309 MET B C 1
ATOM 5086 C C B MET B 1 309 ? 81.118 46.072 7.808 0.50 17.19 309 MET B C 1
ATOM 5087 O O A MET B 1 309 ? 80.284 45.377 8.459 0.50 17.59 309 MET B O 1
ATOM 5088 O O B MET B 1 309 ? 80.358 45.370 8.480 0.50 16.78 309 MET B O 1
ATOM 5097 N N . LEU B 1 310 ? 80.841 46.467 6.569 1.00 16.97 310 LEU B N 1
ATOM 5098 C CA . LEU B 1 310 ? 79.592 46.134 5.900 1.00 16.63 310 LEU B CA 1
ATOM 5099 C C . LEU B 1 310 ? 79.517 44.656 5.534 1.00 17.69 310 LEU B C 1
ATOM 5100 O O . LEU B 1 310 ? 78.481 44.016 5.725 1.00 18.07 310 LEU B O 1
ATOM 5105 N N . ALA B 1 311 ? 80.618 44.119 5.017 1.00 16.65 311 ALA B N 1
ATOM 5106 C CA . ALA B 1 311 ? 80.678 42.723 4.611 1.00 19.42 311 ALA B CA 1
ATOM 5107 C C . ALA B 1 311 ? 80.542 41.767 5.793 1.00 21.85 311 ALA B C 1
ATOM 5108 O O . ALA B 1 311 ? 80.038 40.652 5.643 1.00 22.19 311 ALA B O 1
ATOM 5110 N N . SER B 1 312 ? 81.002 42.203 6.962 1.00 21.13 312 SER B N 1
ATOM 5111 C CA . SER B 1 312 ? 80.941 41.378 8.163 1.00 22.12 312 SER B CA 1
ATOM 5112 C C . SER B 1 312 ? 79.675 41.664 8.958 1.00 22.71 312 SER B C 1
ATOM 5113 O O . SER B 1 312 ? 79.461 41.091 10.025 1.00 23.60 312 SER B O 1
ATOM 5116 N N . LYS B 1 313 ? 78.838 42.552 8.431 1.00 23.03 313 LYS B N 1
ATOM 5117 C CA . LYS B 1 313 ? 77.587 42.916 9.087 1.00 23.14 313 LYS B CA 1
ATOM 5118 C C . LYS B 1 313 ? 77.850 43.486 10.476 1.00 24.37 313 LYS B C 1
ATOM 5119 O O . LYS B 1 313 ? 77.065 43.269 11.404 1.00 23.71 313 LYS B O 1
ATOM 5125 N N . SER B 1 314 ? 78.955 44.217 10.614 1.00 23.16 314 SER B N 1
ATOM 5126 C CA . SER B 1 314 ? 79.325 44.813 11.895 1.00 22.81 314 SER B CA 1
ATOM 5127 C C . SER B 1 314 ? 78.575 46.111 12.132 1.00 21.98 314 SER B C 1
ATOM 5128 O O . SER B 1 314 ? 78.504 46.609 13.253 1.00 21.70 314 SER B O 1
ATOM 5131 N N . VAL B 1 315 ? 78.022 46.667 11.063 1.00 21.60 315 VAL B N 1
ATOM 5132 C CA . VAL B 1 315 ? 77.272 47.906 11.163 1.00 21.19 315 VAL B CA 1
ATOM 5133 C C . VAL B 1 315 ? 76.145 47.855 10.140 1.00 19.82 315 VAL B C 1
ATOM 5134 O O . VAL B 1 315 ? 76.272 47.195 9.110 1.00 19.48 315 VAL B O 1
ATOM 5138 N N . ASN B 1 316 ? 75.041 48.534 10.427 1.00 21.07 316 ASN B N 1
ATOM 5139 C CA . ASN B 1 316 ? 73.916 48.540 9.502 1.00 21.16 316 ASN B CA 1
ATOM 5140 C C . ASN B 1 316 ? 73.500 49.965 9.172 1.00 20.09 316 ASN B C 1
ATOM 5141 O O . ASN B 1 316 ? 72.916 50.664 9.997 1.00 18.99 316 ASN B O 1
ATOM 5146 N N . VAL B 1 317 ? 73.813 50.384 7.952 1.00 20.02 317 VAL B N 1
ATOM 5147 C CA . VAL B 1 317 ? 73.503 51.729 7.488 1.00 20.24 317 VAL B CA 1
ATOM 5148 C C . VAL B 1 317 ? 72.224 51.768 6.658 1.00 20.65 317 VAL B C 1
ATOM 5149 O O . VAL B 1 317 ? 71.714 52.842 6.349 1.00 20.43 317 VAL B O 1
ATOM 5153 N N . LYS B 1 318 ? 71.707 50.597 6.300 1.00 21.34 318 LYS B N 1
ATOM 5154 C CA . LYS B 1 318 ? 70.488 50.527 5.498 1.00 22.13 318 LYS B CA 1
ATOM 5155 C C . LYS B 1 318 ? 69.343 51.379 6.036 1.00 22.01 318 LYS B C 1
ATOM 5156 O O . LYS B 1 318 ? 68.626 52.012 5.260 1.00 23.85 318 LYS B O 1
ATOM 5162 N N . PRO B 1 319 ? 69.155 51.413 7.368 1.00 21.61 319 PRO B N 1
ATOM 5163 C CA . PRO B 1 319 ? 68.069 52.221 7.934 1.00 22.14 319 PRO B CA 1
ATOM 5164 C C . PRO B 1 319 ? 68.177 53.705 7.585 1.00 22.84 319 PRO B C 1
ATOM 5165 O O . PRO B 1 319 ? 67.211 54.457 7.729 1.00 23.56 319 PRO B O 1
ATOM 5169 N N . LEU B 1 320 ? 69.351 54.124 7.123 1.00 21.03 320 LEU B N 1
ATOM 5170 C CA . LEU B 1 320 ? 69.573 55.525 6.769 1.00 20.77 320 LEU B CA 1
ATOM 5171 C C . LEU B 1 320 ? 68.855 55.948 5.490 1.00 18.79 320 LEU B C 1
ATOM 5172 O O . LEU B 1 320 ? 68.510 57.115 5.326 1.00 17.91 320 LEU B O 1
ATOM 5177 N N . VAL B 1 321 ? 68.640 55.004 4.582 1.00 19.09 321 VAL B N 1
ATOM 5178 C CA . VAL B 1 321 ? 67.959 55.309 3.327 1.00 19.59 321 VAL B CA 1
ATOM 5179 C C . VAL B 1 321 ? 66.461 55.434 3.567 1.00 20.71 321 VAL B C 1
ATOM 5180 O O . VAL B 1 321 ? 65.799 54.463 3.933 1.00 19.94 321 VAL B O 1
ATOM 5184 N N . THR B 1 322 ? 65.934 56.635 3.361 1.00 20.70 322 THR B N 1
ATOM 5185 C CA . THR B 1 322 ? 64.518 56.891 3.565 1.00 22.57 322 THR B CA 1
ATOM 5186 C C . THR B 1 322 ? 63.754 57.095 2.256 1.00 23.73 322 THR B C 1
ATOM 5187 O O . THR B 1 322 ? 62.527 57.188 2.255 1.00 22.35 322 THR B O 1
ATOM 5191 N N . HIS B 1 323 ? 64.470 57.163 1.140 1.00 23.37 323 HIS B N 1
ATOM 5192 C CA . HIS B 1 323 ? 63.806 57.355 -0.144 1.00 24.07 323 HIS B CA 1
ATOM 5193 C C . HIS B 1 323 ? 64.759 57.118 -1.305 1.00 23.34 323 HIS B C 1
ATOM 5194 O O . HIS B 1 323 ? 65.957 57.394 -1.205 1.00 21.86 323 HIS B O 1
ATOM 5201 N N . ARG B 1 324 ? 64.225 56.588 -2.402 1.00 20.73 324 ARG B N 1
ATOM 5202 C CA . ARG B 1 324 ? 65.029 56.355 -3.593 1.00 20.67 324 ARG B CA 1
ATOM 5203 C C . ARG B 1 324 ? 64.237 56.759 -4.834 1.00 21.15 324 ARG B C 1
ATOM 5204 O O . ARG B 1 324 ? 63.027 56.532 -4.911 1.00 21.21 324 ARG B O 1
ATOM 5212 N N . PHE B 1 325 ? 64.924 57.393 -5.781 1.00 19.64 325 PHE B N 1
ATOM 5213 C CA . PHE B 1 325 ? 64.312 57.842 -7.032 1.00 18.57 325 PHE B CA 1
ATOM 5214 C C . PHE B 1 325 ? 65.233 57.497 -8.188 1.00 18.70 325 PHE B C 1
ATOM 5215 O O . PHE B 1 325 ? 66.446 57.358 -8.011 1.00 18.00 325 PHE B O 1
ATOM 5223 N N . PRO B 1 326 ? 64.670 57.352 -9.396 1.00 18.08 326 PRO B N 1
ATOM 5224 C CA . PRO B 1 326 ? 65.552 57.046 -10.523 1.00 16.21 326 PRO B CA 1
ATOM 5225 C C . PRO B 1 326 ? 66.223 58.384 -10.827 1.00 15.66 326 PRO B C 1
ATOM 5226 O O . PRO B 1 326 ? 65.715 59.439 -10.430 1.00 13.99 326 PRO B O 1
ATOM 5230 N N . LEU B 1 327 ? 67.355 58.349 -11.517 1.00 15.11 327 LEU B N 1
ATOM 5231 C CA . LEU B 1 327 ? 68.065 59.577 -11.858 1.00 15.75 327 LEU B CA 1
ATOM 5232 C C . LEU B 1 327 ? 67.147 60.638 -12.470 1.00 16.78 327 LEU B C 1
ATOM 5233 O O . LEU B 1 327 ? 67.258 61.829 -12.157 1.00 16.41 327 LEU B O 1
ATOM 5238 N N . GLU B 1 328 ? 66.235 60.196 -13.334 1.00 16.30 328 GLU B N 1
ATOM 5239 C CA . GLU B 1 328 ? 65.317 61.102 -14.020 1.00 17.02 328 GLU B CA 1
ATOM 5240 C C . GLU B 1 328 ? 64.425 61.933 -13.106 1.00 16.07 328 GLU B C 1
ATOM 5241 O O . GLU B 1 328 ? 63.946 63.002 -13.500 1.00 17.59 328 GLU B O 1
ATOM 5247 N N . LYS B 1 329 ? 64.202 61.459 -11.886 1.00 16.51 329 LYS B N 1
ATOM 5248 C CA . LYS B 1 329 ? 63.376 62.205 -10.947 1.00 16.96 329 LYS B CA 1
ATOM 5249 C C . LYS B 1 329 ? 64.234 62.994 -9.958 1.00 17.55 329 LYS B C 1
ATOM 5250 O O . LYS B 1 329 ? 63.803 63.297 -8.845 1.00 17.01 329 LYS B O 1
ATOM 5256 N N . ALA B 1 330 ? 65.446 63.337 -10.383 1.00 17.09 330 ALA B N 1
ATOM 5257 C CA . ALA B 1 330 ? 66.371 64.092 -9.542 1.00 16.76 330 ALA B CA 1
ATOM 5258 C C . ALA B 1 330 ? 65.748 65.357 -8.960 1.00 18.70 330 ALA B C 1
ATOM 5259 O O . ALA B 1 330 ? 65.945 65.658 -7.786 1.00 18.61 330 ALA B O 1
ATOM 5261 N N . LEU B 1 331 ? 65.004 66.106 -9.771 1.00 21.09 331 LEU B N 1
ATOM 5262 C CA . LEU B 1 331 ? 64.383 67.332 -9.275 1.00 23.62 331 LEU B CA 1
ATOM 5263 C C . LEU B 1 331 ? 63.424 67.015 -8.134 1.00 23.86 331 LEU B C 1
ATOM 5264 O O . LEU B 1 331 ? 63.423 67.695 -7.110 1.00 25.32 331 LEU B O 1
ATOM 5269 N N . GLU B 1 332 ? 62.613 65.979 -8.313 1.00 24.53 332 GLU B N 1
ATOM 5270 C CA . GLU B 1 332 ? 61.670 65.560 -7.279 1.00 27.00 332 GLU B CA 1
ATOM 5271 C C . GLU B 1 332 ? 62.452 65.136 -6.032 1.00 25.47 332 GLU B C 1
ATOM 5272 O O . GLU B 1 332 ? 62.041 65.407 -4.907 1.00 25.22 332 GLU B O 1
ATOM 5278 N N . ALA B 1 333 ? 63.584 64.473 -6.244 1.00 24.25 333 ALA B N 1
ATOM 5279 C CA . ALA B 1 333 ? 64.425 64.018 -5.141 1.00 24.31 333 ALA B CA 1
ATOM 5280 C C . ALA B 1 333 ? 65.012 65.201 -4.368 1.00 24.22 333 ALA B C 1
ATOM 5281 O O . ALA B 1 333 ? 65.074 65.177 -3.141 1.00 25.48 333 ALA B O 1
ATOM 5283 N N . PHE B 1 334 ? 65.444 66.236 -5.083 1.00 23.63 334 PHE B N 1
ATOM 5284 C CA . PHE B 1 334 ? 66.011 67.408 -4.427 1.00 24.31 334 PHE B CA 1
ATOM 5285 C C . PHE B 1 334 ? 64.957 68.200 -3.665 1.00 25.22 334 PHE B C 1
ATOM 5286 O O . PHE B 1 334 ? 65.231 68.727 -2.589 1.00 24.16 334 PHE B O 1
ATOM 5294 N N . GLU B 1 335 ? 63.752 68.284 -4.219 1.00 25.96 335 GLU B N 1
ATOM 5295 C CA . GLU B 1 335 ? 62.676 69.001 -3.548 1.00 26.81 335 GLU B CA 1
ATOM 5296 C C . GLU B 1 335 ? 62.284 68.234 -2.292 1.00 25.95 335 GLU B C 1
ATOM 5297 O O . GLU B 1 335 ? 61.921 68.827 -1.281 1.00 27.04 335 GLU B O 1
ATOM 5303 N N . THR B 1 336 ? 62.362 66.910 -2.359 1.00 26.29 336 THR B N 1
ATOM 5304 C CA . THR B 1 336 ? 62.026 66.072 -1.217 1.00 26.14 336 THR B CA 1
ATOM 5305 C C . THR B 1 336 ? 63.045 66.306 -0.110 1.00 26.49 336 THR B C 1
ATOM 5306 O O . THR B 1 336 ? 62.693 66.357 1.070 1.00 25.59 336 THR B O 1
ATOM 5310 N N . PHE B 1 337 ? 64.309 66.451 -0.499 1.00 26.39 337 PHE B N 1
ATOM 5311 C CA . PHE B 1 337 ? 65.380 66.694 0.461 1.00 27.11 337 PHE B CA 1
ATOM 5312 C C . PHE B 1 337 ? 65.072 67.956 1.252 1.00 27.90 337 PHE B C 1
ATOM 5313 O O . PHE B 1 337 ? 65.226 67.987 2.470 1.00 27.33 337 PHE B O 1
ATOM 5321 N N . LYS B 1 338 ? 64.640 68.998 0.549 1.00 30.45 338 LYS B N 1
ATOM 5322 C CA . LYS B 1 338 ? 64.317 70.266 1.186 1.00 33.69 338 LYS B CA 1
ATOM 5323 C C . LYS B 1 338 ? 63.218 70.152 2.239 1.00 35.70 338 LYS B C 1
ATOM 5324 O O . LYS B 1 338 ? 63.194 70.927 3.192 1.00 36.86 338 LYS B O 1
ATOM 5330 N N . LYS B 1 339 ? 62.312 69.193 2.076 1.00 36.53 339 LYS B N 1
ATOM 5331 C CA . LYS B 1 339 ? 61.242 69.011 3.053 1.00 39.26 339 LYS B CA 1
ATOM 5332 C C . LYS B 1 339 ? 61.849 68.597 4.390 1.00 39.66 339 LYS B C 1
ATOM 5333 O O . LYS B 1 339 ? 61.225 68.743 5.441 1.00 40.15 339 LYS B O 1
ATOM 5339 N N . GLY B 1 340 ? 63.069 68.071 4.332 1.00 39.39 340 GLY B N 1
ATOM 5340 C CA . GLY B 1 340 ? 63.778 67.652 5.530 1.00 39.11 340 GLY B CA 1
ATOM 5341 C C . GLY B 1 340 ? 63.097 66.611 6.400 1.00 39.50 340 GLY B C 1
ATOM 5342 O O . GLY B 1 340 ? 63.356 66.543 7.602 1.00 39.22 340 GLY B O 1
ATOM 5343 N N . LEU B 1 341 ? 62.242 65.789 5.805 1.00 39.62 341 LEU B N 1
ATOM 5344 C CA . LEU B 1 341 ? 61.537 64.765 6.565 1.00 40.93 341 LEU B CA 1
ATOM 5345 C C . LEU B 1 341 ? 62.267 63.423 6.589 1.00 40.51 341 LEU B C 1
ATOM 5346 O O . LEU B 1 341 ? 61.971 62.561 7.419 1.00 41.43 341 LEU B O 1
ATOM 5351 N N . GLY B 1 342 ? 63.227 63.247 5.688 1.00 39.22 342 GLY B N 1
ATOM 5352 C CA . GLY B 1 342 ? 63.954 61.993 5.637 1.00 36.85 342 GLY B CA 1
ATOM 5353 C C . GLY B 1 342 ? 65.364 62.055 6.192 1.00 36.30 342 GLY B C 1
ATOM 5354 O O . GLY B 1 342 ? 65.657 62.824 7.108 1.00 36.58 342 GLY B O 1
ATOM 5355 N N . LEU B 1 343 ? 66.243 61.237 5.626 1.00 33.53 343 LEU B N 1
ATOM 5356 C CA . LEU B 1 343 ? 67.627 61.181 6.063 1.00 32.53 343 LEU B CA 1
ATOM 5357 C C . LEU B 1 343 ? 68.535 61.115 4.837 1.00 31.31 343 LEU B C 1
ATOM 5358 O O . LEU B 1 343 ? 69.175 62.101 4.468 1.00 32.97 343 LEU B O 1
ATOM 5363 N N . LYS B 1 344 ? 68.587 59.948 4.208 1.00 26.76 344 LYS B N 1
ATOM 5364 C CA . LYS B 1 344 ? 69.401 59.775 3.017 1.00 23.51 344 LYS B CA 1
ATOM 5365 C C . LYS B 1 344 ? 68.518 59.397 1.837 1.00 21.80 344 LYS B C 1
ATOM 5366 O O . LYS B 1 344 ? 67.728 58.456 1.917 1.00 19.24 344 LYS B O 1
ATOM 5372 N N . ILE B 1 345 ? 68.652 60.150 0.750 1.00 20.60 345 ILE B N 1
ATOM 5373 C CA . ILE B 1 345 ? 67.894 59.904 -0.469 1.00 18.90 345 ILE B CA 1
ATOM 5374 C C . ILE B 1 345 ? 68.841 59.349 -1.527 1.00 19.84 345 ILE B C 1
ATOM 5375 O O . ILE B 1 345 ? 69.895 59.923 -1.801 1.00 19.53 345 ILE B O 1
ATOM 5380 N N . MET B 1 346 ? 68.459 58.220 -2.110 1.00 18.35 346 MET B N 1
ATOM 5381 C CA . MET B 1 346 ? 69.262 57.566 -3.130 1.00 18.79 346 MET B CA 1
ATOM 5382 C C . MET B 1 346 ? 68.738 57.803 -4.532 1.00 18.99 346 MET B C 1
ATOM 5383 O O . MET B 1 346 ? 67.535 57.758 -4.772 1.00 19.86 346 MET B O 1
ATOM 5388 N N . LEU B 1 347 ? 69.651 58.062 -5.457 1.00 18.19 347 LEU B N 1
ATOM 5389 C CA . LEU B 1 347 ? 69.274 58.242 -6.848 1.00 19.24 347 LEU B CA 1
ATOM 5390 C C . LEU B 1 347 ? 69.771 56.995 -7.568 1.00 18.63 347 LEU B C 1
ATOM 5391 O O . LEU B 1 347 ? 70.907 56.560 -7.357 1.00 18.02 347 LEU B O 1
ATOM 5396 N N . LYS B 1 348 ? 68.901 56.406 -8.385 1.00 17.54 348 LYS B N 1
ATOM 5397 C CA . LYS B 1 348 ? 69.214 55.185 -9.117 1.00 17.17 348 LYS B CA 1
ATOM 5398 C C . LYS B 1 348 ? 69.466 55.540 -10.576 1.00 18.04 348 LYS B C 1
ATOM 5399 O O . LYS B 1 348 ? 68.536 55.878 -11.317 1.00 18.01 348 LYS B O 1
ATOM 5405 N N . CYS B 1 349 ? 70.731 55.452 -10.979 1.00 17.31 349 CYS B N 1
ATOM 5406 C CA . CYS B 1 349 ? 71.159 55.828 -12.323 1.00 17.41 349 CYS B CA 1
ATOM 5407 C C . CYS B 1 349 ? 71.175 54.741 -13.387 1.00 18.46 349 CYS B C 1
ATOM 5408 O O . CYS B 1 349 ? 71.299 55.044 -14.574 1.00 19.87 349 CYS B O 1
ATOM 5411 N N . ASP B 1 350 ? 71.064 53.484 -12.976 1.00 19.13 350 ASP B N 1
ATOM 5412 C CA . ASP B 1 350 ? 71.106 52.378 -13.926 1.00 19.60 350 ASP B CA 1
ATOM 5413 C C . ASP B 1 350 ? 69.703 51.838 -14.210 1.00 19.18 350 ASP B C 1
ATOM 5414 O O . ASP B 1 350 ? 69.120 51.140 -13.385 1.00 17.97 350 ASP B O 1
ATOM 5419 N N . PRO B 1 351 ? 69.150 52.147 -15.395 1.00 19.38 351 PRO B N 1
ATOM 5420 C CA . PRO B 1 351 ? 67.809 51.677 -15.750 1.00 18.64 351 PRO B CA 1
ATOM 5421 C C . PRO B 1 351 ? 67.633 50.160 -15.685 1.00 18.74 351 PRO B C 1
ATOM 5422 O O . PRO B 1 351 ? 66.522 49.677 -15.472 1.00 19.53 351 PRO B O 1
ATOM 5426 N N . SER B 1 352 ? 68.718 49.409 -15.862 1.00 18.98 352 SER B N 1
ATOM 5427 C CA . SER B 1 352 ? 68.627 47.946 -15.834 1.00 21.73 352 SER B CA 1
ATOM 5428 C C . SER B 1 352 ? 68.554 47.364 -14.422 1.00 20.64 352 SER B C 1
ATOM 5429 O O . SER B 1 352 ? 68.311 46.172 -14.248 1.00 21.57 352 SER B O 1
ATOM 5432 N N . ASP B 1 353 ? 68.770 48.198 -13.415 1.00 21.41 353 ASP B N 1
ATOM 5433 C CA . ASP B 1 353 ? 68.724 47.728 -12.033 1.00 20.38 353 ASP B CA 1
ATOM 5434 C C . ASP B 1 353 ? 68.452 48.895 -11.092 1.00 20.10 353 ASP B C 1
ATOM 5435 O O . ASP B 1 353 ? 69.341 49.695 -10.792 1.00 19.29 353 ASP B O 1
ATOM 5440 N N . GLN B 1 354 ? 67.202 48.984 -10.643 1.00 18.62 354 GLN B N 1
ATOM 5441 C CA . GLN B 1 354 ? 66.758 50.041 -9.741 1.00 18.62 354 GLN B CA 1
ATOM 5442 C C . GLN B 1 354 ? 66.667 49.541 -8.300 1.00 16.53 354 GLN B C 1
ATOM 5443 O O . GLN B 1 354 ? 66.168 50.243 -7.429 1.00 18.41 354 GLN B O 1
ATOM 5449 N N . ASN B 1 355 ? 67.144 48.326 -8.059 1.00 17.39 355 ASN B N 1
ATOM 5450 C CA . ASN B 1 355 ? 67.108 47.735 -6.725 1.00 19.24 355 ASN B CA 1
ATOM 5451 C C . ASN B 1 355 ? 68.232 48.262 -5.837 1.00 20.31 355 ASN B C 1
ATOM 5452 O O . ASN B 1 355 ? 69.191 48.864 -6.327 1.00 20.13 355 ASN B O 1
ATOM 5457 N N . PRO B 1 356 ? 68.120 48.048 -4.513 1.00 20.62 356 PRO B N 1
ATOM 5458 C CA . PRO B 1 356 ? 69.130 48.497 -3.549 1.00 20.30 356 PRO B CA 1
ATOM 5459 C C . PRO B 1 356 ? 70.515 47.980 -3.918 1.00 21.32 356 PRO B C 1
ATOM 5460 O O . PRO B 1 356 ? 71.494 48.739 -3.743 1.00 23.13 356 PRO B O 1
ATOM 5465 N N . ALA C 1 1 ? 57.210 28.307 59.093 1.00 33.00 1 ALA C N 1
ATOM 5466 C CA . ALA C 1 1 ? 56.654 27.348 58.094 1.00 33.30 1 ALA C CA 1
ATOM 5467 C C . ALA C 1 1 ? 57.657 27.098 56.970 1.00 31.85 1 ALA C C 1
ATOM 5468 O O . ALA C 1 1 ? 58.491 27.954 56.665 1.00 32.13 1 ALA C O 1
ATOM 5470 N N . ALA C 1 2 ? 57.570 25.924 56.354 1.00 29.60 2 ALA C N 1
ATOM 5471 C CA . ALA C 1 2 ? 58.475 25.567 55.266 1.00 27.01 2 ALA C CA 1
ATOM 5472 C C . ALA C 1 2 ? 58.189 26.391 54.015 1.00 25.37 2 ALA C C 1
ATOM 5473 O O . ALA C 1 2 ? 57.088 26.914 53.844 1.00 24.27 2 ALA C O 1
ATOM 5475 N N . ALA C 1 3 ? 59.187 26.500 53.143 1.00 24.43 3 ALA C N 1
ATOM 5476 C CA . ALA C 1 3 ? 59.031 27.239 51.899 1.00 23.49 3 ALA C CA 1
ATOM 5477 C C . ALA C 1 3 ? 57.958 26.564 51.058 1.00 23.44 3 ALA C C 1
ATOM 5478 O O . ALA C 1 3 ? 57.708 25.362 51.196 1.00 22.35 3 ALA C O 1
ATOM 5480 N N . ALA C 1 4 ? 57.313 27.340 50.194 1.00 22.14 4 ALA C N 1
ATOM 5481 C CA . ALA C 1 4 ? 56.275 26.794 49.329 1.00 21.07 4 ALA C CA 1
ATOM 5482 C C . ALA C 1 4 ? 56.915 25.784 48.378 1.00 20.41 4 ALA C C 1
ATOM 5483 O O . ALA C 1 4 ? 58.033 25.985 47.909 1.00 20.12 4 ALA C O 1
ATOM 5485 N N . LYS C 1 5 ? 56.204 24.699 48.108 1.00 20.66 5 LYS C N 1
ATOM 5486 C CA . LYS C 1 5 ? 56.693 23.664 47.208 1.00 22.57 5 LYS C CA 1
ATOM 5487 C C . LYS C 1 5 ? 56.312 24.029 45.782 1.00 21.89 5 LYS C C 1
ATOM 5488 O O . LYS C 1 5 ? 55.398 24.821 45.558 1.00 20.56 5 LYS C O 1
ATOM 5494 N N . PRO C 1 6 ? 57.021 23.472 44.791 1.00 21.37 6 PRO C N 1
ATOM 5495 C CA . PRO C 1 6 ? 56.634 23.822 43.423 1.00 19.89 6 PRO C CA 1
ATOM 5496 C C . PRO C 1 6 ? 55.291 23.171 43.117 1.00 18.47 6 PRO C C 1
ATOM 5497 O O . PRO C 1 6 ? 54.805 22.341 43.885 1.00 17.98 6 PRO C O 1
ATOM 5501 N N . ASN C 1 7 ? 54.676 23.555 42.008 1.00 18.40 7 ASN C N 1
ATOM 5502 C CA . ASN C 1 7 ? 53.395 22.981 41.641 1.00 17.28 7 ASN C CA 1
ATOM 5503 C C . ASN C 1 7 ? 53.539 22.311 40.288 1.00 17.18 7 ASN C C 1
ATOM 5504 O O . ASN C 1 7 ? 54.509 22.548 39.573 1.00 17.98 7 ASN C O 1
ATOM 5509 N N . ASN C 1 8 ? 52.579 21.463 39.948 1.00 17.37 8 ASN C N 1
ATOM 5510 C CA . ASN C 1 8 ? 52.598 20.794 38.660 1.00 17.39 8 ASN C CA 1
ATOM 5511 C C . ASN C 1 8 ? 51.202 20.846 38.062 1.00 18.13 8 ASN C C 1
ATOM 5512 O O . ASN C 1 8 ? 50.568 19.813 37.823 1.00 17.26 8 ASN C O 1
ATOM 5517 N N . LEU C 1 9 ? 50.720 22.068 37.849 1.00 17.89 9 LEU C N 1
ATOM 5518 C CA . LEU C 1 9 ? 49.408 22.275 37.253 1.00 18.46 9 LEU C CA 1
ATOM 5519 C C . LEU C 1 9 ? 49.453 21.550 35.911 1.00 17.97 9 LEU C C 1
ATOM 5520 O O . LEU C 1 9 ? 50.438 21.653 35.180 1.00 16.78 9 LEU C O 1
ATOM 5525 N N . SER C 1 10 ? 48.389 20.822 35.594 1.00 17.87 10 SER C N 1
ATOM 5526 C CA . SER C 1 10 ? 48.326 20.060 34.356 1.00 18.39 10 SER C CA 1
ATOM 5527 C C . SER C 1 10 ? 46.981 20.225 33.670 1.00 18.98 10 SER C C 1
ATOM 5528 O O . SER C 1 10 ? 45.966 20.452 34.332 1.00 17.94 10 SER C O 1
ATOM 5531 N N . LEU C 1 11 ? 46.975 20.112 32.344 1.00 18.34 11 LEU C N 1
ATOM 5532 C CA . LEU C 1 11 ? 45.738 20.207 31.577 1.00 18.81 11 LEU C CA 1
ATOM 5533 C C . LEU C 1 11 ? 45.284 18.764 31.421 1.00 19.93 11 LEU C C 1
ATOM 5534 O O . LEU C 1 11 ? 45.942 17.968 30.749 1.00 18.64 11 LEU C O 1
ATOM 5539 N N . VAL C 1 12 ? 44.156 18.433 32.037 1.00 21.20 12 VAL C N 1
ATOM 5540 C CA . VAL C 1 12 ? 43.656 17.067 32.025 1.00 20.25 12 VAL C CA 1
ATOM 5541 C C . VAL C 1 12 ? 42.268 16.865 31.438 1.00 22.37 12 VAL C C 1
ATOM 5542 O O . VAL C 1 12 ? 41.365 17.672 31.659 1.00 22.86 12 VAL C O 1
ATOM 5546 N N A VAL C 1 13 ? 42.106 15.780 30.685 0.50 22.00 13 VAL C N 1
ATOM 5547 N N B VAL C 1 13 ? 42.104 15.786 30.678 0.50 21.75 13 VAL C N 1
ATOM 5548 C CA A VAL C 1 13 ? 40.816 15.439 30.101 0.50 22.19 13 VAL C CA 1
ATOM 5549 C CA B VAL C 1 13 ? 40.809 15.458 30.096 0.50 21.73 13 VAL C CA 1
ATOM 5550 C C A VAL C 1 13 ? 40.227 14.311 30.941 0.50 22.91 13 VAL C C 1
ATOM 5551 C C B VAL C 1 13 ? 40.219 14.312 30.918 0.50 22.65 13 VAL C C 1
ATOM 5552 O O A VAL C 1 13 ? 40.845 13.255 31.098 0.50 22.18 13 VAL C O 1
ATOM 5553 O O B VAL C 1 13 ? 40.829 13.248 31.047 0.50 21.98 13 VAL C O 1
ATOM 5560 N N . HIS C 1 14 ? 39.040 14.542 31.489 1.00 22.90 14 HIS C N 1
ATOM 5561 C CA . HIS C 1 14 ? 38.376 13.539 32.311 1.00 24.15 14 HIS C CA 1
ATOM 5562 C C . HIS C 1 14 ? 37.355 12.748 31.517 1.00 25.40 14 HIS C C 1
ATOM 5563 O O . HIS C 1 14 ? 37.002 11.628 31.881 1.00 28.56 14 HIS C O 1
ATOM 5570 N N . GLY C 1 15 ? 36.883 13.341 30.430 1.00 26.27 15 GLY C N 1
ATOM 5571 C CA . GLY C 1 15 ? 35.900 12.685 29.595 1.00 28.49 15 GLY C CA 1
ATOM 5572 C C . GLY C 1 15 ? 35.459 13.648 28.516 1.00 31.04 15 GLY C C 1
ATOM 5573 O O . GLY C 1 15 ? 35.965 14.769 28.453 1.00 31.42 15 GLY C O 1
ATOM 5574 N N . PRO C 1 16 ? 34.520 13.244 27.649 1.00 31.64 16 PRO C N 1
ATOM 5575 C CA . PRO C 1 16 ? 34.048 14.127 26.580 1.00 32.42 16 PRO C CA 1
ATOM 5576 C C . PRO C 1 16 ? 33.642 15.497 27.115 1.00 32.81 16 PRO C C 1
ATOM 5577 O O . PRO C 1 16 ? 32.827 15.599 28.029 1.00 34.59 16 PRO C O 1
ATOM 5581 N N . GLY C 1 17 ? 34.228 16.544 26.548 1.00 32.25 17 GLY C N 1
ATOM 5582 C CA . GLY C 1 17 ? 33.913 17.895 26.969 1.00 32.83 17 GLY C CA 1
ATOM 5583 C C . GLY C 1 17 ? 34.289 18.245 28.398 1.00 33.26 17 GLY C C 1
ATOM 5584 O O . GLY C 1 17 ? 33.830 19.262 28.917 1.00 35.24 17 GLY C O 1
ATOM 5585 N N . ASP C 1 18 ? 35.117 17.425 29.040 1.00 31.29 18 ASP C N 1
ATOM 5586 C CA . ASP C 1 18 ? 35.524 17.694 30.418 1.00 30.31 18 ASP C CA 1
ATOM 5587 C C . ASP C 1 18 ? 37.029 17.943 30.520 1.00 29.26 18 ASP C C 1
ATOM 5588 O O . ASP C 1 18 ? 37.810 17.024 30.783 1.00 28.39 18 ASP C O 1
ATOM 5593 N N . LEU C 1 19 ? 37.416 19.198 30.315 1.00 27.82 19 LEU C N 1
ATOM 5594 C CA . LEU C 1 19 ? 38.811 19.623 30.362 1.00 26.56 19 LEU C CA 1
ATOM 5595 C C . LEU C 1 19 ? 39.057 20.414 31.647 1.00 25.76 19 LEU C C 1
ATOM 5596 O O . LEU C 1 19 ? 38.293 21.322 31.977 1.00 24.92 19 LEU C O 1
ATOM 5601 N N . ARG C 1 20 ? 40.121 20.078 32.371 1.00 23.45 20 ARG C N 1
ATOM 5602 C CA . ARG C 1 20 ? 40.415 20.773 33.619 1.00 22.99 20 ARG C CA 1
ATOM 5603 C C . ARG C 1 20 ? 41.893 21.029 33.855 1.00 23.96 20 ARG C C 1
ATOM 5604 O O . ARG C 1 20 ? 42.757 20.293 33.372 1.00 23.36 20 ARG C O 1
ATOM 5612 N N . LEU C 1 21 ? 42.164 22.086 34.612 1.00 23.05 21 LEU C N 1
ATOM 5613 C CA . LEU C 1 21 ? 43.518 22.433 35.006 1.00 21.97 21 LEU C CA 1
ATOM 5614 C C . LEU C 1 21 ? 43.556 22.016 36.470 1.00 23.29 21 LEU C C 1
ATOM 5615 O O . LEU C 1 21 ? 42.790 22.527 37.288 1.00 24.14 21 LEU C O 1
ATOM 5620 N N . GLU C 1 22 ? 44.419 21.062 36.793 1.00 21.85 22 GLU C N 1
ATOM 5621 C CA . GLU C 1 22 ? 44.534 20.577 38.159 1.00 22.81 22 GLU C CA 1
ATOM 5622 C C . GLU C 1 22 ? 45.980 20.253 38.484 1.00 22.06 22 GLU C C 1
ATOM 5623 O O . GLU C 1 22 ? 46.791 20.016 37.589 1.00 21.29 22 GLU C O 1
ATOM 5629 N N . ASN C 1 23 ? 46.303 20.250 39.770 1.00 20.20 23 ASN C N 1
ATOM 5630 C CA . ASN C 1 23 ? 47.662 19.987 40.196 1.00 20.64 23 ASN C CA 1
ATOM 5631 C C . ASN C 1 23 ? 47.993 18.506 40.337 1.00 21.54 23 ASN C C 1
ATOM 5632 O O . ASN C 1 23 ? 47.186 17.720 40.829 1.00 22.58 23 ASN C O 1
ATOM 5637 N N . TYR C 1 24 ? 49.195 18.145 39.903 1.00 20.54 24 TYR C N 1
ATOM 5638 C CA . TYR C 1 24 ? 49.682 16.771 39.974 1.00 20.95 24 TYR C CA 1
ATOM 5639 C C . TYR C 1 24 ? 50.941 16.735 40.823 1.00 20.38 24 TYR C C 1
ATOM 5640 O O . TYR C 1 24 ? 51.569 17.769 41.058 1.00 21.10 24 TYR C O 1
ATOM 5649 N N . PRO C 1 25 ? 51.325 15.543 41.305 1.00 21.45 25 PRO C N 1
ATOM 5650 C CA . PRO C 1 25 ? 52.537 15.453 42.121 1.00 20.46 25 PRO C CA 1
ATOM 5651 C C . PRO C 1 25 ? 53.711 15.767 41.204 1.00 19.37 25 PRO C C 1
ATOM 5652 O O . PRO C 1 25 ? 53.577 15.691 39.982 1.00 19.74 25 PRO C O 1
ATOM 5656 N N . ILE C 1 26 ? 54.847 16.134 41.782 1.00 20.16 26 ILE C N 1
ATOM 5657 C CA . ILE C 1 26 ? 56.031 16.419 40.985 1.00 21.10 26 ILE C CA 1
ATOM 5658 C C . ILE C 1 26 ? 56.665 15.056 40.713 1.00 22.41 26 ILE C C 1
ATOM 5659 O O . ILE C 1 26 ? 57.047 14.351 41.644 1.00 21.15 26 ILE C O 1
ATOM 5664 N N . PRO C 1 27 ? 56.779 14.662 39.435 1.00 23.86 27 PRO C N 1
ATOM 5665 C CA . PRO C 1 27 ? 57.380 13.360 39.115 1.00 24.35 27 PRO C CA 1
ATOM 5666 C C . PRO C 1 27 ? 58.824 13.243 39.607 1.00 24.60 27 PRO C C 1
ATOM 5667 O O . PRO C 1 27 ? 59.538 14.242 39.713 1.00 25.43 27 PRO C O 1
ATOM 5671 N N . GLU C 1 28 ? 59.247 12.019 39.906 1.00 25.23 28 GLU C N 1
ATOM 5672 C CA . GLU C 1 28 ? 60.614 11.760 40.345 1.00 25.64 28 GLU C CA 1
ATOM 5673 C C . GLU C 1 28 ? 61.240 10.874 39.268 1.00 25.36 28 GLU C C 1
ATOM 5674 O O . GLU C 1 28 ? 60.769 9.766 39.014 1.00 23.87 28 GLU C O 1
ATOM 5680 N N . PRO C 1 29 ? 62.314 11.353 38.625 1.00 24.46 29 PRO C N 1
ATOM 5681 C CA . PRO C 1 29 ? 62.990 10.602 37.567 1.00 23.97 29 PRO C CA 1
ATOM 5682 C C . PRO C 1 29 ? 63.733 9.347 38.004 1.00 23.32 29 PRO C C 1
ATOM 5683 O O . PRO C 1 29 ? 64.474 9.361 38.984 1.00 22.03 29 PRO C O 1
ATOM 5687 N N . GLY C 1 30 ? 63.528 8.268 37.254 1.00 23.42 30 GLY C N 1
ATOM 5688 C CA . GLY C 1 30 ? 64.216 7.025 37.535 1.00 22.31 30 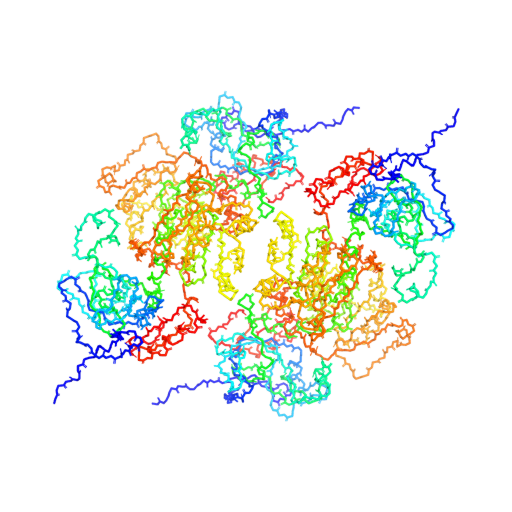GLY C CA 1
ATOM 5689 C C . GLY C 1 30 ? 65.646 7.191 37.056 1.00 23.04 30 GLY C C 1
ATOM 5690 O O . GLY C 1 30 ? 65.988 8.248 36.525 1.00 22.11 30 GLY C O 1
ATOM 5691 N N . PRO C 1 31 ? 66.502 6.168 37.206 1.00 24.07 31 PRO C N 1
ATOM 5692 C CA . PRO C 1 31 ? 67.908 6.216 36.789 1.00 24.05 31 PRO C CA 1
ATOM 5693 C C . PRO C 1 31 ? 68.176 6.684 35.355 1.00 23.33 31 PRO C C 1
ATOM 5694 O O . PRO C 1 31 ? 69.170 7.364 35.094 1.00 23.03 31 PRO C O 1
ATOM 5698 N N . ASN C 1 32 ? 67.302 6.320 34.424 1.00 23.29 32 ASN C N 1
ATOM 5699 C CA . ASN C 1 32 ? 67.504 6.717 33.036 1.00 24.03 32 ASN C CA 1
ATOM 5700 C C . ASN C 1 32 ? 66.466 7.711 32.540 1.00 23.12 32 ASN C C 1
ATOM 5701 O O . ASN C 1 32 ? 66.174 7.772 31.343 1.00 20.12 32 ASN C O 1
ATOM 5706 N N . GLU C 1 33 ? 65.909 8.484 33.465 1.00 21.83 33 GLU C N 1
ATOM 5707 C CA . GLU C 1 33 ? 64.919 9.492 33.114 1.00 21.29 33 GLU C CA 1
ATOM 5708 C C . GLU C 1 33 ? 65.429 10.848 33.567 1.00 20.84 33 GLU C C 1
ATOM 5709 O O . GLU C 1 33 ? 66.393 10.938 34.329 1.00 19.01 33 GLU C O 1
ATOM 5715 N N . VAL C 1 34 ? 64.790 11.900 33.073 1.00 19.83 34 VAL C N 1
ATOM 5716 C CA . VAL C 1 34 ? 65.139 13.254 33.466 1.00 19.70 34 VAL C CA 1
ATOM 5717 C C . VAL C 1 34 ? 63.836 13.969 33.781 1.00 18.85 34 VAL C C 1
ATOM 5718 O O . VAL C 1 34 ? 62.783 13.628 33.242 1.00 17.13 34 VAL C O 1
ATOM 5722 N N . LEU C 1 35 ? 63.904 14.928 34.693 1.00 17.46 35 LEU C N 1
ATOM 5723 C CA . LEU C 1 35 ? 62.729 15.705 35.051 1.00 16.90 35 LEU C CA 1
ATOM 5724 C C . LEU C 1 35 ? 62.840 16.999 34.258 1.00 16.23 35 LEU C C 1
ATOM 5725 O O . LEU C 1 35 ? 63.864 17.676 34.321 1.00 15.36 35 LEU C O 1
ATOM 5730 N N . LEU C 1 36 ? 61.803 17.332 33.497 1.00 16.87 36 LEU C N 1
ATOM 5731 C CA . LEU C 1 36 ? 61.831 18.554 32.708 1.00 16.92 36 LEU C CA 1
ATOM 5732 C C . LEU C 1 36 ? 60.873 19.612 33.222 1.00 17.36 36 LEU C C 1
ATOM 5733 O O . LEU C 1 36 ? 59.757 19.302 33.637 1.00 15.37 36 LEU C O 1
ATOM 5738 N N . ARG C 1 37 ? 61.329 20.861 33.203 1.00 17.38 37 ARG C N 1
ATOM 5739 C CA . ARG C 1 37 ? 60.483 21.984 33.568 1.00 16.86 37 ARG C CA 1
ATOM 5740 C C . ARG C 1 37 ? 59.946 22.340 32.185 1.00 15.91 37 ARG C C 1
ATOM 5741 O O . ARG C 1 37 ? 60.655 22.925 31.362 1.00 16.66 37 ARG C O 1
ATOM 5749 N N . MET C 1 38 ? 58.710 21.940 31.916 1.00 16.17 38 MET C N 1
ATOM 5750 C CA . MET C 1 38 ? 58.090 22.176 30.620 1.00 16.36 38 MET C CA 1
ATOM 5751 C C . MET C 1 38 ? 58.078 23.646 30.237 1.00 17.85 38 MET C C 1
ATOM 5752 O O . MET C 1 38 ? 57.819 24.515 31.070 1.00 17.89 38 MET C O 1
ATOM 5757 N N . HIS C 1 39 ? 58.352 23.920 28.967 1.00 16.50 39 HIS C N 1
ATOM 5758 C CA . HIS C 1 39 ? 58.379 25.293 28.487 1.00 16.01 39 HIS C CA 1
ATOM 5759 C C . HIS C 1 39 ? 57.311 25.558 27.432 1.00 17.36 39 HIS C C 1
ATOM 5760 O O . HIS C 1 39 ? 56.372 26.324 27.668 1.00 17.98 39 HIS C O 1
ATOM 5767 N N . SER C 1 40 ? 57.454 24.922 26.272 1.00 15.74 40 SER C N 1
ATOM 5768 C CA . SER C 1 40 ? 56.503 25.110 25.183 1.00 15.61 40 SER C CA 1
ATOM 5769 C C . SER C 1 40 ? 55.900 23.795 24.711 1.00 16.39 40 SER C C 1
ATOM 5770 O O . SER C 1 40 ? 56.612 22.815 24.481 1.00 14.66 40 SER C O 1
ATOM 5773 N N . VAL C 1 41 ? 54.581 23.785 24.570 1.00 15.76 41 VAL C N 1
ATOM 5774 C CA . VAL C 1 41 ? 53.870 22.604 24.112 1.00 15.57 41 VAL C CA 1
ATOM 5775 C C . VAL C 1 41 ? 52.856 23.003 23.051 1.00 17.15 41 VAL C C 1
ATOM 5776 O O . VAL C 1 41 ? 51.958 23.812 23.303 1.00 16.75 41 VAL C O 1
ATOM 5780 N N . GLY C 1 42 ? 53.002 22.446 21.856 1.00 16.05 42 GLY C N 1
ATOM 5781 C CA . GLY C 1 42 ? 52.053 22.762 20.810 1.00 17.94 42 GLY C CA 1
ATOM 5782 C C . GLY C 1 42 ? 50.912 21.771 20.914 1.00 19.53 42 GLY C C 1
ATOM 5783 O O . GLY C 1 42 ? 51.114 20.644 21.363 1.00 19.99 42 GLY C O 1
ATOM 5784 N N . ILE C 1 43 ? 49.710 22.177 20.529 1.00 19.13 43 ILE C N 1
ATOM 5785 C CA . ILE C 1 43 ? 48.583 21.259 20.580 1.00 21.03 43 ILE C CA 1
ATOM 5786 C C . ILE C 1 43 ? 48.114 20.972 19.160 1.00 21.50 43 ILE C C 1
ATOM 5787 O O . ILE C 1 43 ? 48.388 21.740 18.236 1.00 20.39 43 ILE C O 1
ATOM 5792 N N . CYS C 1 44 ? 47.426 19.854 18.977 1.00 22.87 44 CYS C N 1
ATOM 5793 C CA . CYS C 1 44 ? 46.933 19.519 17.654 1.00 23.30 44 CYS C CA 1
ATOM 5794 C C . CYS C 1 44 ? 45.576 18.845 17.754 1.00 24.43 44 CYS C C 1
ATOM 5795 O O . CYS C 1 44 ? 45.029 18.678 18.851 1.00 23.55 44 CYS C O 1
ATOM 5798 N N . GLY C 1 45 ? 45.037 18.467 16.600 1.00 23.84 45 GLY C N 1
ATOM 5799 C CA . GLY C 1 45 ? 43.736 17.830 16.558 1.00 25.71 45 GLY C CA 1
ATOM 5800 C C . GLY C 1 45 ? 43.567 16.653 17.494 1.00 25.55 45 GLY C C 1
ATOM 5801 O O . GLY C 1 45 ? 42.470 16.413 17.992 1.00 25.43 45 GLY C O 1
ATOM 5802 N N A SER C 1 46 ? 44.646 15.915 17.742 0.50 25.88 46 SER C N 1
ATOM 5803 N N B SER C 1 46 ? 44.651 15.924 17.738 0.50 25.82 46 SER C N 1
ATOM 5804 C CA A SER C 1 46 ? 44.571 14.754 18.623 0.50 26.08 46 SER C CA 1
ATOM 5805 C CA B SER C 1 46 ? 44.605 14.764 18.617 0.50 25.96 46 SER C CA 1
ATOM 5806 C C A SER C 1 46 ? 44.171 15.151 20.039 0.50 25.84 46 SER C C 1
ATOM 5807 C C B SER C 1 46 ? 44.183 15.148 20.032 0.50 25.78 46 SER C C 1
ATOM 5808 O O A SER C 1 46 ? 43.274 14.544 20.628 0.50 25.49 46 SER C O 1
ATOM 5809 O O B SER C 1 46 ? 43.284 14.533 20.607 0.50 25.44 46 SER C O 1
ATOM 5814 N N . ASP C 1 47 ? 44.833 16.166 20.588 1.00 24.91 47 ASP C N 1
ATOM 5815 C CA . ASP C 1 47 ? 44.519 16.624 21.938 1.00 25.12 47 ASP C CA 1
ATOM 5816 C C . ASP C 1 47 ? 43.069 17.090 21.980 1.00 25.76 47 ASP C C 1
ATOM 5817 O O . ASP C 1 47 ? 42.299 16.686 22.851 1.00 25.22 47 ASP C O 1
ATOM 5822 N N . VAL C 1 48 ? 42.702 17.932 21.020 1.00 27.44 48 VAL C N 1
ATOM 5823 C CA . VAL C 1 48 ? 41.350 18.467 20.940 1.00 28.27 48 VAL C CA 1
ATOM 5824 C C . VAL C 1 48 ? 40.299 17.378 20.721 1.00 29.88 48 VAL C C 1
ATOM 5825 O O . VAL C 1 48 ? 39.169 17.500 21.194 1.00 30.75 48 VAL C O 1
ATOM 5829 N N . HIS C 1 49 ? 40.665 16.315 20.011 1.00 30.14 49 HIS C N 1
ATOM 5830 C CA . HIS C 1 49 ? 39.716 15.238 19.764 1.00 31.55 49 HIS C CA 1
ATOM 5831 C C . HIS C 1 49 ? 39.470 14.450 21.046 1.00 30.70 49 HIS C C 1
ATOM 5832 O O . HIS C 1 49 ? 38.345 14.030 21.310 1.00 30.72 49 HIS C O 1
ATOM 5839 N N . TYR C 1 50 ? 40.515 14.247 21.845 1.00 28.60 50 TYR C N 1
ATOM 5840 C CA . TYR C 1 50 ? 40.353 13.531 23.106 1.00 28.07 50 TYR C CA 1
ATOM 5841 C C . TYR C 1 50 ? 39.471 14.367 24.028 1.00 28.98 50 TYR C C 1
ATOM 5842 O O . TYR C 1 50 ? 38.706 13.835 24.830 1.00 27.40 50 TYR C O 1
ATOM 5851 N N . TRP C 1 51 ? 39.583 15.684 23.905 1.00 29.85 51 TRP C N 1
ATOM 5852 C CA . TRP C 1 51 ? 38.786 16.589 24.720 1.00 31.26 51 TRP C CA 1
ATOM 5853 C C . TRP C 1 51 ? 37.310 16.495 24.338 1.00 31.87 51 TRP C C 1
ATOM 5854 O O . TRP C 1 51 ? 36.452 16.279 25.194 1.00 31.85 51 TRP C O 1
ATOM 5865 N N . GLU C 1 52 ? 37.026 16.636 23.048 1.00 32.69 52 GLU C N 1
ATOM 5866 C CA . GLU C 1 52 ? 35.653 16.590 22.556 1.00 35.13 52 GLU C CA 1
ATOM 5867 C C . GLU C 1 52 ? 34.974 15.226 22.613 1.00 35.96 52 GLU C C 1
ATOM 5868 O O . GLU C 1 52 ? 33.815 15.131 23.018 1.00 36.20 52 GLU C O 1
ATOM 5874 N N . TYR C 1 53 ? 35.682 14.173 22.214 1.00 35.76 53 TYR C N 1
ATOM 5875 C CA . TYR C 1 53 ? 35.084 12.844 22.196 1.00 37.00 53 TYR C CA 1
ATOM 5876 C C . TYR C 1 53 ? 35.609 11.866 23.238 1.00 37.10 53 TYR C C 1
ATOM 5877 O O . TYR C 1 53 ? 35.102 10.750 23.353 1.00 36.83 53 TYR C O 1
ATOM 5886 N N . GLY C 1 54 ? 36.619 12.279 23.996 1.00 36.73 54 GLY C N 1
ATOM 5887 C CA . GLY C 1 54 ? 37.174 11.408 25.016 1.00 36.42 54 GLY C CA 1
ATOM 5888 C C . GLY C 1 54 ? 37.856 10.177 24.451 1.00 37.12 54 GLY C C 1
ATOM 5889 O O . GLY C 1 54 ? 38.192 9.248 25.189 1.00 37.25 54 GLY C O 1
ATOM 5890 N N . ARG C 1 55 ? 38.071 10.170 23.139 1.00 37.38 55 ARG C N 1
ATOM 5891 C CA . ARG C 1 55 ? 38.712 9.039 22.485 1.00 37.94 55 ARG C CA 1
ATOM 5892 C C . ARG C 1 55 ? 39.069 9.343 21.038 1.00 37.42 55 ARG C C 1
ATOM 5893 O O . ARG C 1 55 ? 38.666 10.363 20.481 1.00 36.81 55 ARG C O 1
ATOM 5901 N N . ILE C 1 56 ? 39.835 8.434 20.447 1.00 36.98 56 ILE C N 1
ATOM 5902 C CA . ILE C 1 56 ? 40.252 8.512 19.054 1.00 37.07 56 ILE C CA 1
ATOM 5903 C C . ILE C 1 56 ? 40.382 7.060 18.620 1.00 38.59 56 ILE C C 1
ATOM 5904 O O . ILE C 1 56 ? 41.402 6.418 18.879 1.00 38.83 56 ILE C O 1
ATOM 5909 N N . GLY C 1 57 ? 39.341 6.542 17.977 1.00 39.77 57 GLY C N 1
ATOM 5910 C CA . GLY C 1 57 ? 39.365 5.157 17.547 1.00 40.27 57 GLY C CA 1
ATOM 5911 C C . GLY C 1 57 ? 39.361 4.251 18.763 1.00 40.69 57 GLY C C 1
ATOM 5912 O O . GLY C 1 57 ? 38.561 4.440 19.682 1.00 39.53 57 GLY C O 1
ATOM 5913 N N . ASN C 1 58 ? 40.259 3.272 18.779 1.00 41.61 58 ASN C N 1
ATOM 5914 C CA . ASN C 1 58 ? 40.352 2.343 19.899 1.00 42.69 58 ASN C CA 1
ATOM 5915 C C . ASN C 1 58 ? 41.109 2.968 21.065 1.00 42.25 58 ASN C C 1
ATOM 5916 O O . ASN C 1 58 ? 41.245 2.359 22.128 1.00 42.17 58 ASN C O 1
ATOM 5921 N N . PHE C 1 59 ? 41.607 4.183 20.857 1.00 41.20 59 PHE C N 1
ATOM 5922 C CA . PHE C 1 59 ? 42.336 4.906 21.896 1.00 40.42 59 PHE C CA 1
ATOM 5923 C C . PHE C 1 59 ? 41.321 5.673 22.735 1.00 38.40 59 PHE C C 1
ATOM 5924 O O . PHE C 1 59 ? 40.896 6.766 22.365 1.00 38.62 59 PHE C O 1
ATOM 5932 N N . ILE C 1 60 ? 40.937 5.099 23.869 1.00 37.06 60 ILE C N 1
ATOM 5933 C CA . ILE C 1 60 ? 39.944 5.729 24.725 1.00 36.34 60 ILE C CA 1
ATOM 5934 C C . ILE C 1 60 ? 40.435 6.115 26.116 1.00 34.69 60 ILE C C 1
ATOM 5935 O O . ILE C 1 60 ? 41.125 5.348 26.786 1.00 34.38 60 ILE C O 1
ATOM 5940 N N . VAL C 1 61 ? 40.060 7.318 26.539 1.00 33.60 61 VAL C N 1
ATOM 5941 C CA . VAL C 1 61 ? 40.424 7.830 27.853 1.00 32.59 61 VAL C CA 1
ATOM 5942 C C . VAL C 1 61 ? 39.518 7.132 28.863 1.00 32.99 61 VAL C C 1
ATOM 5943 O O . VAL C 1 61 ? 38.329 7.427 28.939 1.00 33.47 61 VAL C O 1
ATOM 5947 N N . LYS C 1 62 ? 40.079 6.198 29.624 1.00 34.00 62 LYS C N 1
ATOM 5948 C CA . LYS C 1 62 ? 39.305 5.454 30.615 1.00 34.82 62 LYS C CA 1
ATOM 5949 C C . LYS C 1 62 ? 39.476 6.054 32.002 1.00 34.01 62 LYS C C 1
ATOM 5950 O O . LYS C 1 62 ? 38.686 5.792 32.908 1.00 35.00 62 LYS C O 1
ATOM 5956 N N . LYS C 1 63 ? 40.524 6.853 32.158 1.00 32.62 63 LYS C N 1
ATOM 5957 C CA . LYS C 1 63 ? 40.815 7.538 33.411 1.00 30.64 63 LYS C CA 1
ATOM 5958 C C . LYS C 1 63 ? 41.365 8.899 32.984 1.00 28.05 63 LYS C C 1
ATOM 5959 O O . LYS C 1 63 ? 41.898 9.026 31.885 1.00 26.83 63 LYS C O 1
ATOM 5965 N N . PRO C 1 64 ? 41.242 9.930 33.839 1.00 27.11 64 PRO C N 1
ATOM 5966 C CA . PRO C 1 64 ? 41.744 11.268 33.493 1.00 25.17 64 PRO C CA 1
ATOM 5967 C C . PRO C 1 64 ? 43.145 11.222 32.891 1.00 23.13 64 PRO C C 1
ATOM 5968 O O . PRO C 1 64 ? 44.046 10.596 33.447 1.00 23.10 64 PRO C O 1
ATOM 5972 N N . MET C 1 65 ? 43.320 11.889 31.754 1.00 21.24 65 MET C N 1
ATOM 5973 C CA . MET C 1 65 ? 44.609 11.903 31.070 1.00 20.21 65 MET C CA 1
ATOM 5974 C C . MET C 1 65 ? 45.152 13.307 30.815 1.00 19.11 65 MET C C 1
ATOM 5975 O O . MET C 1 65 ? 44.428 14.184 30.338 1.00 18.02 65 MET C O 1
ATOM 5980 N N . VAL C 1 66 ? 46.427 13.515 31.133 1.00 17.56 66 VAL C N 1
ATOM 5981 C CA . VAL C 1 66 ? 47.064 14.807 30.896 1.00 17.13 66 VAL C CA 1
ATOM 5982 C C . VAL C 1 66 ? 47.321 14.871 29.394 1.00 18.13 66 VAL C C 1
ATOM 5983 O O . VAL C 1 66 ? 47.801 13.901 28.806 1.00 17.50 66 VAL C O 1
ATOM 5987 N N . LEU C 1 67 ? 46.992 15.998 28.772 1.00 15.72 67 LEU C N 1
ATOM 5988 C CA . LEU C 1 67 ? 47.193 16.154 27.333 1.00 17.81 67 LEU C CA 1
ATOM 5989 C C . LEU C 1 67 ? 48.588 16.688 27.012 1.00 16.49 67 LEU C C 1
ATOM 5990 O O . LEU C 1 67 ? 49.405 16.889 27.913 1.00 17.71 67 LEU C O 1
ATOM 5995 N N . GLY C 1 68 ? 48.850 16.906 25.724 1.00 16.43 68 GLY C N 1
ATOM 5996 C CA . GLY C 1 68 ? 50.132 17.441 25.289 1.00 17.15 68 GLY C CA 1
ATOM 5997 C C . GLY C 1 68 ? 51.184 16.416 24.897 1.00 17.11 68 GLY C C 1
ATOM 5998 O O . GLY C 1 68 ? 51.469 15.494 25.657 1.00 16.83 68 GLY C O 1
ATOM 5999 N N . HIS C 1 69 ? 51.774 16.584 23.714 1.00 17.59 69 HIS C N 1
ATOM 6000 C CA . HIS C 1 69 ? 52.805 15.661 23.244 1.00 17.34 69 HIS C CA 1
ATOM 6001 C C . HIS C 1 69 ? 53.790 16.279 22.245 1.00 17.54 69 HIS C C 1
ATOM 6002 O O . HIS C 1 69 ? 54.632 15.571 21.696 1.00 17.54 69 HIS C O 1
ATOM 6009 N N . GLU C 1 70 ? 53.672 17.579 21.984 1.00 17.04 70 GLU C N 1
ATOM 6010 C CA . GLU C 1 70 ? 54.588 18.264 21.064 1.00 17.07 70 GLU C CA 1
ATOM 6011 C C . GLU C 1 70 ? 55.287 19.304 21.925 1.00 17.92 70 GLU C C 1
ATOM 6012 O O . GLU C 1 70 ? 54.892 20.472 21.934 1.00 19.51 70 GLU C O 1
ATOM 6018 N N . ALA C 1 71 ? 56.340 18.905 22.625 1.00 16.58 71 ALA C N 1
ATOM 6019 C CA . ALA C 1 71 ? 56.967 19.845 23.536 1.00 16.07 71 ALA C CA 1
ATOM 6020 C C . ALA C 1 71 ? 58.476 19.895 23.659 1.00 16.18 71 ALA C C 1
ATOM 6021 O O . ALA C 1 71 ? 59.213 19.070 23.115 1.00 17.38 71 ALA C O 1
ATOM 6023 N N . SER C 1 72 ? 58.906 20.892 24.424 1.00 15.33 72 SER C N 1
ATOM 6024 C CA . SER C 1 72 ? 60.302 21.129 24.738 1.00 15.57 72 SER C CA 1
ATOM 6025 C C . SER C 1 72 ? 60.301 21.682 26.161 1.00 16.51 72 SER C C 1
ATOM 6026 O O . SER C 1 72 ? 59.263 22.114 26.668 1.00 14.95 72 SER C O 1
ATOM 6029 N N . GLY C 1 73 ? 61.457 21.658 26.808 1.00 15.70 73 GLY C N 1
ATOM 6030 C CA . GLY C 1 73 ? 61.536 22.167 28.161 1.00 16.48 73 GLY C CA 1
ATOM 6031 C C . GLY C 1 73 ? 62.969 22.227 28.628 1.00 17.27 73 GLY C C 1
ATOM 6032 O O . GLY C 1 73 ? 63.891 22.031 27.839 1.00 17.55 73 GLY C O 1
ATOM 6033 N N . THR C 1 74 ? 63.158 22.498 29.914 1.00 16.55 74 THR C N 1
ATOM 6034 C CA . THR C 1 74 ? 64.492 22.584 30.484 1.00 16.70 74 THR C CA 1
ATOM 6035 C C . THR C 1 74 ? 64.698 21.448 31.477 1.00 17.02 74 THR C C 1
ATOM 6036 O O . THR C 1 74 ? 63.818 21.157 32.289 1.00 14.85 74 THR C O 1
ATOM 6040 N N . VAL C 1 75 ? 65.856 20.798 31.407 1.00 17.64 75 VAL C N 1
ATOM 6041 C CA . VAL C 1 75 ? 66.149 19.705 32.321 1.00 17.79 75 VAL C CA 1
ATOM 6042 C C . VAL C 1 75 ? 66.263 20.272 33.730 1.00 19.84 75 VAL C C 1
ATOM 6043 O O . VAL C 1 75 ? 67.100 21.133 34.004 1.00 18.94 75 VAL C O 1
ATOM 6047 N N . GLU C 1 76 ? 65.408 19.786 34.618 1.00 20.72 76 GLU C N 1
ATOM 6048 C CA . GLU C 1 76 ? 65.396 20.237 36.001 1.00 23.61 76 GLU C CA 1
ATOM 6049 C C . GLU C 1 76 ? 66.275 19.310 36.840 1.00 24.71 76 GLU C C 1
ATOM 6050 O O . GLU C 1 76 ? 67.112 19.766 37.619 1.00 25.06 76 GLU C O 1
ATOM 6056 N N . LYS C 1 77 ? 66.100 18.006 36.650 1.00 25.12 77 LYS C N 1
ATOM 6057 C CA . LYS C 1 77 ? 66.849 17.003 37.405 1.00 25.83 77 LYS C CA 1
ATOM 6058 C C . LYS C 1 77 ? 67.119 15.781 36.522 1.00 25.66 77 LYS C C 1
ATOM 6059 O O . LYS C 1 77 ? 66.336 15.484 35.622 1.00 23.13 77 LYS C O 1
ATOM 6065 N N . VAL C 1 78 ? 68.223 15.080 36.767 1.00 26.08 78 VAL C N 1
ATOM 6066 C CA . VAL C 1 78 ? 68.549 13.895 35.970 1.00 26.97 78 VAL C CA 1
ATOM 6067 C C . VAL C 1 78 ? 68.721 12.639 36.819 1.00 27.57 78 VAL C C 1
ATOM 6068 O O . VAL C 1 78 ? 69.184 12.703 37.958 1.00 25.66 78 VAL C O 1
ATOM 6072 N N . GLY C 1 79 ? 68.340 11.498 36.253 1.00 27.87 79 GLY C N 1
ATOM 6073 C CA . GLY C 1 79 ? 68.468 10.238 36.962 1.00 28.05 79 GLY C CA 1
ATOM 6074 C C . GLY C 1 79 ? 69.925 9.868 37.167 1.00 28.56 79 GLY C C 1
ATOM 6075 O O . GLY C 1 79 ? 70.804 10.355 36.456 1.00 27.21 79 GLY C O 1
ATOM 6076 N N . SER C 1 80 ? 70.180 8.990 38.131 1.00 30.16 80 SER C N 1
ATOM 6077 C CA . SER C 1 80 ? 71.538 8.564 38.454 1.00 31.75 80 SER C CA 1
ATOM 6078 C C . SER C 1 80 ? 72.339 7.974 37.297 1.00 32.48 80 SER C C 1
ATOM 6079 O O . SER C 1 80 ? 73.569 7.978 37.330 1.00 34.11 80 SER C O 1
ATOM 6082 N N . SER C 1 81 ? 71.662 7.466 36.275 1.00 31.23 81 SER C N 1
ATOM 6083 C CA . SER C 1 81 ? 72.378 6.877 35.150 1.00 31.97 81 SER C CA 1
ATOM 6084 C C . SER C 1 81 ? 72.443 7.771 33.916 1.00 31.98 81 SER C C 1
ATOM 6085 O O . SER C 1 81 ? 73.044 7.397 32.909 1.00 31.93 81 SER C O 1
ATOM 6088 N N . VAL C 1 82 ? 71.835 8.953 33.993 1.00 30.74 82 VAL C N 1
ATOM 6089 C CA . VAL C 1 82 ? 71.837 9.881 32.865 1.00 29.49 82 VAL C CA 1
ATOM 6090 C C . VAL C 1 82 ? 73.178 10.594 32.748 1.00 31.21 82 VAL C C 1
ATOM 6091 O O . VAL C 1 82 ? 73.670 11.163 33.719 1.00 31.94 82 VAL C O 1
ATOM 6095 N N . LYS C 1 83 ? 73.762 10.585 31.554 1.00 32.45 83 LYS C N 1
ATOM 6096 C CA . LYS C 1 83 ? 75.059 11.221 31.365 1.00 34.14 83 LYS C CA 1
ATOM 6097 C C . LYS C 1 83 ? 75.162 12.224 30.216 1.00 32.79 83 LYS C C 1
ATOM 6098 O O . LYS C 1 83 ? 76.077 13.043 30.198 1.00 34.35 83 LYS C O 1
ATOM 6104 N N . HIS C 1 84 ? 74.232 12.180 29.267 1.00 31.03 84 HIS C N 1
ATOM 6105 C CA . HIS C 1 84 ? 74.288 13.107 28.135 1.00 28.32 84 HIS C CA 1
ATOM 6106 C C . HIS C 1 84 ? 73.466 14.383 28.339 1.00 26.57 84 HIS C C 1
ATOM 6107 O O . HIS C 1 84 ? 73.457 15.266 27.482 1.00 25.78 84 HIS C O 1
ATOM 6114 N N . LEU C 1 85 ? 72.778 14.475 29.472 1.00 24.72 85 LEU C N 1
ATOM 6115 C CA . LEU C 1 85 ? 71.970 15.648 29.789 1.00 23.55 85 LEU C CA 1
ATOM 6116 C C . LEU C 1 85 ? 72.278 16.106 31.206 1.00 23.23 85 LEU C C 1
ATOM 6117 O O . LEU C 1 85 ? 72.625 15.296 32.063 1.00 22.59 85 LEU C O 1
ATOM 6122 N N . LYS C 1 86 ? 72.151 17.407 31.447 1.00 22.81 86 LYS C N 1
ATOM 6123 C CA . LYS C 1 86 ? 72.418 17.970 32.763 1.00 23.19 86 LYS C CA 1
ATOM 6124 C C . LYS C 1 86 ? 71.396 19.060 33.077 1.00 21.80 86 LYS C C 1
ATOM 6125 O O . LYS C 1 86 ? 70.777 19.620 32.174 1.00 21.76 86 LYS C O 1
ATOM 6131 N N . PRO C 1 87 ? 71.201 19.374 34.366 1.00 21.06 87 PRO C N 1
ATOM 6132 C CA . PRO C 1 87 ? 70.232 20.415 34.714 1.00 19.94 87 PRO C CA 1
ATOM 6133 C C . PRO C 1 87 ? 70.553 21.691 33.947 1.00 19.88 87 PRO C C 1
ATOM 6134 O O . PRO C 1 87 ? 71.723 22.038 33.771 1.00 19.01 87 PRO C O 1
ATOM 6138 N N . GLY C 1 88 ? 69.514 22.373 33.476 1.00 19.31 88 GLY C N 1
ATOM 6139 C CA . GLY C 1 88 ? 69.714 23.600 32.729 1.00 20.47 88 GLY C CA 1
ATOM 6140 C C . GLY C 1 88 ? 69.673 23.385 31.228 1.00 21.47 88 GLY C C 1
ATOM 6141 O O . GLY C 1 88 ? 69.461 24.330 30.465 1.00 19.69 88 GLY C O 1
ATOM 6142 N N . ASP C 1 89 ? 69.879 22.146 30.791 1.00 20.89 89 ASP C N 1
ATOM 6143 C CA . ASP C 1 89 ? 69.851 21.858 29.360 1.00 20.78 89 ASP C CA 1
ATOM 6144 C C . ASP C 1 89 ? 68.462 22.053 28.770 1.00 19.81 89 ASP C C 1
ATOM 6145 O O . ASP C 1 89 ? 67.470 21.591 29.329 1.00 20.35 89 ASP C O 1
ATOM 6150 N N . ARG C 1 90 ? 68.401 22.744 27.638 1.00 18.36 90 ARG C N 1
ATOM 6151 C CA . ARG C 1 90 ? 67.146 22.971 26.940 1.00 19.04 90 ARG C CA 1
ATOM 6152 C C . ARG C 1 90 ? 66.990 21.750 26.036 1.00 18.42 90 ARG C C 1
ATOM 6153 O O . ARG C 1 90 ? 67.918 21.393 25.315 1.00 18.64 90 ARG C O 1
ATOM 6161 N N . VAL C 1 91 ? 65.830 21.104 26.077 1.00 17.56 91 VAL C N 1
ATOM 6162 C CA . VAL C 1 91 ? 65.634 19.906 25.268 1.00 15.88 91 VAL C CA 1
ATOM 6163 C C . VAL C 1 91 ? 64.295 19.806 24.558 1.00 15.12 91 VAL C C 1
ATOM 6164 O O . VAL C 1 91 ? 63.299 20.387 24.986 1.00 14.75 91 VAL C O 1
ATOM 6168 N N . ALA C 1 92 ? 64.295 19.059 23.458 1.00 13.29 92 ALA C N 1
ATOM 6169 C CA . ALA C 1 92 ? 63.085 18.798 22.699 1.00 13.69 92 ALA C CA 1
ATOM 6170 C C . ALA C 1 92 ? 62.704 17.396 23.163 1.00 14.28 92 ALA C C 1
ATOM 6171 O O . ALA C 1 92 ? 63.572 16.539 23.340 1.00 13.64 92 ALA C O 1
ATOM 6173 N N . ILE C 1 93 ? 61.416 17.161 23.363 1.00 14.77 93 ILE C N 1
ATOM 6174 C CA . ILE C 1 93 ? 60.957 15.867 23.846 1.00 15.23 93 ILE C CA 1
ATOM 6175 C C . ILE C 1 93 ? 60.269 15.034 22.768 1.00 15.13 93 ILE C C 1
ATOM 6176 O O . ILE C 1 93 ? 59.277 15.473 22.186 1.00 14.75 93 ILE C O 1
ATOM 6181 N N . GLU C 1 94 ? 60.814 13.851 22.484 1.00 14.05 94 GLU C N 1
ATOM 6182 C CA . GLU C 1 94 ? 60.190 12.950 21.517 1.00 13.36 94 GLU C CA 1
ATOM 6183 C C . GLU C 1 94 ? 59.221 12.145 22.384 1.00 13.76 94 GLU C C 1
ATOM 6184 O O . GLU C 1 94 ? 59.648 11.360 23.228 1.00 14.26 94 GLU C O 1
ATOM 6190 N N . PRO C 1 95 ? 57.904 12.329 22.183 1.00 15.50 95 PRO C N 1
ATOM 6191 C CA . PRO C 1 95 ? 56.846 11.655 22.946 1.00 14.89 95 PRO C CA 1
ATOM 6192 C C . PRO C 1 95 ? 56.755 10.131 22.933 1.00 16.39 95 PRO C C 1
ATOM 6193 O O . PRO C 1 95 ? 56.258 9.536 23.889 1.00 15.30 95 PRO C O 1
ATOM 6197 N N . GLY C 1 96 ? 57.216 9.498 21.861 1.00 15.78 96 GLY C N 1
ATOM 6198 C CA . GLY C 1 96 ? 57.155 8.051 21.803 1.00 15.26 96 GLY C CA 1
ATOM 6199 C C . GLY C 1 96 ? 58.438 7.430 22.318 1.00 15.28 96 GLY C C 1
ATOM 6200 O O . GLY C 1 96 ? 59.490 7.563 21.692 1.00 16.05 96 GLY C O 1
ATOM 6201 N N . ALA C 1 97 ? 58.355 6.765 23.467 1.00 13.89 97 ALA C N 1
ATOM 6202 C CA . ALA C 1 97 ? 59.514 6.113 24.068 1.00 14.37 97 ALA C CA 1
ATOM 6203 C C . ALA C 1 97 ? 59.182 4.639 24.313 1.00 15.81 97 ALA C C 1
ATOM 6204 O O . ALA C 1 97 ? 58.256 4.317 25.061 1.00 16.36 97 ALA C O 1
ATOM 6206 N N . PRO C 1 98 ? 59.929 3.724 23.669 1.00 15.61 98 PRO C N 1
ATOM 6207 C CA . PRO C 1 98 ? 59.708 2.282 23.816 1.00 16.03 98 PRO C CA 1
ATOM 6208 C C . PRO C 1 98 ? 59.905 1.802 25.246 1.00 16.65 98 PRO C C 1
ATOM 6209 O O . PRO C 1 98 ? 60.845 2.216 25.919 1.00 16.69 98 PRO C O 1
ATOM 6213 N N . ARG C 1 99 ? 59.017 0.924 25.700 1.00 16.56 99 ARG C N 1
ATOM 6214 C CA . ARG C 1 99 ? 59.117 0.362 27.039 1.00 17.37 99 ARG C CA 1
ATOM 6215 C C . ARG C 1 99 ? 60.037 -0.857 27.038 1.00 19.31 99 ARG C C 1
ATOM 6216 O O . ARG C 1 99 ? 60.619 -1.205 28.064 1.00 18.24 99 ARG C O 1
ATOM 6224 N N . GLU C 1 100 ? 60.166 -1.515 25.891 1.00 18.00 100 GLU C N 1
ATOM 6225 C CA . GLU C 1 100 ? 61.040 -2.676 25.808 1.00 19.94 100 GLU C CA 1
ATOM 6226 C C . GLU C 1 100 ? 61.768 -2.770 24.480 1.00 18.75 100 GLU C C 1
ATOM 6227 O O . GLU C 1 100 ? 61.254 -2.366 23.437 1.00 18.21 100 GLU C O 1
ATOM 6233 N N . ASN C 1 101 ? 62.979 -3.304 24.530 1.00 17.11 101 ASN C N 1
ATOM 6234 C CA . ASN C 1 101 ? 63.791 -3.442 23.339 1.00 17.05 101 ASN C CA 1
ATOM 6235 C C . ASN C 1 101 ? 63.341 -4.669 22.549 1.00 16.76 101 ASN C C 1
ATOM 6236 O O . ASN C 1 101 ? 64.029 -5.691 22.527 1.00 15.53 101 ASN C O 1
ATOM 6241 N N . ASP C 1 102 ? 62.178 -4.560 21.910 1.00 15.32 102 ASP C N 1
ATOM 6242 C CA . ASP C 1 102 ? 61.639 -5.660 21.116 1.00 16.46 102 ASP C CA 1
ATOM 6243 C C . ASP C 1 102 ? 62.237 -5.665 19.710 1.00 16.30 102 ASP C C 1
ATOM 6244 O O . ASP C 1 102 ? 63.115 -4.862 19.397 1.00 16.39 102 ASP C O 1
ATOM 6249 N N A GLU C 1 103 ? 61.762 -6.568 18.863 0.50 16.55 103 GLU C N 1
ATOM 6250 N N B GLU C 1 103 ? 61.747 -6.570 18.866 0.50 16.87 103 GLU C N 1
ATOM 6251 C CA A GLU C 1 103 ? 62.297 -6.667 17.515 0.50 15.77 103 GLU C CA 1
ATOM 6252 C CA B GLU C 1 103 ? 62.239 -6.690 17.497 0.50 16.40 103 GLU C CA 1
ATOM 6253 C C A GLU C 1 103 ? 62.085 -5.419 16.663 0.50 15.18 103 GLU C C 1
ATOM 6254 C C B GLU C 1 103 ? 62.106 -5.399 16.702 0.50 15.56 103 GLU C C 1
ATOM 6255 O O A GLU C 1 103 ? 62.876 -5.143 15.759 0.50 15.08 103 GLU C O 1
ATOM 6256 O O B GLU C 1 103 ? 62.969 -5.074 15.884 0.50 15.39 103 GLU C O 1
ATOM 6267 N N . PHE C 1 104 ? 61.031 -4.660 16.947 1.00 14.62 104 PHE C N 1
ATOM 6268 C CA . PHE C 1 104 ? 60.789 -3.424 16.215 1.00 14.02 104 PHE C CA 1
ATOM 6269 C C . PHE C 1 104 ? 61.858 -2.391 16.557 1.00 13.91 104 PHE C C 1
ATOM 6270 O O . PHE C 1 104 ? 62.353 -1.685 15.675 1.00 12.92 104 PHE C O 1
ATOM 6278 N N . CYS C 1 105 ? 62.221 -2.308 17.833 1.00 13.38 105 CYS C N 1
ATOM 6279 C CA . CYS C 1 105 ? 63.250 -1.364 18.246 1.00 12.20 105 CYS C CA 1
ATOM 6280 C C . CYS C 1 105 ? 64.589 -1.808 17.675 1.00 14.11 105 CYS C C 1
ATOM 6281 O O . CYS C 1 105 ? 65.316 -1.018 17.073 1.00 13.72 105 CYS C O 1
ATOM 6284 N N . LYS C 1 106 ? 64.913 -3.083 17.855 1.00 13.12 106 LYS C N 1
ATOM 6285 C CA . LYS C 1 106 ? 66.179 -3.596 17.357 1.00 14.26 106 LYS C CA 1
ATOM 6286 C C . LYS C 1 106 ? 66.355 -3.405 15.859 1.00 15.02 106 LYS C C 1
ATOM 6287 O O . LYS C 1 106 ? 67.460 -3.130 15.405 1.00 14.80 106 LYS C O 1
ATOM 6293 N N A MET C 1 107 ? 65.269 -3.544 15.096 0.50 14.84 107 MET C N 1
ATOM 6294 N N B MET C 1 107 ? 65.272 -3.541 15.100 0.50 16.12 107 MET C N 1
ATOM 6295 C CA A MET C 1 107 ? 65.329 -3.396 13.640 0.50 15.88 107 MET C CA 1
ATOM 6296 C CA B MET C 1 107 ? 65.344 -3.393 13.653 0.50 18.11 107 MET C CA 1
ATOM 6297 C C A MET C 1 107 ? 65.327 -1.936 13.191 0.50 17.32 107 MET C C 1
ATOM 6298 C C B MET C 1 107 ? 65.287 -1.940 13.191 0.50 18.67 107 MET C C 1
ATOM 6299 O O A MET C 1 107 ? 65.379 -1.655 11.995 0.50 16.19 107 MET C O 1
ATOM 6300 O O B MET C 1 107 ? 65.258 -1.665 11.993 0.50 17.61 107 MET C O 1
ATOM 6309 N N . GLY C 1 108 ? 65.271 -1.013 14.147 1.00 17.78 108 GLY C N 1
ATOM 6310 C CA . GLY C 1 108 ? 65.264 0.399 13.805 1.00 17.47 108 GLY C CA 1
ATOM 6311 C C . GLY C 1 108 ? 63.918 1.055 13.561 1.00 17.06 108 GLY C C 1
ATOM 6312 O O . GLY C 1 108 ? 63.864 2.171 13.048 1.00 17.66 108 GLY C O 1
ATOM 6313 N N . ARG C 1 109 ? 62.832 0.382 13.924 1.00 14.05 109 ARG C N 1
ATOM 6314 C CA . ARG C 1 109 ? 61.500 0.948 13.730 1.00 14.50 109 ARG C CA 1
ATOM 6315 C C . ARG C 1 109 ? 60.727 0.926 15.045 1.00 13.66 109 ARG C C 1
ATOM 6316 O O . ARG C 1 109 ? 59.648 0.340 15.149 1.00 14.52 109 ARG C O 1
ATOM 6324 N N . TYR C 1 110 ? 61.287 1.590 16.052 1.00 13.34 110 TYR C N 1
ATOM 6325 C CA . TYR C 1 110 ? 60.672 1.621 17.374 1.00 13.07 110 TYR C CA 1
ATOM 6326 C C . TYR C 1 110 ? 59.273 2.219 17.428 1.00 12.87 110 TYR C C 1
ATOM 6327 O O . TYR C 1 110 ? 58.533 1.968 18.378 1.00 14.07 110 TYR C O 1
ATOM 6336 N N . ASN C 1 111 ? 58.895 2.994 16.414 1.00 13.32 111 ASN C N 1
ATOM 6337 C CA . ASN C 1 111 ? 57.566 3.602 16.406 1.00 13.08 111 ASN C CA 1
ATOM 6338 C C . ASN C 1 111 ? 56.484 2.534 16.310 1.00 15.17 111 ASN C C 1
ATOM 6339 O O . ASN C 1 111 ? 55.325 2.774 16.661 1.00 14.17 111 ASN C O 1
ATOM 6344 N N . LEU C 1 112 ? 56.876 1.347 15.852 1.00 14.19 112 LEU C N 1
ATOM 6345 C CA . LEU C 1 112 ? 55.947 0.234 15.705 1.00 14.86 112 LEU C CA 1
ATOM 6346 C C . LEU C 1 112 ? 55.922 -0.690 16.924 1.00 15.31 112 LEU C C 1
ATOM 6347 O O . LEU C 1 112 ? 55.166 -1.661 16.955 1.00 16.49 112 LEU C O 1
ATOM 6352 N N . SER C 1 113 ? 56.746 -0.398 17.927 1.00 15.84 113 SER C N 1
ATOM 6353 C CA . SER C 1 113 ? 56.769 -1.221 19.134 1.00 16.12 113 SER C CA 1
ATOM 6354 C C . SER C 1 113 ? 55.380 -1.160 19.765 1.00 17.45 113 SER C C 1
ATOM 6355 O O . SER C 1 113 ? 54.923 -0.093 20.173 1.00 17.25 113 SER C O 1
ATOM 6358 N N . PRO C 1 114 ? 54.693 -2.311 19.856 1.00 18.02 114 PRO C N 1
ATOM 6359 C CA . PRO C 1 114 ? 53.345 -2.412 20.429 1.00 18.79 114 PRO C CA 1
ATOM 6360 C C . PRO C 1 114 ? 53.180 -1.831 21.828 1.00 18.02 114 PRO C C 1
ATOM 6361 O O . PRO C 1 114 ? 52.125 -1.299 22.157 1.00 20.77 114 PRO C O 1
ATOM 6365 N N . SER C 1 115 ? 54.218 -1.927 22.649 1.00 17.56 115 SER C N 1
ATOM 6366 C CA . SER C 1 115 ? 54.134 -1.429 24.020 1.00 18.79 115 SER C CA 1
ATOM 6367 C C . SER C 1 115 ? 54.794 -0.068 24.233 1.00 18.87 115 SER C C 1
ATOM 6368 O O . SER C 1 115 ? 55.149 0.282 25.359 1.00 18.12 115 SER C O 1
ATOM 6371 N N . ILE C 1 116 ? 54.956 0.703 23.167 1.00 17.96 116 ILE C N 1
ATOM 6372 C CA . ILE C 1 116 ? 55.602 2.002 23.299 1.00 17.51 116 ILE C CA 1
ATOM 6373 C C . ILE C 1 116 ? 54.780 2.974 24.141 1.00 17.27 116 ILE C C 1
ATOM 6374 O O . ILE C 1 116 ? 53.554 2.961 24.102 1.00 18.05 116 ILE C O 1
ATOM 6379 N N . PHE C 1 117 ? 55.470 3.794 24.923 1.00 17.71 117 PHE C N 1
ATOM 6380 C CA . PHE C 1 117 ? 54.820 4.821 25.736 1.00 17.62 117 PHE C CA 1
ATOM 6381 C C . PHE C 1 117 ? 54.679 6.025 24.807 1.00 17.77 117 PHE C C 1
ATOM 6382 O O . PHE C 1 117 ? 55.614 6.342 24.069 1.00 16.97 117 PHE C O 1
ATOM 6390 N N . PHE C 1 118 ? 53.529 6.693 24.826 1.00 18.56 118 PHE C N 1
ATOM 6391 C CA . PHE C 1 118 ? 53.356 7.872 23.984 1.00 17.42 118 PHE C CA 1
ATOM 6392 C C . PHE C 1 118 ? 52.499 8.942 24.656 1.00 17.09 118 PHE C C 1
ATOM 6393 O O . PHE C 1 118 ? 51.319 8.726 24.932 1.00 16.72 118 PHE C O 1
ATOM 6401 N N . CYS C 1 119 ? 53.106 10.099 24.900 1.00 16.11 119 CYS C N 1
ATOM 6402 C CA . CYS C 1 119 ? 52.426 11.219 25.543 1.00 16.57 119 CYS C CA 1
ATOM 6403 C C . CYS C 1 119 ? 51.046 11.544 24.990 1.00 15.87 119 CYS C C 1
ATOM 6404 O O . CYS C 1 119 ? 50.865 11.694 23.781 1.00 15.97 119 CYS C O 1
ATOM 6407 N N . ALA C 1 120 ? 50.079 11.657 25.894 1.00 17.18 120 ALA C N 1
ATOM 6408 C CA . ALA C 1 120 ? 48.713 12.033 25.544 1.00 19.06 120 ALA C CA 1
ATOM 6409 C C . ALA C 1 120 ? 47.897 11.066 24.693 1.00 19.60 120 ALA C C 1
ATOM 6410 O O . ALA C 1 120 ? 46.931 11.468 24.047 1.00 17.92 120 ALA C O 1
ATOM 6412 N N . THR C 1 121 ? 48.301 9.803 24.657 1.00 21.17 121 THR C N 1
ATOM 6413 C CA . THR C 1 121 ? 47.526 8.792 23.947 1.00 21.54 121 THR C CA 1
ATOM 6414 C C . THR C 1 121 ? 47.192 7.831 25.081 1.00 20.56 121 THR C C 1
ATOM 6415 O O . THR C 1 121 ? 48.071 7.141 25.594 1.00 19.77 121 THR C O 1
ATOM 6419 N N . PRO C 1 122 ? 45.918 7.792 25.506 1.00 21.31 122 PRO C N 1
ATOM 6420 C CA . PRO C 1 122 ? 45.532 6.901 26.603 1.00 21.76 122 PRO C CA 1
ATOM 6421 C C . PRO C 1 122 ? 46.162 5.514 26.507 1.00 22.43 122 PRO C C 1
ATOM 6422 O O . PRO C 1 122 ? 46.236 4.930 25.425 1.00 23.50 122 PRO C O 1
ATOM 6426 N N . PRO C 1 123 ? 46.612 4.964 27.646 1.00 22.20 123 PRO C N 1
ATOM 6427 C CA . PRO C 1 123 ? 46.555 5.565 28.982 1.00 21.47 123 PRO C CA 1
ATOM 6428 C C . PRO C 1 123 ? 47.787 6.365 29.423 1.00 21.05 123 PRO C C 1
ATOM 6429 O O . PRO C 1 123 ? 47.967 6.602 30.616 1.00 20.97 123 PRO C O 1
ATOM 6433 N N . ASP C 1 124 ? 48.632 6.781 28.484 1.00 19.75 124 ASP C N 1
ATOM 6434 C CA . ASP C 1 124 ? 49.835 7.528 28.852 1.00 18.95 124 ASP C CA 1
ATOM 6435 C C . ASP C 1 124 ? 49.612 9.032 28.968 1.00 18.37 124 ASP C C 1
ATOM 6436 O O . ASP C 1 124 ? 49.187 9.679 28.009 1.00 18.59 124 ASP C O 1
ATOM 6441 N N . ASP C 1 125 ? 49.914 9.583 30.140 1.00 18.20 125 ASP C N 1
ATOM 6442 C CA . ASP C 1 125 ? 49.755 11.015 30.373 1.00 18.17 125 ASP C CA 1
ATOM 6443 C C . ASP C 1 125 ? 50.728 11.837 29.539 1.00 18.30 125 ASP C C 1
ATOM 6444 O O . ASP C 1 125 ? 51.883 11.445 29.355 1.00 17.48 125 ASP C O 1
ATOM 6449 N N . GLY C 1 126 ? 50.244 12.977 29.045 1.00 16.35 126 GLY C N 1
ATOM 6450 C CA . GLY C 1 126 ? 51.049 13.865 28.221 1.00 15.66 126 GLY C CA 1
ATOM 6451 C C . GLY C 1 126 ? 51.896 14.851 29.009 1.00 16.96 126 GLY C C 1
ATOM 6452 O O . GLY C 1 126 ? 52.023 14.728 30.230 1.00 14.94 126 GLY C O 1
ATOM 6453 N N . ASN C 1 127 ? 52.459 15.846 28.323 1.00 15.13 127 ASN C N 1
ATOM 6454 C CA . ASN C 1 127 ? 53.317 16.813 28.993 1.00 14.95 127 ASN C CA 1
ATOM 6455 C C . ASN C 1 127 ? 52.840 18.266 29.072 1.00 14.67 127 ASN C C 1
ATOM 6456 O O . ASN C 1 127 ? 53.651 19.180 29.193 1.00 14.36 127 ASN C O 1
ATOM 6461 N N . LEU C 1 128 ? 51.530 18.484 29.009 1.00 14.82 128 LEU C N 1
ATOM 6462 C CA . LEU C 1 128 ? 50.995 19.841 29.139 1.00 16.01 128 LEU C CA 1
ATOM 6463 C C . LEU C 1 128 ? 50.855 20.081 30.637 1.00 15.83 128 LEU C C 1
ATOM 6464 O O . LEU C 1 128 ? 49.766 19.957 31.199 1.00 17.38 128 LEU C O 1
ATOM 6469 N N . CYS C 1 129 ? 51.976 20.397 31.276 1.00 16.03 129 CYS C N 1
ATOM 6470 C CA . CYS C 1 129 ? 52.028 20.628 32.713 1.00 15.83 129 CYS C CA 1
ATOM 6471 C C . CYS C 1 129 ? 53.315 21.380 33.036 1.00 14.87 129 CYS C C 1
ATOM 6472 O O . CYS C 1 129 ? 54.014 21.825 32.129 1.00 14.87 129 CYS C O 1
ATOM 6475 N N . ARG C 1 130 ? 53.630 21.509 34.321 1.00 16.26 130 ARG C N 1
ATOM 6476 C CA . ARG C 1 130 ? 54.835 22.221 34.752 1.00 16.65 130 ARG C CA 1
ATOM 6477 C C . ARG C 1 130 ? 56.072 21.339 34.728 1.00 18.35 130 ARG C C 1
ATOM 6478 O O . ARG C 1 130 ? 57.119 21.726 34.203 1.00 18.40 130 ARG C O 1
ATOM 6486 N N . PHE C 1 131 ? 55.950 20.167 35.342 1.00 17.23 131 PHE C N 1
ATOM 6487 C CA . PHE C 1 131 ? 57.057 19.229 35.424 1.00 19.10 131 PHE C CA 1
ATOM 6488 C C . PHE C 1 131 ? 56.668 17.870 34.863 1.00 18.19 131 PHE C C 1
ATOM 6489 O O . PHE C 1 131 ? 55.603 17.333 35.163 1.00 17.37 131 PHE C O 1
ATOM 6497 N N . TYR C 1 132 ? 57.551 17.324 34.040 1.00 17.87 132 TYR C N 1
ATOM 6498 C CA . TYR C 1 132 ? 57.292 16.057 33.377 1.00 17.98 132 TYR C CA 1
ATOM 6499 C C . TYR C 1 132 ? 58.574 15.236 33.296 1.00 18.20 132 TYR C C 1
ATOM 6500 O O . TYR C 1 132 ? 59.639 15.782 33.017 1.00 16.90 132 TYR C O 1
ATOM 6509 N N . LYS C 1 133 ? 58.487 13.935 33.567 1.00 18.52 133 LYS C N 1
ATOM 6510 C CA . LYS C 1 133 ? 59.681 13.103 33.464 1.00 18.30 133 LYS C CA 1
ATOM 6511 C C . LYS C 1 133 ? 59.589 12.282 32.182 1.00 17.01 133 LYS C C 1
ATOM 6512 O O . LYS C 1 133 ? 58.496 11.949 31.715 1.00 16.05 133 LYS C O 1
ATOM 6518 N N . HIS C 1 134 ? 60.741 11.958 31.612 1.00 16.97 134 HIS C N 1
ATOM 6519 C CA . HIS C 1 134 ? 60.766 11.237 30.350 1.00 16.32 134 HIS C CA 1
ATOM 6520 C C . HIS C 1 134 ? 62.068 10.466 30.210 1.00 16.56 134 HIS C C 1
ATOM 6521 O O . HIS C 1 134 ? 63.078 10.829 30.813 1.00 14.92 134 HIS C O 1
ATOM 6528 N N . ASN C 1 135 ? 62.046 9.413 29.399 1.00 17.02 135 ASN C N 1
ATOM 6529 C CA . ASN C 1 135 ? 63.248 8.627 29.161 1.00 18.19 135 ASN C CA 1
ATOM 6530 C C . ASN C 1 135 ? 64.305 9.564 28.577 1.00 17.12 135 ASN C C 1
ATOM 6531 O O . ASN C 1 135 ? 64.064 10.244 27.575 1.00 17.51 135 ASN C O 1
ATOM 6536 N N . ALA C 1 136 ? 65.475 9.591 29.204 1.00 17.29 136 ALA C N 1
ATOM 6537 C CA . ALA C 1 136 ? 66.556 10.477 28.778 1.00 18.55 136 ALA C CA 1
ATOM 6538 C C . ALA C 1 136 ? 67.009 10.294 27.334 1.00 18.56 136 ALA C C 1
ATOM 6539 O O . ALA C 1 136 ? 67.455 11.245 26.690 1.00 16.36 136 ALA C O 1
ATOM 6541 N N . ALA C 1 137 ? 66.901 9.075 26.821 1.00 17.63 137 ALA C N 1
ATOM 6542 C CA . ALA C 1 137 ? 67.322 8.818 25.451 1.00 17.62 137 ALA C CA 1
ATOM 6543 C C . ALA C 1 137 ? 66.432 9.554 24.462 1.00 16.19 137 ALA C C 1
ATOM 6544 O O . ALA C 1 137 ? 66.829 9.785 23.321 1.00 15.93 137 ALA C O 1
ATOM 6546 N N . PHE C 1 138 ? 65.230 9.924 24.897 1.00 15.43 138 PHE C N 1
ATOM 6547 C CA . PHE C 1 138 ? 64.305 10.617 24.015 1.00 14.47 138 PHE C CA 1
ATOM 6548 C C . PHE C 1 138 ? 64.087 12.094 24.305 1.00 15.64 138 PHE C C 1
ATOM 6549 O O . PHE C 1 138 ? 63.040 12.663 23.992 1.00 15.24 138 PHE C O 1
ATOM 6557 N N . CYS C 1 139 ? 65.096 12.702 24.915 1.00 14.96 139 CYS C N 1
ATOM 6558 C CA . CYS C 1 139 ? 65.103 14.129 25.197 1.00 14.78 139 CYS C CA 1
ATOM 6559 C C . CYS C 1 139 ? 66.384 14.553 24.496 1.00 15.98 139 CYS C C 1
ATOM 6560 O O . CYS C 1 139 ? 67.466 14.030 24.783 1.00 15.56 139 CYS C O 1
ATOM 6563 N N . TYR C 1 140 ? 66.263 15.477 23.552 1.00 15.67 140 TYR C N 1
ATOM 6564 C CA . TYR C 1 140 ? 67.419 15.906 22.784 1.00 15.73 140 TYR C CA 1
ATOM 6565 C C . TYR C 1 140 ? 67.760 17.351 23.061 1.00 16.57 140 TYR C C 1
ATOM 6566 O O . TYR C 1 140 ? 66.897 18.221 22.996 1.00 16.01 140 TYR C O 1
ATOM 6575 N N A LYS C 1 141 ? 69.028 17.608 23.357 0.50 17.36 141 LYS C N 1
ATOM 6576 N N B LYS C 1 141 ? 69.024 17.610 23.374 0.50 18.15 141 LYS C N 1
ATOM 6577 C CA A LYS C 1 141 ? 69.476 18.960 23.652 0.50 19.77 141 LYS C CA 1
ATOM 6578 C CA B LYS C 1 141 ? 69.461 18.966 23.673 0.50 21.09 141 LYS C CA 1
ATOM 6579 C C A LYS C 1 141 ? 69.295 19.869 22.443 0.50 20.21 141 LYS C C 1
ATOM 6580 C C B LYS C 1 141 ? 69.315 19.874 22.457 0.50 21.04 141 LYS C C 1
ATOM 6581 O O A LYS C 1 141 ? 69.579 19.481 21.309 0.50 20.75 141 LYS C O 1
ATOM 6582 O O B LYS C 1 141 ? 69.642 19.489 21.334 0.50 21.59 141 LYS C O 1
ATOM 6593 N N . LEU C 1 142 ? 68.808 21.078 22.692 1.00 20.06 142 LEU C N 1
ATOM 6594 C CA . LEU C 1 142 ? 68.600 22.047 21.629 1.00 20.78 142 LEU C CA 1
ATOM 6595 C C . LEU C 1 142 ? 69.791 22.985 21.527 1.00 21.94 142 LEU C C 1
ATOM 6596 O O . LEU C 1 142 ? 70.335 23.418 22.538 1.00 21.03 142 LEU C O 1
ATOM 6601 N N . PRO C 1 143 ? 70.230 23.290 20.298 1.00 21.96 143 PRO C N 1
ATOM 6602 C CA . PRO C 1 143 ? 71.365 24.202 20.145 1.00 23.86 143 PRO C CA 1
ATOM 6603 C C . PRO C 1 143 ? 70.892 25.567 20.640 1.00 22.57 143 PRO C C 1
ATOM 6604 O O . PRO C 1 143 ? 69.689 25.821 20.690 1.00 21.52 143 PRO C O 1
ATOM 6608 N N . ASP C 1 144 ? 71.822 26.443 20.999 1.00 23.40 144 ASP C N 1
ATOM 6609 C CA . ASP C 1 144 ? 71.449 27.766 21.487 1.00 23.74 144 ASP C CA 1
ATOM 6610 C C . ASP C 1 144 ? 70.659 28.586 20.471 1.00 23.08 144 ASP C C 1
ATOM 6611 O O . ASP C 1 144 ? 69.820 29.398 20.854 1.00 24.18 144 ASP C O 1
ATOM 6616 N N . ASN C 1 145 ? 70.912 28.372 19.182 1.00 21.80 145 ASN C N 1
ATOM 6617 C CA . ASN C 1 145 ? 70.211 29.122 18.143 1.00 20.50 145 ASN C CA 1
ATOM 6618 C C . ASN C 1 145 ? 68.889 28.489 17.704 1.00 20.46 145 ASN C C 1
ATOM 6619 O O . ASN C 1 145 ? 68.354 28.820 16.645 1.00 21.23 145 ASN C O 1
ATOM 6624 N N . VAL C 1 146 ? 68.371 27.569 18.513 1.00 19.24 146 VAL C N 1
ATOM 6625 C CA . VAL C 1 146 ? 67.088 26.934 18.225 1.00 18.04 146 VAL C CA 1
ATOM 6626 C C . VAL C 1 146 ? 66.189 27.225 19.429 1.00 17.83 146 VAL C C 1
ATOM 6627 O O . VAL C 1 146 ? 66.551 26.931 20.567 1.00 17.05 146 VAL C O 1
ATOM 6631 N N . THR C 1 147 ? 65.023 27.808 19.173 1.00 17.32 147 THR C N 1
ATOM 6632 C CA . THR C 1 147 ? 64.110 28.176 20.249 1.00 18.37 147 THR C CA 1
ATOM 6633 C C . THR C 1 147 ? 63.286 27.026 20.799 1.00 19.11 147 THR C C 1
ATOM 6634 O O . THR C 1 147 ? 63.212 25.946 20.202 1.00 17.20 147 THR C O 1
ATOM 6638 N N . PHE C 1 148 ? 62.665 27.270 21.949 1.00 18.03 148 PHE C N 1
ATOM 6639 C CA . PHE C 1 148 ? 61.826 26.265 22.575 1.00 17.60 148 PHE C CA 1
ATOM 6640 C C . PHE C 1 148 ? 60.656 25.918 21.673 1.00 16.65 148 PHE C C 1
ATOM 6641 O O . PHE C 1 148 ? 60.311 24.749 21.537 1.00 16.56 148 PHE C O 1
ATOM 6649 N N . GLU C 1 149 ? 60.037 26.926 21.060 1.00 15.63 149 GLU C N 1
ATOM 6650 C CA . GLU C 1 149 ? 58.898 26.660 20.191 1.00 16.52 149 GLU C CA 1
ATOM 6651 C C . GLU C 1 149 ? 59.315 25.842 18.978 1.00 15.97 149 GLU C C 1
ATOM 6652 O O . GLU C 1 149 ? 58.555 25.003 18.503 1.00 15.76 149 GLU C O 1
ATOM 6658 N N . GLU C 1 150 ? 60.523 26.074 18.478 1.00 16.27 150 GLU C N 1
ATOM 6659 C CA . GLU C 1 150 ? 61.004 25.287 17.349 1.00 16.44 150 GLU C CA 1
ATOM 6660 C C . GLU C 1 150 ? 61.185 23.855 17.859 1.00 17.01 150 GLU C C 1
ATOM 6661 O O . GLU C 1 150 ? 60.889 22.893 17.154 1.00 16.93 150 GLU C O 1
ATOM 6667 N N . GLY C 1 151 ? 61.668 23.728 19.092 1.00 16.43 151 GLY C N 1
ATOM 6668 C CA . GLY C 1 151 ? 61.867 22.414 19.681 1.00 14.85 151 GLY C CA 1
ATOM 6669 C C . GLY C 1 151 ? 60.540 21.685 19.775 1.00 16.73 151 GLY C C 1
ATOM 6670 O O . GLY C 1 151 ? 60.454 20.480 19.520 1.00 15.34 151 GLY C O 1
ATOM 6671 N N . ALA C 1 152 ? 59.493 22.423 20.138 1.00 15.10 152 ALA C N 1
ATOM 6672 C CA . ALA C 1 152 ? 58.161 21.843 20.249 1.00 14.89 152 ALA C CA 1
ATOM 6673 C C . ALA C 1 152 ? 57.612 21.496 18.862 1.00 14.72 152 ALA C C 1
ATOM 6674 O O . ALA C 1 152 ? 56.874 20.524 18.704 1.00 15.20 152 ALA C O 1
ATOM 6676 N N . LEU C 1 153 ? 57.971 22.291 17.861 1.00 13.21 153 LEU C N 1
ATOM 6677 C CA . LEU C 1 153 ? 57.497 22.055 16.501 1.00 14.09 153 LEU C CA 1
ATOM 6678 C C . LEU C 1 153 ? 58.170 20.856 15.837 1.00 14.57 153 LEU C C 1
ATOM 6679 O O . LEU C 1 153 ? 57.764 20.431 14.756 1.00 14.18 153 LEU C O 1
ATOM 6684 N N . ILE C 1 154 ? 59.196 20.308 16.479 1.00 13.97 154 ILE C N 1
ATOM 6685 C CA . ILE C 1 154 ? 59.880 19.148 15.920 1.00 14.99 154 ILE C CA 1
ATOM 6686 C C . ILE C 1 154 ? 58.920 17.960 15.856 1.00 14.84 154 ILE C C 1
ATOM 6687 O O . ILE C 1 154 ? 59.044 17.099 14.986 1.00 15.23 154 ILE C O 1
ATOM 6692 N N . GLU C 1 155 ? 57.953 17.922 16.766 1.00 14.19 155 GLU C N 1
ATOM 6693 C CA . GLU C 1 155 ? 57.002 16.820 16.794 1.00 14.95 155 GLU C CA 1
ATOM 6694 C C . GLU C 1 155 ? 56.203 16.801 15.489 1.00 15.47 155 GLU C C 1
ATOM 6695 O O . GLU C 1 155 ? 56.210 15.802 14.772 1.00 13.73 155 GLU C O 1
ATOM 6701 N N . PRO C 1 156 ? 55.505 17.902 15.155 1.00 15.52 156 PRO C N 1
ATOM 6702 C CA . PRO C 1 156 ? 54.763 17.850 13.891 1.00 15.34 156 PRO C CA 1
ATOM 6703 C C . PRO C 1 156 ? 55.703 17.773 12.689 1.00 16.55 156 PRO C C 1
ATOM 6704 O O . PRO C 1 156 ? 55.410 17.083 11.709 1.00 16.16 156 PRO C O 1
ATOM 6708 N N . LEU C 1 157 ? 56.839 18.465 12.771 1.00 14.18 157 LEU C N 1
ATOM 6709 C CA . LEU C 1 157 ? 57.805 18.448 11.677 1.00 15.72 157 LEU C CA 1
ATOM 6710 C C . LEU C 1 157 ? 58.232 17.009 11.378 1.00 15.58 157 LEU C C 1
ATOM 6711 O O . LEU C 1 157 ? 58.376 16.623 10.217 1.00 15.83 157 LEU C O 1
ATOM 6716 N N . SER C 1 158 ? 58.423 16.224 12.435 1.00 14.92 158 SER C N 1
ATOM 6717 C CA . SER C 1 158 ? 58.843 14.829 12.310 1.00 13.99 158 SER C CA 1
ATOM 6718 C C . SER C 1 158 ? 57.843 13.960 11.550 1.00 13.92 158 SER C C 1
ATOM 6719 O O . SER C 1 158 ? 58.224 12.979 10.913 1.00 14.01 158 SER C O 1
ATOM 6722 N N . VAL C 1 159 ? 56.562 14.302 11.631 1.00 13.96 159 VAL C N 1
ATOM 6723 C CA . VAL C 1 159 ? 55.554 13.545 10.900 1.00 13.09 159 VAL C CA 1
ATOM 6724 C C . VAL C 1 159 ? 55.866 13.783 9.418 1.00 13.42 159 VAL C C 1
ATOM 6725 O O . VAL C 1 159 ? 55.845 12.858 8.604 1.00 12.44 159 VAL C O 1
ATOM 6729 N N . GLY C 1 160 ? 56.172 15.032 9.075 1.00 13.32 160 GLY C N 1
ATOM 6730 C CA . GLY C 1 160 ? 56.504 15.349 7.697 1.00 12.10 160 GLY C CA 1
ATOM 6731 C C . GLY C 1 160 ? 57.804 14.683 7.270 1.00 13.39 160 GLY C C 1
ATOM 6732 O O . GLY C 1 160 ? 57.931 14.219 6.136 1.00 14.42 160 GLY C O 1
ATOM 6733 N N . ILE C 1 161 ? 58.781 14.635 8.169 1.00 13.21 161 ILE C N 1
ATOM 6734 C CA . ILE C 1 161 ? 60.061 14.009 7.843 1.00 14.09 161 ILE C CA 1
ATOM 6735 C C . ILE C 1 161 ? 59.861 12.513 7.593 1.00 14.16 161 ILE C C 1
ATOM 6736 O O . ILE C 1 161 ? 60.343 11.966 6.595 1.00 12.90 161 ILE C O 1
ATOM 6741 N N . HIS C 1 162 ? 59.142 11.861 8.502 1.00 11.81 162 HIS C N 1
ATOM 6742 C CA . HIS C 1 162 ? 58.883 10.431 8.384 1.00 12.39 162 HIS C CA 1
ATOM 6743 C C . HIS C 1 162 ? 58.078 10.150 7.118 1.00 12.70 162 HIS C C 1
ATOM 6744 O O . HIS C 1 162 ? 58.374 9.212 6.378 1.00 12.71 162 HIS C O 1
ATOM 6751 N N . ALA C 1 163 ? 57.065 10.974 6.865 1.00 11.77 163 ALA C N 1
ATOM 6752 C CA . ALA C 1 163 ? 56.222 10.806 5.684 1.00 11.26 163 ALA C CA 1
ATOM 6753 C C . ALA C 1 163 ? 57.019 10.897 4.386 1.00 13.22 163 ALA C C 1
ATOM 6754 O O . ALA C 1 163 ? 56.853 10.064 3.489 1.00 11.11 163 ALA C O 1
ATOM 6756 N N . CYS C 1 164 ? 57.879 11.908 4.278 1.00 11.84 164 CYS C N 1
ATOM 6757 C CA . CYS C 1 164 ? 58.675 12.078 3.068 1.00 11.52 164 CYS C CA 1
ATOM 6758 C C . CYS C 1 164 ? 59.691 10.955 2.917 1.00 12.10 164 CYS C C 1
ATOM 6759 O O . CYS C 1 164 ? 60.012 10.550 1.801 1.00 12.41 164 CYS C O 1
ATOM 6762 N N . ARG C 1 165 ? 60.197 10.445 4.036 1.00 12.22 165 ARG C N 1
ATOM 6763 C CA . ARG C 1 165 ? 61.144 9.339 3.973 1.00 14.04 165 ARG C CA 1
ATOM 6764 C C . ARG C 1 165 ? 60.408 8.108 3.460 1.00 14.53 165 ARG C C 1
ATOM 6765 O O . ARG C 1 165 ? 60.864 7.437 2.537 1.00 16.36 165 ARG C O 1
ATOM 6773 N N . ARG C 1 166 ? 59.269 7.810 4.073 1.00 13.31 166 ARG C N 1
ATOM 6774 C CA . ARG C 1 166 ? 58.483 6.654 3.663 1.00 15.49 166 ARG C CA 1
ATOM 6775 C C . ARG C 1 166 ? 58.086 6.765 2.189 1.00 17.01 166 ARG C C 1
ATOM 6776 O O . ARG C 1 166 ? 57.977 5.755 1.488 1.00 15.88 166 ARG C O 1
ATOM 6784 N N . GLY C 1 167 ? 57.887 7.996 1.724 1.00 15.29 167 GLY C N 1
ATOM 6785 C CA . GLY C 1 167 ? 57.504 8.215 0.339 1.00 13.11 167 GLY C CA 1
ATOM 6786 C C . GLY C 1 167 ? 58.671 8.209 -0.632 1.00 13.75 167 GLY C C 1
ATOM 6787 O O . GLY C 1 167 ? 58.470 8.139 -1.843 1.00 13.62 167 GLY C O 1
ATOM 6788 N N . GLY C 1 168 ? 59.891 8.272 -0.106 1.00 14.22 168 GLY C N 1
ATOM 6789 C CA . GLY C 1 168 ? 61.061 8.280 -0.967 1.00 15.17 168 GLY C CA 1
ATOM 6790 C C . GLY C 1 168 ? 61.263 9.610 -1.681 1.00 16.00 168 GLY C C 1
ATOM 6791 O O . GLY C 1 168 ? 61.896 9.676 -2.737 1.00 14.91 168 GLY C O 1
ATOM 6792 N N . VAL C 1 169 ? 60.721 10.680 -1.111 1.00 15.79 169 VAL C N 1
ATOM 6793 C CA . VAL C 1 169 ? 60.874 11.996 -1.720 1.00 14.65 169 VAL C CA 1
ATOM 6794 C C . VAL C 1 169 ? 62.359 12.305 -1.852 1.00 15.58 169 VAL C C 1
ATOM 6795 O O . VAL C 1 169 ? 63.126 12.141 -0.903 1.00 14.00 169 VAL C O 1
ATOM 6799 N N . THR C 1 170 ? 62.780 12.730 -3.033 1.00 14.25 170 THR C N 1
ATOM 6800 C CA . THR C 1 170 ? 64.182 13.060 -3.199 1.00 15.74 170 THR C CA 1
ATOM 6801 C C . THR C 1 170 ? 64.394 14.135 -4.262 1.00 15.44 170 THR C C 1
ATOM 6802 O O . THR C 1 170 ? 63.434 14.668 -4.816 1.00 14.93 170 THR C O 1
ATOM 6806 N N . LEU C 1 171 ? 65.656 14.446 -4.531 1.00 15.61 171 LEU C N 1
ATOM 6807 C CA . LEU C 1 171 ? 66.044 15.482 -5.484 1.00 15.59 171 LEU C CA 1
ATOM 6808 C C . LEU C 1 171 ? 65.302 15.498 -6.822 1.00 15.08 171 LEU C C 1
ATOM 6809 O O . LEU C 1 171 ? 65.273 14.500 -7.547 1.00 13.43 171 LEU C O 1
ATOM 6814 N N . GLY C 1 172 ? 64.701 16.643 -7.141 1.00 15.06 172 GLY C N 1
ATOM 6815 C CA . GLY C 1 172 ? 63.993 16.799 -8.401 1.00 14.81 172 GLY C CA 1
ATOM 6816 C C . GLY C 1 172 ? 62.571 16.275 -8.507 1.00 16.06 172 GLY C C 1
ATOM 6817 O O . GLY C 1 172 ? 61.939 16.437 -9.548 1.00 16.21 172 GLY C O 1
ATOM 6818 N N . HIS C 1 173 ? 62.054 15.659 -7.448 1.00 14.73 173 HIS C N 1
ATOM 6819 C CA . HIS C 1 173 ? 60.699 15.116 -7.481 1.00 14.19 173 HIS C CA 1
ATOM 6820 C C . HIS C 1 173 ? 59.577 16.141 -7.581 1.00 15.84 173 HIS C C 1
ATOM 6821 O O . HIS C 1 173 ? 59.708 17.290 -7.154 1.00 13.93 173 HIS C O 1
ATOM 6828 N N . LYS C 1 174 ? 58.469 15.695 -8.161 1.00 14.77 174 LYS C N 1
ATOM 6829 C CA . LYS C 1 174 ? 57.269 16.504 -8.272 1.00 17.95 174 LYS C CA 1
ATOM 6830 C C . LYS C 1 174 ? 56.429 15.826 -7.200 1.00 17.83 174 LYS C C 1
ATOM 6831 O O . LYS C 1 174 ? 56.183 14.618 -7.268 1.00 17.45 174 LYS C O 1
ATOM 6837 N N . VAL C 1 175 ? 56.025 16.588 -6.192 1.00 16.40 175 VAL C N 1
ATOM 6838 C CA . VAL C 1 175 ? 55.267 16.021 -5.087 1.00 16.23 175 VAL C CA 1
ATOM 6839 C C . VAL C 1 175 ? 53.911 16.667 -4.898 1.00 17.66 175 VAL C C 1
ATOM 6840 O O . VAL C 1 175 ? 53.770 17.890 -4.981 1.00 17.39 175 VAL C O 1
ATOM 6844 N N . LEU C 1 176 ? 52.917 15.830 -4.634 1.00 16.04 176 LEU C N 1
ATOM 6845 C CA . LEU C 1 176 ? 51.567 16.299 -4.378 1.00 16.60 176 LEU C CA 1
ATOM 6846 C C . LEU C 1 176 ? 51.279 16.110 -2.894 1.00 17.04 176 LEU C C 1
ATOM 6847 O O . LEU C 1 176 ? 51.394 15.003 -2.367 1.00 15.55 176 LEU C O 1
ATOM 6852 N N . VAL C 1 177 ? 50.933 17.195 -2.213 1.00 16.35 177 VAL C N 1
ATOM 6853 C CA . VAL C 1 177 ? 50.586 17.108 -0.802 1.00 17.31 177 VAL C CA 1
ATOM 6854 C C . VAL C 1 177 ? 49.097 17.422 -0.718 1.00 18.24 177 VAL C C 1
ATOM 6855 O O . VAL C 1 177 ? 48.672 18.507 -1.102 1.00 19.41 177 VAL C O 1
ATOM 6859 N N . CYS C 1 178 ? 48.307 16.462 -0.247 1.00 18.25 178 CYS C N 1
ATOM 6860 C CA . CYS C 1 178 ? 46.868 16.660 -0.116 1.00 19.49 178 CYS C CA 1
ATOM 6861 C C . CYS C 1 178 ? 46.581 17.158 1.290 1.00 20.15 178 CYS C C 1
ATOM 6862 O O . CYS C 1 178 ? 46.818 16.448 2.269 1.00 22.73 178 CYS C O 1
ATOM 6865 N N . GLY C 1 179 ? 46.079 18.385 1.386 1.00 19.70 179 GLY C N 1
ATOM 6866 C CA . GLY C 1 179 ? 45.778 18.961 2.683 1.00 19.13 179 GLY C CA 1
ATOM 6867 C C . GLY C 1 179 ? 46.784 20.032 3.051 1.00 20.15 179 GLY C C 1
ATOM 6868 O O . GLY C 1 179 ? 47.995 19.826 2.937 1.00 20.71 179 GLY C O 1
ATOM 6869 N N . ALA C 1 180 ? 46.284 21.181 3.495 1.00 18.83 180 ALA C N 1
ATOM 6870 C CA . ALA C 1 180 ? 47.144 22.291 3.875 1.00 19.05 180 ALA C CA 1
ATOM 6871 C C . ALA C 1 180 ? 47.058 22.582 5.367 1.00 19.58 180 ALA C C 1
ATOM 6872 O O . ALA C 1 180 ? 47.288 23.710 5.805 1.00 19.16 180 ALA C O 1
ATOM 6874 N N . GLY C 1 181 ? 46.703 21.560 6.140 1.00 20.04 181 GLY C N 1
ATOM 6875 C CA . GLY C 1 181 ? 46.645 21.710 7.580 1.00 20.17 181 GLY C CA 1
ATOM 6876 C C . GLY C 1 181 ? 48.091 21.700 8.049 1.00 19.48 181 GLY C C 1
ATOM 6877 O O . GLY C 1 181 ? 48.989 21.557 7.222 1.00 19.65 181 GLY C O 1
ATOM 6878 N N . PRO C 1 182 ? 48.360 21.840 9.354 1.00 19.22 182 PRO C N 1
ATOM 6879 C CA . PRO C 1 182 ? 49.744 21.839 9.834 1.00 18.52 182 PRO C CA 1
ATOM 6880 C C . PRO C 1 182 ? 50.590 20.655 9.360 1.00 17.97 182 PRO C C 1
ATOM 6881 O O . PRO C 1 182 ? 51.781 20.811 9.098 1.00 16.32 182 PRO C O 1
ATOM 6885 N N . ILE C 1 183 ? 49.977 19.483 9.239 1.00 17.89 183 ILE C N 1
ATOM 6886 C CA . ILE C 1 183 ? 50.699 18.290 8.794 1.00 17.78 183 ILE C CA 1
ATOM 6887 C C . ILE C 1 183 ? 51.063 18.404 7.314 1.00 17.83 183 ILE C C 1
ATOM 6888 O O . ILE C 1 183 ? 52.175 18.058 6.907 1.00 16.45 183 ILE C O 1
ATOM 6893 N N . GLY C 1 184 ? 50.128 18.893 6.509 1.00 15.53 184 GLY C N 1
ATOM 6894 C CA . GLY C 1 184 ? 50.410 19.057 5.096 1.00 15.18 184 GLY C CA 1
ATOM 6895 C C . GLY C 1 184 ? 51.472 20.130 4.902 1.00 15.91 184 GLY C C 1
ATOM 6896 O O . GLY C 1 184 ? 52.282 20.056 3.974 1.00 15.24 184 GLY C O 1
ATOM 6897 N N A MET C 1 185 ? 51.475 21.121 5.790 0.50 14.29 185 MET C N 1
ATOM 6898 N N B MET C 1 185 ? 51.486 21.124 5.783 0.50 16.12 185 MET C N 1
ATOM 6899 C CA A MET C 1 185 ? 52.435 22.220 5.720 0.50 15.53 185 MET C CA 1
ATOM 6900 C CA B MET C 1 185 ? 52.461 22.200 5.672 0.50 18.53 185 MET C CA 1
ATOM 6901 C C A MET C 1 185 ? 53.866 21.800 6.045 0.50 15.82 185 MET C C 1
ATOM 6902 C C B MET C 1 185 ? 53.881 21.777 6.026 0.50 17.81 185 MET C C 1
ATOM 6903 O O A MET C 1 185 ? 54.799 22.195 5.348 0.50 17.39 185 MET C O 1
ATOM 6904 O O B MET C 1 185 ? 54.825 22.149 5.331 0.50 19.15 185 MET C O 1
ATOM 6913 N N . VAL C 1 186 ? 54.047 21.010 7.100 1.00 17.52 186 VAL C N 1
ATOM 6914 C CA . VAL C 1 186 ? 55.389 20.560 7.465 1.00 16.36 186 VAL C CA 1
ATOM 6915 C C . VAL C 1 186 ? 55.872 19.577 6.394 1.00 16.06 186 VAL C C 1
ATOM 6916 O O . VAL C 1 186 ? 57.060 19.522 6.084 1.00 15.48 186 VAL C O 1
ATOM 6920 N N . THR C 1 187 ? 54.949 18.803 5.827 1.00 14.91 187 THR C N 1
ATOM 6921 C CA . THR C 1 187 ? 55.312 17.858 4.777 1.00 15.07 187 THR C CA 1
ATOM 6922 C C . THR C 1 187 ? 55.863 18.664 3.596 1.00 16.22 187 THR C C 1
ATOM 6923 O O . THR C 1 187 ? 56.858 18.283 2.978 1.00 14.60 187 THR C O 1
ATOM 6927 N N . LEU C 1 188 ? 55.206 19.784 3.303 1.00 15.96 188 LEU C N 1
ATOM 6928 C CA . LEU C 1 188 ? 55.620 20.685 2.232 1.00 16.88 188 LEU C CA 1
ATOM 6929 C C . LEU C 1 188 ? 57.028 21.208 2.508 1.00 16.44 188 LEU C C 1
ATOM 6930 O O . LEU C 1 188 ? 57.894 21.182 1.630 1.00 16.45 188 LEU C O 1
ATOM 6935 N N . LEU C 1 189 ? 57.252 21.684 3.731 1.00 14.24 189 LEU C N 1
ATOM 6936 C CA . LEU C 1 189 ? 58.559 22.213 4.108 1.00 14.45 189 LEU C CA 1
ATOM 6937 C C . LEU C 1 189 ? 59.642 21.157 3.953 1.00 13.11 189 LEU C C 1
ATOM 6938 O O . LEU C 1 189 ? 60.726 21.439 3.441 1.00 13.18 189 LEU C O 1
ATOM 6943 N N . VAL C 1 190 ? 59.350 19.939 4.401 1.00 12.60 190 VAL C N 1
ATOM 6944 C CA . VAL C 1 190 ? 60.318 18.854 4.308 1.00 11.76 190 VAL C CA 1
ATOM 6945 C C . VAL C 1 190 ? 60.592 18.468 2.853 1.00 11.26 190 VAL C C 1
ATOM 6946 O O . VAL C 1 190 ? 61.745 18.299 2.459 1.00 13.66 190 VAL C O 1
ATOM 6950 N N . ALA C 1 191 ? 59.535 18.336 2.057 1.00 12.59 191 ALA C N 1
ATOM 6951 C CA . ALA C 1 191 ? 59.683 17.972 0.651 1.00 13.33 191 ALA C CA 1
ATOM 6952 C C . ALA C 1 191 ? 60.624 18.951 -0.051 1.00 14.80 191 ALA C C 1
ATOM 6953 O O . ALA C 1 191 ? 61.534 18.545 -0.779 1.00 15.77 191 ALA C O 1
ATOM 6955 N N . LYS C 1 192 ? 60.405 20.244 0.170 1.00 15.16 192 LYS C N 1
ATOM 6956 C CA . LYS C 1 192 ? 61.259 21.267 -0.431 1.00 15.00 192 LYS C CA 1
ATOM 6957 C C . LYS C 1 192 ? 62.692 21.129 0.093 1.00 14.95 192 LYS C C 1
ATOM 6958 O O . LYS C 1 192 ? 63.656 21.199 -0.671 1.00 14.56 192 LYS C O 1
ATOM 6964 N N . ALA C 1 193 ? 62.832 20.922 1.399 1.00 13.71 193 ALA C N 1
ATOM 6965 C CA . ALA C 1 193 ? 64.156 20.774 1.995 1.00 14.52 193 ALA C CA 1
ATOM 6966 C C . ALA C 1 193 ? 64.890 19.556 1.427 1.00 14.81 193 ALA C C 1
ATOM 6967 O O . ALA C 1 193 ? 66.120 19.545 1.348 1.00 14.39 193 ALA C O 1
ATOM 6969 N N . MET C 1 194 ? 64.139 18.535 1.026 1.00 13.95 194 MET C N 1
ATOM 6970 C CA . MET C 1 194 ? 64.753 17.332 0.473 1.00 15.66 194 MET C CA 1
ATOM 6971 C C . MET C 1 194 ? 65.091 17.449 -1.008 1.00 16.86 194 MET C C 1
ATOM 6972 O O . MET C 1 194 ? 65.627 16.512 -1.608 1.00 17.65 194 MET C O 1
ATOM 6977 N N . GLY C 1 195 ? 64.776 18.597 -1.598 1.00 17.41 195 GLY C N 1
ATOM 6978 C CA . GLY C 1 195 ? 65.082 18.802 -3.004 1.00 15.50 195 GLY C CA 1
ATOM 6979 C C . GLY C 1 195 ? 63.947 18.614 -3.992 1.00 14.57 195 GLY C C 1
ATOM 6980 O O . GLY C 1 195 ? 64.190 18.533 -5.198 1.00 15.18 195 GLY C O 1
ATOM 6981 N N . ALA C 1 196 ? 62.711 18.524 -3.512 1.00 13.92 196 ALA C N 1
ATOM 6982 C CA . ALA C 1 196 ? 61.595 18.366 -4.428 1.00 14.31 196 ALA C CA 1
ATOM 6983 C C . ALA C 1 196 ? 61.620 19.595 -5.327 1.00 15.97 196 ALA C C 1
ATOM 6984 O O . ALA C 1 196 ? 61.742 20.716 -4.835 1.00 16.06 196 ALA C O 1
ATOM 6986 N N . ALA C 1 197 ? 61.520 19.373 -6.636 1.00 15.02 197 ALA C N 1
ATOM 6987 C CA . ALA C 1 197 ? 61.535 20.452 -7.619 1.00 15.39 197 ALA C CA 1
ATOM 6988 C C . ALA C 1 197 ? 60.246 21.256 -7.581 1.00 16.36 197 ALA C C 1
ATOM 6989 O O . ALA C 1 197 ? 60.267 22.480 -7.699 1.00 15.54 197 ALA C O 1
ATOM 6991 N N . GLN C 1 198 ? 59.124 20.561 -7.431 1.00 16.83 198 GLN C N 1
ATOM 6992 C CA . GLN C 1 198 ? 57.828 21.215 -7.369 1.00 18.70 198 GLN C CA 1
ATOM 6993 C C . GLN C 1 198 ? 56.918 20.496 -6.394 1.00 19.94 198 GLN C C 1
ATOM 6994 O O . GLN C 1 198 ? 56.845 19.267 -6.394 1.00 19.39 198 GLN C O 1
ATOM 7000 N N . VAL C 1 199 ? 56.222 21.268 -5.568 1.00 17.98 199 VAL C N 1
ATOM 7001 C CA . VAL C 1 199 ? 55.284 20.700 -4.617 1.00 16.56 199 VAL C CA 1
ATOM 7002 C C . VAL C 1 199 ? 53.932 21.359 -4.848 1.00 17.55 199 VAL C C 1
ATOM 7003 O O . VAL C 1 199 ? 53.820 22.588 -4.847 1.00 17.10 199 VAL C O 1
ATOM 7007 N N . VAL C 1 200 ? 52.918 20.534 -5.082 1.00 16.37 200 VAL C N 1
ATOM 7008 C CA . VAL C 1 200 ? 51.557 21.006 -5.302 1.00 18.92 200 VAL C CA 1
ATOM 7009 C C . VAL C 1 200 ? 50.776 20.665 -4.044 1.00 19.87 200 VAL C C 1
ATOM 7010 O O . VAL C 1 200 ? 50.829 19.529 -3.571 1.00 19.06 200 VAL C O 1
ATOM 7014 N N . VAL C 1 201 ? 50.052 21.640 -3.506 1.00 17.85 201 VAL C N 1
ATOM 7015 C CA . VAL C 1 201 ? 49.273 21.422 -2.298 1.00 18.81 201 VAL C CA 1
ATOM 7016 C C . VAL C 1 201 ? 47.794 21.653 -2.566 1.00 20.57 201 VAL C C 1
ATOM 7017 O O . VAL C 1 201 ? 47.414 22.647 -3.183 1.00 20.51 201 VAL C O 1
ATOM 7021 N N . THR C 1 202 ? 46.959 20.725 -2.114 1.00 20.70 202 THR C N 1
ATOM 7022 C CA . THR C 1 202 ? 45.522 20.863 -2.295 1.00 21.10 202 THR C CA 1
ATOM 7023 C C . THR C 1 202 ? 44.881 21.093 -0.933 1.00 22.73 202 THR C C 1
ATOM 7024 O O . THR C 1 202 ? 45.490 20.819 0.106 1.00 21.13 202 THR C O 1
ATOM 7028 N N . ASP C 1 203 ? 43.655 21.605 -0.944 1.00 24.07 203 ASP C N 1
ATOM 7029 C CA . ASP C 1 203 ? 42.916 21.862 0.284 1.00 24.64 203 ASP C CA 1
ATOM 7030 C C . ASP C 1 203 ? 41.576 22.495 -0.061 1.00 25.85 203 ASP C C 1
ATOM 7031 O O . ASP C 1 203 ? 41.376 22.979 -1.173 1.00 24.39 203 ASP C O 1
ATOM 7036 N N . LEU C 1 204 ? 40.655 22.483 0.894 1.00 27.94 204 LEU C N 1
ATOM 7037 C CA . LEU C 1 204 ? 39.341 23.067 0.674 1.00 29.01 204 LEU C CA 1
ATOM 7038 C C . LEU C 1 204 ? 39.401 24.564 0.955 1.00 28.65 204 LEU C C 1
ATOM 7039 O O . LEU C 1 204 ? 38.610 25.339 0.422 1.00 30.58 204 LEU C O 1
ATOM 7044 N N . SER C 1 205 ? 40.357 24.963 1.786 1.00 29.27 205 SER C N 1
ATOM 7045 C CA . SER C 1 205 ? 40.510 26.362 2.171 1.00 29.65 205 SER C CA 1
ATOM 7046 C C . SER C 1 205 ? 41.505 27.170 1.348 1.00 29.73 205 SER C C 1
ATOM 7047 O O . SER C 1 205 ? 42.692 26.848 1.293 1.00 29.23 205 SER C O 1
ATOM 7050 N N . ALA C 1 206 ? 41.012 28.231 0.715 1.00 29.70 206 ALA C N 1
ATOM 7051 C CA . ALA C 1 206 ? 41.867 29.105 -0.080 1.00 30.25 206 ALA C CA 1
ATOM 7052 C C . ALA C 1 206 ? 42.818 29.799 0.886 1.00 29.52 206 ALA C C 1
ATOM 7053 O O . ALA C 1 206 ? 43.958 30.119 0.548 1.00 30.11 206 ALA C O 1
ATOM 7055 N N . THR C 1 207 ? 42.331 30.025 2.100 1.00 29.48 207 THR C N 1
ATOM 7056 C CA . THR C 1 207 ? 43.114 30.663 3.146 1.00 29.53 207 THR C CA 1
ATOM 7057 C C . THR C 1 207 ? 44.356 29.839 3.477 1.00 27.63 207 THR C C 1
ATOM 7058 O O . THR C 1 207 ? 45.470 30.362 3.547 1.00 26.32 207 THR C O 1
ATOM 7062 N N . ARG C 1 208 ? 44.159 28.544 3.687 1.00 26.21 208 ARG C N 1
ATOM 7063 C CA . ARG C 1 208 ? 45.276 27.672 4.019 1.00 26.34 208 ARG C CA 1
ATOM 7064 C C . ARG C 1 208 ? 46.233 27.506 2.847 1.00 25.26 208 ARG C C 1
ATOM 7065 O O . ARG C 1 208 ? 47.443 27.384 3.042 1.00 26.38 208 ARG C O 1
ATOM 7073 N N . LEU C 1 209 ? 45.695 27.526 1.630 1.00 25.32 209 LEU C N 1
ATOM 7074 C CA . LEU C 1 209 ? 46.521 27.394 0.435 1.00 24.96 209 LEU C CA 1
ATOM 7075 C C . LEU C 1 209 ? 47.381 28.634 0.256 1.00 25.32 209 LEU C C 1
ATOM 7076 O O . LEU C 1 209 ? 48.517 28.555 -0.209 1.00 25.13 209 LEU C O 1
ATOM 7081 N N . SER C 1 210 ? 46.833 29.781 0.636 1.00 25.85 210 SER C N 1
ATOM 7082 C CA . SER C 1 210 ? 47.559 31.037 0.531 1.00 25.93 210 SER C CA 1
ATOM 7083 C C . SER C 1 210 ? 48.734 30.994 1.502 1.00 24.78 210 SER C C 1
ATOM 7084 O O . SER C 1 210 ? 49.824 31.476 1.195 1.00 25.00 210 SER C O 1
ATOM 7087 N N . LYS C 1 211 ? 48.507 30.408 2.673 1.00 24.57 211 LYS C N 1
ATOM 7088 C CA . LYS C 1 211 ? 49.555 30.288 3.680 1.00 25.19 211 LYS C CA 1
ATOM 7089 C C . LYS C 1 211 ? 50.610 29.313 3.150 1.00 25.30 211 LYS C C 1
ATOM 7090 O O . LYS C 1 211 ? 51.809 29.514 3.341 1.00 23.96 211 LYS C O 1
ATOM 7096 N N . ALA C 1 212 ? 50.150 28.257 2.482 1.00 24.23 212 ALA C N 1
ATOM 7097 C CA . ALA C 1 212 ? 51.050 27.261 1.910 1.00 25.68 212 ALA C CA 1
ATOM 7098 C C . ALA C 1 212 ? 51.967 27.938 0.898 1.00 25.31 212 ALA C C 1
ATOM 7099 O O . ALA C 1 212 ? 53.170 27.681 0.860 1.00 24.33 212 ALA C O 1
ATOM 7101 N N . LYS C 1 213 ? 51.391 28.806 0.075 1.00 26.99 213 LYS C N 1
ATOM 7102 C CA . LYS C 1 213 ? 52.167 29.528 -0.925 1.00 28.29 213 LYS C CA 1
ATOM 7103 C C . LYS C 1 213 ? 53.268 30.325 -0.235 1.00 27.38 213 LYS C C 1
ATOM 7104 O O . LYS C 1 213 ? 54.427 30.309 -0.653 1.00 26.21 213 LYS C O 1
ATOM 7110 N N . GLU C 1 214 ? 52.889 31.012 0.835 1.00 27.45 214 GLU C N 1
ATOM 7111 C CA . GLU C 1 214 ? 53.818 31.825 1.605 1.00 28.31 214 GLU C CA 1
ATOM 7112 C C . GLU C 1 214 ? 55.060 31.077 2.075 1.00 27.97 214 GLU C C 1
ATOM 7113 O O . GLU C 1 214 ? 56.150 31.646 2.108 1.00 28.03 214 GLU C O 1
ATOM 7119 N N . ILE C 1 215 ? 54.912 29.805 2.435 1.00 26.43 215 ILE C N 1
ATOM 7120 C CA . ILE C 1 215 ? 56.067 29.064 2.923 1.00 25.26 215 ILE C CA 1
ATOM 7121 C C . ILE C 1 215 ? 56.760 28.147 1.922 1.00 24.05 215 ILE C C 1
ATOM 7122 O O . ILE C 1 215 ? 57.595 27.333 2.306 1.00 24.61 215 ILE C O 1
ATOM 7127 N N . GLY C 1 216 ? 56.427 28.272 0.641 1.00 23.48 216 GLY C N 1
ATOM 7128 C CA . GLY C 1 216 ? 57.103 27.446 -0.342 1.00 22.79 216 GLY C CA 1
ATOM 7129 C C . GLY C 1 216 ? 56.304 26.625 -1.335 1.00 21.61 216 GLY C C 1
ATOM 7130 O O . GLY C 1 216 ? 56.889 26.073 -2.267 1.00 24.17 216 GLY C O 1
ATOM 7131 N N . ALA C 1 217 ? 54.993 26.516 -1.157 1.00 20.44 217 ALA C N 1
ATOM 7132 C CA . ALA C 1 217 ? 54.197 25.736 -2.098 1.00 20.79 217 ALA C CA 1
ATOM 7133 C C . ALA C 1 217 ? 54.401 26.327 -3.490 1.00 22.16 217 ALA C C 1
ATOM 7134 O O . ALA C 1 217 ? 54.201 27.522 -3.694 1.00 22.37 217 ALA C O 1
ATOM 7136 N N . ASP C 1 218 ? 54.822 25.498 -4.439 1.00 21.97 218 ASP C N 1
ATOM 7137 C CA . ASP C 1 218 ? 55.050 25.968 -5.802 1.00 22.78 218 ASP C CA 1
ATOM 7138 C C . ASP C 1 218 ? 53.725 26.144 -6.526 1.00 24.05 218 ASP C C 1
ATOM 7139 O O . ASP C 1 218 ? 53.548 27.073 -7.315 1.00 22.71 218 ASP C O 1
ATOM 7144 N N . LEU C 1 219 ? 52.796 25.237 -6.245 1.00 23.74 219 LEU C N 1
ATOM 7145 C CA . LEU C 1 219 ? 51.476 25.254 -6.857 1.00 24.95 219 LEU C CA 1
ATOM 7146 C C . LEU C 1 219 ? 50.438 24.871 -5.812 1.00 25.70 219 LEU C C 1
ATOM 7147 O O . LEU C 1 219 ? 50.724 24.092 -4.899 1.00 23.56 219 LEU C O 1
ATOM 7152 N N . VAL C 1 220 ? 49.236 25.421 -5.945 1.00 24.77 220 VAL C N 1
ATOM 7153 C CA . VAL C 1 220 ? 48.157 25.113 -5.017 1.00 25.55 220 VAL C CA 1
ATOM 7154 C C . VAL C 1 220 ? 46.873 24.888 -5.790 1.00 26.69 220 VAL C C 1
ATOM 7155 O O . VAL C 1 220 ? 46.652 25.499 -6.833 1.00 26.34 220 VAL C O 1
ATOM 7159 N N . LEU C 1 221 ? 46.036 23.995 -5.276 1.00 28.77 221 LEU C N 1
ATOM 7160 C CA . LEU C 1 221 ? 44.754 23.694 -5.896 1.00 30.65 221 LEU C CA 1
ATOM 7161 C C . LEU C 1 221 ? 43.665 23.667 -4.842 1.00 31.74 221 LEU C C 1
ATOM 7162 O O . LEU C 1 221 ? 43.694 22.838 -3.931 1.00 30.80 221 LEU C O 1
ATOM 7167 N N . GLN C 1 222 ? 42.709 24.580 -4.955 1.00 32.09 222 GLN C N 1
ATOM 7168 C CA . GLN C 1 222 ? 41.608 24.597 -4.010 1.00 34.66 222 GLN C CA 1
ATOM 7169 C C . GLN C 1 222 ? 40.595 23.579 -4.505 1.00 34.88 222 GLN C C 1
ATOM 7170 O O . GLN C 1 222 ? 40.164 23.627 -5.656 1.00 35.58 222 GLN C O 1
ATOM 7176 N N . ILE C 1 223 ? 40.232 22.645 -3.637 1.00 35.82 223 ILE C N 1
ATOM 7177 C CA . ILE C 1 223 ? 39.280 21.606 -3.998 1.00 37.06 223 ILE C CA 1
ATOM 7178 C C . ILE C 1 223 ? 37.861 22.026 -3.653 1.00 39.17 223 ILE C C 1
ATOM 7179 O O . ILE C 1 223 ? 37.595 22.491 -2.544 1.00 39.05 223 ILE C O 1
ATOM 7184 N N . SER C 1 224 ? 36.951 21.867 -4.608 1.00 41.26 224 SER C N 1
ATOM 7185 C CA . SER C 1 224 ? 35.556 22.212 -4.378 1.00 44.18 224 SER C CA 1
ATOM 7186 C C . SER C 1 224 ? 34.704 20.962 -4.544 1.00 44.38 224 SER C C 1
ATOM 7187 O O . SER C 1 224 ? 34.530 20.199 -3.594 1.00 45.26 224 SER C O 1
ATOM 7190 N N . LYS C 1 225 ? 34.190 20.735 -5.748 1.00 44.92 225 LYS C N 1
ATOM 7191 C CA . LYS C 1 225 ? 33.355 19.565 -5.986 1.00 45.45 225 LYS C CA 1
ATOM 7192 C C . LYS C 1 225 ? 33.859 18.644 -7.087 1.00 43.37 225 LYS C C 1
ATOM 7193 O O . LYS C 1 225 ? 33.120 17.790 -7.573 1.00 44.10 225 LYS C O 1
ATOM 7199 N N . GLU C 1 226 ? 35.117 18.807 -7.481 1.00 40.85 226 GLU C N 1
ATOM 7200 C CA . GLU C 1 226 ? 35.678 17.957 -8.519 1.00 37.98 226 GLU C CA 1
ATOM 7201 C C . GLU C 1 226 ? 35.748 16.526 -7.998 1.00 35.50 226 GLU C C 1
ATOM 7202 O O . GLU C 1 226 ? 35.779 16.297 -6.790 1.00 34.94 226 GLU C O 1
ATOM 7208 N N . SER C 1 227 ? 35.759 15.566 -8.913 1.00 33.50 227 SER C N 1
ATOM 7209 C CA . SER C 1 227 ? 35.842 14.162 -8.540 1.00 32.19 227 SER C CA 1
ATOM 7210 C C . SER C 1 227 ? 37.321 13.811 -8.405 1.00 31.88 227 SER C C 1
ATOM 7211 O O . SER C 1 227 ? 38.188 14.596 -8.791 1.00 31.61 227 SER C O 1
ATOM 7214 N N . PRO C 1 228 ? 37.631 12.631 -7.847 1.00 31.31 228 PRO C N 1
ATOM 7215 C CA . PRO C 1 228 ? 39.034 12.238 -7.692 1.00 31.17 228 PRO C CA 1
ATOM 7216 C C . PRO C 1 228 ? 39.803 12.255 -9.013 1.00 30.64 228 PRO C C 1
ATOM 7217 O O . PRO C 1 228 ? 40.940 12.726 -9.070 1.00 30.25 228 PRO C O 1
ATOM 7221 N N . GLN C 1 229 ? 39.179 11.748 -10.072 1.00 30.22 229 GLN C N 1
ATOM 7222 C CA . GLN C 1 229 ? 39.826 11.716 -11.379 1.00 31.25 229 GLN C CA 1
ATOM 7223 C C . GLN C 1 229 ? 40.100 13.128 -11.884 1.00 30.73 229 GLN C C 1
ATOM 7224 O O . GLN C 1 229 ? 41.158 13.397 -12.450 1.00 31.34 229 GLN C O 1
ATOM 7230 N N . GLU C 1 230 ? 39.145 14.027 -11.676 1.00 30.76 230 GLU C N 1
ATOM 7231 C CA . GLU C 1 230 ? 39.295 15.412 -12.103 1.00 31.51 230 GLU C CA 1
ATOM 7232 C C . GLU C 1 230 ? 40.431 16.086 -11.332 1.00 30.42 230 GLU C C 1
ATOM 7233 O O . GLU C 1 230 ? 41.199 16.864 -11.895 1.00 29.68 230 GLU C O 1
ATOM 7239 N N . ILE C 1 231 ? 40.539 15.779 -10.042 1.00 30.36 231 ILE C N 1
ATOM 7240 C CA . ILE C 1 231 ? 41.602 16.340 -9.214 1.00 28.65 231 ILE C CA 1
ATOM 7241 C C . ILE C 1 231 ? 42.940 15.879 -9.783 1.00 28.46 231 ILE C C 1
ATOM 7242 O O . ILE C 1 231 ? 43.842 16.686 -10.013 1.00 29.14 231 ILE C O 1
ATOM 7247 N N . ALA C 1 232 ? 43.060 14.572 -10.005 1.00 27.48 232 ALA C N 1
ATOM 7248 C CA . ALA C 1 232 ? 44.283 13.995 -10.551 1.00 27.09 232 ALA C CA 1
ATOM 7249 C C . ALA C 1 232 ? 44.638 14.664 -11.875 1.00 27.34 232 ALA C C 1
ATOM 7250 O O . ALA C 1 232 ? 45.805 14.963 -12.134 1.00 24.65 232 ALA C O 1
ATOM 7252 N N . ARG C 1 233 ? 43.629 14.889 -12.714 1.00 27.87 233 ARG C N 1
ATOM 7253 C CA . ARG C 1 233 ? 43.848 15.541 -14.001 1.00 29.12 233 ARG C CA 1
ATOM 7254 C C . ARG C 1 233 ? 44.348 16.971 -13.808 1.00 28.13 233 ARG C C 1
ATOM 7255 O O . ARG C 1 233 ? 45.317 17.386 -14.445 1.00 27.64 233 ARG C O 1
ATOM 7263 N N . LYS C 1 234 ? 43.687 17.723 -12.931 1.00 27.52 234 LYS C N 1
ATOM 7264 C CA . LYS C 1 234 ? 44.085 19.105 -12.669 1.00 28.08 234 LYS C CA 1
ATOM 7265 C C . LYS C 1 234 ? 45.512 19.180 -12.131 1.00 27.01 234 LYS C C 1
ATOM 7266 O O . LYS C 1 234 ? 46.284 20.063 -12.510 1.00 27.40 234 LYS C O 1
ATOM 7272 N N . VAL C 1 235 ? 45.859 18.250 -11.246 1.00 25.42 235 VAL C N 1
ATOM 7273 C CA . VAL C 1 235 ? 47.198 18.209 -10.666 1.00 23.10 235 VAL C CA 1
ATOM 7274 C C . VAL C 1 235 ? 48.227 17.963 -11.759 1.00 23.13 235 VAL C C 1
ATOM 7275 O O . VAL C 1 235 ? 49.246 18.650 -11.836 1.00 23.73 235 VAL C O 1
ATOM 7279 N N . GLU C 1 236 ? 47.962 16.971 -12.599 1.00 22.78 236 GLU C N 1
ATOM 7280 C CA . GLU C 1 236 ? 48.875 16.650 -13.685 1.00 24.22 236 GLU C CA 1
ATOM 7281 C C . GLU C 1 236 ? 48.989 17.834 -14.637 1.00 23.82 236 GLU C C 1
ATOM 7282 O O . GLU C 1 236 ? 50.062 18.116 -15.171 1.00 22.63 236 GLU C O 1
ATOM 7288 N N . GLY C 1 237 ? 47.872 18.521 -14.849 1.00 24.79 237 GLY C N 1
ATOM 7289 C CA . GLY C 1 237 ? 47.875 19.667 -15.738 1.00 26.03 237 GLY C CA 1
ATOM 7290 C C . GLY C 1 237 ? 48.804 20.752 -15.235 1.00 27.04 237 GLY C C 1
ATOM 7291 O O . GLY C 1 237 ? 49.548 21.351 -16.007 1.00 27.41 237 GLY C O 1
ATOM 7292 N N . GLN C 1 238 ? 48.771 20.998 -13.929 1.00 27.65 238 GLN C N 1
ATOM 7293 C CA . GLN C 1 238 ? 49.615 22.023 -13.332 1.00 29.15 238 GLN C CA 1
ATOM 7294 C C . GLN C 1 238 ? 51.091 21.665 -13.334 1.00 28.81 238 GLN C C 1
ATOM 7295 O O . GLN C 1 238 ? 51.946 22.528 -13.542 1.00 28.73 238 GLN C O 1
ATOM 7301 N N . LEU C 1 239 ? 51.385 20.390 -13.105 1.00 26.65 239 LEU C N 1
ATOM 7302 C CA . LEU C 1 239 ? 52.762 19.915 -13.074 1.00 25.76 239 LEU C CA 1
ATOM 7303 C C . LEU C 1 239 ? 53.298 19.593 -14.461 1.00 26.09 239 LEU C C 1
ATOM 7304 O O . LEU C 1 239 ? 54.511 19.552 -14.673 1.00 26.22 239 LEU C O 1
ATOM 7309 N N . GLY C 1 240 ? 52.394 19.359 -15.404 1.00 25.10 240 GLY C N 1
ATOM 7310 C CA . GLY C 1 240 ? 52.822 19.008 -16.743 1.00 25.19 240 GLY C CA 1
ATOM 7311 C C . GLY C 1 240 ? 53.234 17.548 -16.739 1.00 25.69 240 GLY C C 1
ATOM 7312 O O . GLY C 1 240 ? 53.768 17.036 -17.721 1.00 25.25 240 GLY C O 1
ATOM 7313 N N . CYS C 1 241 ? 52.982 16.879 -15.616 1.00 25.03 241 CYS C N 1
ATOM 7314 C CA . CYS C 1 241 ? 53.321 15.468 -15.456 1.00 23.68 241 CYS C CA 1
ATOM 7315 C C . CYS C 1 241 ? 52.697 14.937 -14.170 1.00 22.65 241 CYS C C 1
ATOM 7316 O O . CYS C 1 241 ? 52.058 15.683 -13.427 1.00 22.67 241 CYS C O 1
ATOM 7319 N N . LYS C 1 242 ? 52.881 13.646 -13.912 1.00 21.35 242 LYS C N 1
ATOM 7320 C CA . LYS C 1 242 ? 52.346 13.026 -12.705 1.00 19.61 242 LYS C CA 1
ATOM 7321 C C . LYS C 1 242 ? 53.400 13.045 -11.600 1.00 18.11 242 LYS C C 1
ATOM 7322 O O . LYS C 1 242 ? 54.562 12.727 -11.832 1.00 17.76 242 LYS C O 1
ATOM 7328 N N . PRO C 1 243 ? 53.004 13.424 -10.379 1.00 18.39 243 PRO C N 1
ATOM 7329 C CA . PRO C 1 243 ? 53.963 13.464 -9.271 1.00 18.36 243 PRO C CA 1
ATOM 7330 C C . PRO C 1 243 ? 54.468 12.065 -8.908 1.00 17.68 243 PRO C C 1
ATOM 7331 O O . PRO C 1 243 ? 53.688 11.112 -8.866 1.00 17.30 243 PRO C O 1
ATOM 7335 N N . GLU C 1 244 ? 55.770 11.942 -8.665 1.00 17.07 244 GLU C N 1
ATOM 7336 C CA . GLU C 1 244 ? 56.350 10.654 -8.302 1.00 17.99 244 GLU C CA 1
ATOM 7337 C C . GLU C 1 244 ? 55.892 10.250 -6.908 1.00 17.65 244 GLU C C 1
ATOM 7338 O O . GLU C 1 244 ? 55.893 9.071 -6.562 1.00 16.86 244 GLU C O 1
ATOM 7344 N N . VAL C 1 245 ? 55.510 11.239 -6.106 1.00 16.50 245 VAL C N 1
ATOM 7345 C CA . VAL C 1 245 ? 55.074 10.969 -4.746 1.00 16.19 245 VAL C CA 1
ATOM 7346 C C . VAL C 1 245 ? 53.898 11.841 -4.337 1.00 16.19 245 VAL C C 1
ATOM 7347 O O . VAL C 1 245 ? 53.855 13.031 -4.647 1.00 17.23 245 VAL C O 1
ATOM 7351 N N . THR C 1 246 ? 52.940 11.232 -3.650 1.00 15.00 246 THR C N 1
ATOM 7352 C CA . THR C 1 246 ? 51.779 11.950 -3.144 1.00 14.56 246 THR C CA 1
ATOM 7353 C C . THR C 1 246 ? 51.727 11.660 -1.655 1.00 15.33 246 THR C C 1
ATOM 7354 O O . THR C 1 246 ? 51.835 10.507 -1.236 1.00 14.89 246 THR C O 1
ATOM 7358 N N . ILE C 1 247 ? 51.585 12.708 -0.855 1.00 14.82 247 ILE C N 1
ATOM 7359 C CA . ILE C 1 247 ? 51.509 12.537 0.585 1.00 15.37 247 ILE C CA 1
ATOM 7360 C C . ILE C 1 247 ? 50.131 13.028 1.019 1.00 15.69 247 ILE C C 1
ATOM 7361 O O . ILE C 1 247 ? 49.848 14.224 1.028 1.00 16.08 247 ILE C O 1
ATOM 7366 N N . GLU C 1 248 ? 49.273 12.066 1.350 1.00 16.72 248 GLU C N 1
ATOM 7367 C CA . GLU C 1 248 ? 47.893 12.321 1.746 1.00 17.17 248 GLU C CA 1
ATOM 7368 C C . GLU C 1 248 ? 47.804 12.730 3.214 1.00 17.08 248 GLU C C 1
ATOM 7369 O O . GLU C 1 248 ? 48.047 11.918 4.111 1.00 16.28 248 GLU C O 1
ATOM 7375 N N . CYS C 1 249 ? 47.443 13.987 3.456 1.00 16.22 249 CYS C N 1
ATOM 7376 C CA . CYS C 1 249 ? 47.345 14.499 4.815 1.00 18.10 249 CYS C CA 1
ATOM 7377 C C . CYS C 1 249 ? 45.948 15.010 5.177 1.00 19.99 249 CYS C C 1
ATOM 7378 O O . CYS C 1 249 ? 45.817 16.023 5.867 1.00 20.95 249 CYS C O 1
ATOM 7381 N N . THR C 1 250 ? 44.909 14.322 4.717 1.00 20.89 250 THR C N 1
ATOM 7382 C CA . THR C 1 250 ? 43.543 14.739 5.029 1.00 23.69 250 THR C CA 1
ATOM 7383 C C . THR C 1 250 ? 42.746 13.585 5.623 1.00 24.88 250 THR C C 1
ATOM 7384 O O . THR C 1 250 ? 41.883 13.790 6.475 1.00 25.45 250 THR C O 1
ATOM 7388 N N . GLY C 1 251 ? 43.043 12.371 5.167 1.00 24.32 251 GLY C N 1
ATOM 7389 C CA . GLY C 1 251 ? 42.332 11.207 5.657 1.00 25.33 251 GLY C CA 1
ATOM 7390 C C . GLY C 1 251 ? 41.009 11.023 4.935 1.00 26.26 251 GLY C C 1
ATOM 7391 O O . GLY C 1 251 ? 40.262 10.086 5.223 1.00 26.67 251 GLY C O 1
ATOM 7392 N N . ALA C 1 252 ? 40.717 11.916 3.992 1.00 25.73 252 ALA C N 1
ATOM 7393 C CA . ALA C 1 252 ? 39.472 11.845 3.231 1.00 25.72 252 ALA C CA 1
ATOM 7394 C C . ALA C 1 252 ? 39.558 10.812 2.116 1.00 25.54 252 ALA C C 1
ATOM 7395 O O . ALA C 1 252 ? 40.521 10.785 1.348 1.00 25.85 252 ALA C O 1
ATOM 7397 N N . GLU C 1 253 ? 38.541 9.962 2.030 1.00 25.29 253 GLU C N 1
ATOM 7398 C CA . GLU C 1 253 ? 38.504 8.920 1.013 1.00 25.97 253 GLU C CA 1
ATOM 7399 C C . GLU C 1 253 ? 38.689 9.477 -0.396 1.00 25.76 253 GLU C C 1
ATOM 7400 O O . GLU C 1 253 ? 39.447 8.927 -1.194 1.00 23.96 253 GLU C O 1
ATOM 7406 N N . ALA C 1 254 ? 37.993 10.568 -0.697 1.00 25.97 254 ALA C N 1
ATOM 7407 C CA . ALA C 1 254 ? 38.081 11.190 -2.014 1.00 25.03 254 ALA C CA 1
ATOM 7408 C C . ALA C 1 254 ? 39.511 11.617 -2.346 1.00 23.89 254 ALA C C 1
ATOM 7409 O O . ALA C 1 254 ? 39.965 11.479 -3.484 1.00 23.27 254 ALA C O 1
ATOM 7411 N N . SER C 1 255 ? 40.216 12.137 -1.349 1.00 23.32 255 SER C N 1
ATOM 7412 C CA . SER C 1 255 ? 41.588 12.588 -1.546 1.00 22.34 255 SER C CA 1
ATOM 7413 C C . SER C 1 255 ? 42.507 11.391 -1.783 1.00 21.63 255 SER C C 1
ATOM 7414 O O . SER C 1 255 ? 43.413 11.441 -2.622 1.00 20.87 255 SER C O 1
ATOM 7417 N N . ILE C 1 256 ? 42.268 10.310 -1.048 1.00 20.62 256 ILE C N 1
ATOM 7418 C CA . ILE C 1 256 ? 43.074 9.106 -1.208 1.00 20.12 256 ILE C CA 1
ATOM 7419 C C . ILE C 1 256 ? 42.885 8.567 -2.624 1.00 20.47 256 ILE C C 1
ATOM 7420 O O . ILE C 1 256 ? 43.848 8.172 -3.278 1.00 20.23 256 ILE C O 1
ATOM 7425 N N . GLN C 1 257 ? 41.642 8.561 -3.103 1.00 20.31 257 GLN C N 1
ATOM 7426 C CA . GLN C 1 257 ? 41.365 8.077 -4.449 1.00 20.64 257 GLN C CA 1
ATOM 7427 C C . GLN C 1 257 ? 42.090 8.968 -5.452 1.00 19.78 257 GLN C C 1
ATOM 7428 O O . GLN C 1 257 ? 42.668 8.489 -6.428 1.00 19.22 257 GLN C O 1
ATOM 7434 N N . ALA C 1 258 ? 42.055 10.271 -5.201 1.00 20.89 258 ALA C N 1
ATOM 7435 C CA . ALA C 1 258 ? 42.721 11.229 -6.075 1.00 21.75 258 ALA C CA 1
ATOM 7436 C C . ALA C 1 258 ? 44.225 10.936 -6.111 1.00 21.32 258 ALA C C 1
ATOM 7437 O O . ALA C 1 258 ? 44.851 10.969 -7.171 1.00 22.30 258 ALA C O 1
ATOM 7439 N N . GLY C 1 259 ? 44.796 10.649 -4.944 1.00 20.80 259 GLY C N 1
ATOM 7440 C CA . GLY C 1 259 ? 46.216 10.345 -4.869 1.00 20.25 259 GLY C CA 1
ATOM 7441 C C . GLY C 1 259 ? 46.570 9.132 -5.709 1.00 21.21 259 GLY C C 1
ATOM 7442 O O . GLY C 1 259 ? 47.615 9.099 -6.363 1.00 21.62 259 GLY C O 1
ATOM 7443 N N . ILE C 1 260 ? 45.701 8.124 -5.695 1.00 20.67 260 ILE C N 1
ATOM 7444 C CA . ILE C 1 260 ? 45.943 6.917 -6.477 1.00 19.63 260 ILE C CA 1
ATOM 7445 C C . ILE C 1 260 ? 45.943 7.237 -7.973 1.00 19.50 260 ILE C C 1
ATOM 7446 O O . ILE C 1 260 ? 46.830 6.810 -8.709 1.00 19.57 260 ILE C O 1
ATOM 7451 N N . TYR C 1 261 ? 44.946 7.998 -8.415 1.00 19.81 261 TYR C N 1
ATOM 7452 C CA . TYR C 1 261 ? 44.834 8.370 -9.823 1.00 20.63 261 TYR C CA 1
ATOM 7453 C C . TYR C 1 261 ? 45.944 9.320 -10.279 1.00 20.29 261 TYR C C 1
ATOM 7454 O O . TYR C 1 261 ? 46.393 9.256 -11.423 1.00 20.08 261 TYR C O 1
ATOM 7463 N N . ALA C 1 262 ? 46.399 10.184 -9.378 1.00 19.29 262 ALA C N 1
ATOM 7464 C CA . ALA C 1 262 ? 47.423 11.172 -9.716 1.00 18.60 262 ALA C CA 1
ATOM 7465 C C . ALA C 1 262 ? 48.883 10.716 -9.716 1.00 18.58 262 ALA C C 1
ATOM 7466 O O . ALA C 1 262 ? 49.685 11.183 -10.528 1.00 17.55 262 ALA C O 1
ATOM 7468 N N . THR C 1 263 ? 49.234 9.806 -8.815 1.00 17.41 263 THR C N 1
ATOM 7469 C CA . THR C 1 263 ? 50.614 9.351 -8.701 1.00 16.36 263 THR C CA 1
ATOM 7470 C C . THR C 1 263 ? 51.178 8.599 -9.904 1.00 18.67 263 THR C C 1
ATOM 7471 O O . THR C 1 263 ? 50.528 7.716 -10.470 1.00 19.17 263 THR C O 1
ATOM 7475 N N . ARG C 1 264 ? 52.397 8.971 -10.289 1.00 18.14 264 ARG C N 1
ATOM 7476 C CA . ARG C 1 264 ? 53.087 8.361 -11.423 1.00 19.78 264 ARG C CA 1
ATOM 7477 C C . ARG C 1 264 ? 53.313 6.871 -11.170 1.00 20.72 264 ARG C C 1
ATOM 7478 O O . ARG C 1 264 ? 53.482 6.449 -10.023 1.00 18.63 264 ARG C O 1
ATOM 7486 N N . SER C 1 265 ? 53.314 6.077 -12.240 1.00 19.24 265 SER C N 1
ATOM 7487 C CA . SER C 1 265 ? 53.527 4.642 -12.105 1.00 19.62 265 SER C CA 1
ATOM 7488 C C . SER C 1 265 ? 54.873 4.409 -11.445 1.00 19.01 265 SER C C 1
ATOM 7489 O O . SER C 1 265 ? 55.852 5.084 -11.762 1.00 19.95 265 SER C O 1
ATOM 7492 N N . GLY C 1 266 ? 54.921 3.453 -10.526 1.00 18.71 266 GLY C N 1
ATOM 7493 C CA . GLY C 1 266 ? 56.165 3.168 -9.841 1.00 16.20 266 GLY C CA 1
ATOM 7494 C C . GLY C 1 266 ? 56.384 4.139 -8.701 1.00 15.33 266 GLY C C 1
ATOM 7495 O O . GLY C 1 266 ? 57.368 4.034 -7.973 1.00 16.20 266 GLY C O 1
ATOM 7496 N N . GLY C 1 267 ? 55.457 5.080 -8.541 1.00 15.19 267 GLY C N 1
ATOM 7497 C CA . GLY C 1 267 ? 55.574 6.065 -7.479 1.00 14.32 267 GLY C CA 1
ATOM 7498 C C . GLY C 1 267 ? 55.046 5.583 -6.140 1.00 15.18 267 GLY C C 1
ATOM 7499 O O . GLY C 1 267 ? 54.766 4.395 -5.956 1.00 11.99 267 GLY C O 1
ATOM 7500 N N . THR C 1 268 ? 54.900 6.513 -5.200 1.00 14.47 268 THR C N 1
ATOM 7501 C CA . THR C 1 268 ? 54.418 6.172 -3.870 1.00 16.11 268 THR C CA 1
ATOM 7502 C C . THR C 1 268 ? 53.355 7.124 -3.329 1.00 16.12 268 THR C C 1
ATOM 7503 O O . THR C 1 268 ? 53.485 8.347 -3.417 1.00 16.58 268 THR C O 1
ATOM 7507 N N . LEU C 1 269 ? 52.301 6.537 -2.776 1.00 15.60 269 LEU C N 1
ATOM 7508 C CA . LEU C 1 269 ? 51.222 7.281 -2.150 1.00 14.88 269 LEU C CA 1
ATOM 7509 C C . LEU C 1 269 ? 51.382 7.019 -0.656 1.00 16.37 269 LEU C C 1
ATOM 7510 O O . LEU C 1 269 ? 51.239 5.877 -0.200 1.00 15.55 269 LEU C O 1
ATOM 7515 N N . VAL C 1 270 ? 51.708 8.069 0.094 1.00 14.96 270 VAL C N 1
ATOM 7516 C CA . VAL C 1 270 ? 51.892 7.961 1.533 1.00 15.08 270 VAL C CA 1
ATOM 7517 C C . VAL C 1 270 ? 50.609 8.397 2.234 1.00 16.18 270 VAL C C 1
ATOM 7518 O O . VAL C 1 270 ? 50.070 9.470 1.956 1.00 15.30 270 VAL C O 1
ATOM 7522 N N . LEU C 1 271 ? 50.117 7.558 3.138 1.00 15.60 271 LEU C N 1
ATOM 7523 C CA . LEU C 1 271 ? 48.894 7.868 3.863 1.00 15.64 271 LEU C CA 1
ATOM 7524 C C . LEU C 1 271 ? 49.213 8.339 5.269 1.00 16.48 271 LEU C C 1
ATOM 7525 O O . LEU C 1 271 ? 49.589 7.547 6.130 1.00 15.41 271 LEU C O 1
ATOM 7530 N N . VAL C 1 272 ? 49.066 9.640 5.492 1.00 17.50 272 VAL C N 1
ATOM 7531 C CA . VAL C 1 272 ? 49.331 10.227 6.794 1.00 18.75 272 VAL C CA 1
ATOM 7532 C C . VAL C 1 272 ? 48.002 10.492 7.494 1.00 19.95 272 VAL C C 1
ATOM 7533 O O . VAL C 1 272 ? 47.815 10.130 8.655 1.00 19.68 272 VAL C O 1
ATOM 7537 N N . GLY C 1 273 ? 47.074 11.107 6.769 1.00 21.33 273 GLY C N 1
ATOM 7538 C CA . GLY C 1 273 ? 45.776 11.417 7.335 1.00 22.93 273 GLY C CA 1
ATOM 7539 C C . GLY C 1 273 ? 45.032 10.206 7.866 1.00 25.80 273 GLY C C 1
ATOM 7540 O O . GLY C 1 273 ? 45.050 9.138 7.257 1.00 26.04 273 GLY C O 1
ATOM 7541 N N . LEU C 1 274 ? 44.380 10.380 9.011 1.00 26.96 274 LEU C N 1
ATOM 7542 C CA . LEU C 1 274 ? 43.605 9.316 9.639 1.00 30.60 274 LEU C CA 1
ATOM 7543 C C . LEU C 1 274 ? 42.136 9.503 9.277 1.00 31.79 274 LEU C C 1
ATOM 7544 O O . LEU C 1 274 ? 41.547 10.544 9.566 1.00 32.85 274 LEU C O 1
ATOM 7549 N N . GLY C 1 275 ? 41.552 8.498 8.635 1.00 31.20 275 GLY C N 1
ATOM 7550 C CA . GLY C 1 275 ? 40.156 8.584 8.253 1.00 31.70 275 GLY C CA 1
ATOM 7551 C C . GLY C 1 275 ? 39.323 7.553 8.988 1.00 31.90 275 GLY C C 1
ATOM 7552 O O . GLY C 1 275 ? 39.539 7.302 10.171 1.00 31.80 275 GLY C O 1
ATOM 7553 N N . SER C 1 276 ? 38.371 6.953 8.286 1.00 32.06 276 SER C N 1
ATOM 7554 C CA . SER C 1 276 ? 37.513 5.942 8.885 1.00 34.13 276 SER C CA 1
ATOM 7555 C C . SER C 1 276 ? 38.137 4.554 8.739 1.00 34.67 276 SER C C 1
ATOM 7556 O O . SER C 1 276 ? 39.035 4.350 7.921 1.00 32.44 276 SER C O 1
ATOM 7559 N N . GLU C 1 277 ? 37.659 3.605 9.538 1.00 35.61 277 GLU C N 1
ATOM 7560 C CA . GLU C 1 277 ? 38.177 2.242 9.511 1.00 36.55 277 GLU C CA 1
ATOM 7561 C C . GLU C 1 277 ? 38.258 1.629 8.124 1.00 35.29 277 GLU C C 1
ATOM 7562 O O . GLU C 1 277 ? 39.271 1.034 7.767 1.00 36.10 277 GLU C O 1
ATOM 7568 N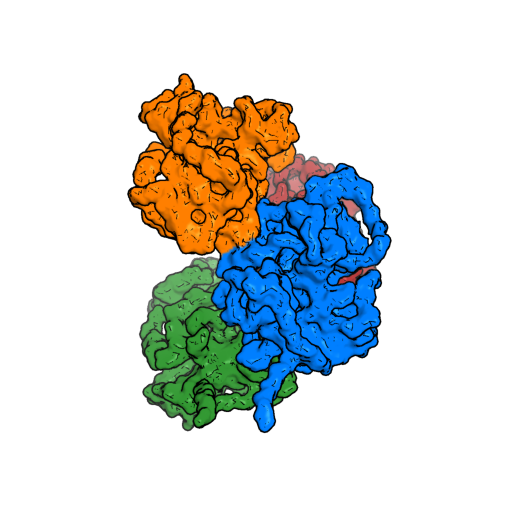 N . MET C 1 278 ? 37.186 1.760 7.350 1.00 33.72 278 MET C N 1
ATOM 7569 C CA . MET C 1 278 ? 37.147 1.205 6.004 1.00 33.24 278 MET C CA 1
ATOM 7570 C C . MET C 1 278 ? 37.199 2.301 4.952 1.00 33.68 278 MET C C 1
ATOM 7571 O O . MET C 1 278 ? 36.699 3.402 5.167 1.00 33.80 278 MET C O 1
ATOM 7576 N N . THR C 1 279 ? 37.806 1.988 3.811 1.00 32.73 279 THR C N 1
ATOM 7577 C CA . THR C 1 279 ? 37.930 2.945 2.722 1.00 32.18 279 THR C CA 1
ATOM 7578 C C . THR C 1 279 ? 37.733 2.259 1.378 1.00 30.95 279 THR C C 1
ATOM 7579 O O . THR C 1 279 ? 38.288 1.191 1.133 1.00 31.05 279 THR C O 1
ATOM 7583 N N . THR C 1 280 ? 36.936 2.870 0.510 1.00 29.73 280 THR C N 1
ATOM 7584 C CA . THR C 1 280 ? 36.709 2.316 -0.817 1.00 29.96 280 THR C CA 1
ATOM 7585 C C . THR C 1 280 ? 37.639 3.061 -1.758 1.00 29.28 280 THR C C 1
ATOM 7586 O O . THR C 1 280 ? 37.535 4.275 -1.912 1.00 30.02 280 THR C O 1
ATOM 7590 N N . VAL C 1 281 ? 38.554 2.332 -2.381 1.00 29.09 281 VAL C N 1
ATOM 7591 C CA . VAL C 1 281 ? 39.518 2.947 -3.276 1.00 29.35 281 VAL C CA 1
ATOM 7592 C C . VAL C 1 281 ? 39.834 2.074 -4.476 1.00 30.46 281 VAL C C 1
ATOM 7593 O O . VAL C 1 281 ? 39.604 0.864 -4.460 1.00 29.77 281 VAL C O 1
ATOM 7597 N N . PRO C 1 282 ? 40.368 2.687 -5.541 1.00 30.99 282 PRO C N 1
ATOM 7598 C CA . PRO C 1 282 ? 40.719 1.937 -6.745 1.00 30.79 282 PRO C CA 1
ATOM 7599 C C . PRO C 1 282 ? 42.074 1.259 -6.565 1.00 31.11 282 PRO C C 1
ATOM 7600 O O . PRO C 1 282 ? 43.061 1.654 -7.186 1.00 31.71 282 PRO C O 1
ATOM 7604 N N . LEU C 1 283 ? 42.118 0.250 -5.697 1.00 30.93 283 LEU C N 1
ATOM 7605 C CA . LEU C 1 283 ? 43.351 -0.490 -5.441 1.00 30.17 283 LEU C CA 1
ATOM 7606 C C . LEU C 1 283 ? 43.947 -1.033 -6.727 1.00 30.91 283 LEU C C 1
ATOM 7607 O O . LEU C 1 283 ? 45.154 -0.937 -6.952 1.00 32.70 283 LEU C O 1
ATOM 7612 N N . LEU C 1 284 ? 43.094 -1.618 -7.560 1.00 29.87 284 LEU C N 1
ATOM 7613 C CA . LEU C 1 284 ? 43.520 -2.190 -8.828 1.00 29.87 284 LEU C CA 1
ATOM 7614 C C . LEU C 1 284 ? 44.347 -1.204 -9.648 1.00 29.64 284 LEU C C 1
ATOM 7615 O O . LEU C 1 284 ? 45.390 -1.560 -10.196 1.00 29.73 284 LEU C O 1
ATOM 7620 N N . HIS C 1 285 ? 43.868 0.032 -9.733 1.00 27.96 285 HIS C N 1
ATOM 7621 C CA . HIS C 1 285 ? 44.553 1.074 -10.491 1.00 27.29 285 HIS C CA 1
ATOM 7622 C C . HIS C 1 285 ? 45.968 1.287 -9.952 1.00 25.86 285 HIS C C 1
ATOM 7623 O O . HIS C 1 285 ? 46.929 1.369 -10.714 1.00 25.39 285 HIS C O 1
ATOM 7630 N N . ALA C 1 286 ? 46.083 1.373 -8.631 1.00 23.89 286 ALA C N 1
ATOM 7631 C CA . ALA C 1 286 ? 47.374 1.579 -7.987 1.00 24.34 286 ALA C CA 1
ATOM 7632 C C . ALA C 1 286 ? 48.278 0.366 -8.160 1.00 24.75 286 ALA C C 1
ATOM 7633 O O . ALA C 1 286 ? 49.427 0.492 -8.581 1.00 23.89 286 ALA C O 1
ATOM 7635 N N . ALA C 1 287 ? 47.746 -0.810 -7.839 1.00 26.08 287 ALA C N 1
ATOM 7636 C CA . ALA C 1 287 ? 48.500 -2.054 -7.937 1.00 27.61 287 ALA C CA 1
ATOM 7637 C C . ALA C 1 287 ? 49.031 -2.321 -9.341 1.00 27.09 287 ALA C C 1
ATOM 7638 O O . ALA C 1 287 ? 50.196 -2.684 -9.513 1.00 28.10 287 ALA C O 1
ATOM 7640 N N . ILE C 1 288 ? 48.173 -2.136 -10.339 1.00 27.57 288 ILE C N 1
ATOM 7641 C CA . ILE C 1 288 ? 48.532 -2.362 -11.737 1.00 27.49 288 ILE C CA 1
ATOM 7642 C C . ILE C 1 288 ? 49.639 -1.447 -12.256 1.00 25.07 288 ILE C C 1
ATOM 7643 O O . ILE C 1 288 ? 50.348 -1.799 -13.200 1.00 24.92 288 ILE C O 1
ATOM 7648 N N . ARG C 1 289 ? 49.778 -0.268 -11.661 1.00 23.24 289 ARG C N 1
ATOM 7649 C CA . ARG C 1 289 ? 50.814 0.669 -12.088 1.00 20.96 289 ARG C CA 1
ATOM 7650 C C . ARG C 1 289 ? 51.931 0.711 -11.049 1.00 19.17 289 ARG C C 1
ATOM 7651 O O . ARG C 1 289 ? 52.792 1.592 -11.082 1.00 16.43 289 ARG C O 1
ATOM 7659 N N . GLU C 1 290 ? 51.908 -0.265 -10.144 1.00 15.80 290 GLU C N 1
ATOM 7660 C CA . GLU C 1 290 ? 52.874 -0.372 -9.061 1.00 15.23 290 GLU C CA 1
ATOM 7661 C C . GLU C 1 290 ? 53.061 0.950 -8.316 1.00 15.39 290 GLU C C 1
ATOM 7662 O O . GLU C 1 290 ? 54.181 1.413 -8.096 1.00 15.40 290 GLU C O 1
ATOM 7668 N N . VAL C 1 291 ? 51.942 1.565 -7.952 1.00 14.66 291 VAL C N 1
ATOM 7669 C CA . VAL C 1 291 ? 51.971 2.789 -7.169 1.00 14.81 291 VAL C CA 1
ATOM 7670 C C . VAL C 1 291 ? 51.834 2.236 -5.760 1.00 15.32 291 VAL C C 1
ATOM 7671 O O . VAL C 1 291 ? 50.769 1.742 -5.384 1.00 16.26 291 VAL C O 1
ATOM 7675 N N . ASP C 1 292 ? 52.918 2.283 -4.996 1.00 15.14 292 ASP C N 1
ATOM 7676 C CA . ASP C 1 292 ? 52.899 1.768 -3.640 1.00 15.55 292 ASP C CA 1
ATOM 7677 C C . ASP C 1 292 ? 52.073 2.645 -2.719 1.00 17.51 292 ASP C C 1
ATOM 7678 O O . ASP C 1 292 ? 52.047 3.871 -2.859 1.00 17.94 292 ASP C O 1
ATOM 7683 N N . ILE C 1 293 ? 51.394 2.000 -1.780 1.00 16.01 293 ILE C N 1
ATOM 7684 C CA . ILE C 1 293 ? 50.575 2.695 -0.803 1.00 14.62 293 ILE C CA 1
ATOM 7685 C C . ILE C 1 293 ? 51.233 2.423 0.544 1.00 16.40 293 ILE C C 1
ATOM 7686 O O . ILE C 1 293 ? 51.191 1.298 1.056 1.00 16.58 293 ILE C O 1
ATOM 7691 N N . LYS C 1 294 ? 51.855 3.453 1.109 1.00 13.61 294 LYS C N 1
ATOM 7692 C CA . LYS C 1 294 ? 52.553 3.313 2.376 1.00 15.21 294 LYS C CA 1
ATOM 7693 C C . LYS C 1 294 ? 51.991 4.201 3.466 1.00 16.52 294 LYS C C 1
ATOM 7694 O O . LYS C 1 294 ? 51.857 5.414 3.293 1.00 16.19 294 LYS C O 1
ATOM 7700 N N . GLY C 1 295 ? 51.668 3.587 4.597 1.00 15.58 295 GLY C N 1
ATOM 7701 C CA . GLY C 1 295 ? 51.125 4.340 5.706 1.00 15.40 295 GLY C CA 1
ATOM 7702 C C . GLY C 1 295 ? 52.206 4.895 6.611 1.00 16.76 295 GLY C C 1
ATOM 7703 O O . GLY C 1 295 ? 53.386 4.534 6.516 1.00 15.52 295 GLY C O 1
ATOM 7704 N N . VAL C 1 296 ? 51.797 5.794 7.494 1.00 15.69 296 VAL C N 1
ATOM 7705 C CA . VAL C 1 296 ? 52.710 6.407 8.436 1.00 16.93 296 VAL C CA 1
ATOM 7706 C C . VAL C 1 296 ? 52.125 6.337 9.839 1.00 16.92 296 VAL C C 1
ATOM 7707 O O . VAL C 1 296 ? 50.950 6.647 10.046 1.00 18.08 296 VAL C O 1
ATOM 7711 N N . PHE C 1 297 ? 52.931 5.894 10.796 1.00 15.34 297 PHE C N 1
ATOM 7712 C CA . PHE C 1 297 ? 52.484 5.873 12.174 1.00 15.31 297 PHE C CA 1
ATOM 7713 C C . PHE C 1 297 ? 53.495 6.688 12.950 1.00 15.89 297 PHE C C 1
ATOM 7714 O O . PHE C 1 297 ? 54.516 6.178 13.417 1.00 12.75 297 PHE C O 1
ATOM 7722 N N . ARG C 1 298 ? 53.201 7.978 13.051 1.00 15.78 298 ARG C N 1
ATOM 7723 C CA . ARG C 1 298 ? 54.048 8.924 13.741 1.00 13.58 298 ARG C CA 1
ATOM 7724 C C . ARG C 1 298 ? 55.442 9.067 13.129 1.00 13.76 298 ARG C C 1
ATOM 7725 O O . ARG C 1 298 ? 55.572 9.650 12.051 1.00 13.31 298 ARG C O 1
ATOM 7733 N N . TYR C 1 299 ? 56.474 8.524 13.768 1.00 12.15 299 TYR C N 1
ATOM 7734 C CA . TYR C 1 299 ? 57.830 8.714 13.259 1.00 13.15 299 TYR C CA 1
ATOM 7735 C C . TYR C 1 299 ? 58.886 7.947 14.049 1.00 14.70 299 TYR C C 1
ATOM 7736 O O . TYR C 1 299 ? 58.623 7.455 15.144 1.00 16.36 299 TYR C O 1
ATOM 7745 N N . CYS C 1 300 ? 60.087 7.861 13.484 1.00 12.69 300 CYS C N 1
ATOM 7746 C CA . CYS C 1 300 ? 61.209 7.232 14.169 1.00 13.97 300 CYS C CA 1
ATOM 7747 C C . CYS C 1 300 ? 62.502 7.819 13.608 1.00 13.50 300 CYS C C 1
ATOM 7748 O O . CYS C 1 300 ? 62.619 8.050 12.403 1.00 15.29 300 CYS C O 1
ATOM 7751 N N . ASN C 1 301 ? 63.444 8.110 14.498 1.00 13.36 301 ASN C N 1
ATOM 7752 C CA . ASN C 1 301 ? 64.738 8.667 14.115 1.00 15.25 301 ASN C CA 1
ATOM 7753 C C . ASN C 1 301 ? 64.642 9.985 13.339 1.00 15.31 301 ASN C C 1
ATOM 7754 O O . ASN C 1 301 ? 65.266 10.147 12.286 1.00 16.06 301 ASN C O 1
ATOM 7759 N N . THR C 1 302 ? 63.877 10.934 13.874 1.00 14.47 302 THR C N 1
ATOM 7760 C CA . THR C 1 302 ? 63.699 12.227 13.215 1.00 13.64 302 THR C CA 1
ATOM 7761 C C . THR C 1 302 ? 64.124 13.428 14.058 1.00 13.27 302 THR C C 1
ATOM 7762 O O . THR C 1 302 ? 64.308 14.518 13.521 1.00 12.94 302 THR C O 1
ATOM 7766 N N . TRP C 1 303 ? 64.265 13.245 15.370 1.00 13.65 303 TRP C N 1
ATOM 7767 C CA . TRP C 1 303 ? 64.630 14.368 16.226 1.00 12.60 303 TRP C CA 1
ATOM 7768 C C . TRP C 1 303 ? 66.017 14.934 15.959 1.00 14.57 303 TRP C C 1
ATOM 7769 O O . TRP C 1 303 ? 66.164 16.144 15.796 1.00 14.17 303 TRP C O 1
ATOM 7780 N N . PRO C 1 304 ? 67.055 14.077 15.916 1.00 14.48 304 PRO C N 1
ATOM 7781 C CA . PRO C 1 304 ? 68.396 14.613 15.651 1.00 14.74 304 PRO C CA 1
ATOM 7782 C C . PRO C 1 304 ? 68.441 15.328 14.295 1.00 15.68 304 PRO C C 1
ATOM 7783 O O . PRO C 1 304 ? 69.052 16.388 14.161 1.00 17.52 304 PRO C O 1
ATOM 7787 N N . VAL C 1 305 ? 67.796 14.737 13.293 1.00 14.91 305 VAL C N 1
ATOM 7788 C CA . VAL C 1 305 ? 67.751 15.326 11.957 1.00 15.19 305 VAL C CA 1
ATOM 7789 C C . VAL C 1 305 ? 66.987 16.652 11.959 1.00 15.02 305 VAL C C 1
ATOM 7790 O O . VAL C 1 305 ? 67.423 17.624 11.342 1.00 14.20 305 VAL C O 1
ATOM 7794 N N . ALA C 1 306 ? 65.846 16.690 12.642 1.00 13.88 306 ALA C N 1
ATOM 7795 C CA . ALA C 1 306 ? 65.056 17.913 12.709 1.00 15.27 306 ALA C CA 1
ATOM 7796 C C . ALA C 1 306 ? 65.900 19.009 13.359 1.00 15.77 306 ALA C C 1
ATOM 7797 O O . ALA C 1 306 ? 65.945 20.144 12.883 1.00 17.27 306 ALA C O 1
ATOM 7799 N N . ILE C 1 307 ? 66.575 18.658 14.447 1.00 16.36 307 ILE C N 1
ATOM 7800 C CA . ILE C 1 307 ? 67.420 19.613 15.149 1.00 16.30 307 ILE C CA 1
ATOM 7801 C C . ILE C 1 307 ? 68.537 20.120 14.242 1.00 17.39 307 ILE C C 1
ATOM 7802 O O . ILE C 1 307 ? 68.862 21.306 14.263 1.00 15.29 307 ILE C O 1
ATOM 7807 N N . SER C 1 308 ? 69.119 19.235 13.436 1.00 16.94 308 SER C N 1
ATOM 7808 C CA . SER C 1 308 ? 70.190 19.659 12.535 1.00 17.22 308 SER C CA 1
ATOM 7809 C C . SER C 1 308 ? 69.653 20.620 11.483 1.00 16.36 308 SER C C 1
ATOM 7810 O O . SER C 1 308 ? 70.326 21.581 11.115 1.00 17.14 308 SER C O 1
ATOM 7813 N N A MET C 1 309 ? 68.448 20.365 10.983 0.50 16.74 309 MET C N 1
ATOM 7814 N N B MET C 1 309 ? 68.438 20.344 11.014 0.50 15.74 309 MET C N 1
ATOM 7815 C CA A MET C 1 309 ? 67.873 21.247 9.975 0.50 17.52 309 MET C CA 1
ATOM 7816 C CA B MET C 1 309 ? 67.766 21.166 10.012 0.50 15.75 309 MET C CA 1
ATOM 7817 C C A MET C 1 309 ? 67.532 22.611 10.571 0.50 17.79 309 MET C C 1
ATOM 7818 C C B MET C 1 309 ? 67.512 22.569 10.565 0.50 16.77 309 MET C C 1
ATOM 7819 O O A MET C 1 309 ? 67.719 23.643 9.920 0.50 16.62 309 MET C O 1
ATOM 7820 O O B MET C 1 309 ? 67.741 23.574 9.886 0.50 15.67 309 MET C O 1
ATOM 7829 N N . LEU C 1 310 ? 67.034 22.615 11.805 1.00 16.49 310 LEU C N 1
ATOM 7830 C CA . LEU C 1 310 ? 66.695 23.866 12.478 1.00 16.44 310 LEU C CA 1
ATOM 7831 C C . LEU C 1 310 ? 67.930 24.676 12.857 1.00 18.20 310 LEU C C 1
ATOM 7832 O O . LEU C 1 310 ? 67.965 25.896 12.675 1.00 17.93 310 LEU C O 1
ATOM 7837 N N . ALA C 1 311 ? 68.942 23.992 13.379 1.00 16.96 311 ALA C N 1
ATOM 7838 C CA . ALA C 1 311 ? 70.176 24.645 13.790 1.00 18.79 311 ALA C CA 1
ATOM 7839 C C . ALA C 1 311 ? 70.915 25.240 12.597 1.00 20.64 311 ALA C C 1
ATOM 7840 O O . ALA C 1 311 ? 71.602 26.254 12.729 1.00 20.70 311 ALA C O 1
ATOM 7842 N N . SER C 1 312 ? 70.768 24.610 11.435 1.00 19.71 312 SER C N 1
ATOM 7843 C CA . SER C 1 312 ? 71.439 25.076 10.226 1.00 21.61 312 SER C CA 1
ATOM 7844 C C . SER C 1 312 ? 70.545 26.007 9.423 1.00 22.27 312 SER C C 1
ATOM 7845 O O . SER C 1 312 ? 70.919 26.465 8.343 1.00 22.83 312 SER C O 1
ATOM 7848 N N . LYS C 1 313 ? 69.358 26.281 9.955 1.00 23.19 313 LYS C N 1
ATOM 7849 C CA . LYS C 1 313 ? 68.404 27.162 9.295 1.00 22.92 313 LYS C CA 1
ATOM 7850 C C . LYS C 1 313 ? 68.060 26.654 7.899 1.00 24.83 313 LYS C C 1
ATOM 7851 O O . LYS C 1 313 ? 67.891 27.446 6.969 1.00 24.74 313 LYS C O 1
ATOM 7857 N N . SER C 1 314 ? 67.956 25.335 7.751 1.00 23.54 314 SER C N 1
ATOM 7858 C CA . SER C 1 314 ? 67.628 24.739 6.458 1.00 23.19 314 SER C CA 1
ATOM 7859 C C . SER C 1 314 ? 66.124 24.751 6.246 1.00 22.38 314 SER C C 1
ATOM 7860 O O . SER C 1 314 ? 65.637 24.609 5.128 1.00 22.67 314 SER C O 1
ATOM 7863 N N . VAL C 1 315 ? 65.389 24.911 7.336 1.00 22.66 315 VAL C N 1
ATOM 7864 C CA . VAL C 1 315 ? 63.939 24.950 7.274 1.00 22.45 315 VAL C CA 1
ATOM 7865 C C . VAL C 1 315 ? 63.446 25.966 8.296 1.00 21.41 315 VAL C C 1
ATOM 7866 O O . VAL C 1 315 ? 64.101 26.200 9.311 1.00 20.23 315 VAL C O 1
ATOM 7870 N N . ASN C 1 316 ? 62.301 26.577 8.022 1.00 22.02 316 ASN C N 1
ATOM 7871 C CA . ASN C 1 316 ? 61.744 27.559 8.938 1.00 22.51 316 ASN C CA 1
ATOM 7872 C C . ASN C 1 316 ? 60.302 27.205 9.254 1.00 20.52 316 ASN C C 1
ATOM 7873 O O . ASN C 1 316 ? 59.413 27.358 8.420 1.00 20.50 316 ASN C O 1
ATOM 7878 N N . VAL C 1 317 ? 60.084 26.720 10.472 1.00 20.68 317 VAL C N 1
ATOM 7879 C CA . VAL C 1 317 ? 58.758 26.316 10.916 1.00 20.02 317 VAL C CA 1
ATOM 7880 C C . VAL C 1 317 ? 58.072 27.400 11.744 1.00 20.37 317 VAL C C 1
ATOM 7881 O O . VAL C 1 317 ? 56.886 27.292 12.051 1.00 18.60 317 VAL C O 1
ATOM 7885 N N . LYS C 1 318 ? 58.818 28.442 12.101 1.00 19.98 318 LYS C N 1
ATOM 7886 C CA . LYS C 1 318 ? 58.258 29.532 12.896 1.00 22.44 318 LYS C CA 1
ATOM 7887 C C . LYS C 1 318 ? 56.942 30.091 12.356 1.00 22.04 318 LYS C C 1
ATOM 7888 O O . LYS C 1 318 ? 56.029 30.384 13.132 1.00 23.67 318 LYS C O 1
ATOM 7894 N N . PRO C 1 319 ? 56.820 30.245 11.024 1.00 22.02 319 PRO C N 1
ATOM 7895 C CA . PRO C 1 319 ? 55.578 30.775 10.450 1.00 23.44 319 PRO C CA 1
ATOM 7896 C C . PRO C 1 319 ? 54.339 29.944 10.789 1.00 24.22 319 PRO C C 1
ATOM 7897 O O . PRO C 1 319 ? 53.206 30.410 10.637 1.00 25.82 319 PRO C O 1
ATOM 7901 N N . LEU C 1 320 ? 54.555 28.713 11.245 1.00 21.50 320 LEU C N 1
ATOM 7902 C CA . LEU C 1 320 ? 53.452 27.824 11.596 1.00 22.09 320 LEU C CA 1
ATOM 7903 C C . LEU C 1 320 ? 52.743 28.225 12.892 1.00 19.88 320 LEU C C 1
ATOM 7904 O O . LEU C 1 320 ? 51.570 27.916 13.080 1.00 19.98 320 LEU C O 1
ATOM 7909 N N . VAL C 1 321 ? 53.457 28.897 13.787 1.00 20.20 321 VAL C N 1
ATOM 7910 C CA . VAL C 1 321 ? 52.866 29.329 15.050 1.00 20.83 321 VAL C CA 1
ATOM 7911 C C . VAL C 1 321 ? 51.996 30.556 14.813 1.00 21.53 321 VAL C C 1
ATOM 7912 O O . VAL C 1 321 ? 52.500 31.621 14.458 1.00 21.41 321 VAL C O 1
ATOM 7916 N N . THR C 1 322 ? 50.690 30.402 15.005 1.00 21.67 322 THR C N 1
ATOM 7917 C CA . THR C 1 322 ? 49.761 31.504 14.805 1.00 23.64 322 THR C CA 1
ATOM 7918 C C . THR C 1 322 ? 49.222 32.060 16.120 1.00 24.57 322 THR C C 1
ATOM 7919 O O . THR C 1 322 ? 48.539 33.080 16.134 1.00 23.89 322 THR C O 1
ATOM 7923 N N . HIS C 1 323 ? 49.530 31.397 17.229 1.00 24.44 323 HIS C N 1
ATOM 7924 C CA . HIS C 1 323 ? 49.049 31.871 18.521 1.00 24.17 323 HIS C CA 1
ATOM 7925 C C . HIS C 1 323 ? 49.737 31.165 19.680 1.00 23.49 323 HIS C C 1
ATOM 7926 O O . HIS C 1 323 ? 50.097 29.988 19.579 1.00 21.24 323 HIS C O 1
ATOM 7933 N N . ARG C 1 324 ? 49.935 31.896 20.774 1.00 20.70 324 ARG C N 1
ATOM 7934 C CA . ARG C 1 324 ? 50.541 31.330 21.969 1.00 20.02 324 ARG C CA 1
ATOM 7935 C C . ARG C 1 324 ? 49.788 31.825 23.200 1.00 20.96 324 ARG C C 1
ATOM 7936 O O . ARG C 1 324 ? 49.368 32.984 23.259 1.00 21.46 324 ARG C O 1
ATOM 7944 N N . PHE C 1 325 ? 49.590 30.924 24.159 1.00 19.18 325 PHE C N 1
ATOM 7945 C CA . PHE C 1 325 ? 48.883 31.224 25.403 1.00 18.19 325 PHE C CA 1
ATOM 7946 C C . PHE C 1 325 ? 49.646 30.604 26.561 1.00 18.53 325 PHE C C 1
ATOM 7947 O O . PHE C 1 325 ? 50.389 29.635 26.380 1.00 17.42 325 PHE C O 1
ATOM 7955 N N . PRO C 1 326 ? 49.473 31.152 27.772 1.00 17.85 326 PRO C N 1
ATOM 7956 C CA . PRO C 1 326 ? 50.181 30.550 28.902 1.00 16.40 326 PRO C CA 1
ATOM 7957 C C . PRO C 1 326 ? 49.372 29.291 29.216 1.00 16.00 326 PRO C C 1
ATOM 7958 O O . PRO C 1 326 ? 48.202 29.195 28.832 1.00 14.52 326 PRO C O 1
ATOM 7962 N N . LEU C 1 327 ? 49.987 28.325 29.886 1.00 14.46 327 LEU C N 1
ATOM 7963 C CA . LEU C 1 327 ? 49.293 27.088 30.233 1.00 15.79 327 LEU C CA 1
ATOM 7964 C C . LEU C 1 327 ? 47.917 27.342 30.845 1.00 16.91 327 LEU C C 1
ATOM 7965 O O . LEU C 1 327 ? 46.943 26.660 30.514 1.00 17.18 327 LEU C O 1
ATOM 7970 N N . GLU C 1 328 ? 47.846 28.332 31.732 1.00 16.68 328 GLU C N 1
ATOM 7971 C CA . GLU C 1 328 ? 46.604 28.664 32.426 1.00 18.09 328 GLU C CA 1
ATOM 7972 C C . GLU C 1 328 ? 45.433 29.037 31.522 1.00 17.18 328 GLU C C 1
ATOM 7973 O O . GLU C 1 328 ? 44.274 28.958 31.940 1.00 16.74 328 GLU C O 1
ATOM 7979 N N . LYS C 1 329 ? 45.721 29.433 30.288 1.00 17.08 329 LYS C N 1
ATOM 7980 C CA . LYS C 1 329 ? 44.653 29.783 29.360 1.00 17.75 329 LYS C CA 1
ATOM 7981 C C . LYS C 1 329 ? 44.397 28.653 28.361 1.00 18.46 329 LYS C C 1
ATOM 7982 O O . LYS C 1 329 ? 43.910 28.884 27.254 1.00 18.58 329 LYS C O 1
ATOM 7988 N N . ALA C 1 330 ? 44.711 27.428 28.771 1.00 18.55 330 ALA C N 1
ATOM 7989 C CA . ALA C 1 330 ? 44.523 26.260 27.915 1.00 19.07 330 ALA C CA 1
ATOM 7990 C C . ALA C 1 330 ? 43.112 26.151 27.335 1.00 20.33 330 ALA C C 1
ATOM 7991 O O . ALA C 1 330 ? 42.950 25.819 26.161 1.00 20.57 330 ALA C O 1
ATOM 7993 N N . LEU C 1 331 ? 42.089 26.425 28.142 1.00 21.93 331 LEU C N 1
ATOM 7994 C CA . LEU C 1 331 ? 40.715 26.338 27.646 1.00 23.28 331 LEU C CA 1
ATOM 7995 C C . LEU C 1 331 ? 40.499 27.308 26.491 1.00 24.45 331 LEU C C 1
ATOM 7996 O O . LEU C 1 331 ? 39.915 26.947 25.468 1.00 25.10 331 LEU C O 1
ATOM 8001 N N . GLU C 1 332 ? 40.968 28.540 26.657 1.00 24.24 332 GLU C N 1
ATOM 8002 C CA . GLU C 1 332 ? 40.841 29.543 25.609 1.00 26.75 332 GLU C CA 1
ATOM 8003 C C . GLU C 1 332 ? 41.604 29.068 24.372 1.00 24.64 332 GLU C C 1
ATOM 8004 O O . GLU C 1 332 ? 41.146 29.244 23.245 1.00 24.93 332 GLU C O 1
ATOM 8010 N N . ALA C 1 333 ? 42.766 28.461 24.591 1.00 23.67 333 ALA C N 1
ATOM 8011 C CA . ALA C 1 333 ? 43.589 27.957 23.495 1.00 22.52 333 ALA C CA 1
ATOM 8012 C C . ALA C 1 333 ? 42.857 26.866 22.713 1.00 22.14 333 ALA C C 1
ATOM 8013 O O . ALA C 1 333 ? 42.892 26.848 21.484 1.00 23.93 333 ALA C O 1
ATOM 8015 N N . PHE C 1 334 ? 42.194 25.958 23.424 1.00 21.43 334 PHE C N 1
ATOM 8016 C CA . PHE C 1 334 ? 41.453 24.885 22.769 1.00 22.15 334 PHE C CA 1
ATOM 8017 C C . PHE C 1 334 ? 40.240 25.416 22.012 1.00 24.57 334 PHE C C 1
ATOM 8018 O O . PHE C 1 334 ? 39.894 24.906 20.945 1.00 23.90 334 PHE C O 1
ATOM 8026 N N . GLU C 1 335 ? 39.592 26.436 22.567 1.00 25.00 335 GLU C N 1
ATOM 8027 C CA . GLU C 1 335 ? 38.432 27.031 21.915 1.00 27.02 335 GLU C CA 1
ATOM 8028 C C . GLU C 1 335 ? 38.902 27.746 20.654 1.00 25.78 335 GLU C C 1
ATOM 8029 O O . GLU C 1 335 ? 38.206 27.758 19.642 1.00 26.74 335 GLU C O 1
ATOM 8035 N N . THR C 1 336 ? 40.089 28.339 20.720 1.00 25.43 336 THR C N 1
ATOM 8036 C CA . THR C 1 336 ? 40.651 29.041 19.574 1.00 25.23 336 THR C CA 1
ATOM 8037 C C . THR C 1 336 ? 40.951 28.028 18.476 1.00 25.81 336 THR C C 1
ATOM 8038 O O . THR C 1 336 ? 40.684 28.277 17.301 1.00 25.50 336 THR C O 1
ATOM 8042 N N . PHE C 1 337 ? 41.505 26.885 18.868 1.00 25.96 337 PHE C N 1
ATOM 8043 C CA . PHE C 1 337 ? 41.823 25.830 17.911 1.00 26.71 337 PHE C CA 1
ATOM 8044 C C . PHE C 1 337 ? 40.551 25.446 17.172 1.00 27.68 337 PHE C C 1
ATOM 8045 O O . PHE C 1 337 ? 40.539 25.321 15.950 1.00 26.93 337 PHE C O 1
ATOM 8053 N N . LYS C 1 338 ? 39.480 25.260 17.933 1.00 30.40 338 LYS C N 1
ATOM 8054 C CA . LYS C 1 338 ? 38.196 24.871 17.376 1.00 34.87 338 LYS C CA 1
ATOM 8055 C C . LYS C 1 338 ? 37.692 25.863 16.322 1.00 36.69 338 LYS C C 1
ATOM 8056 O O . LYS C 1 338 ? 36.912 25.495 15.447 1.00 37.08 338 LYS C O 1
ATOM 8062 N N . LYS C 1 339 ? 38.142 27.112 16.400 1.00 38.28 339 LYS C N 1
ATOM 8063 C CA . LYS C 1 339 ? 37.733 28.126 15.429 1.00 40.79 339 LYS C CA 1
ATOM 8064 C C . LYS C 1 339 ? 38.382 27.833 14.079 1.00 41.07 339 LYS C C 1
ATOM 8065 O O . LYS C 1 339 ? 37.931 28.320 13.041 1.00 41.34 339 LYS C O 1
ATOM 8071 N N . GLY C 1 340 ? 39.456 27.049 14.113 1.00 40.60 340 GLY C N 1
ATOM 8072 C CA . GLY C 1 340 ? 40.166 26.669 12.903 1.00 40.88 340 GLY C CA 1
ATOM 8073 C C . GLY C 1 340 ? 40.711 27.787 12.033 1.00 41.14 340 GLY C C 1
ATOM 8074 O O . GLY C 1 340 ? 40.959 27.580 10.844 1.00 40.38 340 GLY C O 1
ATOM 8075 N N . LEU C 1 341 ? 40.917 28.964 12.611 1.00 41.43 341 LEU C N 1
ATOM 8076 C CA . LEU C 1 341 ? 41.427 30.093 11.844 1.00 42.81 341 LEU C CA 1
ATOM 8077 C C . LEU C 1 341 ? 42.951 30.173 11.850 1.00 42.33 341 LEU C C 1
ATOM 8078 O O . LEU C 1 341 ? 43.542 30.969 11.120 1.00 43.38 341 LEU C O 1
ATOM 8083 N N . GLY C 1 342 ? 43.589 29.342 12.666 1.00 40.89 342 GLY C N 1
ATOM 8084 C CA . GLY C 1 342 ? 45.037 29.371 12.737 1.00 38.59 342 GLY C CA 1
ATOM 8085 C C . GLY C 1 342 ? 45.714 28.121 12.213 1.00 37.63 342 GLY C C 1
ATOM 8086 O O . GLY C 1 342 ? 45.195 27.436 11.331 1.00 37.37 342 GLY C O 1
ATOM 8087 N N . LEU C 1 343 ? 46.883 27.822 12.765 1.00 34.68 343 LEU C N 1
ATOM 8088 C CA . LEU C 1 343 ? 47.641 26.656 12.351 1.00 32.68 343 LEU C CA 1
ATOM 8089 C C . LEU C 1 343 ? 48.137 25.921 13.591 1.00 31.54 343 LEU C C 1
ATOM 8090 O O . LEU C 1 343 ? 47.542 24.929 14.013 1.00 33.10 343 LEU C O 1
ATOM 8095 N N . LYS C 1 344 ? 49.226 26.410 14.175 1.00 25.95 344 LYS C N 1
ATOM 8096 C CA . LYS C 1 344 ? 49.770 25.794 15.374 1.00 23.10 344 LYS C CA 1
ATOM 8097 C C . LYS C 1 344 ? 49.652 26.743 16.558 1.00 21.72 344 LYS C C 1
ATOM 8098 O O . LYS C 1 344 ? 50.095 27.890 16.497 1.00 20.25 344 LYS C O 1
ATOM 8104 N N . ILE C 1 345 ? 49.037 26.258 17.630 1.00 20.65 345 ILE C N 1
ATOM 8105 C CA . ILE C 1 345 ? 48.870 27.038 18.847 1.00 19.32 345 ILE C CA 1
ATOM 8106 C C . ILE C 1 345 ? 49.843 26.506 19.899 1.00 19.89 345 ILE C C 1
ATOM 8107 O O . ILE C 1 345 ? 49.902 25.303 20.155 1.00 20.05 345 ILE C O 1
ATOM 8112 N N . MET C 1 346 ? 50.616 27.411 20.491 1.00 18.53 346 MET C N 1
ATOM 8113 C CA . MET C 1 346 ? 51.598 27.057 21.509 1.00 19.37 346 MET C CA 1
ATOM 8114 C C . MET C 1 346 ? 51.135 27.386 22.922 1.00 19.20 346 MET C C 1
ATOM 8115 O O . MET C 1 346 ? 50.593 28.461 23.174 1.00 18.92 346 MET C O 1
ATOM 8120 N N . LEU C 1 347 ? 51.347 26.453 23.840 1.00 18.42 347 LEU C N 1
ATOM 8121 C CA . LEU C 1 347 ? 51.003 26.682 25.238 1.00 18.72 347 LEU C CA 1
ATOM 8122 C C . LEU C 1 347 ? 52.331 26.871 25.965 1.00 18.32 347 LEU C C 1
ATOM 8123 O O . LEU C 1 347 ? 53.258 26.076 25.792 1.00 17.89 347 LEU C O 1
ATOM 8128 N N . LYS C 1 348 ? 52.425 27.939 26.756 1.00 18.02 348 LYS C N 1
ATOM 8129 C CA . LYS C 1 348 ? 53.647 28.272 27.482 1.00 16.60 348 LYS C CA 1
ATOM 8130 C C . LYS C 1 348 ? 53.486 27.898 28.950 1.00 18.22 348 LYS C C 1
ATOM 8131 O O . LYS C 1 348 ? 52.780 28.575 29.704 1.00 16.56 348 LYS C O 1
ATOM 8137 N N . CYS C 1 349 ? 54.165 26.825 29.346 1.00 17.28 349 CYS C N 1
ATOM 8138 C CA . CYS C 1 349 ? 54.075 26.277 30.696 1.00 17.49 349 CYS C CA 1
ATOM 8139 C C . CYS C 1 349 ? 55.019 26.816 31.766 1.00 18.49 349 CYS C C 1
ATOM 8140 O O . CYS C 1 349 ? 54.817 26.552 32.953 1.00 19.02 349 CYS C O 1
ATOM 8143 N N . ASP C 1 350 ? 56.045 27.555 31.362 1.00 18.76 350 ASP C N 1
ATOM 8144 C CA . ASP C 1 350 ? 57.017 28.080 32.318 1.00 19.20 350 ASP C CA 1
ATOM 8145 C C . ASP C 1 350 ? 56.778 29.563 32.612 1.00 18.47 350 ASP C C 1
ATOM 8146 O O . ASP C 1 350 ? 57.081 30.426 31.788 1.00 17.18 350 ASP C O 1
ATOM 8151 N N . PRO C 1 351 ? 56.239 29.881 33.800 1.00 19.04 351 PRO C N 1
ATOM 8152 C CA . PRO C 1 351 ? 55.978 31.282 34.148 1.00 18.67 351 PRO C CA 1
ATOM 8153 C C . PRO C 1 351 ? 57.205 32.191 34.085 1.00 18.48 351 PRO C C 1
ATOM 8154 O O . PRO C 1 351 ? 57.069 33.395 33.880 1.00 19.44 351 PRO C O 1
ATOM 8158 N N . SER C 1 352 ? 58.398 31.623 34.248 1.00 19.08 352 SER C N 1
ATOM 8159 C CA . SER C 1 352 ? 59.620 32.428 34.223 1.00 22.28 352 SER C CA 1
ATOM 8160 C C . SER C 1 352 ? 60.104 32.790 32.817 1.00 22.50 352 SER C C 1
ATOM 8161 O O . SER C 1 352 ? 61.048 33.563 32.661 1.00 23.39 352 SER C O 1
ATOM 8164 N N . ASP C 1 353 ? 59.460 32.235 31.795 1.00 22.36 353 ASP C N 1
ATOM 8165 C CA . ASP C 1 353 ? 59.846 32.518 30.415 1.00 21.52 353 ASP C CA 1
ATOM 8166 C C . ASP C 1 353 ? 58.721 32.144 29.460 1.00 21.41 353 ASP C C 1
ATOM 8167 O O . ASP C 1 353 ? 58.531 30.971 29.127 1.00 20.61 353 ASP C O 1
ATOM 8172 N N . GLN C 1 354 ? 57.976 33.162 29.036 1.00 19.65 354 GLN C N 1
ATOM 8173 C CA . GLN C 1 354 ? 56.845 33.003 28.127 1.00 20.03 354 GLN C CA 1
ATOM 8174 C C . GLN C 1 354 ? 57.220 33.335 26.686 1.00 18.45 354 GLN C C 1
ATOM 8175 O O . GLN C 1 354 ? 56.353 33.420 25.820 1.00 19.17 354 GLN C O 1
ATOM 8181 N N . ASN C 1 355 ? 58.510 33.534 26.441 1.00 18.15 355 ASN C N 1
ATOM 8182 C CA . ASN C 1 355 ? 59.002 33.868 25.109 1.00 19.90 355 ASN C CA 1
ATOM 8183 C C . ASN C 1 355 ? 59.112 32.630 24.226 1.00 20.40 355 ASN C C 1
ATOM 8184 O O . ASN C 1 355 ? 59.108 31.501 24.724 1.00 19.49 355 ASN C O 1
ATOM 8189 N N . PRO C 1 356 ? 59.206 32.829 22.899 1.00 20.68 356 PRO C N 1
ATOM 8190 C CA . PRO C 1 356 ? 59.322 31.723 21.941 1.00 20.66 356 PRO C CA 1
ATOM 8191 C C . PRO C 1 356 ? 60.476 30.790 22.298 1.00 21.80 356 PRO C C 1
ATOM 8192 O O . PRO C 1 356 ? 60.311 29.559 22.152 1.00 22.59 356 PRO C O 1
ATOM 8197 N N . ALA D 1 1 ? 76.476 28.024 -59.634 1.00 33.14 1 ALA D N 1
ATOM 8198 C CA . ALA D 1 1 ? 76.983 27.214 -58.491 1.00 32.48 1 ALA D CA 1
ATOM 8199 C C . ALA D 1 1 ? 75.923 27.096 -57.399 1.00 31.84 1 ALA D C 1
ATOM 8200 O O . ALA D 1 1 ? 75.143 28.022 -57.172 1.00 31.91 1 ALA D O 1
ATOM 8202 N N . ALA D 1 2 ? 75.900 25.953 -56.724 1.00 29.89 2 ALA D N 1
ATOM 8203 C CA . ALA D 1 2 ? 74.933 25.721 -55.658 1.00 28.59 2 ALA D CA 1
ATOM 8204 C C . ALA D 1 2 ? 75.284 26.532 -54.412 1.00 27.23 2 ALA D C 1
ATOM 8205 O O . ALA D 1 2 ? 76.401 27.028 -54.273 1.00 25.91 2 ALA D O 1
ATOM 8207 N N . ALA D 1 3 ? 74.318 26.666 -53.512 1.00 25.45 3 ALA D N 1
ATOM 8208 C CA . ALA D 1 3 ? 74.528 27.398 -52.273 1.00 24.53 3 ALA D CA 1
ATOM 8209 C C . ALA D 1 3 ? 75.617 26.711 -51.456 1.00 23.57 3 ALA D C 1
ATOM 8210 O O . ALA D 1 3 ? 75.858 25.507 -51.606 1.00 21.86 3 ALA D O 1
ATOM 8212 N N . ALA D 1 4 ? 76.280 27.480 -50.599 1.00 20.54 4 ALA D N 1
ATOM 8213 C CA . ALA D 1 4 ? 77.335 26.933 -49.757 1.00 22.01 4 ALA D CA 1
ATOM 8214 C C . ALA D 1 4 ? 76.727 25.922 -48.790 1.00 21.50 4 ALA D C 1
ATOM 8215 O O . ALA D 1 4 ? 75.644 26.141 -48.249 1.00 21.93 4 ALA D O 1
ATOM 8217 N N . LYS D 1 5 ? 77.425 24.815 -48.578 1.00 20.67 5 LYS D N 1
ATOM 8218 C CA . LYS D 1 5 ? 76.941 23.790 -47.664 1.00 22.61 5 LYS D CA 1
ATOM 8219 C C . LYS D 1 5 ? 77.345 24.149 -46.244 1.00 22.50 5 LYS D C 1
ATOM 8220 O O . LYS D 1 5 ? 78.261 24.946 -46.027 1.00 19.07 5 LYS D O 1
ATOM 8226 N N . PRO D 1 6 ? 76.649 23.581 -45.251 1.00 21.64 6 PRO D N 1
ATOM 8227 C CA . PRO D 1 6 ? 77.036 23.907 -43.878 1.00 21.73 6 PRO D CA 1
ATOM 8228 C C . PRO D 1 6 ? 78.379 23.236 -43.586 1.00 20.27 6 PRO D C 1
ATOM 8229 O O . PRO D 1 6 ? 78.832 22.385 -44.353 1.00 20.17 6 PRO D O 1
ATOM 8233 N N . ASN D 1 7 ? 79.029 23.632 -42.499 1.00 20.72 7 ASN D N 1
ATOM 8234 C CA . ASN D 1 7 ? 80.310 23.034 -42.147 1.00 18.88 7 ASN D CA 1
ATOM 8235 C C . ASN D 1 7 ? 80.181 22.338 -40.805 1.00 18.25 7 ASN D C 1
ATOM 8236 O O . ASN D 1 7 ? 79.195 22.523 -40.088 1.00 17.55 7 ASN D O 1
ATOM 8241 N N . ASN D 1 8 ? 81.169 21.517 -40.478 1.00 17.70 8 ASN D N 1
ATOM 8242 C CA . ASN D 1 8 ? 81.175 20.841 -39.194 1.00 18.70 8 ASN D CA 1
ATOM 8243 C C . ASN D 1 8 ? 82.581 20.904 -38.617 1.00 18.07 8 ASN D C 1
ATOM 8244 O O . ASN D 1 8 ? 83.236 19.878 -38.409 1.00 18.40 8 ASN D O 1
ATOM 8249 N N . LEU D 1 9 ? 83.048 22.131 -38.392 1.00 17.94 9 LEU D N 1
ATOM 8250 C CA . LEU D 1 9 ? 84.365 22.364 -37.812 1.00 16.43 9 LEU D CA 1
ATOM 8251 C C . LEU D 1 9 ? 84.347 21.620 -36.484 1.00 15.87 9 LEU D C 1
ATOM 8252 O O . LEU D 1 9 ? 83.397 21.749 -35.714 1.00 16.89 9 LEU D O 1
ATOM 8257 N N . SER D 1 10 ? 85.395 20.849 -36.220 1.00 17.12 10 SER D N 1
ATOM 8258 C CA . SER D 1 10 ? 85.476 20.056 -35.003 1.00 17.02 10 SER D CA 1
ATOM 8259 C C . SER D 1 10 ? 86.819 20.199 -34.298 1.00 18.34 10 SER D C 1
ATOM 8260 O O . SER D 1 10 ? 87.842 20.442 -34.939 1.00 18.57 10 SER D O 1
ATOM 8263 N N . LEU D 1 11 ? 86.811 20.049 -32.975 1.00 17.53 11 LEU D N 1
ATOM 8264 C CA . LEU D 1 11 ? 88.043 20.125 -32.197 1.00 19.02 11 LEU D CA 1
ATOM 8265 C C . LEU D 1 11 ? 88.511 18.684 -32.072 1.00 20.14 11 LEU D C 1
ATOM 8266 O O . LEU D 1 11 ? 87.858 17.859 -31.427 1.00 19.47 11 LEU D O 1
ATOM 8271 N N . VAL D 1 12 ? 89.648 18.386 -32.687 1.00 20.37 12 VAL D N 1
ATOM 8272 C CA . VAL D 1 12 ? 90.165 17.028 -32.707 1.00 21.56 12 VAL D CA 1
ATOM 8273 C C . VAL D 1 12 ? 91.554 16.826 -32.124 1.00 23.18 12 VAL D C 1
ATOM 8274 O O . VAL D 1 12 ? 92.471 17.609 -32.381 1.00 23.28 12 VAL D O 1
ATOM 8278 N N A VAL D 1 13 ? 91.704 15.772 -31.329 0.50 23.42 13 VAL D N 1
ATOM 8279 N N B VAL D 1 13 ? 91.703 15.773 -31.328 0.50 23.11 13 VAL D N 1
ATOM 8280 C CA A VAL D 1 13 ? 92.999 15.445 -30.747 0.50 24.59 13 VAL D CA 1
ATOM 8281 C CA B VAL D 1 13 ? 92.995 15.448 -30.741 0.50 23.98 13 VAL D CA 1
ATOM 8282 C C A VAL D 1 13 ? 93.597 14.326 -31.589 0.50 25.44 13 VAL D C 1
ATOM 8283 C C B VAL D 1 13 ? 93.602 14.323 -31.576 0.50 25.11 13 VAL D C 1
ATOM 8284 O O A VAL D 1 13 ? 93.004 13.255 -31.722 0.50 25.29 13 VAL D O 1
ATOM 8285 O O B VAL D 1 13 ? 93.018 13.245 -31.699 0.50 25.04 13 VAL D O 1
ATOM 8292 N N . HIS D 1 14 ? 94.763 14.587 -32.169 1.00 25.54 14 HIS D N 1
ATOM 8293 C CA . HIS D 1 14 ? 95.438 13.600 -33.003 1.00 27.52 14 HIS D CA 1
ATOM 8294 C C . HIS D 1 14 ? 96.435 12.794 -32.198 1.00 28.45 14 HIS D C 1
ATOM 8295 O O . HIS D 1 14 ? 96.763 11.664 -32.548 1.00 30.54 14 HIS D O 1
ATOM 8302 N N . GLY D 1 15 ? 96.914 13.391 -31.116 1.00 29.52 15 GLY D N 1
ATOM 8303 C CA . GLY D 1 15 ? 97.873 12.726 -30.262 1.00 30.13 15 GLY D CA 1
ATOM 8304 C C . GLY D 1 15 ? 98.343 13.691 -29.196 1.00 30.70 15 GLY D C 1
ATOM 8305 O O . GLY D 1 15 ? 97.841 14.812 -29.117 1.00 30.87 15 GLY D O 1
ATOM 8306 N N . PRO D 1 16 ? 99.304 13.285 -28.357 1.00 31.15 16 PRO D N 1
ATOM 8307 C CA . PRO D 1 16 ? 99.819 14.152 -27.296 1.00 31.38 16 PRO D CA 1
ATOM 8308 C C . PRO D 1 16 ? 100.190 15.531 -27.830 1.00 30.96 16 PRO D C 1
ATOM 8309 O O . PRO D 1 16 ? 100.977 15.647 -28.765 1.00 32.32 16 PRO D O 1
ATOM 8313 N N . GLY D 1 17 ? 99.609 16.567 -27.234 1.00 30.28 17 GLY D N 1
ATOM 8314 C CA . GLY D 1 17 ? 99.888 17.929 -27.651 1.00 30.15 17 GLY D CA 1
ATOM 8315 C C . GLY D 1 17 ? 99.527 18.267 -29.088 1.00 30.21 17 GLY D C 1
ATOM 8316 O O . GLY D 1 17 ? 100.006 19.265 -29.626 1.00 31.33 17 GLY D O 1
ATOM 8317 N N . ASP D 1 18 ? 98.686 17.454 -29.718 1.00 28.61 18 ASP D N 1
ATOM 8318 C CA . ASP D 1 18 ? 98.297 17.713 -31.103 1.00 27.73 18 ASP D CA 1
ATOM 8319 C C . ASP D 1 18 ? 96.795 17.968 -31.216 1.00 27.30 18 ASP D C 1
ATOM 8320 O O . ASP D 1 18 ? 96.011 17.048 -31.473 1.00 26.14 18 ASP D O 1
ATOM 8325 N N . LEU D 1 19 ? 96.410 19.227 -31.029 1.00 25.88 19 LEU D N 1
ATOM 8326 C CA . LEU D 1 19 ? 95.014 19.647 -31.085 1.00 25.78 19 LEU D CA 1
ATOM 8327 C C . LEU D 1 19 ? 94.758 20.424 -32.374 1.00 25.45 19 LEU D C 1
ATOM 8328 O O . LEU D 1 19 ? 95.501 21.351 -32.701 1.00 25.76 19 LEU D O 1
ATOM 8333 N N . ARG D 1 20 ? 93.702 20.059 -33.096 1.00 23.66 20 ARG D N 1
ATOM 8334 C CA . ARG D 1 20 ? 93.393 20.724 -34.359 1.00 23.14 20 ARG D CA 1
ATOM 8335 C C . ARG D 1 20 ? 91.916 21.003 -34.589 1.00 22.76 20 ARG D C 1
ATOM 8336 O O . ARG D 1 20 ? 91.047 20.247 -34.157 1.00 22.67 20 ARG D O 1
ATOM 8344 N N . LEU D 1 21 ? 91.642 22.102 -35.278 1.00 21.18 21 LEU D N 1
ATOM 8345 C CA . LEU D 1 21 ? 90.281 22.459 -35.636 1.00 21.39 21 LEU D CA 1
ATOM 8346 C C . LEU D 1 21 ? 90.200 22.046 -37.096 1.00 22.35 21 LEU D C 1
ATOM 8347 O O . LEU D 1 21 ? 90.917 22.583 -37.939 1.00 23.04 21 LEU D O 1
ATOM 8352 N N . GLU D 1 22 ? 89.350 21.073 -37.394 1.00 21.84 22 GLU D N 1
ATOM 8353 C CA . GLU D 1 22 ? 89.217 20.595 -38.760 1.00 23.08 22 GLU D CA 1
ATOM 8354 C C . GLU D 1 22 ? 87.773 20.268 -39.093 1.00 21.87 22 GLU D C 1
ATOM 8355 O O . GLU D 1 22 ? 86.971 19.993 -38.204 1.00 22.18 22 GLU D O 1
ATOM 8361 N N . ASN D 1 23 ? 87.442 20.310 -40.379 1.00 20.09 23 ASN D N 1
ATOM 8362 C CA . ASN D 1 23 ? 86.084 20.044 -40.811 1.00 19.51 23 ASN D CA 1
ATOM 8363 C C . ASN D 1 23 ? 85.761 18.562 -40.939 1.00 20.34 23 ASN D C 1
ATOM 8364 O O . ASN D 1 23 ? 86.575 17.766 -41.411 1.00 19.98 23 ASN D O 1
ATOM 8369 N N . TYR D 1 24 ? 84.551 18.213 -40.521 1.00 19.75 24 TYR D N 1
ATOM 8370 C CA . TYR D 1 24 ? 84.060 16.844 -40.580 1.00 20.22 24 TYR D CA 1
ATOM 8371 C C . TYR D 1 24 ? 82.781 16.823 -41.401 1.00 20.80 24 TYR D C 1
ATOM 8372 O O . TYR D 1 24 ? 82.126 17.852 -41.572 1.00 20.78 24 TYR D O 1
ATOM 8381 N N . PRO D 1 25 ? 82.413 15.649 -41.931 1.00 21.94 25 PRO D N 1
ATOM 8382 C CA . PRO D 1 25 ? 81.183 15.559 -42.723 1.00 21.88 25 PRO D CA 1
ATOM 8383 C C . PRO D 1 25 ? 80.006 15.869 -41.804 1.00 21.70 25 PRO D C 1
ATOM 8384 O O . PRO D 1 25 ? 80.145 15.803 -40.582 1.00 22.22 25 PRO D O 1
ATOM 8388 N N . ILE D 1 26 ? 78.860 16.222 -42.372 1.00 21.87 26 ILE D N 1
ATOM 8389 C CA . ILE D 1 26 ? 77.690 16.501 -41.546 1.00 22.46 26 ILE D CA 1
ATOM 8390 C C . ILE D 1 26 ? 77.035 15.148 -41.267 1.00 22.91 26 ILE D C 1
ATOM 8391 O O . ILE D 1 26 ? 76.637 14.443 -42.193 1.00 23.11 26 ILE D O 1
ATOM 8396 N N . PRO D 1 27 ? 76.916 14.766 -39.984 1.00 23.58 27 PRO D N 1
ATOM 8397 C CA . PRO D 1 27 ? 76.303 13.475 -39.647 1.00 23.81 27 PRO D CA 1
ATOM 8398 C C . PRO D 1 27 ? 74.866 13.344 -40.138 1.00 23.75 27 PRO D C 1
ATOM 8399 O O . PRO D 1 27 ? 74.135 14.330 -40.215 1.00 24.02 27 PRO D O 1
ATOM 8403 N N . GLU D 1 28 ? 74.475 12.119 -40.476 1.00 23.66 28 GLU D N 1
ATOM 8404 C CA . GLU D 1 28 ? 73.116 11.838 -40.919 1.00 24.48 28 GLU D CA 1
ATOM 8405 C C . GLU D 1 28 ? 72.520 10.950 -39.827 1.00 23.77 28 GLU D C 1
ATOM 8406 O O . GLU D 1 28 ? 73.030 9.864 -39.548 1.00 22.80 28 GLU D O 1
ATOM 8412 N N . PRO D 1 29 ? 71.435 11.403 -39.189 1.00 23.07 29 PRO D N 1
ATOM 8413 C CA . PRO D 1 29 ? 70.819 10.611 -38.124 1.00 23.72 29 PRO D CA 1
ATOM 8414 C C . PRO D 1 29 ? 70.037 9.384 -38.573 1.00 24.30 29 PRO D C 1
ATOM 8415 O O . PRO D 1 29 ? 69.288 9.431 -39.546 1.00 23.93 29 PRO D O 1
ATOM 8419 N N . GLY D 1 30 ? 70.233 8.284 -37.851 1.00 25.16 30 GLY D N 1
ATOM 8420 C CA . GLY D 1 30 ? 69.511 7.060 -38.140 1.00 23.85 30 GLY D CA 1
ATOM 8421 C C . GLY D 1 30 ? 68.093 7.247 -37.632 1.00 24.54 30 GLY D C 1
ATOM 8422 O O . GLY D 1 30 ? 67.774 8.315 -37.109 1.00 23.90 30 GLY D O 1
ATOM 8423 N N . PRO D 1 31 ? 67.222 6.229 -37.746 1.00 25.05 31 PRO D N 1
ATOM 8424 C CA . PRO D 1 31 ? 65.822 6.279 -37.305 1.00 24.80 31 PRO D CA 1
ATOM 8425 C C . PRO D 1 31 ? 65.557 6.771 -35.878 1.00 24.71 31 PRO D C 1
ATOM 8426 O O . PRO D 1 31 ? 64.568 7.467 -35.632 1.00 25.84 31 PRO D O 1
ATOM 8430 N N . ASN D 1 32 ? 66.418 6.400 -34.937 1.00 23.67 32 ASN D N 1
ATOM 8431 C CA . ASN D 1 32 ? 66.221 6.819 -33.555 1.00 24.25 32 ASN D CA 1
ATOM 8432 C C . ASN D 1 32 ? 67.266 7.810 -33.058 1.00 23.60 32 ASN D C 1
ATOM 8433 O O . ASN D 1 32 ? 67.581 7.851 -31.864 1.00 20.16 32 ASN D O 1
ATOM 8438 N N . GLU D 1 33 ? 67.799 8.608 -33.977 1.00 21.83 33 GLU D N 1
ATOM 8439 C CA . GLU D 1 33 ? 68.794 9.612 -33.623 1.00 21.34 33 GLU D CA 1
ATOM 8440 C C . GLU D 1 33 ? 68.312 10.987 -34.060 1.00 20.51 33 GLU D C 1
ATOM 8441 O O . GLU D 1 33 ? 67.376 11.112 -34.852 1.00 19.49 33 GLU D O 1
ATOM 8447 N N . VAL D 1 34 ? 68.943 12.018 -33.517 1.00 18.94 34 VAL D N 1
ATOM 8448 C CA . VAL D 1 34 ? 68.616 13.384 -33.885 1.00 18.98 34 VAL D CA 1
ATOM 8449 C C . VAL D 1 34 ? 69.931 14.059 -34.228 1.00 19.58 34 VAL D C 1
ATOM 8450 O O . VAL D 1 34 ? 70.984 13.690 -33.703 1.00 18.30 34 VAL D O 1
ATOM 8454 N N . LEU D 1 35 ? 69.873 15.014 -35.146 1.00 18.41 35 LEU D N 1
ATOM 8455 C CA . LEU D 1 35 ? 71.056 15.760 -35.530 1.00 19.01 35 LEU D CA 1
ATOM 8456 C C . LEU D 1 35 ? 70.952 17.054 -34.744 1.00 18.02 35 LEU D C 1
ATOM 8457 O O . LEU D 1 35 ? 69.931 17.738 -34.808 1.00 18.22 35 LEU D O 1
ATOM 8462 N N . LEU D 1 36 ? 71.992 17.380 -33.987 1.00 18.50 36 LEU D N 1
ATOM 8463 C CA . LEU D 1 36 ? 71.976 18.594 -33.189 1.00 17.44 36 LEU D CA 1
ATOM 8464 C C . LEU D 1 36 ? 72.923 19.660 -33.713 1.00 17.57 36 LEU D C 1
ATOM 8465 O O . LEU D 1 36 ? 74.039 19.361 -34.144 1.00 16.25 36 LEU D O 1
ATOM 8470 N N . ARG D 1 37 ? 72.458 20.905 -33.682 1.00 16.83 37 ARG D N 1
ATOM 8471 C CA . ARG D 1 37 ? 73.293 22.033 -34.062 1.00 16.38 37 ARG D CA 1
ATOM 8472 C C . ARG D 1 37 ? 73.850 22.355 -32.680 1.00 16.20 37 ARG D C 1
ATOM 8473 O O . ARG D 1 37 ? 73.136 22.886 -31.824 1.00 15.55 37 ARG D O 1
ATOM 8481 N N . MET D 1 38 ? 75.105 21.988 -32.449 1.00 14.88 38 MET D N 1
ATOM 8482 C CA . MET D 1 38 ? 75.731 22.205 -31.154 1.00 15.13 38 MET D CA 1
ATOM 8483 C C . MET D 1 38 ? 75.738 23.675 -30.753 1.00 16.42 38 MET D C 1
ATOM 8484 O O . MET D 1 38 ? 75.951 24.558 -31.590 1.00 16.67 38 MET D O 1
ATOM 8489 N N . HIS D 1 39 ? 75.501 23.932 -29.469 1.00 14.71 39 HIS D N 1
ATOM 8490 C CA . HIS D 1 39 ? 75.475 25.298 -28.967 1.00 16.24 39 HIS D CA 1
ATOM 8491 C C . HIS D 1 39 ? 76.544 25.545 -27.907 1.00 17.42 39 HIS D C 1
ATOM 8492 O O . HIS D 1 39 ? 77.477 26.314 -28.132 1.00 19.13 39 HIS D O 1
ATOM 8499 N N . SER D 1 40 ? 76.410 24.886 -26.758 1.00 16.67 40 SER D N 1
ATOM 8500 C CA . SER D 1 40 ? 77.361 25.055 -25.665 1.00 15.81 40 SER D CA 1
ATOM 8501 C C . SER D 1 40 ? 78.012 23.746 -25.221 1.00 16.01 40 SER D C 1
ATOM 8502 O O . SER D 1 40 ? 77.328 22.749 -24.990 1.00 13.94 40 SER D O 1
ATOM 8505 N N . VAL D 1 41 ? 79.336 23.762 -25.093 1.00 15.53 41 VAL D N 1
ATOM 8506 C CA . VAL D 1 41 ? 80.079 22.580 -24.665 1.00 14.66 41 VAL D CA 1
ATOM 8507 C C . VAL D 1 41 ? 81.127 22.948 -23.628 1.00 15.95 41 VAL D C 1
ATOM 8508 O O . VAL D 1 41 ? 82.081 23.673 -23.925 1.00 15.95 41 VAL D O 1
ATOM 8512 N N . GLY D 1 42 ? 80.953 22.454 -22.408 1.00 13.79 42 GLY D N 1
ATOM 8513 C CA . GLY D 1 42 ? 81.933 22.743 -21.382 1.00 15.79 42 GLY D CA 1
ATOM 8514 C C . GLY D 1 42 ? 83.056 21.734 -21.509 1.00 17.67 42 GLY D C 1
ATOM 8515 O O . GLY D 1 42 ? 82.836 20.612 -21.968 1.00 19.37 42 GLY D O 1
ATOM 8516 N N . ILE D 1 43 ? 84.269 22.121 -21.142 1.00 17.92 43 ILE D N 1
ATOM 8517 C CA . ILE D 1 43 ? 85.375 21.177 -21.206 1.00 19.92 43 ILE D CA 1
ATOM 8518 C C . ILE D 1 43 ? 85.823 20.875 -19.786 1.00 19.79 43 ILE D C 1
ATOM 8519 O O . ILE D 1 43 ? 85.529 21.633 -18.862 1.00 20.86 43 ILE D O 1
ATOM 8524 N N . CYS D 1 44 ? 86.508 19.755 -19.602 1.00 21.36 44 CYS D N 1
ATOM 8525 C CA . CYS D 1 44 ? 86.976 19.392 -18.273 1.00 22.58 44 CYS D CA 1
ATOM 8526 C C . CYS D 1 44 ? 88.317 18.689 -18.375 1.00 23.15 44 CYS D C 1
ATOM 8527 O O . CYS D 1 44 ? 88.823 18.459 -19.473 1.00 23.13 44 CYS D O 1
ATOM 8530 N N . GLY D 1 45 ? 88.876 18.346 -17.221 1.00 23.81 45 GLY D N 1
ATOM 8531 C CA . GLY D 1 45 ? 90.166 17.686 -17.173 1.00 25.50 45 GLY D CA 1
ATOM 8532 C C . GLY D 1 45 ? 90.342 16.509 -18.111 1.00 25.37 45 GLY D C 1
ATOM 8533 O O . GLY D 1 45 ? 91.444 16.270 -18.600 1.00 25.95 45 GLY D O 1
ATOM 8534 N N A SER D 1 46 ? 89.265 15.773 -18.366 0.50 26.23 46 SER D N 1
ATOM 8535 N N B SER D 1 46 ? 89.265 15.773 -18.363 0.50 25.45 46 SER D N 1
ATOM 8536 C CA A SER D 1 46 ? 89.342 14.616 -19.251 0.50 26.08 46 SER D CA 1
ATOM 8537 C CA B SER D 1 46 ? 89.338 14.619 -19.250 0.50 24.53 46 SER D CA 1
ATOM 8538 C C A SER D 1 46 ? 89.719 15.032 -20.669 0.50 25.54 46 SER D C 1
ATOM 8539 C C B SER D 1 46 ? 89.716 15.031 -20.667 0.50 24.64 46 SER D C 1
ATOM 8540 O O A SER D 1 46 ? 90.607 14.434 -21.277 0.50 25.42 46 SER D O 1
ATOM 8541 O O B SER D 1 46 ? 90.603 14.430 -21.275 0.50 24.55 46 SER D O 1
ATOM 8546 N N . ASP D 1 47 ? 89.049 16.056 -21.193 1.00 24.19 47 ASP D N 1
ATOM 8547 C CA . ASP D 1 47 ? 89.341 16.536 -22.547 1.00 24.68 47 ASP D CA 1
ATOM 8548 C C . ASP D 1 47 ? 90.790 17.014 -22.606 1.00 24.97 47 ASP D C 1
ATOM 8549 O O . ASP D 1 47 ? 91.539 16.677 -23.525 1.00 23.27 47 ASP D O 1
ATOM 8554 N N . VAL D 1 48 ? 91.175 17.803 -21.610 1.00 26.20 48 VAL D N 1
ATOM 8555 C CA . VAL D 1 48 ? 92.523 18.346 -21.544 1.00 28.12 48 VAL D CA 1
ATOM 8556 C C . VAL D 1 48 ? 93.575 17.251 -21.414 1.00 29.42 48 VAL D C 1
ATOM 8557 O O . VAL D 1 48 ? 94.652 17.347 -22.000 1.00 29.89 48 VAL D O 1
ATOM 8561 N N . HIS D 1 49 ? 93.261 16.206 -20.655 1.00 30.35 49 HIS D N 1
ATOM 8562 C CA . HIS D 1 49 ? 94.206 15.111 -20.469 1.00 32.26 49 HIS D CA 1
ATOM 8563 C C . HIS D 1 49 ? 94.442 14.364 -21.783 1.00 31.29 49 HIS D C 1
ATOM 8564 O O . HIS D 1 49 ? 95.576 14.015 -22.107 1.00 31.14 49 HIS D O 1
ATOM 8571 N N . TYR D 1 50 ? 93.377 14.118 -22.540 1.00 29.69 50 TYR D N 1
ATOM 8572 C CA . TYR D 1 50 ? 93.525 13.427 -23.818 1.00 29.07 50 TYR D CA 1
ATOM 8573 C C . TYR D 1 50 ? 94.412 14.252 -24.742 1.00 29.20 50 TYR D C 1
ATOM 8574 O O . TYR D 1 50 ? 95.204 13.713 -25.510 1.00 28.08 50 TYR D O 1
ATOM 8583 N N . TRP D 1 51 ? 94.270 15.568 -24.656 1.00 29.23 51 TRP D N 1
ATOM 8584 C CA . TRP D 1 51 ? 95.058 16.477 -25.474 1.00 29.98 51 TRP D CA 1
ATOM 8585 C C . TRP D 1 51 ? 96.528 16.420 -25.082 1.00 30.95 51 TRP D C 1
ATOM 8586 O O . TRP D 1 51 ? 97.409 16.372 -25.938 1.00 30.50 51 TRP D O 1
ATOM 8597 N N . GLU D 1 52 ? 96.786 16.416 -23.780 1.00 32.38 52 GLU D N 1
ATOM 8598 C CA . GLU D 1 52 ? 98.153 16.389 -23.283 1.00 34.19 52 GLU D CA 1
ATOM 8599 C C . GLU D 1 52 ? 98.837 15.036 -23.377 1.00 34.90 52 GLU D C 1
ATOM 8600 O O . GLU D 1 52 ? 99.982 14.949 -23.816 1.00 35.81 52 GLU D O 1
ATOM 8606 N N . TYR D 1 53 ? 98.140 13.979 -22.978 1.00 35.78 53 TYR D N 1
ATOM 8607 C CA . TYR D 1 53 ? 98.737 12.650 -22.992 1.00 37.13 53 TYR D CA 1
ATOM 8608 C C . TYR D 1 53 ? 98.200 11.695 -24.048 1.00 38.32 53 TYR D C 1
ATOM 8609 O O . TYR D 1 53 ? 98.682 10.568 -24.173 1.00 38.97 53 TYR D O 1
ATOM 8618 N N . GLY D 1 54 ? 97.212 12.143 -24.813 1.00 38.45 54 GLY D N 1
ATOM 8619 C CA . GLY D 1 54 ? 96.647 11.298 -25.848 1.00 38.83 54 GLY D CA 1
ATOM 8620 C C . GLY D 1 54 ? 95.997 10.053 -25.284 1.00 39.62 54 GLY D C 1
ATOM 8621 O O . GLY D 1 54 ? 95.750 9.088 -26.010 1.00 39.37 54 GLY D O 1
ATOM 8622 N N . ARG D 1 55 ? 95.716 10.074 -23.985 1.00 39.86 55 ARG D N 1
ATOM 8623 C CA . ARG D 1 55 ? 95.094 8.935 -23.331 1.00 40.85 55 ARG D CA 1
ATOM 8624 C C . ARG D 1 55 ? 94.792 9.212 -21.867 1.00 40.78 55 ARG D C 1
ATOM 8625 O O . ARG D 1 55 ? 95.304 10.163 -21.279 1.00 41.31 55 ARG D O 1
ATOM 8633 N N . ILE D 1 56 ? 93.945 8.363 -21.297 1.00 39.94 56 ILE D N 1
ATOM 8634 C CA . ILE D 1 56 ? 93.568 8.431 -19.894 1.00 40.12 56 ILE D CA 1
ATOM 8635 C C . ILE D 1 56 ? 93.441 6.975 -19.482 1.00 41.74 56 ILE D C 1
ATOM 8636 O O . ILE D 1 56 ? 92.523 6.278 -19.922 1.00 42.49 56 ILE D O 1
ATOM 8641 N N . GLY D 1 57 ? 94.365 6.510 -18.648 1.00 42.31 57 GLY D N 1
ATOM 8642 C CA . GLY D 1 57 ? 94.326 5.122 -18.236 1.00 43.22 57 GLY D CA 1
ATOM 8643 C C . GLY D 1 57 ? 94.499 4.267 -19.476 1.00 43.92 57 GLY D C 1
ATOM 8644 O O . GLY D 1 57 ? 95.384 4.530 -20.293 1.00 42.87 57 GLY D O 1
ATOM 8645 N N . ASN D 1 58 ? 93.648 3.258 -19.633 1.00 45.10 58 ASN D N 1
ATOM 8646 C CA . ASN D 1 58 ? 93.728 2.376 -20.790 1.00 46.99 58 ASN D CA 1
ATOM 8647 C C . ASN D 1 58 ? 92.952 2.898 -21.993 1.00 47.10 58 ASN D C 1
ATOM 8648 O O . ASN D 1 58 ? 92.938 2.269 -23.052 1.00 47.69 58 ASN D O 1
ATOM 8653 N N . PHE D 1 59 ? 92.303 4.046 -21.833 1.00 46.74 59 PHE D N 1
ATOM 8654 C CA . PHE D 1 59 ? 91.551 4.639 -22.933 1.00 45.47 59 PHE D CA 1
ATOM 8655 C C . PHE D 1 59 ? 92.538 5.454 -23.754 1.00 42.96 59 PHE D C 1
ATOM 8656 O O . PHE D 1 59 ? 92.866 6.590 -23.411 1.00 42.51 59 PHE D O 1
ATOM 8664 N N . ILE D 1 60 ? 93.011 4.857 -24.841 1.00 41.14 60 ILE D N 1
ATOM 8665 C CA . ILE D 1 60 ? 93.999 5.491 -25.700 1.00 39.08 60 ILE D CA 1
ATOM 8666 C C . ILE D 1 60 ? 93.467 5.981 -27.039 1.00 37.54 60 ILE D C 1
ATOM 8667 O O . ILE D 1 60 ? 92.724 5.278 -27.724 1.00 36.77 60 ILE D O 1
ATOM 8672 N N . VAL D 1 61 ? 93.864 7.194 -27.405 1.00 36.27 61 VAL D N 1
ATOM 8673 C CA . VAL D 1 61 ? 93.467 7.779 -28.676 1.00 36.21 61 VAL D CA 1
ATOM 8674 C C . VAL D 1 61 ? 94.343 7.127 -29.744 1.00 36.87 61 VAL D C 1
ATOM 8675 O O . VAL D 1 61 ? 95.511 7.480 -29.901 1.00 37.52 61 VAL D O 1
ATOM 8679 N N . LYS D 1 62 ? 93.773 6.167 -30.464 1.00 37.66 62 LYS D N 1
ATOM 8680 C CA . LYS D 1 62 ? 94.502 5.447 -31.503 1.00 37.88 62 LYS D CA 1
ATOM 8681 C C . LYS D 1 62 ? 94.295 6.080 -32.873 1.00 37.64 62 LYS D C 1
ATOM 8682 O O . LYS D 1 62 ? 95.059 5.834 -33.805 1.00 38.32 62 LYS D O 1
ATOM 8688 N N . LYS D 1 63 ? 93.250 6.890 -32.986 1.00 36.12 63 LYS D N 1
ATOM 8689 C CA . LYS D 1 63 ? 92.936 7.597 -34.220 1.00 33.59 63 LYS D CA 1
ATOM 8690 C C . LYS D 1 63 ? 92.398 8.949 -33.776 1.00 30.57 63 LYS D C 1
ATOM 8691 O O . LYS D 1 63 ? 91.886 9.074 -32.665 1.00 30.74 63 LYS D O 1
ATOM 8697 N N . PRO D 1 64 ? 92.512 9.983 -34.626 1.00 28.86 64 PRO D N 1
ATOM 8698 C CA . PRO D 1 64 ? 92.009 11.308 -34.241 1.00 26.40 64 PRO D CA 1
ATOM 8699 C C . PRO D 1 64 ? 90.619 11.232 -33.619 1.00 24.36 64 PRO D C 1
ATOM 8700 O O . PRO D 1 64 ? 89.725 10.583 -34.157 1.00 23.20 64 PRO D O 1
ATOM 8704 N N . MET D 1 65 ? 90.447 11.896 -32.480 1.00 21.78 65 MET D N 1
ATOM 8705 C CA . MET D 1 65 ? 89.169 11.883 -31.780 1.00 19.17 65 MET D CA 1
ATOM 8706 C C . MET D 1 65 ? 88.644 13.283 -31.492 1.00 18.31 65 MET D C 1
ATOM 8707 O O . MET D 1 65 ? 89.382 14.146 -31.019 1.00 17.37 65 MET D O 1
ATOM 8712 N N . VAL D 1 66 ? 87.364 13.500 -31.779 1.00 17.42 66 VAL D N 1
ATOM 8713 C CA . VAL D 1 66 ? 86.733 14.788 -31.515 1.00 18.08 66 VAL D CA 1
ATOM 8714 C C . VAL D 1 66 ? 86.478 14.836 -30.009 1.00 18.14 66 VAL D C 1
ATOM 8715 O O . VAL D 1 66 ? 85.997 13.861 -29.427 1.00 16.36 66 VAL D O 1
ATOM 8719 N N . LEU D 1 67 ? 86.813 15.959 -29.381 1.00 16.16 67 LEU D N 1
ATOM 8720 C CA . LEU D 1 67 ? 86.627 16.128 -27.941 1.00 16.14 67 LEU D CA 1
ATOM 8721 C C . LEU D 1 67 ? 85.244 16.682 -27.597 1.00 15.52 67 LEU D C 1
ATOM 8722 O O . LEU D 1 67 ? 84.437 16.942 -28.485 1.00 16.41 67 LEU D O 1
ATOM 8727 N N . GLY D 1 68 ? 84.983 16.860 -26.304 1.00 16.55 68 GLY D N 1
ATOM 8728 C CA . GLY D 1 68 ? 83.708 17.404 -25.861 1.00 16.37 68 GLY D CA 1
ATOM 8729 C C . GLY D 1 68 ? 82.667 16.365 -25.476 1.00 16.95 68 GLY D C 1
ATOM 8730 O O . GLY D 1 68 ? 82.396 15.438 -26.242 1.00 16.37 68 GLY D O 1
ATOM 8731 N N . HIS D 1 69 ? 82.074 16.522 -24.293 1.00 16.55 69 HIS D N 1
ATOM 8732 C CA . HIS D 1 69 ? 81.055 15.582 -23.823 1.00 16.16 69 HIS D CA 1
ATOM 8733 C C . HIS D 1 69 ? 80.066 16.191 -22.824 1.00 16.39 69 HIS D C 1
ATOM 8734 O O . HIS D 1 69 ? 79.213 15.485 -22.289 1.00 15.50 69 HIS D O 1
ATOM 8741 N N . GLU D 1 70 ? 80.193 17.486 -22.555 1.00 14.83 70 GLU D N 1
ATOM 8742 C CA . GLU D 1 70 ? 79.289 18.171 -21.626 1.00 16.72 70 GLU D CA 1
ATOM 8743 C C . GLU D 1 70 ? 78.593 19.208 -22.484 1.00 15.84 70 GLU D C 1
ATOM 8744 O O . GLU D 1 70 ? 79.013 20.365 -22.518 1.00 15.90 70 GLU D O 1
ATOM 8750 N N . ALA D 1 71 ? 77.517 18.820 -23.156 1.00 16.02 71 ALA D N 1
ATOM 8751 C CA . ALA D 1 71 ? 76.891 19.762 -24.066 1.00 15.39 71 ALA D CA 1
ATOM 8752 C C . ALA D 1 71 ? 75.385 19.860 -24.177 1.00 15.99 71 ALA D C 1
ATOM 8753 O O . ALA D 1 71 ? 74.626 19.038 -23.655 1.00 14.95 71 ALA D O 1
ATOM 8755 N N . SER D 1 72 ? 74.979 20.901 -24.897 1.00 13.53 72 SER D N 1
ATOM 8756 C CA . SER D 1 72 ? 73.587 21.177 -25.197 1.00 14.81 72 SER D CA 1
ATOM 8757 C C . SER D 1 72 ? 73.577 21.694 -26.635 1.00 15.04 72 SER D C 1
ATOM 8758 O O . SER D 1 72 ? 74.616 22.105 -27.169 1.00 13.22 72 SER D O 1
ATOM 8761 N N . GLY D 1 73 ? 72.412 21.656 -27.264 1.00 14.77 73 GLY D N 1
ATOM 8762 C CA . GLY D 1 73 ? 72.303 22.126 -28.631 1.00 16.12 73 GLY D CA 1
ATOM 8763 C C . GLY D 1 73 ? 70.855 22.282 -29.047 1.00 16.44 73 GLY D C 1
ATOM 8764 O O . GLY D 1 73 ? 69.951 22.258 -28.209 1.00 17.30 73 GLY D O 1
ATOM 8765 N N . THR D 1 74 ? 70.641 22.444 -30.347 1.00 16.64 74 THR D N 1
ATOM 8766 C CA . THR D 1 74 ? 69.306 22.608 -30.901 1.00 17.75 74 THR D CA 1
ATOM 8767 C C . THR D 1 74 ? 69.086 21.481 -31.898 1.00 17.88 74 THR D C 1
ATOM 8768 O O . THR D 1 74 ? 69.969 21.177 -32.701 1.00 17.72 74 THR D O 1
ATOM 8772 N N . VAL D 1 75 ? 67.916 20.858 -31.844 1.00 18.33 75 VAL D N 1
ATOM 8773 C CA . VAL D 1 75 ? 67.619 19.773 -32.769 1.00 18.52 75 VAL D CA 1
ATOM 8774 C C . VAL D 1 75 ? 67.515 20.365 -34.167 1.00 20.57 75 VAL D C 1
ATOM 8775 O O . VAL D 1 75 ? 66.735 21.288 -34.405 1.00 19.40 75 VAL D O 1
ATOM 8779 N N . GLU D 1 76 ? 68.320 19.837 -35.080 1.00 21.73 76 GLU D N 1
ATOM 8780 C CA . GLU D 1 76 ? 68.334 20.300 -36.463 1.00 25.11 76 GLU D CA 1
ATOM 8781 C C . GLU D 1 76 ? 67.432 19.386 -37.295 1.00 25.94 76 GLU D C 1
ATOM 8782 O O . GLU D 1 76 ? 66.573 19.851 -38.047 1.00 25.53 76 GLU D O 1
ATOM 8788 N N . LYS D 1 77 ? 67.625 18.081 -37.136 1.00 25.38 77 LYS D N 1
ATOM 8789 C CA . LYS D 1 77 ? 66.850 17.087 -37.870 1.00 26.61 77 LYS D CA 1
ATOM 8790 C C . LYS D 1 77 ? 66.616 15.856 -36.988 1.00 27.00 77 LYS D C 1
ATOM 8791 O O . LYS D 1 77 ? 67.434 15.543 -36.123 1.00 25.65 77 LYS D O 1
ATOM 8797 N N . VAL D 1 78 ? 65.500 15.163 -37.199 1.00 26.86 78 VAL D N 1
ATOM 8798 C CA . VAL D 1 78 ? 65.193 13.973 -36.406 1.00 27.79 78 VAL D CA 1
ATOM 8799 C C . VAL D 1 78 ? 65.050 12.728 -37.276 1.00 28.83 78 VAL D C 1
ATOM 8800 O O . VAL D 1 78 ? 64.650 12.816 -38.436 1.00 28.71 78 VAL D O 1
ATOM 8804 N N . GLY D 1 79 ? 65.388 11.573 -36.708 1.00 29.34 79 GLY D N 1
ATOM 8805 C CA . GLY D 1 79 ? 65.274 10.322 -37.438 1.00 29.16 79 GLY D CA 1
ATOM 8806 C C . GLY D 1 79 ? 63.815 9.950 -37.642 1.00 30.07 79 GLY D C 1
ATOM 8807 O O . GLY D 1 79 ? 62.941 10.430 -36.919 1.00 27.16 79 GLY D O 1
ATOM 8808 N N . SER D 1 80 ? 63.550 9.084 -38.618 1.00 31.46 80 SER D N 1
ATOM 8809 C CA . SER D 1 80 ? 62.187 8.662 -38.934 1.00 33.58 80 SER D CA 1
ATOM 8810 C C . SER D 1 80 ? 61.386 8.076 -37.771 1.00 33.28 80 SER D C 1
ATOM 8811 O O . SER D 1 80 ? 60.156 8.070 -37.807 1.00 33.70 80 SER D O 1
ATOM 8814 N N . SER D 1 81 ? 62.066 7.589 -36.738 1.00 32.23 81 SER D N 1
ATOM 8815 C CA . SER D 1 81 ? 61.358 7.007 -35.600 1.00 32.06 81 SER D CA 1
ATOM 8816 C C . SER D 1 81 ? 61.268 7.904 -34.371 1.00 31.58 81 SER D C 1
ATOM 8817 O O . SER D 1 81 ? 60.693 7.505 -33.359 1.00 31.97 81 SER D O 1
ATOM 8820 N N . VAL D 1 82 ? 61.828 9.109 -34.448 1.00 29.86 82 VAL D N 1
ATOM 8821 C CA . VAL D 1 82 ? 61.801 10.025 -33.307 1.00 29.55 82 VAL D CA 1
ATOM 8822 C C . VAL D 1 82 ? 60.461 10.742 -33.160 1.00 30.88 82 VAL D C 1
ATOM 8823 O O . VAL D 1 82 ? 59.993 11.391 -34.093 1.00 31.36 82 VAL D O 1
ATOM 8827 N N . LYS D 1 83 ? 59.851 10.637 -31.981 1.00 31.77 83 LYS D N 1
ATOM 8828 C CA . LYS D 1 83 ? 58.564 11.284 -31.747 1.00 33.25 83 LYS D CA 1
ATOM 8829 C C . LYS D 1 83 ? 58.554 12.313 -30.624 1.00 31.42 83 LYS D C 1
ATOM 8830 O O . LYS D 1 83 ? 57.705 13.199 -30.610 1.00 32.62 83 LYS D O 1
ATOM 8836 N N . HIS D 1 84 ? 59.488 12.210 -29.685 1.00 29.13 84 HIS D N 1
ATOM 8837 C CA . HIS D 1 84 ? 59.509 13.149 -28.569 1.00 27.47 84 HIS D CA 1
ATOM 8838 C C . HIS D 1 84 ? 60.322 14.422 -28.803 1.00 26.85 84 HIS D C 1
ATOM 8839 O O . HIS D 1 84 ? 60.348 15.311 -27.949 1.00 26.40 84 HIS D O 1
ATOM 8846 N N . LEU D 1 85 ? 60.979 14.515 -29.955 1.00 24.84 85 LEU D N 1
ATOM 8847 C CA . LEU D 1 85 ? 61.780 15.693 -30.278 1.00 23.74 85 LEU D CA 1
ATOM 8848 C C . LEU D 1 85 ? 61.467 16.162 -31.692 1.00 24.32 85 LEU D C 1
ATOM 8849 O O . LEU D 1 85 ? 61.069 15.367 -32.538 1.00 23.53 85 LEU D O 1
ATOM 8854 N N . LYS D 1 86 ? 61.646 17.455 -31.942 1.00 23.51 86 LYS D N 1
ATOM 8855 C CA . LYS D 1 86 ? 61.391 18.015 -33.264 1.00 23.78 86 LYS D CA 1
ATOM 8856 C C . LYS D 1 86 ? 62.413 19.113 -33.542 1.00 23.35 86 LYS D C 1
ATOM 8857 O O . LYS D 1 86 ? 63.030 19.642 -32.619 1.00 22.63 86 LYS D O 1
ATOM 8863 N N . PRO D 1 87 ? 62.608 19.466 -34.821 1.00 23.68 87 PRO D N 1
ATOM 8864 C CA . PRO D 1 87 ? 63.571 20.516 -35.160 1.00 22.63 87 PRO D CA 1
ATOM 8865 C C . PRO D 1 87 ? 63.268 21.766 -34.345 1.00 21.77 87 PRO D C 1
ATOM 8866 O O . PRO D 1 87 ? 62.104 22.113 -34.152 1.00 22.44 87 PRO D O 1
ATOM 8870 N N . GLY D 1 88 ? 64.310 22.428 -33.854 1.00 20.43 88 GLY D N 1
ATOM 8871 C CA . GLY D 1 88 ? 64.107 23.633 -33.070 1.00 19.26 88 GLY D CA 1
ATOM 8872 C C . GLY D 1 88 ? 64.122 23.414 -31.565 1.00 19.56 88 GLY D C 1
ATOM 8873 O O . GLY D 1 88 ? 64.286 24.368 -30.805 1.00 18.91 88 GLY D O 1
ATOM 8874 N N . ASP D 1 89 ? 63.947 22.172 -31.120 1.00 18.76 89 ASP D N 1
ATOM 8875 C CA . ASP D 1 89 ? 63.958 21.900 -29.683 1.00 18.98 89 ASP D CA 1
ATOM 8876 C C . ASP D 1 89 ? 65.350 22.117 -29.106 1.00 17.48 89 ASP D C 1
ATOM 8877 O O . ASP D 1 89 ? 66.338 21.660 -29.669 1.00 18.62 89 ASP D O 1
ATOM 8882 N N . ARG D 1 90 ? 65.419 22.817 -27.980 1.00 17.85 90 ARG D N 1
ATOM 8883 C CA . ARG D 1 90 ? 66.684 23.051 -27.299 1.00 16.30 90 ARG D CA 1
ATOM 8884 C C . ARG D 1 90 ? 66.865 21.836 -26.398 1.00 16.80 90 ARG D C 1
ATOM 8885 O O . ARG D 1 90 ? 65.978 21.513 -25.607 1.00 16.01 90 ARG D O 1
ATOM 8893 N N . VAL D 1 91 ? 68.003 21.160 -26.510 1.00 14.96 91 VAL D N 1
ATOM 8894 C CA . VAL D 1 91 ? 68.225 19.965 -25.711 1.00 14.95 91 VAL D CA 1
ATOM 8895 C C . VAL D 1 91 ? 69.582 19.849 -25.032 1.00 15.72 91 VAL D C 1
ATOM 8896 O O . VAL D 1 91 ? 70.576 20.433 -25.473 1.00 14.46 91 VAL D O 1
ATOM 8900 N N . ALA D 1 92 ? 69.596 19.083 -23.946 1.00 14.66 92 ALA D N 1
ATOM 8901 C CA . ALA D 1 92 ? 70.815 18.793 -23.207 1.00 15.39 92 ALA D CA 1
ATOM 8902 C C . ALA D 1 92 ? 71.159 17.378 -23.672 1.00 15.59 92 ALA D C 1
ATOM 8903 O O . ALA D 1 92 ? 70.270 16.534 -23.835 1.00 14.98 92 ALA D O 1
ATOM 8905 N N . ILE D 1 93 ? 72.441 17.119 -23.882 1.00 15.11 93 ILE D N 1
ATOM 8906 C CA . ILE D 1 93 ? 72.886 15.824 -24.372 1.00 15.13 93 ILE D CA 1
ATOM 8907 C C . ILE D 1 93 ? 73.584 14.979 -23.313 1.00 15.57 93 ILE D C 1
ATOM 8908 O O . ILE D 1 93 ? 74.590 15.403 -22.747 1.00 14.20 93 ILE D O 1
ATOM 8913 N N . GLU D 1 94 ? 73.040 13.793 -23.037 1.00 14.07 94 GLU D N 1
ATOM 8914 C CA . GLU D 1 94 ? 73.663 12.881 -22.081 1.00 13.65 94 GLU D CA 1
ATOM 8915 C C . GLU D 1 94 ? 74.637 12.072 -22.943 1.00 14.05 94 GLU D C 1
ATOM 8916 O O . GLU D 1 94 ? 74.220 11.281 -23.791 1.00 14.49 94 GLU D O 1
ATOM 8922 N N . PRO D 1 95 ? 75.949 12.255 -22.725 1.00 14.50 95 PRO D N 1
ATOM 8923 C CA . PRO D 1 95 ? 77.023 11.587 -23.470 1.00 15.00 95 PRO D CA 1
ATOM 8924 C C . PRO D 1 95 ? 77.081 10.064 -23.506 1.00 16.50 95 PRO D C 1
ATOM 8925 O O . PRO D 1 95 ? 77.550 9.493 -24.490 1.00 15.57 95 PRO D O 1
ATOM 8929 N N . GLY D 1 96 ? 76.626 9.410 -22.441 1.00 15.60 96 GLY D N 1
ATOM 8930 C CA . GLY D 1 96 ? 76.648 7.960 -22.406 1.00 15.75 96 GLY D CA 1
ATOM 8931 C C . GLY D 1 96 ? 75.350 7.355 -22.908 1.00 16.58 96 GLY D C 1
ATOM 8932 O O . GLY D 1 96 ? 74.302 7.493 -22.273 1.00 16.89 96 GLY D O 1
ATOM 8933 N N . ALA D 1 97 ? 75.419 6.687 -24.053 1.00 15.56 97 ALA D N 1
ATOM 8934 C CA . ALA D 1 97 ? 74.2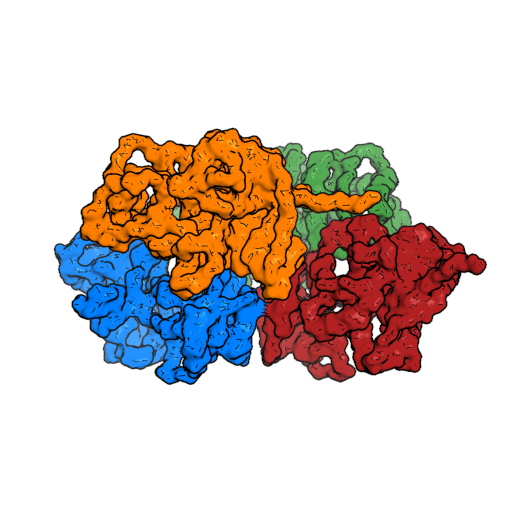48 6.055 -24.648 1.00 16.95 97 ALA D CA 1
ATOM 8935 C C . ALA D 1 97 ? 74.566 4.585 -24.913 1.00 17.05 97 ALA D C 1
ATOM 8936 O O . ALA D 1 97 ? 75.442 4.265 -25.716 1.00 18.24 97 ALA D O 1
ATOM 8938 N N . PRO D 1 98 ? 73.859 3.671 -24.230 1.00 17.06 98 PRO D N 1
ATOM 8939 C CA . PRO D 1 98 ? 74.078 2.230 -24.395 1.00 17.74 98 PRO D CA 1
ATOM 8940 C C . PRO D 1 98 ? 73.892 1.770 -25.837 1.00 17.32 98 PRO D C 1
ATOM 8941 O O . PRO D 1 98 ? 72.993 2.237 -26.529 1.00 18.63 98 PRO D O 1
ATOM 8945 N N . ARG D 1 99 ? 74.742 0.855 -26.285 1.00 18.64 99 ARG D N 1
ATOM 8946 C CA . ARG D 1 99 ? 74.625 0.321 -27.633 1.00 18.65 99 ARG D CA 1
ATOM 8947 C C . ARG D 1 99 ? 73.687 -0.887 -27.639 1.00 20.90 99 ARG D C 1
ATOM 8948 O O . ARG D 1 99 ? 73.087 -1.212 -28.664 1.00 20.98 99 ARG D O 1
ATOM 8956 N N . GLU D 1 100 ? 73.563 -1.561 -26.499 1.00 20.55 100 GLU D N 1
ATOM 8957 C CA . GLU D 1 100 ? 72.676 -2.715 -26.425 1.00 22.09 100 GLU D CA 1
ATOM 8958 C C . GLU D 1 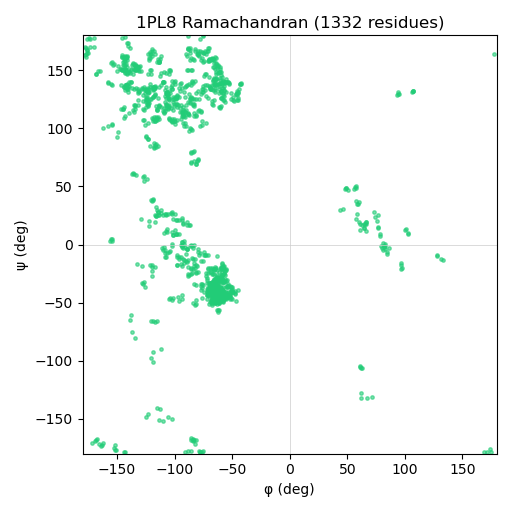100 ? 71.955 -2.796 -25.090 1.00 21.06 100 GLU D C 1
ATOM 8959 O O . GLU D 1 100 ? 72.466 -2.347 -24.064 1.00 20.07 100 GLU D O 1
ATOM 8965 N N . ASN D 1 101 ? 70.759 -3.370 -25.112 1.00 18.54 101 ASN D N 1
ATOM 8966 C CA . ASN D 1 101 ? 69.959 -3.495 -23.906 1.00 18.22 101 ASN D CA 1
ATOM 8967 C C . ASN D 1 101 ? 70.401 -4.724 -23.113 1.00 18.27 101 ASN D C 1
ATOM 8968 O O . ASN D 1 101 ? 69.686 -5.725 -23.058 1.00 17.57 101 ASN D O 1
ATOM 8973 N N . ASP D 1 102 ? 71.585 -4.640 -22.507 1.00 16.08 102 ASP D N 1
ATOM 8974 C CA . ASP D 1 102 ? 72.117 -5.743 -21.715 1.00 15.89 102 ASP D CA 1
ATOM 8975 C C . ASP D 1 102 ? 71.508 -5.737 -20.316 1.00 16.79 102 ASP D C 1
ATOM 8976 O O . ASP D 1 102 ? 70.630 -4.926 -20.017 1.00 16.75 102 ASP D O 1
ATOM 8981 N N A GLU D 1 103 ? 71.964 -6.639 -19.456 0.50 16.34 103 GLU D N 1
ATOM 8982 N N B GLU D 1 103 ? 71.989 -6.639 -19.464 0.50 16.96 103 GLU D N 1
ATOM 8983 C CA A GLU D 1 103 ? 71.407 -6.719 -18.113 0.50 15.87 103 GLU D CA 1
ATOM 8984 C CA B GLU D 1 103 ? 71.498 -6.760 -18.093 0.50 17.09 103 GLU D CA 1
ATOM 8985 C C A GLU D 1 103 ? 71.624 -5.459 -17.276 0.50 15.28 103 GLU D C 1
ATOM 8986 C C B GLU D 1 103 ? 71.627 -5.466 -17.297 0.50 16.07 103 GLU D C 1
ATOM 8987 O O A GLU D 1 103 ? 70.814 -5.146 -16.403 0.50 14.64 103 GLU D O 1
ATOM 8988 O O B GLU D 1 103 ? 70.764 -5.138 -16.482 0.50 15.46 103 GLU D O 1
ATOM 8999 N N . PHE D 1 104 ? 72.704 -4.730 -17.540 1.00 15.08 104 PHE D N 1
ATOM 9000 C CA . PHE D 1 104 ? 72.947 -3.486 -16.816 1.00 15.06 104 PHE D CA 1
ATOM 9001 C C . PHE D 1 104 ? 71.874 -2.458 -17.149 1.00 13.95 104 PHE D C 1
ATOM 9002 O O . PHE D 1 104 ? 71.355 -1.787 -16.258 1.00 16.03 104 PHE D O 1
ATOM 9010 N N . CYS D 1 105 ? 71.537 -2.339 -18.428 1.00 12.59 105 CYS D N 1
ATOM 9011 C CA . CYS D 1 105 ? 70.499 -1.403 -18.844 1.00 11.88 105 CYS D CA 1
ATOM 9012 C C . CYS D 1 105 ? 69.142 -1.821 -18.293 1.00 14.03 105 CYS D C 1
ATOM 9013 O O . CYS D 1 105 ? 68.388 -0.995 -17.773 1.00 14.06 105 CYS D O 1
ATOM 9016 N N . LYS D 1 106 ? 68.825 -3.109 -18.408 1.00 14.35 106 LYS D N 1
ATOM 9017 C CA . LYS D 1 106 ? 67.539 -3.593 -17.924 1.00 14.85 106 LYS D CA 1
ATOM 9018 C C . LYS D 1 106 ? 67.364 -3.388 -16.424 1.00 14.92 106 LYS D C 1
ATOM 9019 O O . LYS D 1 106 ? 66.266 -3.085 -15.969 1.00 13.62 106 LYS D O 1
ATOM 9025 N N A MET D 1 107 ? 68.447 -3.548 -15.664 0.50 14.68 107 MET D N 1
ATOM 9026 N N B MET D 1 107 ? 68.445 -3.542 -15.667 0.50 15.52 107 MET D N 1
ATOM 9027 C CA A MET D 1 107 ? 68.391 -3.386 -14.211 0.50 15.35 107 MET D CA 1
ATOM 9028 C CA B MET D 1 107 ? 68.376 -3.378 -14.221 0.50 16.80 107 MET D CA 1
ATOM 9029 C C A MET D 1 107 ? 68.398 -1.922 -13.770 0.50 15.71 107 MET D C 1
ATOM 9030 C C B MET D 1 107 ? 68.438 -1.923 -13.767 0.50 16.66 107 MET D C 1
ATOM 9031 O O A MET D 1 107 ? 68.281 -1.630 -12.580 0.50 15.74 107 MET D O 1
ATOM 9032 O O B MET D 1 107 ? 68.400 -1.639 -12.570 0.50 16.74 107 MET D O 1
ATOM 9041 N N . GLY D 1 108 ? 68.534 -1.005 -14.726 1.00 15.76 108 GLY D N 1
ATOM 9042 C CA . GLY D 1 108 ? 68.550 0.411 -14.390 1.00 15.87 108 GLY D CA 1
ATOM 9043 C C . GLY D 1 108 ? 69.898 1.051 -14.117 1.00 16.25 108 GLY D C 1
ATOM 9044 O O . GLY D 1 108 ? 69.961 2.156 -13.577 1.00 17.33 108 GLY D O 1
ATOM 9045 N N . ARG D 1 109 ? 70.975 0.372 -14.495 1.00 14.73 109 ARG D N 1
ATOM 9046 C CA . ARG D 1 109 ? 72.320 0.900 -14.292 1.00 14.66 109 ARG D CA 1
ATOM 9047 C C . ARG D 1 109 ? 73.070 0.892 -15.619 1.00 13.14 109 ARG D C 1
ATOM 9048 O O . ARG D 1 109 ? 74.169 0.346 -15.729 1.00 14.01 109 ARG D O 1
ATOM 9056 N N . TYR D 1 110 ? 72.477 1.516 -16.628 1.00 12.35 110 TYR D N 1
ATOM 9057 C CA . TYR D 1 110 ? 73.093 1.543 -17.949 1.00 13.48 110 TYR D CA 1
ATOM 9058 C C . TYR D 1 110 ? 74.498 2.134 -17.986 1.00 13.04 110 TYR D C 1
ATOM 9059 O O . TYR D 1 110 ? 75.249 1.859 -18.915 1.00 13.69 110 TYR D O 1
ATOM 9068 N N . ASN D 1 111 ? 74.869 2.931 -16.984 1.00 12.80 111 ASN D N 1
ATOM 9069 C CA . ASN D 1 111 ? 76.211 3.520 -16.974 1.00 12.60 111 ASN D CA 1
ATOM 9070 C C . ASN D 1 111 ? 77.289 2.441 -16.924 1.00 13.86 111 ASN D C 1
ATOM 9071 O O . ASN D 1 111 ? 78.425 2.665 -17.343 1.00 13.92 111 ASN D O 1
ATOM 9076 N N . LEU D 1 112 ? 76.923 1.268 -16.418 1.00 13.62 112 LEU D N 1
ATOM 9077 C CA . LEU D 1 112 ? 77.857 0.156 -16.311 1.00 14.61 112 LEU D CA 1
ATOM 9078 C C . LEU D 1 112 ? 77.850 -0.757 -17.539 1.00 14.75 112 LEU D C 1
ATOM 9079 O O . LEU D 1 112 ? 78.608 -1.722 -17.600 1.00 15.84 112 LEU D O 1
ATOM 9084 N N . SER D 1 113 ? 76.996 -0.464 -18.514 1.00 16.71 113 SER D N 1
ATOM 9085 C CA . SER D 1 113 ? 76.945 -1.283 -19.726 1.00 18.12 113 SER D CA 1
ATOM 9086 C C . SER D 1 113 ? 78.319 -1.243 -20.397 1.00 18.70 113 SER D C 1
ATOM 9087 O O . SER D 1 113 ? 78.794 -0.177 -20.791 1.00 17.96 113 SER D O 1
ATOM 9090 N N . PRO D 1 114 ? 78.972 -2.409 -20.538 1.00 19.06 114 PRO D N 1
ATOM 9091 C CA . PRO D 1 114 ? 80.300 -2.550 -21.149 1.00 20.60 114 PRO D CA 1
ATOM 9092 C C . PRO D 1 114 ? 80.474 -1.955 -22.545 1.00 20.55 114 PRO D C 1
ATOM 9093 O O . PRO D 1 114 ? 81.539 -1.439 -22.877 1.00 22.65 114 PRO D O 1
ATOM 9097 N N . SER D 1 115 ? 79.435 -2.029 -23.363 1.00 19.54 115 SER D N 1
ATOM 9098 C CA . SER D 1 115 ? 79.520 -1.518 -24.726 1.00 20.03 115 SER D CA 1
ATOM 9099 C C . SER D 1 115 ? 78.918 -0.128 -24.886 1.00 18.62 115 SER D C 1
ATOM 9100 O O . SER D 1 115 ? 78.568 0.276 -25.993 1.00 18.63 115 SER D O 1
ATOM 9103 N N . ILE D 1 116 ? 78.802 0.612 -23.790 1.00 18.65 116 ILE D N 1
ATOM 9104 C CA . ILE D 1 116 ? 78.213 1.937 -23.870 1.00 17.73 116 ILE D CA 1
ATOM 9105 C C . ILE D 1 116 ? 79.042 2.897 -24.720 1.00 17.74 116 ILE D C 1
ATOM 9106 O O . ILE D 1 116 ? 80.273 2.845 -24.730 1.00 17.89 116 ILE D O 1
ATOM 9111 N N . PHE D 1 117 ? 78.344 3.753 -25.454 1.00 18.42 117 PHE D N 1
ATOM 9112 C CA . PHE D 1 117 ? 78.979 4.771 -26.281 1.00 17.67 117 PHE D CA 1
ATOM 9113 C C . PHE D 1 117 ? 79.115 5.985 -25.369 1.00 17.65 117 PHE D C 1
ATOM 9114 O O . PHE D 1 117 ? 78.177 6.313 -24.638 1.00 16.38 117 PHE D O 1
ATOM 9122 N N . PHE D 1 118 ? 80.267 6.646 -25.397 1.00 16.88 118 PHE D N 1
ATOM 9123 C CA . PHE D 1 118 ? 80.450 7.833 -24.571 1.00 17.73 118 PHE D CA 1
ATOM 9124 C C . PHE D 1 118 ? 81.314 8.886 -25.268 1.00 17.31 118 PHE D C 1
ATOM 9125 O O . PHE D 1 118 ? 82.496 8.659 -25.546 1.00 18.56 118 PHE D O 1
ATOM 9133 N N . CYS D 1 119 ? 80.709 10.036 -25.538 1.00 15.84 119 CYS D N 1
ATOM 9134 C CA . CYS D 1 119 ? 81.386 11.151 -26.201 1.00 17.32 119 CYS D CA 1
ATOM 9135 C C . CYS D 1 119 ? 82.778 11.453 -25.674 1.00 16.89 119 CYS D C 1
ATOM 9136 O O . CYS D 1 119 ? 82.980 11.574 -24.467 1.00 17.20 119 CYS D O 1
ATOM 9139 N N . ALA D 1 120 ? 83.728 11.589 -26.594 1.00 17.92 120 ALA D N 1
ATOM 9140 C CA . ALA D 1 120 ? 85.100 11.960 -26.263 1.00 19.61 120 ALA D CA 1
ATOM 9141 C C . ALA D 1 120 ? 85.917 10.999 -25.414 1.00 21.14 120 ALA D C 1
ATOM 9142 O O . ALA D 1 120 ? 86.917 11.387 -24.814 1.00 20.03 120 ALA D O 1
ATOM 9144 N N . THR D 1 121 ? 85.475 9.753 -25.328 1.00 24.76 121 THR D N 1
ATOM 9145 C CA . THR D 1 121 ? 86.253 8.745 -24.624 1.00 25.48 121 THR D CA 1
ATOM 9146 C C . THR D 1 121 ? 86.578 7.797 -25.766 1.00 25.26 121 THR D C 1
ATOM 9147 O O . THR D 1 121 ? 85.696 7.126 -26.296 1.00 26.18 121 THR D O 1
ATOM 9151 N N . PRO D 1 122 ? 87.853 7.751 -26.179 1.00 25.30 122 PRO D N 1
ATOM 9152 C CA . PRO D 1 122 ? 88.257 6.878 -27.284 1.00 24.82 122 PRO D CA 1
ATOM 9153 C C . PRO D 1 122 ? 87.644 5.480 -27.211 1.00 25.05 122 PRO D C 1
ATOM 9154 O O . PRO D 1 122 ? 87.574 4.876 -26.141 1.00 23.60 122 PRO D O 1
ATOM 9158 N N . PRO D 1 123 ? 87.202 4.945 -28.361 1.00 24.29 123 PRO D N 1
ATOM 9159 C CA . PRO D 1 123 ? 87.254 5.572 -29.687 1.00 24.29 123 PRO D CA 1
ATOM 9160 C C . PRO D 1 123 ? 86.006 6.356 -30.110 1.00 23.03 123 PRO D C 1
ATOM 9161 O O . PRO D 1 123 ? 85.799 6.573 -31.305 1.00 23.85 123 PRO D O 1
ATOM 9165 N N . ASP D 1 124 ? 85.177 6.780 -29.161 1.00 20.28 124 ASP D N 1
ATOM 9166 C CA . ASP D 1 124 ? 83.962 7.511 -29.525 1.00 20.40 124 ASP D CA 1
ATOM 9167 C C . ASP D 1 124 ? 84.159 9.026 -29.635 1.00 19.56 124 ASP D C 1
ATOM 9168 O O . ASP D 1 124 ? 84.566 9.674 -28.673 1.00 17.21 124 ASP D O 1
ATOM 9173 N N . ASP D 1 125 ? 83.849 9.582 -30.805 1.00 18.74 125 ASP D N 1
ATOM 9174 C CA . ASP D 1 125 ? 83.986 11.016 -31.036 1.00 19.40 125 ASP D CA 1
ATOM 9175 C C . ASP D 1 125 ? 83.038 11.852 -30.186 1.00 19.21 125 ASP D C 1
ATOM 9176 O O . ASP D 1 125 ? 81.864 11.510 -30.017 1.00 19.06 125 ASP D O 1
ATOM 9181 N N . GLY D 1 126 ? 83.567 12.956 -29.664 1.00 19.04 126 GLY D N 1
ATOM 9182 C CA . GLY D 1 126 ? 82.794 13.862 -28.834 1.00 18.22 126 GLY D CA 1
ATOM 9183 C C . GLY D 1 126 ? 81.936 14.827 -29.629 1.00 18.16 126 GLY D C 1
ATOM 9184 O O . GLY D 1 126 ? 81.783 14.677 -30.844 1.00 17.56 126 GLY D O 1
ATOM 9185 N N . ASN D 1 127 ? 81.387 15.833 -28.952 1.00 16.65 127 ASN D N 1
ATOM 9186 C CA . ASN D 1 127 ? 80.515 16.795 -29.611 1.00 15.79 127 ASN D CA 1
ATOM 9187 C C . ASN D 1 127 ? 80.982 18.253 -29.663 1.00 16.03 127 ASN D C 1
ATOM 9188 O O . ASN D 1 127 ? 80.160 19.163 -29.776 1.00 13.97 127 ASN D O 1
ATOM 9193 N N . LEU D 1 128 ? 82.293 18.475 -29.588 1.00 16.14 128 LEU D N 1
ATOM 9194 C CA . LEU D 1 128 ? 82.834 19.832 -29.686 1.00 18.16 128 LEU D CA 1
ATOM 9195 C C . LEU D 1 128 ? 82.955 20.097 -31.183 1.00 17.76 128 LEU D C 1
ATOM 9196 O O . LEU D 1 128 ? 84.037 19.977 -31.765 1.00 19.46 128 LEU D O 1
ATOM 9201 N N . CYS D 1 129 ? 81.831 20.441 -31.802 1.00 17.40 129 CYS D N 1
ATOM 9202 C CA . CYS D 1 129 ? 81.783 20.675 -33.240 1.00 16.93 129 CYS D CA 1
ATOM 9203 C C . CYS D 1 129 ? 80.484 21.389 -33.578 1.00 14.93 129 CYS D C 1
ATOM 9204 O O . CYS D 1 129 ? 79.750 21.792 -32.680 1.00 15.76 129 CYS D O 1
ATOM 9207 N N . ARG D 1 130 ? 80.195 21.530 -34.870 1.00 15.20 130 ARG D N 1
ATOM 9208 C CA . ARG D 1 130 ? 78.976 22.209 -35.318 1.00 16.64 130 ARG D CA 1
ATOM 9209 C C . ARG D 1 130 ? 77.732 21.332 -35.281 1.00 16.37 130 ARG D C 1
ATOM 9210 O O . ARG D 1 130 ? 76.691 21.730 -34.759 1.00 17.06 130 ARG D O 1
ATOM 9218 N N . PHE D 1 131 ? 77.836 20.153 -35.882 1.00 16.97 131 PHE D N 1
ATOM 9219 C CA . PHE D 1 131 ? 76.714 19.231 -35.937 1.00 17.71 131 PHE D CA 1
ATOM 9220 C C . PHE D 1 131 ? 77.113 17.871 -35.399 1.00 17.30 131 PHE D C 1
ATOM 9221 O O . PHE D 1 131 ? 78.177 17.338 -35.721 1.00 18.24 131 PHE D O 1
ATOM 9229 N N . TYR D 1 132 ? 76.237 17.315 -34.576 1.00 17.00 132 TYR D N 1
ATOM 9230 C CA . TYR D 1 132 ? 76.489 16.044 -33.918 1.00 16.32 132 TYR D CA 1
ATOM 9231 C C . TYR D 1 132 ? 75.190 15.248 -33.822 1.00 16.18 132 TYR D C 1
ATOM 9232 O O . TYR D 1 132 ? 74.145 15.808 -33.493 1.00 16.12 132 TYR D O 1
ATOM 9241 N N . LYS D 1 133 ? 75.240 13.954 -34.129 1.00 15.82 133 LYS D N 1
ATOM 9242 C CA . LYS D 1 133 ? 74.037 13.138 -34.024 1.00 16.01 133 LYS D CA 1
ATOM 9243 C C . LYS D 1 133 ? 74.153 12.300 -32.758 1.00 15.66 133 LYS D C 1
ATOM 9244 O O . LYS D 1 133 ? 75.254 11.937 -32.333 1.00 15.89 133 LYS D O 1
ATOM 9250 N N . HIS D 1 134 ? 73.015 12.002 -32.150 1.00 15.09 134 HIS D N 1
ATOM 9251 C CA . HIS D 1 134 ? 73.013 11.264 -30.897 1.00 15.51 134 HIS D CA 1
ATOM 9252 C C . HIS D 1 134 ? 71.705 10.504 -30.747 1.00 15.62 134 HIS D C 1
ATOM 9253 O O . HIS D 1 134 ? 70.689 10.893 -31.319 1.00 15.16 134 HIS D O 1
ATOM 9260 N N . ASN D 1 135 ? 71.729 9.423 -29.976 1.00 17.80 135 ASN D N 1
ATOM 9261 C CA . ASN D 1 135 ? 70.515 8.656 -29.749 1.00 17.67 135 ASN D CA 1
ATOM 9262 C C . ASN D 1 135 ? 69.485 9.603 -29.144 1.00 17.19 135 ASN D C 1
ATOM 9263 O O . ASN D 1 135 ? 69.766 10.292 -28.162 1.00 15.67 135 ASN D O 1
ATOM 9268 N N . ALA D 1 136 ? 68.296 9.632 -29.737 1.00 16.44 136 ALA D N 1
ATOM 9269 C CA . ALA D 1 136 ? 67.223 10.518 -29.300 1.00 17.80 136 ALA D CA 1
ATOM 9270 C C . ALA D 1 136 ? 66.792 10.343 -27.851 1.00 18.86 136 ALA D C 1
ATOM 9271 O O . ALA D 1 136 ? 66.380 11.306 -27.201 1.00 18.55 136 ALA D O 1
ATOM 9273 N N . ALA D 1 137 ? 66.880 9.121 -27.341 1.00 18.36 137 ALA D N 1
ATOM 9274 C CA . ALA D 1 137 ? 66.482 8.868 -25.966 1.00 18.61 137 ALA D CA 1
ATOM 9275 C C . ALA D 1 137 ? 67.409 9.590 -24.993 1.00 18.84 137 ALA D C 1
ATOM 9276 O O . ALA D 1 137 ? 67.032 9.848 -23.848 1.00 18.33 137 ALA D O 1
ATOM 9278 N N . PHE D 1 138 ? 68.616 9.922 -25.447 1.00 17.37 138 PHE D N 1
ATOM 9279 C CA . PHE D 1 138 ? 69.568 10.598 -24.577 1.00 15.93 138 PHE D CA 1
ATOM 9280 C C . PHE D 1 138 ? 69.794 12.085 -24.835 1.00 15.96 138 PHE D C 1
ATOM 9281 O O . PHE D 1 138 ? 70.844 12.639 -24.511 1.00 15.71 138 PHE D O 1
ATOM 9289 N N . CYS D 1 139 ? 68.775 12.716 -25.407 1.00 15.57 139 CYS D N 1
ATOM 9290 C CA . CYS D 1 139 ? 68.754 14.151 -25.661 1.00 16.40 139 CYS D CA 1
ATOM 9291 C C . CYS D 1 139 ? 67.468 14.562 -24.953 1.00 16.60 139 CYS D C 1
ATOM 9292 O O . CYS D 1 139 ? 66.395 14.029 -25.242 1.00 17.03 139 CYS D O 1
ATOM 9295 N N . TYR D 1 140 ? 67.576 15.486 -24.006 1.00 15.89 140 TYR D N 1
ATOM 9296 C CA . TYR D 1 140 ? 66.414 15.909 -23.244 1.00 16.51 140 TYR D CA 1
ATOM 9297 C C . TYR D 1 140 ? 66.086 17.361 -23.503 1.00 17.29 140 TYR D C 1
ATOM 9298 O O . TYR D 1 140 ? 66.965 18.220 -23.471 1.00 17.13 140 TYR D O 1
ATOM 9307 N N A LYS D 1 141 ? 64.810 17.632 -23.744 0.50 16.67 141 LYS D N 1
ATOM 9308 N N B LYS D 1 141 ? 64.813 17.636 -23.764 0.50 17.54 141 LYS D N 1
ATOM 9309 C CA A LYS D 1 141 ? 64.360 18.987 -24.014 0.50 18.87 141 LYS D CA 1
ATOM 9310 C CA B LYS D 1 141 ? 64.380 18.996 -24.041 0.50 20.31 141 LYS D CA 1
ATOM 9311 C C A LYS D 1 141 ? 64.549 19.875 -22.793 0.50 19.38 141 LYS D C 1
ATOM 9312 C C B LYS D 1 141 ? 64.524 19.881 -22.811 0.50 20.28 141 LYS D C 1
ATOM 9313 O O A LYS D 1 141 ? 64.260 19.473 -21.664 0.50 18.91 141 LYS D O 1
ATOM 9314 O O B LYS D 1 141 ? 64.183 19.484 -21.695 0.50 19.95 141 LYS D O 1
ATOM 9325 N N . LEU D 1 142 ? 65.052 21.081 -23.027 1.00 19.18 142 LEU D N 1
ATOM 9326 C CA . LEU D 1 142 ? 65.265 22.039 -21.959 1.00 19.53 142 LEU D CA 1
ATOM 9327 C C . LEU D 1 142 ? 64.089 23.000 -21.899 1.00 20.09 142 LEU D C 1
ATOM 9328 O O . LEU D 1 142 ? 63.576 23.428 -22.932 1.00 20.71 142 LEU D O 1
ATOM 9333 N N . PRO D 1 143 ? 63.627 23.329 -20.686 1.00 20.74 143 PRO D N 1
ATOM 9334 C CA . PRO D 1 143 ? 62.507 24.264 -20.552 1.00 21.00 143 PRO D CA 1
ATOM 9335 C C . PRO D 1 143 ? 63.035 25.629 -21.005 1.00 20.23 143 PRO D C 1
ATOM 9336 O O . PRO D 1 143 ? 64.247 25.855 -21.003 1.00 17.67 143 PRO D O 1
ATOM 9340 N N . ASP D 1 144 ? 62.142 26.537 -21.382 1.00 20.93 144 ASP D N 1
ATOM 9341 C CA . ASP D 1 144 ? 62.564 27.856 -21.838 1.00 22.18 144 ASP D CA 1
ATOM 9342 C C . ASP D 1 144 ? 63.356 28.640 -20.801 1.00 21.78 144 ASP D C 1
ATOM 9343 O O . ASP D 1 144 ? 64.183 29.480 -21.157 1.00 23.32 144 ASP D O 1
ATOM 9348 N N . ASN D 1 145 ? 63.108 28.365 -19.522 1.00 19.70 145 ASN D N 1
ATOM 9349 C CA . ASN D 1 145 ? 63.789 29.082 -18.454 1.00 19.34 145 ASN D CA 1
ATOM 9350 C C . ASN D 1 145 ? 65.102 28.439 -18.019 1.00 18.01 145 ASN D C 1
ATOM 9351 O O . ASN D 1 145 ? 65.615 28.736 -16.945 1.00 20.17 145 ASN D O 1
ATOM 9356 N N . VAL D 1 146 ? 65.638 27.556 -18.854 1.00 16.87 146 VAL D N 1
ATOM 9357 C CA . VAL D 1 146 ? 66.919 26.911 -18.572 1.00 16.08 146 VAL D CA 1
ATOM 9358 C C . VAL D 1 146 ? 67.830 27.193 -19.763 1.00 15.98 146 VAL D C 1
ATOM 9359 O O . VAL D 1 146 ? 67.511 26.834 -20.897 1.00 14.89 146 VAL D O 1
ATOM 9363 N N . THR D 1 147 ? 68.966 27.835 -19.507 1.00 16.43 147 THR D N 1
ATOM 9364 C CA . THR D 1 147 ? 69.885 28.196 -20.583 1.00 16.09 147 THR D CA 1
ATOM 9365 C C . THR D 1 147 ? 70.670 27.038 -21.171 1.00 16.26 147 THR D C 1
ATOM 9366 O O . THR D 1 147 ? 70.705 25.938 -20.615 1.00 15.13 147 THR D O 1
ATOM 9370 N N . PHE D 1 148 ? 71.296 27.294 -22.315 1.00 15.89 148 PHE D N 1
ATOM 9371 C CA . PHE D 1 148 ? 72.098 26.281 -22.979 1.00 16.27 148 PHE D CA 1
ATOM 9372 C C . PHE D 1 148 ? 73.292 25.897 -22.122 1.00 15.16 148 PHE D C 1
ATOM 9373 O O . PHE D 1 148 ? 73.641 24.723 -22.032 1.00 15.40 148 PHE D O 1
ATOM 9381 N N . GLU D 1 149 ? 73.931 26.880 -21.496 1.00 13.77 149 GLU D N 1
ATOM 9382 C CA . GLU D 1 149 ? 75.089 26.576 -20.667 1.00 13.83 149 GLU D CA 1
ATOM 9383 C C . GLU D 1 149 ? 74.678 25.751 -19.450 1.00 14.03 149 GLU D C 1
ATOM 9384 O O . GLU D 1 149 ? 75.426 24.881 -19.009 1.00 13.02 149 GLU D O 1
ATOM 9390 N N . GLU D 1 150 ? 73.491 26.013 -18.913 1.00 14.31 150 GLU D N 1
ATOM 9391 C CA . GLU D 1 150 ? 73.014 25.221 -17.782 1.00 16.22 150 GLU D CA 1
ATOM 9392 C C . GLU D 1 150 ? 72.822 23.794 -18.307 1.00 15.03 150 GLU D C 1
ATOM 9393 O O . GLU D 1 150 ? 73.162 22.828 -17.634 1.00 16.16 150 GLU D O 1
ATOM 9399 N N . GLY D 1 151 ? 72.292 23.680 -19.525 1.00 14.79 151 GLY D N 1
ATOM 9400 C CA . GLY D 1 151 ? 72.081 22.374 -20.127 1.00 14.06 151 GLY D CA 1
ATOM 9401 C C . GLY D 1 151 ? 73.399 21.631 -20.264 1.00 16.11 151 GLY D C 1
ATOM 9402 O O . GLY D 1 151 ? 73.470 20.416 -20.052 1.00 13.82 151 GLY D O 1
ATOM 9403 N N . ALA D 1 152 ? 74.449 22.369 -20.622 1.00 13.22 152 ALA D N 1
ATOM 9404 C CA . ALA D 1 152 ? 75.778 21.793 -20.773 1.00 14.00 152 ALA D CA 1
ATOM 9405 C C . ALA D 1 152 ? 76.314 21.395 -19.398 1.00 13.99 152 ALA D C 1
ATOM 9406 O O . ALA D 1 152 ? 76.989 20.375 -19.256 1.00 14.58 152 ALA D O 1
ATOM 9408 N N . LEU D 1 153 ? 76.010 22.212 -18.393 1.00 14.07 153 LEU D N 1
ATOM 9409 C CA . LEU D 1 153 ? 76.467 21.965 -17.030 1.00 13.80 153 LEU D CA 1
ATOM 9410 C C . LEU D 1 153 ? 75.778 20.775 -16.363 1.00 15.51 153 LEU D C 1
ATOM 9411 O O . LEU D 1 153 ? 76.179 20.352 -15.281 1.00 15.00 153 LEU D O 1
ATOM 9416 N N . ILE D 1 154 ? 74.744 20.234 -17.000 1.00 15.77 154 ILE D N 1
ATOM 9417 C CA . ILE D 1 154 ? 74.051 19.078 -16.437 1.00 15.16 154 ILE D CA 1
ATOM 9418 C C . ILE D 1 154 ? 74.994 17.876 -16.371 1.00 14.71 154 ILE D C 1
ATOM 9419 O O . ILE D 1 154 ? 74.875 17.032 -15.484 1.00 15.55 154 ILE D O 1
ATOM 9424 N N . GLU D 1 155 ? 75.944 17.806 -17.300 1.00 14.16 155 GLU D N 1
ATOM 9425 C CA . GLU D 1 155 ? 76.882 16.688 -17.328 1.00 13.49 155 GLU D CA 1
ATOM 9426 C C . GLU D 1 155 ? 77.711 16.625 -16.039 1.00 14.26 155 GLU D C 1
ATOM 9427 O O . GLU D 1 155 ? 77.716 15.597 -15.361 1.00 13.94 155 GLU D O 1
ATOM 9433 N N . PRO D 1 156 ? 78.433 17.710 -15.685 1.00 13.88 156 PRO D N 1
ATOM 9434 C CA . PRO D 1 156 ? 79.210 17.633 -14.442 1.00 13.74 156 PRO D CA 1
ATOM 9435 C C . PRO D 1 156 ? 78.298 17.568 -13.214 1.00 13.59 156 PRO D C 1
ATOM 9436 O O . PRO D 1 156 ? 78.602 16.883 -12.238 1.00 14.18 156 PRO D O 1
ATOM 9440 N N . LEU D 1 157 ? 77.173 18.269 -13.272 1.00 11.99 157 LEU D N 1
ATOM 9441 C CA . LEU D 1 157 ? 76.231 18.261 -12.158 1.00 13.95 157 LEU D CA 1
ATOM 9442 C C . LEU D 1 157 ? 75.733 16.835 -11.901 1.00 13.56 157 LEU D C 1
ATOM 9443 O O . LEU D 1 157 ? 75.509 16.435 -10.749 1.00 11.70 157 LEU D O 1
ATOM 9448 N N . SER D 1 158 ? 75.562 16.076 -12.979 1.00 13.51 158 SER D N 1
ATOM 9449 C CA . SER D 1 158 ? 75.089 14.697 -12.875 1.00 13.93 158 SER D CA 1
ATOM 9450 C C . SER D 1 158 ? 76.079 13.819 -12.122 1.00 15.26 158 SER D C 1
ATOM 9451 O O . SER D 1 158 ? 75.686 12.843 -11.482 1.00 15.31 158 SER D O 1
ATOM 9454 N N . VAL D 1 159 ? 77.363 14.155 -12.195 1.00 14.33 159 VAL D N 1
ATOM 9455 C CA . VAL D 1 159 ? 78.356 13.381 -11.464 1.00 13.48 159 VAL D CA 1
ATOM 9456 C C . VAL D 1 159 ? 78.059 13.600 -9.979 1.00 14.86 159 VAL D C 1
ATOM 9457 O O . VAL D 1 159 ? 78.134 12.670 -9.168 1.00 14.48 159 VAL D O 1
ATOM 9461 N N . GLY D 1 160 ? 77.704 14.836 -9.633 1.00 13.90 160 GLY D N 1
ATOM 9462 C CA . GLY D 1 160 ? 77.384 15.153 -8.252 1.00 11.95 160 GLY D CA 1
ATOM 9463 C C . GLY D 1 160 ? 76.079 14.502 -7.818 1.00 12.81 160 GLY D C 1
ATOM 9464 O O . GLY D 1 160 ? 75.953 14.028 -6.688 1.00 12.26 160 GLY D O 1
ATOM 9465 N N . ILE D 1 161 ? 75.097 14.483 -8.713 1.00 12.19 161 ILE D N 1
ATOM 9466 C CA . ILE D 1 161 ? 73.808 13.881 -8.402 1.00 13.43 161 ILE D CA 1
ATOM 9467 C C . ILE D 1 161 ? 73.994 12.385 -8.162 1.00 13.32 161 ILE D C 1
ATOM 9468 O O . ILE D 1 161 ? 73.520 11.844 -7.163 1.00 11.86 161 ILE D O 1
ATOM 9473 N N . HIS D 1 162 ? 74.702 11.728 -9.076 1.00 12.56 162 HIS D N 1
ATOM 9474 C CA . HIS D 1 162 ? 74.950 10.294 -8.961 1.00 13.36 162 HIS D CA 1
ATOM 9475 C C . HIS D 1 162 ? 75.738 9.985 -7.689 1.00 14.03 162 HIS D C 1
ATOM 9476 O O . HIS D 1 162 ? 75.401 9.054 -6.953 1.00 12.41 162 HIS D O 1
ATOM 9483 N N . ALA D 1 163 ? 76.774 10.780 -7.423 1.00 12.40 163 ALA D N 1
ATOM 9484 C CA . ALA D 1 163 ? 77.612 10.578 -6.245 1.00 11.95 163 ALA D CA 1
ATOM 9485 C C . ALA D 1 163 ? 76.834 10.693 -4.937 1.00 12.39 163 ALA D C 1
ATOM 9486 O O . ALA D 1 163 ? 76.991 9.862 -4.042 1.00 11.23 163 ALA D O 1
ATOM 9488 N N . CYS D 1 164 ? 75.997 11.719 -4.819 1.00 11.11 164 CYS D N 1
ATOM 9489 C CA . CYS D 1 164 ? 75.218 11.894 -3.600 1.00 11.92 164 CYS D CA 1
ATOM 9490 C C . CYS D 1 164 ? 74.187 10.772 -3.445 1.00 11.23 164 CYS D C 1
ATOM 9491 O O . CYS D 1 164 ? 73.877 10.352 -2.330 1.00 10.88 164 CYS D O 1
ATOM 9494 N N . ARG D 1 165 ? 73.671 10.280 -4.565 1.00 11.88 165 ARG D N 1
ATOM 9495 C CA . ARG D 1 165 ? 72.705 9.186 -4.527 1.00 13.99 165 ARG D CA 1
ATOM 9496 C C . ARG D 1 165 ? 73.404 7.933 -4.015 1.00 12.99 165 ARG D C 1
ATOM 9497 O O . ARG D 1 165 ? 72.902 7.236 -3.136 1.00 14.03 165 ARG D O 1
ATOM 9505 N N . ARG D 1 166 ? 74.562 7.646 -4.593 1.00 13.34 166 ARG D N 1
ATOM 9506 C CA . ARG D 1 166 ? 75.345 6.483 -4.198 1.00 14.30 166 ARG D CA 1
ATOM 9507 C C . ARG D 1 166 ? 75.757 6.586 -2.729 1.00 14.94 166 ARG D C 1
ATOM 9508 O O . ARG D 1 166 ? 75.905 5.575 -2.041 1.00 14.53 166 ARG D O 1
ATOM 9516 N N . GLY D 1 167 ? 75.938 7.814 -2.251 1.00 13.13 167 GLY D N 1
ATOM 9517 C CA . GLY D 1 167 ? 76.333 8.010 -0.869 1.00 12.27 167 GLY D CA 1
ATOM 9518 C C . GLY D 1 167 ? 75.159 7.985 0.095 1.00 13.38 167 GLY D C 1
ATOM 9519 O O . GLY D 1 167 ? 75.347 7.847 1.300 1.00 14.82 167 GLY D O 1
ATOM 9520 N N . GLY D 1 168 ? 73.947 8.112 -0.433 1.00 13.01 168 GLY D N 1
ATOM 9521 C CA . GLY D 1 168 ? 72.772 8.117 0.421 1.00 13.81 168 GLY D CA 1
ATOM 9522 C C . GLY D 1 168 ? 72.608 9.450 1.134 1.00 14.60 168 GLY D C 1
ATOM 9523 O O . GLY D 1 168 ? 72.010 9.524 2.205 1.00 14.40 168 GLY D O 1
ATOM 9524 N N . VAL D 1 169 ? 73.146 10.515 0.550 1.00 14.23 169 VAL D N 1
ATOM 9525 C CA . VAL D 1 169 ? 73.026 11.832 1.166 1.00 12.99 169 VAL D CA 1
ATOM 9526 C C . VAL D 1 169 ? 71.558 12.186 1.315 1.00 12.86 169 VAL D C 1
ATOM 9527 O O . VAL D 1 169 ? 70.780 12.047 0.371 1.00 13.99 169 VAL D O 1
ATOM 9531 N N . THR D 1 170 ? 71.163 12.634 2.498 1.00 12.40 170 THR D N 1
ATOM 9532 C CA . THR D 1 170 ? 69.769 12.997 2.680 1.00 14.40 170 THR D CA 1
ATOM 9533 C C . THR D 1 170 ? 69.571 14.057 3.762 1.00 14.21 170 THR D C 1
ATOM 9534 O O . THR D 1 170 ? 70.533 14.591 4.310 1.00 13.82 170 THR D O 1
ATOM 9538 N N . LEU D 1 171 ? 68.313 14.354 4.051 1.00 14.82 171 LEU D N 1
ATOM 9539 C CA . LEU D 1 171 ? 67.930 15.373 5.022 1.00 16.31 171 LEU D CA 1
ATOM 9540 C C . LEU D 1 171 ? 68.668 15.358 6.367 1.00 15.71 171 LEU D C 1
ATOM 9541 O O . LEU D 1 171 ? 68.691 14.350 7.066 1.00 15.46 171 LEU D O 1
ATOM 9546 N N . GLY D 1 172 ? 69.272 16.490 6.719 1.00 16.00 172 GLY D N 1
ATOM 9547 C CA . GLY D 1 172 ? 69.967 16.600 7.991 1.00 14.86 172 GLY D CA 1
ATOM 9548 C C . GLY D 1 172 ? 71.396 16.101 8.057 1.00 15.33 172 GLY D C 1
ATOM 9549 O O . GLY D 1 172 ? 72.080 16.314 9.056 1.00 14.44 172 GLY D O 1
ATOM 9550 N N . HIS D 1 173 ? 71.858 15.445 7.000 1.00 13.73 173 HIS D N 1
ATOM 9551 C CA . HIS D 1 173 ? 73.215 14.914 6.980 1.00 15.07 173 HIS D CA 1
ATOM 9552 C C . HIS D 1 173 ? 74.322 15.951 7.073 1.00 15.03 173 HIS D C 1
ATOM 9553 O O . HIS D 1 173 ? 74.152 17.110 6.697 1.00 13.89 173 HIS D O 1
ATOM 9560 N N . LYS D 1 174 ? 75.456 15.491 7.588 1.00 14.03 174 LYS D N 1
ATOM 9561 C CA . LYS D 1 174 ? 76.668 16.280 7.691 1.00 16.13 174 LYS D CA 1
ATOM 9562 C C . LYS D 1 174 ? 77.505 15.582 6.623 1.00 15.82 174 LYS D C 1
ATOM 9563 O O . LYS D 1 174 ? 77.791 14.388 6.734 1.00 14.06 174 LYS D O 1
ATOM 9569 N N . VAL D 1 175 ? 77.875 16.313 5.579 1.00 13.95 175 VAL D N 1
ATOM 9570 C CA . VAL D 1 175 ? 78.630 15.716 4.483 1.00 14.37 175 VAL D CA 1
ATOM 9571 C C . VAL D 1 175 ? 80.009 16.318 4.279 1.00 16.07 175 VAL D C 1
ATOM 9572 O O . VAL D 1 175 ? 80.177 17.539 4.304 1.00 15.75 175 VAL D O 1
ATOM 9576 N N . LEU D 1 176 ? 80.992 15.449 4.077 1.00 14.15 176 LEU D N 1
ATOM 9577 C CA . LEU D 1 176 ? 82.356 15.882 3.817 1.00 14.30 176 LEU D CA 1
ATOM 9578 C C . LEU D 1 176 ? 82.636 15.694 2.330 1.00 15.65 176 LEU D C 1
ATOM 9579 O O . LEU D 1 176 ? 82.459 14.599 1.791 1.00 14.81 176 LEU D O 1
ATOM 9584 N N . VAL D 1 177 ? 83.051 16.766 1.664 1.00 14.96 177 VAL D N 1
ATOM 9585 C CA . VAL D 1 177 ? 83.391 16.692 0.248 1.00 14.28 177 VAL D CA 1
ATOM 9586 C C . VAL D 1 177 ? 84.879 17.001 0.146 1.00 15.25 177 VAL D C 1
ATOM 9587 O O . VAL D 1 177 ? 85.312 18.104 0.487 1.00 16.09 177 VAL D O 1
ATOM 9591 N N . CYS D 1 178 ? 85.662 16.019 -0.292 1.00 15.44 178 CYS D N 1
ATOM 9592 C CA . CYS D 1 178 ? 87.104 16.204 -0.436 1.00 16.21 178 CYS D CA 1
ATOM 9593 C C . CYS D 1 178 ? 87.411 16.697 -1.850 1.00 17.67 178 CYS D C 1
ATOM 9594 O O . CYS D 1 178 ? 87.196 15.983 -2.833 1.00 14.73 178 CYS D O 1
ATOM 9597 N N . GLY D 1 179 ? 87.907 17.929 -1.944 1.00 16.65 179 GLY D N 1
ATOM 9598 C CA . GLY D 1 179 ? 88.224 18.499 -3.239 1.00 15.69 179 GLY D CA 1
ATOM 9599 C C . GLY D 1 179 ? 87.216 19.564 -3.624 1.00 17.30 179 GLY D C 1
ATOM 9600 O O . GLY D 1 179 ? 86.002 19.356 -3.520 1.00 16.91 179 GLY D O 1
ATOM 9601 N N . ALA D 1 180 ? 87.716 20.714 -4.063 1.00 13.69 180 ALA D N 1
ATOM 9602 C CA . ALA D 1 180 ? 86.852 21.814 -4.458 1.00 14.89 180 ALA D CA 1
ATOM 9603 C C . ALA D 1 180 ? 87.012 22.139 -5.942 1.00 16.40 180 ALA D C 1
ATOM 9604 O O . ALA D 1 180 ? 86.898 23.295 -6.356 1.00 15.88 180 ALA D O 1
ATOM 9606 N N . GLY D 1 181 ? 87.296 21.110 -6.734 1.00 16.95 181 GLY D N 1
ATOM 9607 C CA . GLY D 1 181 ? 87.407 21.290 -8.167 1.00 17.13 181 GLY D CA 1
ATOM 9608 C C . GLY D 1 181 ? 85.967 21.346 -8.643 1.00 17.78 181 GLY D C 1
ATOM 9609 O O . GLY D 1 181 ? 85.061 21.280 -7.811 1.00 17.88 181 GLY D O 1
ATOM 9610 N N . PRO D 1 182 ? 85.704 21.465 -9.952 1.00 17.22 182 PRO D N 1
ATOM 9611 C CA . PRO D 1 182 ? 84.298 21.519 -10.360 1.00 16.91 182 PRO D CA 1
ATOM 9612 C C . PRO D 1 182 ? 83.453 20.330 -9.901 1.00 15.30 182 PRO D C 1
ATOM 9613 O O . PRO D 1 182 ? 82.257 20.476 -9.677 1.00 14.23 182 PRO D O 1
ATOM 9617 N N . ILE D 1 183 ? 84.067 19.160 -9.747 1.00 16.01 183 ILE D N 1
ATOM 9618 C CA . ILE D 1 183 ? 83.312 17.984 -9.304 1.00 16.33 183 ILE D CA 1
ATOM 9619 C C . ILE D 1 183 ? 82.925 18.104 -7.828 1.00 16.79 183 ILE D C 1
ATOM 9620 O O . ILE D 1 183 ? 81.795 17.791 -7.445 1.00 15.91 183 ILE D O 1
ATOM 9625 N N . GLY D 1 184 ? 83.860 18.557 -6.999 1.00 15.91 184 GLY D N 1
ATOM 9626 C CA . GLY D 1 184 ? 83.547 18.730 -5.592 1.00 13.10 184 GLY D CA 1
ATOM 9627 C C . GLY D 1 184 ? 82.500 19.826 -5.458 1.00 13.63 184 GLY D C 1
ATOM 9628 O O . GLY D 1 184 ? 81.622 19.767 -4.598 1.00 11.80 184 GLY D O 1
ATOM 9629 N N A MET D 1 185 ? 82.582 20.834 -6.321 0.50 12.71 185 MET D N 1
ATOM 9630 N N B MET D 1 185 ? 82.594 20.819 -6.339 0.50 14.02 185 MET D N 1
ATOM 9631 C CA A MET D 1 185 ? 81.635 21.942 -6.271 0.50 13.38 185 MET D CA 1
ATOM 9632 C CA B MET D 1 185 ? 81.672 21.950 -6.352 0.50 15.73 185 MET D CA 1
ATOM 9633 C C A MET D 1 185 ? 80.199 21.537 -6.601 0.50 13.82 185 MET D C 1
ATOM 9634 C C B MET D 1 185 ? 80.225 21.540 -6.609 0.50 15.33 185 MET D C 1
ATOM 9635 O O A MET D 1 185 ? 79.267 21.947 -5.907 0.50 13.78 185 MET D O 1
ATOM 9636 O O B MET D 1 185 ? 79.319 21.941 -5.877 0.50 15.32 185 MET D O 1
ATOM 9645 N N . VAL D 1 186 ? 80.006 20.746 -7.654 1.00 15.17 186 VAL D N 1
ATOM 9646 C CA . VAL D 1 186 ? 78.652 20.306 -7.993 1.00 14.20 186 VAL D CA 1
ATOM 9647 C C . VAL D 1 186 ? 78.151 19.354 -6.909 1.00 12.85 186 VAL D C 1
ATOM 9648 O O . VAL D 1 186 ? 76.962 19.330 -6.593 1.00 11.70 186 VAL D O 1
ATOM 9652 N N . THR D 1 187 ? 79.063 18.578 -6.334 1.00 12.71 187 THR D N 1
ATOM 9653 C CA . THR D 1 187 ? 78.695 17.642 -5.276 1.00 12.67 187 THR D CA 1
ATOM 9654 C C . THR D 1 187 ? 78.148 18.460 -4.100 1.00 15.70 187 THR D C 1
ATOM 9655 O O . THR D 1 187 ? 77.125 18.112 -3.502 1.00 15.98 187 THR D O 1
ATOM 9659 N N . LEU D 1 188 ? 78.832 19.561 -3.794 1.00 16.51 188 LEU D N 1
ATOM 9660 C CA . LEU D 1 188 ? 78.426 20.475 -2.730 1.00 14.51 188 LEU D CA 1
ATOM 9661 C C . LEU D 1 188 ? 77.024 21.009 -3.023 1.00 14.21 188 LEU D C 1
ATOM 9662 O O . LEU D 1 188 ? 76.150 20.994 -2.159 1.00 13.89 188 LEU D O 1
ATOM 9667 N N . LEU D 1 189 ? 76.813 21.482 -4.249 1.00 12.90 189 LEU D N 1
ATOM 9668 C CA . LEU D 1 189 ? 75.511 22.023 -4.639 1.00 13.30 189 LEU D CA 1
ATOM 9669 C C . LEU D 1 189 ? 74.393 20.997 -4.498 1.00 13.52 189 LEU D C 1
ATOM 9670 O O . LEU D 1 189 ? 73.301 21.309 -4.018 1.00 12.22 189 LEU D O 1
ATOM 9675 N N . VAL D 1 190 ? 74.666 19.774 -4.937 1.00 13.39 190 VAL D N 1
ATOM 9676 C CA . VAL D 1 190 ? 73.677 18.705 -4.861 1.00 12.53 190 VAL D CA 1
ATOM 9677 C C . VAL D 1 190 ? 73.388 18.315 -3.412 1.00 13.48 190 VAL D C 1
ATOM 9678 O O . VAL D 1 190 ? 72.230 18.163 -3.027 1.00 15.60 190 VAL D O 1
ATOM 9682 N N . ALA D 1 191 ? 74.439 18.158 -2.612 1.00 13.26 191 ALA D N 1
ATOM 9683 C CA . ALA D 1 191 ? 74.268 17.775 -1.218 1.00 14.47 191 ALA D CA 1
ATOM 9684 C C . ALA D 1 191 ? 73.359 18.758 -0.491 1.00 15.88 191 ALA D C 1
ATOM 9685 O O . ALA D 1 191 ? 72.458 18.356 0.240 1.00 17.43 191 ALA D O 1
ATOM 9687 N N . LYS D 1 192 ? 73.588 20.049 -0.698 1.00 16.29 192 LYS D N 1
ATOM 9688 C CA . LYS D 1 192 ? 72.769 21.066 -0.050 1.00 16.22 192 LYS D CA 1
ATOM 9689 C C . LYS D 1 192 ? 71.330 21.019 -0.561 1.00 16.65 192 LYS D C 1
ATOM 9690 O O . LYS D 1 192 ? 70.385 21.154 0.213 1.00 17.64 192 LYS D O 1
ATOM 9696 N N . ALA D 1 193 ? 71.164 20.819 -1.865 1.00 16.10 193 ALA D N 1
ATOM 9697 C CA . ALA D 1 193 ? 69.831 20.748 -2.453 1.00 15.04 193 ALA D CA 1
ATOM 9698 C C . ALA D 1 193 ? 69.082 19.514 -1.942 1.00 15.80 193 ALA D C 1
ATOM 9699 O O . ALA D 1 193 ? 67.850 19.491 -1.926 1.00 15.11 193 ALA D O 1
ATOM 9701 N N . MET D 1 194 ? 69.827 18.492 -1.528 1.00 14.76 194 MET D N 1
ATOM 9702 C CA . MET D 1 194 ? 69.220 17.271 -1.007 1.00 16.47 194 MET D CA 1
ATOM 9703 C C . MET D 1 194 ? 68.886 17.372 0.482 1.00 17.50 194 MET D C 1
ATOM 9704 O O . MET D 1 194 ? 68.354 16.429 1.073 1.00 18.26 194 MET D O 1
ATOM 9709 N N . GLY D 1 195 ? 69.213 18.509 1.089 1.00 17.22 195 GLY D N 1
ATOM 9710 C CA . GLY D 1 195 ? 68.905 18.707 2.498 1.00 15.56 195 GLY D CA 1
ATOM 9711 C C . GLY D 1 195 ? 70.026 18.518 3.505 1.00 14.86 195 GLY D C 1
ATOM 9712 O O . GLY D 1 195 ? 69.764 18.431 4.705 1.00 16.08 195 GLY D O 1
ATOM 9713 N N . ALA D 1 196 ? 71.272 18.443 3.051 1.00 12.96 196 ALA D N 1
ATOM 9714 C CA . ALA D 1 196 ? 72.365 18.277 4.001 1.00 13.69 196 ALA D CA 1
ATOM 9715 C C . ALA D 1 196 ? 72.360 19.503 4.911 1.00 14.30 196 ALA D C 1
ATOM 9716 O O . ALA D 1 196 ? 72.224 20.625 4.433 1.00 16.39 196 ALA D O 1
ATOM 9718 N N . ALA D 1 197 ? 72.481 19.279 6.217 1.00 14.89 197 ALA D N 1
ATOM 9719 C CA . ALA D 1 197 ? 72.490 20.364 7.194 1.00 13.39 197 ALA D CA 1
ATOM 9720 C C . ALA D 1 197 ? 73.783 21.144 7.099 1.00 14.66 197 ALA D C 1
ATOM 9721 O O . ALA D 1 197 ? 73.790 22.366 7.220 1.00 13.94 197 ALA D O 1
ATOM 9723 N N . GLN D 1 198 ? 74.881 20.425 6.896 1.00 14.70 198 GLN D N 1
ATOM 9724 C CA . GLN D 1 198 ? 76.186 21.048 6.779 1.00 16.83 198 GLN D CA 1
ATOM 9725 C C . GLN D 1 198 ? 77.072 20.283 5.817 1.00 16.62 198 GLN D C 1
ATOM 9726 O O . GLN D 1 198 ? 77.108 19.052 5.830 1.00 16.03 198 GLN D O 1
ATOM 9732 N N . VAL D 1 199 ? 77.783 21.018 4.975 1.00 14.71 199 VAL D N 1
ATOM 9733 C CA . VAL D 1 199 ? 78.712 20.398 4.050 1.00 14.66 199 VAL D CA 1
ATOM 9734 C C . VAL D 1 199 ? 80.075 21.029 4.296 1.00 15.56 199 VAL D C 1
ATOM 9735 O O . VAL D 1 199 ? 80.207 22.256 4.320 1.00 14.71 199 VAL D O 1
ATOM 9739 N N . VAL D 1 200 ? 81.074 20.181 4.515 1.00 15.42 200 VAL D N 1
ATOM 9740 C CA . VAL D 1 200 ? 82.444 20.623 4.744 1.00 16.00 200 VAL D CA 1
ATOM 9741 C C . VAL D 1 200 ? 83.213 20.287 3.477 1.00 16.46 200 VAL D C 1
ATOM 9742 O O . VAL D 1 200 ? 83.149 19.155 2.996 1.00 15.30 200 VAL D O 1
ATOM 9746 N N . VAL D 1 201 ? 83.935 21.261 2.935 1.00 15.12 201 VAL D N 1
ATOM 9747 C CA . VAL D 1 201 ? 84.710 21.036 1.724 1.00 16.17 201 VAL D CA 1
ATOM 9748 C C . VAL D 1 201 ? 86.195 21.220 2.010 1.00 17.21 201 VAL D C 1
ATOM 9749 O O . VAL D 1 201 ? 86.596 22.176 2.684 1.00 16.49 201 VAL D O 1
ATOM 9753 N N . THR D 1 202 ? 87.009 20.295 1.514 1.00 17.30 202 THR D N 1
ATOM 9754 C CA . THR D 1 202 ? 88.447 20.388 1.709 1.00 16.51 202 THR D CA 1
ATOM 9755 C C . THR D 1 202 ? 89.108 20.585 0.359 1.00 18.02 202 THR D C 1
ATOM 9756 O O . THR D 1 202 ? 88.538 20.242 -0.679 1.00 16.06 202 THR D O 1
ATOM 9760 N N . ASP D 1 203 ? 90.315 21.141 0.379 1.00 18.61 203 ASP D N 1
ATOM 9761 C CA . ASP D 1 203 ? 91.078 21.364 -0.841 1.00 19.73 203 ASP D CA 1
ATOM 9762 C C . ASP D 1 203 ? 92.448 21.923 -0.482 1.00 20.48 203 ASP D C 1
ATOM 9763 O O . ASP D 1 203 ? 92.670 22.363 0.646 1.00 18.23 203 ASP D O 1
ATOM 9768 N N . LEU D 1 204 ? 93.366 21.892 -1.440 1.00 21.28 204 LEU D N 1
ATOM 9769 C CA . LEU D 1 204 ? 94.712 22.402 -1.212 1.00 22.25 204 LEU D CA 1
ATOM 9770 C C . LEU D 1 204 ? 94.738 23.902 -1.476 1.00 22.08 204 LEU D C 1
ATOM 9771 O O . LEU D 1 204 ? 95.621 24.610 -0.993 1.00 22.38 204 LEU D O 1
ATOM 9776 N N . SER D 1 205 ? 93.752 24.377 -2.229 1.00 21.89 205 SER D N 1
ATOM 9777 C CA . SER D 1 205 ? 93.665 25.784 -2.601 1.00 21.20 205 SER D CA 1
ATOM 9778 C C . SER D 1 205 ? 92.679 26.638 -1.814 1.00 22.13 205 SER D C 1
ATOM 9779 O O . SER D 1 205 ? 91.477 26.364 -1.785 1.00 19.18 205 SER D O 1
ATOM 9782 N N . ALA D 1 206 ? 93.196 27.698 -1.196 1.00 21.64 206 ALA D N 1
ATOM 9783 C CA . ALA D 1 206 ? 92.360 28.603 -0.425 1.00 23.04 206 ALA D CA 1
ATOM 9784 C C . ALA D 1 206 ? 91.377 29.297 -1.361 1.00 21.79 206 ALA D C 1
ATOM 9785 O O . ALA D 1 206 ? 90.241 29.591 -0.988 1.00 23.27 206 ALA D O 1
ATOM 9787 N N . THR D 1 207 ? 91.821 29.559 -2.584 1.00 21.83 207 THR D N 1
ATOM 9788 C CA . THR D 1 207 ? 90.980 30.220 -3.574 1.00 21.74 207 THR D CA 1
ATOM 9789 C C . THR D 1 207 ? 89.755 29.372 -3.926 1.00 19.93 207 THR D C 1
ATOM 9790 O O . THR D 1 207 ? 88.628 29.876 -3.991 1.00 16.52 207 THR D O 1
ATOM 9794 N N . ARG D 1 208 ? 89.974 28.085 -4.162 1.00 18.63 208 ARG D N 1
ATOM 9795 C CA . ARG D 1 208 ? 88.859 27.210 -4.496 1.00 19.21 208 ARG D CA 1
ATOM 9796 C C . ARG D 1 208 ? 87.908 27.070 -3.317 1.00 17.15 208 ARG D C 1
ATOM 9797 O O . ARG D 1 208 ? 86.698 26.976 -3.503 1.00 17.69 208 ARG D O 1
ATOM 9805 N N . LEU D 1 209 ? 88.450 27.078 -2.102 1.00 17.07 209 LEU D N 1
ATOM 9806 C CA . LEU D 1 209 ? 87.613 26.958 -0.916 1.00 17.05 209 LEU D CA 1
ATOM 9807 C C . LEU D 1 209 ? 86.766 28.212 -0.740 1.00 17.72 209 LEU D C 1
ATOM 9808 O O . LEU D 1 209 ? 85.604 28.134 -0.339 1.00 17.36 209 LEU D O 1
ATOM 9813 N N . SER D 1 210 ? 87.342 29.369 -1.062 1.00 18.07 210 SER D N 1
ATOM 9814 C CA . SER D 1 210 ? 86.614 30.631 -0.958 1.00 18.20 210 SER D CA 1
ATOM 9815 C C . SER D 1 210 ? 85.426 30.608 -1.914 1.00 18.48 210 SER D C 1
ATOM 9816 O O . SER D 1 210 ? 84.352 31.126 -1.607 1.00 20.22 210 SER D O 1
ATOM 9819 N N . LYS D 1 211 ? 85.632 30.005 -3.080 1.00 19.33 211 LYS D N 1
ATOM 9820 C CA . LYS D 1 211 ? 84.585 29.895 -4.084 1.00 21.14 211 LYS D CA 1
ATOM 9821 C C . LYS D 1 211 ? 83.530 28.917 -3.564 1.00 21.23 211 LYS D C 1
ATOM 9822 O O . LYS D 1 211 ? 82.332 29.125 -3.754 1.00 21.54 211 LYS D O 1
ATOM 9828 N N . ALA D 1 212 ? 83.985 27.849 -2.912 1.00 19.43 212 ALA D N 1
ATOM 9829 C CA . ALA D 1 212 ? 83.070 26.857 -2.346 1.00 19.58 212 ALA D CA 1
ATOM 9830 C C . ALA D 1 212 ? 82.145 27.545 -1.340 1.00 18.89 212 ALA D C 1
ATOM 9831 O O . ALA D 1 212 ? 80.941 27.293 -1.306 1.00 17.17 212 ALA D O 1
ATOM 9833 N N . LYS D 1 213 ? 82.719 28.417 -0.517 1.00 20.38 213 LYS D N 1
ATOM 9834 C CA . LYS D 1 213 ? 81.948 29.151 0.478 1.00 20.83 213 LYS D CA 1
ATOM 9835 C C . LYS D 1 213 ? 80.868 29.982 -0.198 1.00 21.75 213 LYS D C 1
ATOM 9836 O O . LYS D 1 213 ? 79.708 29.997 0.225 1.00 19.03 213 LYS D O 1
ATOM 9842 N N . GLU D 1 214 ? 81.263 30.677 -1.256 1.00 21.34 214 GLU D N 1
ATOM 9843 C CA . GLU D 1 214 ? 80.347 31.529 -1.987 1.00 22.92 214 GLU D CA 1
ATOM 9844 C C . GLU D 1 214 ? 79.103 30.810 -2.474 1.00 23.93 214 GLU D C 1
ATOM 9845 O O . GLU D 1 214 ? 78.015 31.386 -2.477 1.00 22.85 214 GLU D O 1
ATOM 9851 N N . ILE D 1 215 ? 79.251 29.553 -2.880 1.00 22.69 215 ILE D N 1
ATOM 9852 C CA . ILE D 1 215 ? 78.102 28.819 -3.382 1.00 22.15 215 ILE D CA 1
ATOM 9853 C C . ILE D 1 215 ? 77.401 27.919 -2.370 1.00 21.44 215 ILE D C 1
ATOM 9854 O O . ILE D 1 215 ? 76.531 27.131 -2.741 1.00 21.17 215 ILE D O 1
ATOM 9859 N N . GLY D 1 216 ? 77.768 28.026 -1.096 1.00 20.07 216 GLY D N 1
ATOM 9860 C CA . GLY D 1 216 ? 77.082 27.221 -0.100 1.00 19.09 216 GLY D CA 1
ATOM 9861 C C . GLY D 1 216 ? 77.833 26.346 0.883 1.00 17.58 216 GLY D C 1
ATOM 9862 O O . GLY D 1 216 ? 77.210 25.812 1.800 1.00 17.81 216 GLY D O 1
ATOM 9863 N N . ALA D 1 217 ? 79.139 26.169 0.716 1.00 16.72 217 ALA D N 1
ATOM 9864 C CA . ALA D 1 217 ? 79.888 25.341 1.658 1.00 17.31 217 ALA D CA 1
ATOM 9865 C C . ALA D 1 217 ? 79.734 25.960 3.043 1.00 19.50 217 ALA D C 1
ATOM 9866 O O . ALA D 1 217 ? 79.998 27.148 3.227 1.00 18.92 217 ALA D O 1
ATOM 9868 N N . ASP D 1 218 ? 79.297 25.161 4.010 1.00 17.79 218 ASP D N 1
ATOM 9869 C CA . ASP D 1 218 ? 79.109 25.651 5.369 1.00 19.04 218 ASP D CA 1
ATOM 9870 C C . ASP D 1 218 ? 80.436 25.782 6.092 1.00 19.62 218 ASP D C 1
ATOM 9871 O O . ASP D 1 218 ? 80.624 26.676 6.918 1.00 20.27 218 ASP D O 1
ATOM 9876 N N . LEU D 1 219 ? 81.357 24.883 5.770 1.00 19.83 219 LEU D N 1
ATOM 9877 C CA . LEU D 1 219 ? 82.678 24.875 6.380 1.00 19.31 219 LEU D CA 1
ATOM 9878 C C . LEU D 1 219 ? 83.699 24.457 5.332 1.00 18.87 219 LEU D C 1
ATOM 9879 O O . LEU D 1 219 ? 83.380 23.705 4.411 1.00 16.59 219 LEU D O 1
ATOM 9884 N N . VAL D 1 220 ? 84.925 24.947 5.463 1.00 17.83 220 VAL D N 1
ATOM 9885 C CA . VAL D 1 220 ? 85.971 24.571 4.527 1.00 19.28 220 VAL D CA 1
ATOM 9886 C C . VAL D 1 220 ? 87.256 24.323 5.286 1.00 19.50 220 VAL D C 1
ATOM 9887 O O . VAL D 1 220 ? 87.485 24.912 6.340 1.00 21.64 220 VAL D O 1
ATOM 9891 N N . LEU D 1 221 ? 88.081 23.430 4.755 1.00 20.51 221 LEU D N 1
ATOM 9892 C CA . LEU D 1 221 ? 89.360 23.101 5.363 1.00 21.90 221 LEU D CA 1
ATOM 9893 C C . LEU D 1 221 ? 90.443 23.078 4.307 1.00 22.36 221 LEU D C 1
ATOM 9894 O O . LEU D 1 221 ? 90.377 22.287 3.365 1.00 20.22 221 LEU D O 1
ATOM 9899 N N . GLN D 1 222 ? 91.437 23.945 4.456 1.00 21.80 222 GLN D N 1
ATOM 9900 C CA . GLN D 1 222 ? 92.531 23.967 3.506 1.00 21.95 222 GLN D CA 1
ATOM 9901 C C . GLN D 1 222 ? 93.523 22.911 3.956 1.00 23.50 222 GLN D C 1
ATOM 9902 O O . GLN D 1 222 ? 93.962 22.907 5.109 1.00 23.29 222 GLN D O 1
ATOM 9908 N N . ILE D 1 223 ? 93.859 22.005 3.046 1.00 23.67 223 ILE D N 1
ATOM 9909 C CA . ILE D 1 223 ? 94.784 20.925 3.348 1.00 24.89 223 ILE D CA 1
ATOM 9910 C C . ILE D 1 223 ? 96.207 21.238 2.915 1.00 25.89 223 ILE D C 1
ATOM 9911 O O . ILE D 1 223 ? 96.440 21.726 1.810 1.00 25.25 223 ILE D O 1
ATOM 9916 N N . SER D 1 224 ? 97.156 20.952 3.797 1.00 27.93 224 SER D N 1
ATOM 9917 C CA . SER D 1 224 ? 98.560 21.169 3.495 1.00 31.26 224 SER D CA 1
ATOM 9918 C C . SER D 1 224 ? 99.271 19.827 3.604 1.00 32.41 224 SER D C 1
ATOM 9919 O O . SER D 1 224 ? 99.226 19.027 2.673 1.00 32.72 224 SER D O 1
ATOM 9922 N N . LYS D 1 225 ? 99.899 19.562 4.743 1.00 33.03 225 LYS D N 1
ATOM 9923 C CA . LYS D 1 225 ? 100.609 18.301 4.911 1.00 35.06 225 LYS D CA 1
ATOM 9924 C C . LYS D 1 225 ? 100.120 17.473 6.092 1.00 34.43 225 LYS D C 1
ATOM 9925 O O . LYS D 1 225 ? 100.834 16.595 6.570 1.00 35.29 225 LYS D O 1
ATOM 9931 N N . GLU D 1 226 ? 98.906 17.746 6.563 1.00 33.78 226 GLU D N 1
ATOM 9932 C CA . GLU D 1 226 ? 98.354 16.989 7.681 1.00 32.02 226 GLU D CA 1
ATOM 9933 C C . GLU D 1 226 ? 98.189 15.534 7.258 1.00 30.71 226 GLU D C 1
ATOM 9934 O O . GLU D 1 226 ? 98.083 15.237 6.069 1.00 30.45 226 GLU D O 1
ATOM 9940 N N . SER D 1 227 ? 98.181 14.629 8.230 1.00 28.09 227 SER D N 1
ATOM 9941 C CA . SER D 1 227 ? 98.011 13.210 7.936 1.00 26.38 227 SER D CA 1
ATOM 9942 C C . SER D 1 227 ? 96.519 12.936 7.768 1.00 25.98 227 SER D C 1
ATOM 9943 O O . SER D 1 227 ? 95.685 13.785 8.088 1.00 25.27 227 SER D O 1
ATOM 9946 N N . PRO D 1 228 ? 96.162 11.745 7.260 1.00 25.86 228 PRO D N 1
ATOM 9947 C CA . PRO D 1 228 ? 94.746 11.413 7.077 1.00 25.50 228 PRO D CA 1
ATOM 9948 C C . PRO D 1 228 ? 93.980 11.477 8.401 1.00 25.49 228 PRO D C 1
ATOM 9949 O O . PRO D 1 228 ? 92.873 12.007 8.461 1.00 24.63 228 PRO D O 1
ATOM 9953 N N . GLN D 1 229 ? 94.575 10.942 9.463 1.00 25.55 229 GLN D N 1
ATOM 9954 C CA . GLN D 1 229 ? 93.921 10.959 10.766 1.00 26.51 229 GLN D CA 1
ATOM 9955 C C . GLN D 1 229 ? 93.752 12.387 11.276 1.00 24.42 229 GLN D C 1
ATOM 9956 O O . GLN D 1 229 ? 92.761 12.705 11.930 1.00 23.91 229 GLN D O 1
ATOM 9962 N N . GLU D 1 230 ? 94.724 13.242 10.977 1.00 24.34 230 GLU D N 1
ATOM 9963 C CA . GLU D 1 230 ? 94.667 14.638 11.401 1.00 24.00 230 GLU D CA 1
ATOM 9964 C C . GLU D 1 230 ? 93.550 15.361 10.658 1.00 23.10 230 GLU D C 1
ATOM 9965 O O . GLU D 1 230 ? 92.834 16.175 11.239 1.00 20.42 230 GLU D O 1
ATOM 9971 N N . ILE D 1 231 ? 93.406 15.062 9.371 1.00 22.02 231 ILE D N 1
ATOM 9972 C CA . ILE D 1 231 ? 92.349 15.672 8.574 1.00 22.07 231 ILE D CA 1
ATOM 9973 C C . ILE D 1 231 ? 91.018 15.227 9.170 1.00 20.44 231 ILE D C 1
ATOM 9974 O O . ILE D 1 231 ? 90.130 16.042 9.413 1.00 19.74 231 ILE D O 1
ATOM 9979 N N . ALA D 1 232 ? 90.890 13.923 9.405 1.00 20.35 232 ALA D N 1
ATOM 9980 C CA . ALA D 1 232 ? 89.668 13.372 9.978 1.00 20.60 232 ALA D CA 1
ATOM 9981 C C . ALA D 1 232 ? 89.358 14.057 11.304 1.00 20.68 232 ALA D C 1
ATOM 9982 O O . ALA D 1 232 ? 88.212 14.424 11.566 1.00 20.43 232 ALA D O 1
ATOM 9984 N N . ARG D 1 233 ? 90.378 14.230 12.139 1.00 19.33 233 ARG D N 1
ATOM 9985 C CA . ARG D 1 233 ? 90.185 14.890 13.427 1.00 22.45 233 ARG D CA 1
ATOM 9986 C C . ARG D 1 233 ? 89.692 16.323 13.248 1.00 20.53 233 ARG D C 1
ATOM 9987 O O . ARG D 1 233 ? 88.761 16.753 13.925 1.00 21.82 233 ARG D O 1
ATOM 9995 N N . LYS D 1 234 ? 90.318 17.057 12.333 1.00 20.41 234 LYS D N 1
ATOM 9996 C CA . LYS D 1 234 ? 89.937 18.442 12.075 1.00 19.64 234 LYS D CA 1
ATOM 9997 C C . LYS D 1 234 ? 88.503 18.561 11.552 1.00 19.13 234 LYS D C 1
ATOM 9998 O O . LYS D 1 234 ? 87.752 19.444 11.967 1.00 18.32 234 LYS D O 1
ATOM 10004 N N . VAL D 1 235 ? 88.128 17.674 10.636 1.00 17.99 235 VAL D N 1
ATOM 10005 C CA . VAL D 1 235 ? 86.783 17.691 10.075 1.00 16.71 235 VAL D CA 1
ATOM 10006 C C . VAL D 1 235 ? 85.772 17.476 11.190 1.00 16.36 235 VAL D C 1
ATOM 10007 O O . VAL D 1 235 ? 84.790 18.212 11.305 1.00 16.92 235 VAL D O 1
ATOM 10011 N N . GLU D 1 236 ? 86.023 16.464 12.014 1.00 16.28 236 GLU D N 1
ATOM 10012 C CA . GLU D 1 236 ? 85.139 16.163 13.130 1.00 18.29 236 GLU D CA 1
ATOM 10013 C C . GLU D 1 236 ? 85.131 17.344 14.094 1.00 18.56 236 GLU D C 1
ATOM 10014 O O . GLU D 1 236 ? 84.103 17.675 14.682 1.00 17.66 236 GLU D O 1
ATOM 10020 N N . GLY D 1 237 ? 86.285 17.981 14.246 1.00 20.45 237 GLY D N 1
ATOM 10021 C CA . GLY D 1 237 ? 86.374 19.127 15.127 1.00 19.58 237 GLY D CA 1
ATOM 10022 C C . GLY D 1 237 ? 85.442 20.232 14.667 1.00 20.26 237 GLY D C 1
ATOM 10023 O O . GLY D 1 237 ? 84.791 20.879 15.483 1.00 20.42 237 GLY D O 1
ATOM 10024 N N . GLN D 1 238 ? 85.363 20.441 13.354 1.00 21.25 238 GLN D N 1
ATOM 10025 C CA . GLN D 1 238 ? 84.504 21.484 12.794 1.00 20.92 238 GLN D CA 1
ATOM 10026 C C . GLN D 1 238 ? 83.023 21.162 12.907 1.00 20.82 238 GLN D C 1
ATOM 10027 O O . GLN D 1 238 ? 82.213 22.029 13.230 1.00 19.58 238 GLN D O 1
ATOM 10033 N N . LEU D 1 239 ? 82.674 19.914 12.622 1.00 19.32 239 LEU D N 1
ATOM 10034 C CA . LEU D 1 239 ? 81.286 19.478 12.662 1.00 20.17 239 LEU D CA 1
ATOM 10035 C C . LEU D 1 239 ? 80.776 19.171 14.061 1.00 20.80 239 LEU D C 1
ATOM 10036 O O . LEU D 1 239 ? 79.574 19.219 14.309 1.00 23.07 239 LEU D O 1
ATOM 10041 N N . GLY D 1 240 ? 81.683 18.857 14.976 1.00 20.63 240 GLY D N 1
ATOM 10042 C CA . GLY D 1 240 ? 81.256 18.511 16.317 1.00 21.78 240 GLY D CA 1
ATOM 10043 C C . GLY D 1 240 ? 80.709 17.094 16.278 1.00 22.25 240 GLY D C 1
ATOM 10044 O O . GLY D 1 240 ? 80.022 16.649 17.198 1.00 21.94 240 GLY D O 1
ATOM 10045 N N . CYS D 1 241 ? 81.018 16.392 15.189 1.00 20.93 241 CYS D N 1
ATOM 10046 C CA . CYS D 1 241 ? 80.583 15.012 14.982 1.00 20.75 241 CYS D CA 1
ATOM 10047 C C . CYS D 1 241 ? 81.190 14.504 13.680 1.00 19.78 241 CYS D C 1
ATOM 10048 O O . CYS D 1 241 ? 81.859 15.250 12.967 1.00 18.74 241 CYS D O 1
ATOM 10051 N N . LYS D 1 242 ? 80.956 13.234 13.371 1.00 19.88 242 LYS D N 1
ATOM 10052 C CA . LYS D 1 242 ? 81.478 12.645 12.145 1.00 16.76 242 LYS D CA 1
ATOM 10053 C C . LYS D 1 242 ? 80.432 12.713 11.039 1.00 15.66 242 LYS D C 1
ATOM 10054 O O . LYS D 1 242 ? 79.248 12.484 11.278 1.00 16.16 242 LYS D O 1
ATOM 10060 N N . PRO D 1 243 ? 80.855 13.044 9.809 1.00 14.08 243 PRO D N 1
ATOM 10061 C CA . PRO D 1 243 ? 79.911 13.127 8.690 1.00 13.79 243 PRO D CA 1
ATOM 10062 C C . PRO D 1 243 ? 79.388 11.742 8.293 1.00 13.67 243 PRO D C 1
ATOM 10063 O O . PRO D 1 243 ? 80.159 10.786 8.205 1.00 13.86 243 PRO D O 1
ATOM 10067 N N . GLU D 1 244 ? 78.081 11.637 8.069 1.00 13.18 244 GLU D N 1
ATOM 10068 C CA . GLU D 1 244 ? 77.474 10.368 7.677 1.00 15.78 244 GLU D CA 1
ATOM 10069 C C . GLU D 1 244 ? 77.917 9.965 6.271 1.00 15.78 244 GLU D C 1
ATOM 10070 O O . GLU D 1 244 ? 77.895 8.784 5.915 1.00 14.51 244 GLU D O 1
ATOM 10076 N N . VAL D 1 245 ? 78.320 10.952 5.474 1.00 14.43 245 VAL D N 1
ATOM 10077 C CA . VAL D 1 245 ? 78.752 10.686 4.109 1.00 12.89 245 VAL D CA 1
ATOM 10078 C C . VAL D 1 245 ? 79.957 11.520 3.708 1.00 14.47 245 VAL D C 1
ATOM 10079 O O . VAL D 1 245 ? 80.032 12.713 4.010 1.00 14.69 245 VAL D O 1
ATOM 10083 N N . THR D 1 246 ? 80.905 10.875 3.040 1.00 12.77 246 THR D N 1
ATOM 10084 C CA . THR D 1 246 ? 82.085 11.554 2.531 1.00 13.72 246 THR D CA 1
ATOM 10085 C C . THR D 1 246 ? 82.145 11.260 1.035 1.00 14.23 246 THR D C 1
ATOM 10086 O O . THR D 1 246 ? 82.072 10.104 0.615 1.00 15.31 246 THR D O 1
ATOM 10090 N N . ILE D 1 247 ? 82.246 12.309 0.229 1.00 12.77 247 ILE D N 1
ATOM 10091 C CA . ILE D 1 247 ? 82.334 12.138 -1.214 1.00 11.45 247 ILE D CA 1
ATOM 10092 C C . ILE D 1 247 ? 83.729 12.616 -1.587 1.00 14.59 247 ILE D C 1
ATOM 10093 O O . ILE D 1 247 ? 84.031 13.807 -1.519 1.00 12.77 247 ILE D O 1
ATOM 10098 N N . GLU D 1 248 ? 84.582 11.658 -1.942 1.00 13.90 248 GLU D N 1
ATOM 10099 C CA . GLU D 1 248 ? 85.970 11.920 -2.295 1.00 16.11 248 GLU D CA 1
ATOM 10100 C C . GLU D 1 248 ? 86.077 12.358 -3.750 1.00 16.92 248 GLU D C 1
ATOM 10101 O O . GLU D 1 248 ? 85.824 11.570 -4.662 1.00 17.89 248 GLU D O 1
ATOM 10107 N N . CYS D 1 249 ? 86.457 13.613 -3.970 1.00 16.75 249 CYS D N 1
ATOM 10108 C CA . CYS D 1 249 ? 86.565 14.135 -5.326 1.00 16.44 249 CYS D CA 1
ATOM 10109 C C . CYS D 1 249 ? 87.965 14.617 -5.702 1.00 17.18 249 CYS D C 1
ATOM 10110 O O . CYS D 1 249 ? 88.105 15.611 -6.412 1.00 17.59 249 CYS D O 1
ATOM 10113 N N . THR D 1 250 ? 88.997 13.920 -5.239 1.00 18.67 250 THR D N 1
ATOM 10114 C CA . THR D 1 250 ? 90.366 14.307 -5.567 1.00 19.68 250 THR D CA 1
ATOM 10115 C C . THR D 1 250 ? 91.131 13.141 -6.182 1.00 20.54 250 THR D C 1
ATOM 10116 O O . THR D 1 250 ? 91.955 13.326 -7.079 1.00 20.99 250 THR D O 1
ATOM 10120 N N . GLY D 1 251 ? 90.856 11.938 -5.692 1.00 21.19 251 GLY D N 1
ATOM 10121 C CA . GLY D 1 251 ? 91.548 10.766 -6.191 1.00 22.09 251 GLY D CA 1
ATOM 10122 C C . GLY D 1 251 ? 92.859 10.548 -5.455 1.00 24.17 251 GLY D C 1
ATOM 10123 O O . GLY D 1 251 ? 93.565 9.571 -5.704 1.00 24.61 251 GLY D O 1
ATOM 10124 N N . ALA D 1 252 ? 93.186 11.459 -4.542 1.00 24.29 252 ALA D N 1
ATOM 10125 C CA . ALA D 1 252 ? 94.423 11.368 -3.767 1.00 24.19 252 ALA D CA 1
ATOM 10126 C C . ALA D 1 252 ? 94.323 10.311 -2.675 1.00 24.71 252 ALA D C 1
ATOM 10127 O O . ALA D 1 252 ? 93.359 10.285 -1.908 1.00 24.50 252 ALA D O 1
ATOM 10129 N N . GLU D 1 253 ? 95.328 9.445 -2.598 1.00 24.27 253 GLU D N 1
ATOM 10130 C CA . GLU D 1 253 ? 95.341 8.379 -1.603 1.00 26.15 253 GLU D CA 1
ATOM 10131 C C . GLU D 1 253 ? 95.168 8.882 -0.171 1.00 26.47 253 GLU D C 1
ATOM 10132 O O . GLU D 1 253 ? 94.445 8.278 0.621 1.00 25.42 253 GLU D O 1
ATOM 10138 N N . ALA D 1 254 ? 95.829 9.986 0.162 1.00 26.62 254 ALA D N 1
ATOM 10139 C CA . ALA D 1 254 ? 95.734 10.537 1.511 1.00 25.48 254 ALA D CA 1
ATOM 10140 C C . ALA D 1 254 ? 94.311 10.979 1.833 1.00 24.40 254 ALA D C 1
ATOM 10141 O O . ALA D 1 254 ? 93.838 10.813 2.959 1.00 24.81 254 ALA D O 1
ATOM 10143 N N . SER D 1 255 ? 93.633 11.539 0.836 1.00 22.74 255 SER D N 1
ATOM 10144 C CA . SER D 1 255 ? 92.269 12.017 1.011 1.00 21.10 255 SER D CA 1
ATOM 10145 C C . SER D 1 255 ? 91.314 10.843 1.217 1.00 21.14 255 SER D C 1
ATOM 10146 O O . SER D 1 255 ? 90.390 10.918 2.029 1.00 22.33 255 SER D O 1
ATOM 10149 N N . ILE D 1 256 ? 91.542 9.757 0.486 1.00 20.45 256 ILE D N 1
ATOM 10150 C CA . ILE D 1 256 ? 90.712 8.567 0.629 1.00 19.90 256 ILE D CA 1
ATOM 10151 C C . ILE D 1 256 ? 90.859 8.024 2.051 1.00 19.78 256 ILE D C 1
ATOM 10152 O O . ILE D 1 256 ? 89.869 7.704 2.710 1.00 19.61 256 ILE D O 1
ATOM 10157 N N . GLN D 1 257 ? 92.094 7.940 2.536 1.00 19.81 257 GLN D N 1
ATOM 10158 C CA . GLN D 1 257 ? 92.321 7.443 3.889 1.00 20.33 257 GLN D CA 1
ATOM 10159 C C . GLN D 1 257 ? 91.636 8.360 4.897 1.00 19.10 257 GLN D C 1
ATOM 10160 O O . GLN D 1 257 ? 91.070 7.902 5.891 1.00 19.55 257 GLN D O 1
ATOM 10166 N N . ALA D 1 258 ? 91.688 9.662 4.637 1.00 19.21 258 ALA D N 1
ATOM 10167 C CA . ALA D 1 258 ? 91.061 10.627 5.532 1.00 18.82 258 ALA D CA 1
ATOM 10168 C C . ALA D 1 258 ? 89.554 10.377 5.592 1.00 18.60 258 ALA D C 1
ATOM 10169 O O . ALA D 1 258 ? 88.943 10.439 6.660 1.00 19.12 258 ALA D O 1
ATOM 10171 N N . GLY D 1 259 ? 88.959 10.090 4.438 1.00 18.50 259 GLY D N 1
ATOM 10172 C CA . GLY D 1 259 ? 87.530 9.833 4.389 1.00 18.25 259 GLY D CA 1
ATOM 10173 C C . GLY D 1 259 ? 87.135 8.598 5.177 1.00 18.33 259 GLY D C 1
ATOM 10174 O O . GLY D 1 259 ? 86.054 8.546 5.764 1.00 18.21 259 GLY D O 1
ATOM 10175 N N . ILE D 1 260 ? 88.002 7.591 5.192 1.00 19.18 260 ILE D N 1
ATOM 10176 C CA . ILE D 1 260 ? 87.703 6.377 5.940 1.00 20.11 260 ILE D CA 1
ATOM 10177 C C . ILE D 1 260 ? 87.698 6.710 7.431 1.00 19.95 260 ILE D C 1
ATOM 10178 O O . ILE D 1 260 ? 86.775 6.344 8.158 1.00 21.24 260 ILE D O 1
ATOM 10183 N N . TYR D 1 261 ? 88.724 7.425 7.878 1.00 21.24 261 TYR D N 1
ATOM 10184 C CA . TYR D 1 261 ? 88.829 7.807 9.283 1.00 20.60 261 TYR D CA 1
ATOM 10185 C C . TYR D 1 261 ? 87.748 8.807 9.697 1.00 19.49 261 TYR D C 1
ATOM 10186 O O . TYR D 1 261 ? 87.239 8.759 10.816 1.00 19.65 261 TYR D O 1
ATOM 10195 N N . ALA D 1 262 ? 87.384 9.703 8.786 1.00 18.33 262 ALA D N 1
ATOM 10196 C CA . ALA D 1 262 ? 86.396 10.732 9.090 1.00 17.73 262 ALA D CA 1
ATOM 10197 C C . ALA D 1 262 ? 84.927 10.308 9.116 1.00 18.00 262 ALA D C 1
ATOM 10198 O O . ALA D 1 262 ? 84.162 10.763 9.966 1.00 17.76 262 ALA D O 1
ATOM 10200 N N . THR D 1 263 ? 84.532 9.440 8.192 1.00 17.07 263 THR D N 1
ATOM 10201 C CA . THR D 1 263 ? 83.138 9.018 8.094 1.00 15.95 263 THR D CA 1
ATOM 10202 C C . THR D 1 263 ? 82.559 8.290 9.312 1.00 16.71 263 THR D C 1
ATOM 10203 O O . THR D 1 263 ? 83.201 7.424 9.910 1.00 16.95 263 THR D O 1
ATOM 10207 N N . ARG D 1 264 ? 81.335 8.665 9.673 1.00 15.26 264 ARG D N 1
ATOM 10208 C CA . ARG D 1 264 ? 80.638 8.077 10.809 1.00 16.55 264 ARG D CA 1
ATOM 10209 C C . ARG D 1 264 ? 80.386 6.589 10.555 1.00 17.57 264 ARG D C 1
ATOM 10210 O O . ARG D 1 264 ? 80.170 6.175 9.416 1.00 14.46 264 ARG D O 1
ATOM 10218 N N . SER D 1 265 ? 80.412 5.791 11.618 1.00 17.50 265 SER D N 1
ATOM 10219 C CA . SER D 1 265 ? 80.188 4.358 11.486 1.00 16.89 265 SER D CA 1
ATOM 10220 C C . SER D 1 265 ? 78.853 4.118 10.809 1.00 16.74 265 SER D C 1
ATOM 10221 O O . SER D 1 265 ? 77.872 4.813 11.085 1.00 16.45 265 SER D O 1
ATOM 10224 N N . GLY D 1 266 ? 78.817 3.130 9.922 1.00 16.25 266 GLY D N 1
ATOM 10225 C CA . GLY D 1 266 ? 77.587 2.832 9.216 1.00 14.82 266 GLY D CA 1
ATOM 10226 C C . GLY D 1 266 ? 77.388 3.800 8.065 1.00 15.93 266 GLY D C 1
ATOM 10227 O O . GLY D 1 266 ? 76.434 3.672 7.299 1.00 14.79 266 GLY D O 1
ATOM 10228 N N . GLY D 1 267 ? 78.301 4.762 7.938 1.00 15.01 267 GLY D N 1
ATOM 10229 C CA . GLY D 1 267 ? 78.200 5.745 6.872 1.00 13.74 267 GLY D CA 1
ATOM 10230 C C . GLY D 1 267 ? 78.750 5.272 5.540 1.00 14.38 267 GLY D C 1
ATOM 10231 O O . GLY D 1 267 ? 79.101 4.100 5.373 1.00 12.07 267 GLY D O 1
ATOM 10232 N N . THR D 1 268 ? 78.840 6.194 4.586 1.00 14.19 268 THR D N 1
ATOM 10233 C CA . THR D 1 268 ? 79.333 5.860 3.259 1.00 14.75 268 THR D CA 1
ATOM 10234 C C . THR D 1 268 ? 80.396 6.812 2.725 1.00 15.98 268 THR D C 1
ATOM 10235 O O . THR D 1 268 ? 80.261 8.034 2.798 1.00 15.74 268 THR D O 1
ATOM 10239 N N . LEU D 1 269 ? 81.456 6.224 2.187 1.00 14.68 269 LEU D N 1
ATOM 10240 C CA . LEU D 1 269 ? 82.541 6.965 1.574 1.00 15.22 269 LEU D CA 1
ATOM 10241 C C . LEU D 1 269 ? 82.396 6.700 0.075 1.00 15.15 269 LEU D C 1
ATOM 10242 O O . LEU D 1 269 ? 82.531 5.560 -0.375 1.00 12.63 269 LEU D O 1
ATOM 10247 N N . VAL D 1 270 ? 82.095 7.746 -0.688 1.00 13.04 270 VAL D N 1
ATOM 10248 C CA . VAL D 1 270 ? 81.932 7.616 -2.129 1.00 13.22 270 VAL D CA 1
ATOM 10249 C C . VAL D 1 270 ? 83.220 8.040 -2.829 1.00 14.67 270 VAL D C 1
ATOM 10250 O O . VAL D 1 270 ? 83.742 9.132 -2.580 1.00 13.68 270 VAL D O 1
ATOM 10254 N N . LEU D 1 271 ? 83.731 7.178 -3.704 1.00 13.99 271 LEU D N 1
ATOM 10255 C CA . LEU D 1 271 ? 84.956 7.469 -4.435 1.00 14.78 271 LEU D CA 1
ATOM 10256 C C . LEU D 1 271 ? 84.647 7.934 -5.852 1.00 17.05 271 LEU D C 1
ATOM 10257 O O . LEU D 1 271 ? 84.254 7.143 -6.708 1.00 16.50 271 LEU D O 1
ATOM 10262 N N . VAL D 1 272 ? 84.813 9.230 -6.083 1.00 17.55 272 VAL D N 1
ATOM 10263 C CA . VAL D 1 272 ? 84.556 9.812 -7.390 1.00 18.87 272 VAL D CA 1
ATOM 10264 C C . VAL D 1 272 ? 85.888 10.098 -8.073 1.00 21.58 272 VAL D C 1
ATOM 10265 O O . VAL D 1 272 ? 86.082 9.768 -9.242 1.00 21.94 272 VAL D O 1
ATOM 10269 N N . GLY D 1 273 ? 86.811 10.695 -7.327 1.00 22.23 273 GLY D N 1
ATOM 10270 C CA . GLY D 1 273 ? 88.111 11.023 -7.882 1.00 24.42 273 GLY D CA 1
ATOM 10271 C C . GLY D 1 273 ? 88.879 9.825 -8.406 1.00 26.97 273 GLY D C 1
ATOM 10272 O O . GLY D 1 273 ? 88.817 8.735 -7.837 1.00 26.60 273 GLY D O 1
ATOM 10273 N N . LEU D 1 274 ? 89.608 10.031 -9.497 1.00 28.21 274 LEU D N 1
ATOM 10274 C CA . LEU D 1 274 ? 90.404 8.969 -10.104 1.00 31.51 274 LEU D CA 1
ATOM 10275 C C . LEU D 1 274 ? 91.873 9.110 -9.712 1.00 32.12 274 LEU D C 1
ATOM 10276 O O . LEU D 1 274 ? 92.478 10.167 -9.904 1.00 32.47 274 LEU D O 1
ATOM 10281 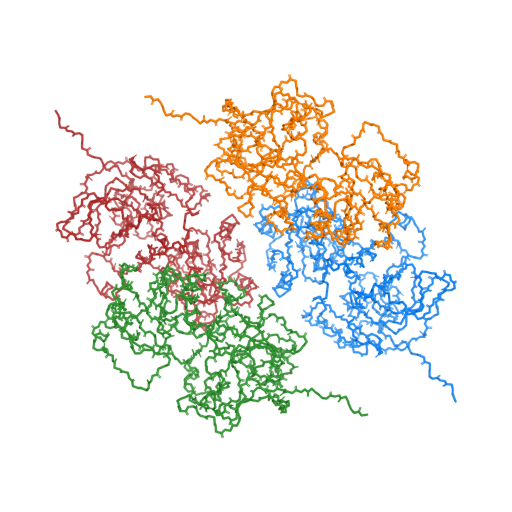N N . GLY D 1 275 ? 92.437 8.041 -9.157 1.00 31.89 275 GLY D N 1
ATOM 10282 C CA . GLY D 1 275 ? 93.829 8.059 -8.744 1.00 31.40 275 GLY D CA 1
ATOM 10283 C C . GLY D 1 275 ? 94.635 6.957 -9.410 1.00 31.78 275 GLY D C 1
ATOM 10284 O O . GLY D 1 275 ? 94.370 6.593 -10.554 1.00 31.60 275 GLY D O 1
ATOM 10285 N N . SER D 1 276 ? 95.615 6.416 -8.694 1.00 31.06 276 SER D N 1
ATOM 10286 C CA . SER D 1 276 ? 96.458 5.355 -9.237 1.00 33.78 276 SER D CA 1
ATOM 10287 C C . SER D 1 276 ? 95.779 3.984 -9.209 1.00 34.30 276 SER D C 1
ATOM 10288 O O . SER D 1 276 ? 94.805 3.775 -8.488 1.00 32.90 276 SER D O 1
ATOM 10291 N N . GLU D 1 277 ? 96.310 3.054 -9.998 1.00 35.47 277 GLU D N 1
ATOM 10292 C CA . GLU D 1 277 ? 95.768 1.700 -10.090 1.00 37.65 277 GLU D CA 1
ATOM 10293 C C . GLU D 1 277 ? 95.664 1.033 -8.729 1.00 36.58 277 GLU D C 1
ATOM 10294 O O . GLU D 1 277 ? 94.667 0.385 -8.422 1.00 36.83 277 GLU D O 1
ATOM 10300 N N . MET D 1 278 ? 96.711 1.183 -7.926 1.00 35.37 278 MET D N 1
ATOM 10301 C CA . MET D 1 278 ? 96.745 0.597 -6.597 1.00 34.65 278 MET D CA 1
ATOM 10302 C C . MET D 1 278 ? 96.693 1.692 -5.539 1.00 34.67 278 MET D C 1
ATOM 10303 O O . MET D 1 278 ? 97.208 2.791 -5.743 1.00 33.32 278 MET D O 1
ATOM 10308 N N . THR D 1 279 ? 96.066 1.385 -4.409 1.00 32.46 279 THR D N 1
ATOM 10309 C CA . THR D 1 279 ? 95.944 2.346 -3.323 1.00 31.91 279 THR D CA 1
ATOM 10310 C C . THR D 1 279 ? 96.082 1.641 -1.984 1.00 31.47 279 THR D C 1
ATOM 10311 O O . THR D 1 279 ? 95.490 0.585 -1.766 1.00 32.46 279 THR D O 1
ATOM 10315 N N . THR D 1 280 ? 96.870 2.221 -1.089 1.00 30.25 280 THR D N 1
ATOM 10316 C CA . THR D 1 280 ? 97.038 1.645 0.233 1.00 29.78 280 THR D CA 1
ATOM 10317 C C . THR D 1 280 ? 96.078 2.389 1.144 1.00 30.53 280 THR D C 1
ATOM 10318 O O . THR D 1 280 ? 96.163 3.609 1.290 1.00 32.04 280 THR D O 1
ATOM 10322 N N . VAL D 1 281 ? 95.152 1.654 1.747 1.00 30.85 281 VAL D N 1
ATOM 10323 C CA . VAL D 1 281 ? 94.162 2.264 2.619 1.00 30.40 281 VAL D CA 1
ATOM 10324 C C . VAL D 1 281 ? 93.841 1.403 3.826 1.00 30.75 281 VAL D C 1
ATOM 10325 O O . VAL D 1 281 ? 94.113 0.202 3.838 1.00 31.76 281 VAL D O 1
ATOM 10329 N N . PRO D 1 282 ? 93.260 2.015 4.868 1.00 31.16 282 PRO D N 1
ATOM 10330 C CA . PRO D 1 282 ? 92.896 1.285 6.082 1.00 31.15 282 PRO D CA 1
ATOM 10331 C C . PRO D 1 282 ? 91.511 0.641 5.957 1.00 31.68 282 PRO D C 1
ATOM 10332 O O . PRO D 1 282 ? 90.552 1.085 6.595 1.00 30.56 282 PRO D O 1
ATOM 10336 N N . LEU D 1 283 ? 91.412 -0.399 5.129 1.00 31.13 283 LEU D N 1
ATOM 10337 C CA . LEU D 1 283 ? 90.150 -1.110 4.934 1.00 29.46 283 LEU D CA 1
ATOM 10338 C C . LEU D 1 283 ? 89.632 -1.671 6.245 1.00 30.39 283 LEU D C 1
ATOM 10339 O O . LEU D 1 283 ? 88.431 -1.653 6.507 1.00 32.53 283 LEU D O 1
ATOM 10344 N N . LEU D 1 284 ? 90.543 -2.184 7.064 1.00 29.27 284 LEU D N 1
ATOM 10345 C CA . LEU D 1 284 ? 90.165 -2.748 8.350 1.00 28.18 284 LEU D CA 1
ATOM 10346 C C . LEU D 1 284 ? 89.380 -1.721 9.161 1.00 27.05 284 LEU D C 1
ATOM 10347 O O . LEU D 1 284 ? 88.352 -2.043 9.755 1.00 26.42 284 LEU D O 1
ATOM 10352 N N . HIS D 1 285 ? 89.869 -0.483 9.180 1.00 24.58 285 HIS D N 1
ATOM 10353 C CA . HIS D 1 285 ? 89.200 0.575 9.923 1.00 24.05 285 HIS D CA 1
ATOM 10354 C C . HIS D 1 285 ? 87.780 0.768 9.393 1.00 21.73 285 HIS D C 1
ATOM 10355 O O . HIS D 1 285 ? 86.824 0.843 10.163 1.00 20.56 285 HIS D O 1
ATOM 10362 N N . ALA D 1 286 ? 87.655 0.844 8.073 1.00 20.51 286 ALA D N 1
ATOM 10363 C CA . ALA D 1 286 ? 86.357 1.033 7.434 1.00 22.31 286 ALA D CA 1
ATOM 10364 C C . ALA D 1 286 ? 85.421 -0.149 7.676 1.00 23.27 286 ALA D C 1
ATOM 10365 O O . ALA D 1 286 ? 84.243 0.036 7.991 1.00 21.32 286 ALA D O 1
ATOM 10367 N N . ALA D 1 287 ? 85.952 -1.360 7.531 1.00 25.20 287 ALA D N 1
ATOM 10368 C CA . ALA D 1 287 ? 85.167 -2.578 7.720 1.00 26.88 287 ALA D CA 1
ATOM 10369 C C . ALA D 1 287 ? 84.623 -2.707 9.136 1.00 28.30 287 ALA D C 1
ATOM 10370 O O . ALA D 1 287 ? 83.432 -2.959 9.329 1.00 30.62 287 ALA D O 1
ATOM 10372 N N . ILE D 1 288 ? 85.495 -2.531 10.123 1.00 27.60 288 ILE D N 1
ATOM 10373 C CA . ILE D 1 288 ? 85.107 -2.630 11.526 1.00 27.02 288 ILE D CA 1
ATOM 10374 C C . ILE D 1 288 ? 84.007 -1.655 11.940 1.00 24.53 288 ILE D C 1
ATOM 10375 O O . ILE D 1 288 ? 83.258 -1.932 12.873 1.00 24.02 288 ILE D O 1
ATOM 10380 N N . ARG D 1 289 ? 83.917 -0.511 11.264 1.00 22.05 289 ARG D N 1
ATOM 10381 C CA . ARG D 1 289 ? 82.890 0.482 11.586 1.00 19.54 289 ARG D CA 1
ATOM 10382 C C . ARG D 1 289 ? 81.806 0.503 10.511 1.00 17.10 289 ARG D C 1
ATOM 10383 O O . ARG D 1 289 ? 80.954 1.391 10.484 1.00 15.27 289 ARG D O 1
ATOM 10391 N N . GLU D 1 290 ? 81.845 -0.495 9.637 1.00 15.83 290 GLU D N 1
ATOM 10392 C CA . GLU D 1 290 ? 80.898 -0.619 8.539 1.00 15.27 290 GLU D CA 1
ATOM 10393 C C . GLU D 1 290 ? 80.720 0.676 7.755 1.00 15.34 290 GLU D C 1
ATOM 10394 O O . GLU D 1 290 ? 79.603 1.137 7.491 1.00 14.07 290 GLU D O 1
ATOM 10400 N N . VAL D 1 291 ? 81.852 1.273 7.406 1.00 14.23 291 VAL D N 1
ATOM 10401 C CA . VAL D 1 291 ? 81.847 2.468 6.588 1.00 14.71 291 VAL D CA 1
ATOM 10402 C C . VAL D 1 291 ? 81.965 1.878 5.188 1.00 13.86 291 VAL D C 1
ATOM 10403 O O . VAL D 1 291 ? 83.003 1.321 4.835 1.00 15.34 291 VAL D O 1
ATOM 10407 N N . ASP D 1 292 ? 80.895 1.972 4.408 1.00 14.91 292 ASP D N 1
ATOM 10408 C CA . ASP D 1 292 ? 80.899 1.430 3.056 1.00 14.38 292 ASP D CA 1
ATOM 10409 C C . ASP D 1 292 ? 81.725 2.293 2.116 1.00 16.34 292 ASP D C 1
ATOM 10410 O O . ASP D 1 292 ? 81.787 3.516 2.268 1.00 16.04 292 ASP D O 1
ATOM 10415 N N . ILE D 1 293 ? 82.358 1.650 1.143 1.00 14.74 293 ILE D N 1
ATOM 10416 C CA . ILE D 1 293 ? 83.173 2.359 0.164 1.00 14.99 293 ILE D CA 1
ATOM 10417 C C . ILE D 1 293 ? 82.533 2.088 -1.190 1.00 15.37 293 ILE D C 1
ATOM 10418 O O . ILE D 1 293 ? 82.601 0.975 -1.710 1.00 15.03 293 ILE D O 1
ATOM 10423 N N . LYS D 1 294 ? 81.894 3.111 -1.747 1.00 14.18 294 LYS D N 1
ATOM 10424 C CA . LYS D 1 294 ? 81.204 2.968 -3.017 1.00 15.40 294 LYS D CA 1
ATOM 10425 C C . LYS D 1 294 ? 81.785 3.862 -4.096 1.00 17.16 294 LYS D C 1
ATOM 10426 O O . LYS D 1 294 ? 81.939 5.075 -3.910 1.00 15.43 294 LYS D O 1
ATOM 10432 N N . GLY D 1 295 ? 82.104 3.247 -5.229 1.00 15.89 295 GLY D N 1
ATOM 10433 C CA . GLY D 1 295 ? 82.662 3.985 -6.338 1.00 15.60 295 GLY D CA 1
ATOM 10434 C C . GLY D 1 295 ? 81.583 4.576 -7.218 1.00 17.13 295 GLY D C 1
ATOM 10435 O O . GLY D 1 295 ? 80.397 4.241 -7.111 1.00 16.26 295 GLY D O 1
ATOM 10436 N N . VAL D 1 296 ? 82.006 5.472 -8.096 1.00 14.83 296 VAL D N 1
ATOM 10437 C CA . VAL D 1 296 ? 81.108 6.134 -9.019 1.00 16.33 296 VAL D CA 1
ATOM 10438 C C . VAL D 1 296 ? 81.704 6.060 -10.415 1.00 16.48 296 VAL D C 1
ATOM 10439 O O . VAL D 1 296 ? 82.892 6.321 -10.600 1.00 16.28 296 VAL D O 1
ATOM 10443 N N . PHE D 1 297 ? 80.892 5.658 -11.384 1.00 14.89 297 PHE D N 1
ATOM 10444 C CA . PHE D 1 297 ? 81.344 5.634 -12.763 1.00 14.78 297 PHE D CA 1
ATOM 10445 C C . PHE D 1 297 ? 80.335 6.462 -13.525 1.00 16.15 297 PHE D C 1
ATOM 10446 O O . PHE D 1 297 ? 79.283 5.969 -13.951 1.00 14.08 297 PHE D O 1
ATOM 10454 N N . ARG D 1 298 ? 80.666 7.739 -13.661 1.00 14.41 298 ARG D N 1
ATOM 10455 C CA . ARG D 1 298 ? 79.837 8.703 -14.347 1.00 14.93 298 ARG D CA 1
ATOM 10456 C C . ARG D 1 298 ? 78.459 8.880 -13.719 1.00 15.11 298 ARG D C 1
ATOM 10457 O O . ARG D 1 298 ? 78.347 9.500 -12.659 1.00 14.00 298 ARG D O 1
ATOM 10465 N N . TYR D 1 299 ? 77.417 8.332 -14.335 1.00 15.13 299 TYR D N 1
ATOM 10466 C CA . TYR D 1 299 ? 76.070 8.528 -13.808 1.00 12.84 299 TYR D CA 1
ATOM 10467 C C . TYR D 1 299 ? 75.019 7.778 -14.611 1.00 14.45 299 TYR D C 1
ATOM 10468 O O . TYR D 1 299 ? 75.296 7.261 -15.690 1.00 15.30 299 TYR D O 1
ATOM 10477 N N . CYS D 1 300 ? 73.805 7.740 -14.070 1.00 12.40 300 CYS D N 1
ATOM 10478 C CA . CYS D 1 300 ? 72.677 7.139 -14.756 1.00 13.10 300 CYS D CA 1
ATOM 10479 C C . CYS D 1 300 ? 71.410 7.736 -14.164 1.00 11.25 300 CYS D C 1
ATOM 10480 O O . CYS D 1 300 ? 71.330 7.990 -12.958 1.00 13.05 300 CYS D O 1
ATOM 10483 N N . ASN D 1 301 ? 70.446 8.007 -15.034 1.00 11.04 301 ASN D N 1
ATOM 10484 C CA . ASN D 1 301 ? 69.162 8.568 -14.635 1.00 13.23 301 ASN D CA 1
ATOM 10485 C C . ASN D 1 301 ? 69.270 9.882 -13.860 1.00 14.80 301 ASN D C 1
ATOM 10486 O O . ASN D 1 301 ? 68.626 10.049 -12.823 1.00 13.64 301 ASN D O 1
ATOM 10491 N N . THR D 1 302 ? 70.073 10.813 -14.375 1.00 13.53 302 THR D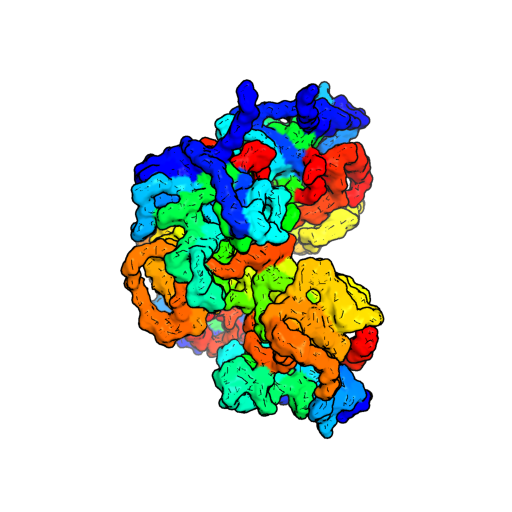 N 1
ATOM 10492 C CA . THR D 1 302 ? 70.258 12.112 -13.725 1.00 14.49 302 THR D CA 1
ATOM 10493 C C . THR D 1 302 ? 69.791 13.315 -14.549 1.00 13.54 302 THR D C 1
ATOM 10494 O O . THR D 1 302 ? 69.558 14.385 -13.992 1.00 15.67 302 THR D O 1
ATOM 10498 N N . TRP D 1 303 ? 69.653 13.154 -15.862 1.00 13.91 303 TRP D N 1
ATOM 10499 C CA . TRP D 1 303 ? 69.260 14.285 -16.699 1.00 14.13 303 TRP D CA 1
ATOM 10500 C C . TRP D 1 303 ? 67.892 14.883 -16.428 1.00 15.02 303 TRP D C 1
ATOM 10501 O O . TRP D 1 303 ? 67.771 16.101 -16.291 1.00 13.71 303 TRP D O 1
ATOM 10512 N N . PRO D 1 304 ? 66.839 14.049 -16.353 1.00 15.17 304 PRO D N 1
ATOM 10513 C CA . PRO D 1 304 ? 65.517 14.627 -16.086 1.00 14.33 304 PRO D CA 1
ATOM 10514 C C . PRO D 1 304 ? 65.480 15.336 -14.729 1.00 15.46 304 PRO D C 1
ATOM 10515 O O . PRO D 1 304 ? 64.866 16.393 -14.585 1.00 16.70 304 PRO D O 1
ATOM 10519 N N . VAL D 1 305 ? 66.139 14.747 -13.738 1.00 14.29 305 VAL D N 1
ATOM 10520 C CA . VAL D 1 305 ? 66.193 15.329 -12.400 1.00 15.99 305 VAL D CA 1
ATOM 10521 C C . VAL D 1 305 ? 66.973 16.645 -12.421 1.00 15.47 305 VAL D C 1
ATOM 10522 O O . VAL D 1 305 ? 66.551 17.639 -11.823 1.00 14.67 305 VAL D O 1
ATOM 10526 N N . ALA D 1 306 ? 68.111 16.646 -13.108 1.00 14.72 306 ALA D N 1
ATOM 10527 C CA . ALA D 1 306 ? 68.922 17.851 -13.205 1.00 15.76 306 ALA D CA 1
ATOM 10528 C C . ALA D 1 306 ? 68.080 18.955 -13.839 1.00 16.74 306 ALA D C 1
ATOM 10529 O O . ALA D 1 306 ? 68.054 20.084 -13.354 1.00 16.94 306 ALA D O 1
ATOM 10531 N N . ILE D 1 307 ? 67.382 18.616 -14.920 1.00 16.71 307 ILE D N 1
ATOM 10532 C CA . ILE D 1 307 ? 66.547 19.583 -15.618 1.00 15.78 307 ILE D CA 1
ATOM 10533 C C . ILE D 1 307 ? 65.457 20.130 -14.706 1.00 16.38 307 ILE D C 1
ATOM 10534 O O . ILE D 1 307 ? 65.179 21.330 -14.722 1.00 15.31 307 ILE D O 1
ATOM 10539 N N . SER D 1 308 ? 64.855 19.259 -13.899 1.00 16.34 308 SER D N 1
ATOM 10540 C CA . SER D 1 308 ? 63.802 19.681 -12.975 1.00 15.77 308 SER D CA 1
ATOM 10541 C C . SER D 1 308 ? 64.376 20.623 -11.924 1.00 14.80 308 SER D C 1
ATOM 10542 O O . SER D 1 308 ? 63.734 21.594 -11.533 1.00 15.12 308 SER D O 1
ATOM 10545 N N A MET D 1 309 ? 65.583 20.331 -11.453 0.50 14.71 309 MET D N 1
ATOM 10546 N N B MET D 1 309 ? 65.592 20.314 -11.479 0.50 13.71 309 MET D N 1
ATOM 10547 C CA A MET D 1 309 ? 66.217 21.175 -10.451 0.50 15.84 309 MET D CA 1
ATOM 10548 C CA B MET D 1 309 ? 66.306 21.111 -10.487 0.50 14.25 309 MET D CA 1
ATOM 10549 C C A MET D 1 309 ? 66.560 22.546 -11.026 0.50 16.30 309 MET D C 1
ATOM 10550 C C B MET D 1 309 ? 66.560 22.513 -11.028 0.50 15.26 309 MET D C 1
ATOM 10551 O O A MET D 1 309 ? 66.375 23.567 -10.362 0.50 15.45 309 MET D O 1
ATOM 10552 O O B MET D 1 309 ? 66.315 23.513 -10.351 0.50 14.54 309 MET D O 1
ATOM 10561 N N . LEU D 1 310 ? 67.055 22.568 -12.260 1.00 15.43 310 LEU D N 1
ATOM 10562 C CA . LEU D 1 310 ? 67.390 23.829 -12.910 1.00 15.59 310 LEU D CA 1
ATOM 10563 C C . LEU D 1 310 ? 66.158 24.673 -13.221 1.00 16.03 310 LEU D C 1
ATOM 10564 O O . LEU D 1 310 ? 66.135 25.881 -12.958 1.00 17.58 310 LEU D O 1
ATOM 10569 N N . ALA D 1 311 ? 65.133 24.034 -13.772 1.00 15.85 311 ALA D N 1
ATOM 10570 C CA . ALA D 1 311 ? 63.902 24.723 -14.133 1.00 17.54 311 ALA D CA 1
ATOM 10571 C C . ALA D 1 311 ? 63.161 25.279 -12.920 1.00 18.46 311 ALA D C 1
ATOM 10572 O O . ALA D 1 311 ? 62.455 26.278 -13.023 1.00 19.58 311 ALA D O 1
ATOM 10574 N N . SER D 1 312 ? 63.313 24.626 -11.776 1.00 17.92 312 SER D N 1
ATOM 10575 C CA . SER D 1 312 ? 62.648 25.072 -10.555 1.00 19.07 312 SER D CA 1
ATOM 10576 C C . SER D 1 312 ? 63.552 26.010 -9.763 1.00 19.98 312 SER D C 1
ATOM 10577 O O . SER D 1 312 ? 63.179 26.479 -8.691 1.00 21.79 312 SER D O 1
ATOM 10580 N N . LYS D 1 313 ? 64.742 26.278 -10.292 1.00 20.08 313 LYS D N 1
ATOM 10581 C CA . LYS D 1 313 ? 65.694 27.160 -9.624 1.00 22.00 313 LYS D CA 1
ATOM 10582 C C . LYS D 1 313 ? 66.071 26.600 -8.253 1.00 23.96 313 LYS D C 1
ATOM 10583 O O . LYS D 1 313 ? 66.263 27.357 -7.296 1.00 24.31 313 LYS D O 1
ATOM 10589 N N . SER D 1 314 ? 66.177 25.275 -8.163 1.00 22.29 314 SER D N 1
ATOM 10590 C CA . SER D 1 314 ? 66.526 24.615 -6.905 1.00 23.12 314 SER D CA 1
ATOM 10591 C C . SER D 1 314 ? 68.028 24.611 -6.679 1.00 22.12 314 SER D C 1
ATOM 10592 O O . SER D 1 314 ? 68.493 24.442 -5.556 1.00 24.05 314 SER D O 1
ATOM 10595 N N . VAL D 1 315 ? 68.781 24.785 -7.758 1.00 21.03 315 VAL D N 1
ATOM 10596 C CA . VAL D 1 315 ? 70.233 24.823 -7.681 1.00 20.14 315 VAL D CA 1
ATOM 10597 C C . VAL D 1 315 ? 70.732 25.850 -8.693 1.00 19.31 315 VAL D C 1
ATOM 10598 O O . VAL D 1 315 ? 70.090 26.083 -9.712 1.00 19.52 315 VAL D O 1
ATOM 10602 N N . ASN D 1 316 ? 71.862 26.482 -8.401 1.00 19.21 316 ASN D N 1
ATOM 10603 C CA . ASN D 1 316 ? 72.414 27.475 -9.309 1.00 19.17 316 ASN D CA 1
ATOM 10604 C C . ASN D 1 316 ? 73.830 27.089 -9.687 1.00 17.99 316 ASN D C 1
ATOM 10605 O O . ASN D 1 316 ? 74.763 27.243 -8.897 1.00 17.17 316 ASN D O 1
ATOM 10610 N N . VAL D 1 317 ? 73.978 26.579 -10.905 1.00 17.53 317 VAL D N 1
ATOM 10611 C CA . VAL D 1 317 ? 75.273 26.146 -11.408 1.00 18.45 317 VAL D CA 1
ATOM 10612 C C . VAL D 1 317 ? 76.012 27.242 -12.183 1.00 18.51 317 VAL D C 1
ATOM 10613 O O . VAL D 1 317 ? 77.204 27.117 -12.460 1.00 19.85 317 VAL D O 1
ATOM 10617 N N . LYS D 1 318 ? 75.309 28.319 -12.515 1.00 18.56 318 LYS D N 1
ATOM 10618 C CA . LYS D 1 318 ? 75.907 29.410 -13.284 1.00 19.80 318 LYS D CA 1
ATOM 10619 C C . LYS D 1 318 ? 77.241 29.940 -12.762 1.00 19.46 318 LYS D C 1
ATOM 10620 O O . LYS D 1 318 ? 78.139 30.234 -13.550 1.00 21.34 318 LYS D O 1
ATOM 10626 N N . PRO D 1 319 ? 77.391 30.076 -11.434 1.00 19.53 319 PRO D N 1
ATOM 10627 C CA . PRO D 1 319 ? 78.649 30.573 -10.867 1.00 19.72 319 PRO D CA 1
ATOM 10628 C C . PRO D 1 319 ? 79.862 29.729 -11.258 1.00 21.50 319 PRO D C 1
ATOM 10629 O O . PRO D 1 319 ? 81.004 30.194 -11.186 1.00 19.12 319 PRO D O 1
ATOM 10633 N N . LEU D 1 320 ? 79.617 28.490 -11.674 1.00 19.73 320 LEU D N 1
ATOM 10634 C CA . LEU D 1 320 ? 80.706 27.596 -12.062 1.00 19.56 320 LEU D CA 1
ATOM 10635 C C . LEU D 1 320 ? 81.369 27.996 -13.378 1.00 19.29 320 LEU D C 1
ATOM 10636 O O . LEU D 1 320 ? 82.522 27.644 -13.627 1.00 17.49 320 LEU D O 1
ATOM 10641 N N . VAL D 1 321 ? 80.643 28.714 -14.231 1.00 19.78 321 VAL D N 1
ATOM 10642 C CA . VAL D 1 321 ? 81.213 29.132 -15.509 1.00 19.57 321 VAL D CA 1
ATOM 10643 C C . VAL D 1 321 ? 82.104 30.351 -15.287 1.00 20.72 321 VAL D C 1
ATOM 10644 O O . VAL D 1 321 ? 81.630 31.419 -14.899 1.00 21.18 321 VAL D O 1
ATOM 10648 N N . THR D 1 322 ? 83.398 30.186 -15.530 1.00 21.01 322 THR D N 1
ATOM 10649 C CA . THR D 1 322 ? 84.339 31.278 -15.331 1.00 22.84 322 THR D CA 1
ATOM 10650 C C . THR D 1 322 ? 84.852 31.882 -16.635 1.00 23.87 322 THR D C 1
ATOM 10651 O O . THR D 1 322 ? 85.490 32.934 -16.627 1.00 24.67 322 THR D O 1
ATOM 10655 N N . HIS D 1 323 ? 84.570 31.225 -17.754 1.00 22.44 323 HIS D N 1
ATOM 10656 C CA . HIS D 1 323 ? 85.016 31.737 -19.042 1.00 21.96 323 HIS D CA 1
ATOM 10657 C C . HIS D 1 323 ? 84.283 31.054 -20.189 1.00 20.96 323 HIS D C 1
ATOM 10658 O O . HIS D 1 323 ? 83.875 29.897 -20.079 1.00 19.50 323 HIS D O 1
ATOM 10665 N N . ARG D 1 324 ? 84.098 31.784 -21.283 1.00 18.62 324 ARG D N 1
ATOM 10666 C CA . ARG D 1 324 ? 83.454 31.226 -22.463 1.00 19.34 324 ARG D CA 1
ATOM 10667 C C . ARG D 1 324 ? 84.178 31.717 -23.713 1.00 19.58 324 ARG D C 1
ATOM 10668 O O . ARG D 1 324 ? 84.554 32.886 -23.804 1.00 20.33 324 ARG D O 1
ATOM 10676 N N . PHE D 1 325 ? 84.400 30.799 -24.652 1.00 19.57 325 PHE D N 1
ATOM 10677 C CA . PHE D 1 325 ? 85.083 31.096 -25.910 1.00 17.08 325 PHE D CA 1
ATOM 10678 C C . PHE D 1 325 ? 84.310 30.500 -27.079 1.00 17.85 325 PHE D C 1
ATOM 10679 O O . PHE D 1 325 ? 83.589 29.511 -26.922 1.00 15.99 325 PHE D O 1
ATOM 10687 N N . PRO D 1 326 ? 84.443 31.097 -28.273 1.00 17.26 326 PRO D N 1
ATOM 10688 C CA . PRO D 1 326 ? 83.724 30.506 -29.403 1.00 15.75 326 PRO D CA 1
ATOM 10689 C C . PRO D 1 326 ? 84.521 29.250 -29.739 1.00 17.08 326 PRO D C 1
ATOM 10690 O O . PRO D 1 326 ? 85.705 29.160 -29.393 1.00 16.20 326 PRO D O 1
ATOM 10694 N N . LEU D 1 327 ? 83.888 28.285 -30.397 1.00 14.72 327 LEU D N 1
ATOM 10695 C CA . LEU D 1 327 ? 84.571 27.049 -30.764 1.00 15.18 327 LEU D CA 1
ATOM 10696 C C . LEU D 1 327 ? 85.927 27.310 -31.417 1.00 16.46 327 LEU D C 1
ATOM 10697 O O . LEU D 1 327 ? 86.904 26.604 -31.153 1.00 15.22 327 LEU D O 1
ATOM 10702 N N . GLU D 1 328 ? 85.976 28.326 -32.275 1.00 17.45 328 GLU D N 1
ATOM 10703 C CA . GLU D 1 328 ? 87.201 28.675 -32.985 1.00 17.48 328 GLU D CA 1
ATOM 10704 C C . GLU D 1 328 ? 88.383 29.037 -32.087 1.00 17.58 328 GLU D C 1
ATOM 10705 O O . GLU D 1 328 ? 89.534 28.990 -32.531 1.00 18.29 328 GLU D O 1
ATOM 10711 N N . LYS D 1 329 ? 88.112 29.405 -30.837 1.00 17.30 329 LYS D N 1
ATOM 10712 C CA . LYS D 1 329 ? 89.191 29.741 -29.908 1.00 17.77 329 LYS D CA 1
ATOM 10713 C C . LYS D 1 329 ? 89.443 28.607 -28.915 1.00 17.15 329 LYS D C 1
ATOM 10714 O O . LYS D 1 329 ? 89.920 28.833 -27.805 1.00 17.47 329 LYS D O 1
ATOM 10720 N N . ALA D 1 330 ? 89.132 27.383 -29.331 1.00 17.07 330 ALA D N 1
ATOM 10721 C CA . ALA D 1 330 ? 89.316 26.205 -28.482 1.00 17.56 330 ALA D CA 1
ATOM 10722 C C . ALA D 1 330 ? 90.750 26.067 -27.971 1.00 19.39 330 ALA D C 1
ATOM 10723 O O . ALA D 1 330 ? 90.977 25.710 -26.812 1.00 19.24 330 ALA D O 1
ATOM 10725 N N . LEU D 1 331 ? 91.720 26.343 -28.834 1.00 20.95 331 LEU D N 1
ATOM 10726 C CA . LEU D 1 331 ? 93.117 26.240 -28.436 1.00 21.99 331 LEU D CA 1
ATOM 10727 C C . LEU D 1 331 ? 93.349 27.145 -27.229 1.00 21.46 331 LEU D C 1
ATOM 10728 O O . LEU D 1 331 ? 93.949 26.735 -26.238 1.00 20.73 331 LEU D O 1
ATOM 10733 N N . GLU D 1 332 ? 92.859 28.377 -27.325 1.00 20.56 332 GLU D N 1
ATOM 10734 C CA . GLU D 1 332 ? 93.001 29.355 -26.253 1.00 22.65 332 GLU D CA 1
ATOM 10735 C C . GLU D 1 332 ? 92.248 28.915 -25.000 1.00 22.38 332 GLU D C 1
ATOM 10736 O O . GLU D 1 332 ? 92.706 29.145 -23.880 1.00 22.64 332 GLU D O 1
ATOM 10742 N N . ALA D 1 333 ? 91.091 28.287 -25.194 1.00 21.07 333 ALA D N 1
ATOM 10743 C CA . ALA D 1 333 ? 90.282 27.808 -24.077 1.00 21.54 333 ALA D CA 1
ATOM 10744 C C . ALA D 1 333 ? 91.024 26.712 -23.315 1.00 20.81 333 ALA D C 1
ATOM 10745 O O . ALA D 1 333 ? 90.983 26.666 -22.086 1.00 21.75 333 ALA D O 1
ATOM 10747 N N . PHE D 1 334 ? 91.695 25.826 -24.045 1.00 20.49 334 PHE D N 1
ATOM 10748 C CA . PHE D 1 334 ? 92.445 24.746 -23.416 1.00 21.84 334 PHE D CA 1
ATOM 10749 C C . PHE D 1 334 ? 93.690 25.271 -22.707 1.00 23.76 334 PHE D C 1
ATOM 10750 O O . PHE D 1 334 ? 94.064 24.770 -21.649 1.00 23.62 334 PHE D O 1
ATOM 10758 N N . GLU D 1 335 ? 94.331 26.281 -23.288 1.00 24.36 335 GLU D N 1
ATOM 10759 C CA . GLU D 1 335 ? 95.520 26.868 -22.675 1.00 26.83 335 GLU D CA 1
ATOM 10760 C C . GLU D 1 335 ? 95.098 27.558 -21.382 1.00 25.89 335 GLU D C 1
ATOM 10761 O O . GLU D 1 335 ? 95.832 27.557 -20.393 1.00 26.89 335 GLU D O 1
ATOM 10767 N N . THR D 1 336 ? 93.906 28.145 -21.401 1.00 24.88 336 THR D N 1
ATOM 10768 C CA . THR D 1 336 ? 93.367 28.829 -20.235 1.00 25.14 336 THR D CA 1
ATOM 10769 C C . THR D 1 336 ? 93.052 27.814 -19.142 1.00 25.99 336 THR D C 1
ATOM 10770 O O . THR D 1 336 ? 93.212 28.092 -17.950 1.00 25.51 336 THR D O 1
ATOM 10774 N N . PHE D 1 337 ? 92.601 26.636 -19.555 1.00 24.55 337 PHE D N 1
ATOM 10775 C CA . PHE D 1 337 ? 92.274 25.588 -18.601 1.00 25.79 337 PHE D CA 1
ATOM 10776 C C . PHE D 1 337 ? 93.525 25.213 -17.821 1.00 26.08 337 PHE D C 1
ATOM 10777 O O . PHE D 1 337 ? 93.481 25.046 -16.605 1.00 24.67 337 PHE D O 1
ATOM 10785 N N . LYS D 1 338 ? 94.640 25.081 -18.533 1.00 29.49 338 LYS D N 1
ATOM 10786 C CA . LYS D 1 338 ? 95.909 24.718 -17.912 1.00 32.84 338 LYS D CA 1
ATOM 10787 C C . LYS D 1 338 ? 96.320 25.695 -16.819 1.00 34.68 338 LYS D C 1
ATOM 10788 O O . LYS D 1 338 ? 96.955 25.304 -15.841 1.00 35.55 338 LYS D O 1
ATOM 10794 N N . LYS D 1 339 ? 95.954 26.963 -16.980 1.00 36.04 339 LYS D N 1
ATOM 10795 C CA . LYS D 1 339 ? 96.292 27.974 -15.986 1.00 38.43 339 LYS D CA 1
ATOM 10796 C C . LYS D 1 339 ? 95.602 27.644 -14.668 1.00 39.06 339 LYS D C 1
ATOM 10797 O O . LYS D 1 339 ? 95.885 28.258 -13.639 1.00 39.70 339 LYS D O 1
ATOM 10803 N N . GLY D 1 340 ? 94.693 26.673 -14.717 1.00 39.59 340 GLY D N 1
ATOM 10804 C CA . GLY D 1 340 ? 93.961 26.246 -13.536 1.00 40.50 340 GLY D CA 1
ATOM 10805 C C . GLY D 1 340 ? 93.458 27.379 -12.665 1.00 41.53 340 GLY D C 1
ATOM 10806 O O . GLY D 1 340 ? 93.311 27.222 -11.452 1.00 41.68 340 GLY D O 1
ATOM 10807 N N . LEU D 1 341 ? 93.176 28.519 -13.283 1.00 42.17 341 LEU D N 1
ATOM 10808 C CA . LEU D 1 341 ? 92.708 29.681 -12.544 1.00 43.34 341 LEU D CA 1
ATOM 10809 C C . LEU D 1 341 ? 91.186 29.803 -12.541 1.00 43.18 341 LEU D C 1
ATOM 10810 O O . LEU D 1 341 ? 90.626 30.607 -11.797 1.00 44.53 341 LEU D O 1
ATOM 10815 N N . GLY D 1 342 ? 90.518 29.001 -13.365 1.00 42.31 342 GLY D N 1
ATOM 10816 C CA . GLY D 1 342 ? 89.067 29.054 -13.426 1.00 39.93 342 GLY D CA 1
ATOM 10817 C C . GLY D 1 342 ? 88.392 27.822 -12.847 1.00 38.90 342 GLY D C 1
ATOM 10818 O O . GLY D 1 342 ? 88.941 27.160 -11.967 1.00 39.24 342 GLY D O 1
ATOM 10819 N N . LEU D 1 343 ? 87.200 27.508 -13.344 1.00 35.61 343 LEU D N 1
ATOM 10820 C CA . LEU D 1 343 ? 86.460 26.349 -12.859 1.00 33.29 343 LEU D CA 1
ATOM 10821 C C . LEU D 1 343 ? 85.830 25.601 -14.033 1.00 31.94 343 LEU D C 1
ATOM 10822 O O . LEU D 1 343 ? 86.120 24.426 -14.262 1.00 33.91 343 LEU D O 1
ATOM 10827 N N . LYS D 1 344 ? 84.964 26.284 -14.774 1.00 26.74 344 LYS D N 1
ATOM 10828 C CA . LYS D 1 344 ? 84.317 25.679 -15.928 1.00 23.40 344 LYS D CA 1
ATOM 10829 C C . LYS D 1 344 ? 84.409 26.617 -17.125 1.00 20.89 344 LYS D C 1
ATOM 10830 O O . LYS D 1 344 ? 83.991 27.772 -17.056 1.00 19.30 344 LYS D O 1
ATOM 10836 N N . ILE D 1 345 ? 84.971 26.111 -18.216 1.00 19.79 345 ILE D N 1
ATOM 10837 C CA . ILE D 1 345 ? 85.116 26.887 -19.439 1.00 18.55 345 ILE D CA 1
ATOM 10838 C C . ILE D 1 345 ? 84.128 26.367 -20.479 1.00 19.41 345 ILE D C 1
ATOM 10839 O O . ILE D 1 345 ? 84.089 25.168 -20.773 1.00 19.22 345 ILE D O 1
ATOM 10844 N N . MET D 1 346 ? 83.327 27.280 -21.017 1.00 16.79 346 MET D N 1
ATOM 10845 C CA . MET D 1 346 ? 82.323 26.959 -22.019 1.00 17.60 346 MET D CA 1
ATOM 10846 C C . MET D 1 346 ? 82.764 27.335 -23.423 1.00 18.21 346 MET D C 1
ATOM 10847 O O . MET D 1 346 ? 83.278 28.433 -23.644 1.00 18.36 346 MET D O 1
ATOM 10852 N N . LEU D 1 347 ? 82.558 26.417 -24.363 1.00 16.78 347 LEU D N 1
ATOM 10853 C CA . LEU D 1 347 ? 82.877 26.654 -25.765 1.00 16.88 347 LEU D CA 1
ATOM 10854 C C . LEU D 1 347 ? 81.541 26.841 -26.483 1.00 17.32 347 LEU D C 1
ATOM 10855 O O . LEU D 1 347 ? 80.609 26.053 -26.293 1.00 16.99 347 LEU D O 1
ATOM 10860 N N . LYS D 1 348 ? 81.448 27.901 -27.284 1.00 16.17 348 LYS D N 1
ATOM 10861 C CA . LYS D 1 348 ? 80.223 28.242 -27.998 1.00 15.72 348 LYS D CA 1
ATOM 10862 C C . LYS D 1 348 ? 80.370 27.878 -29.472 1.00 16.75 348 LYS D C 1
ATOM 10863 O O . LYS D 1 348 ? 81.083 28.547 -30.223 1.00 16.89 348 LYS D O 1
ATOM 10869 N N . CYS D 1 349 ? 79.673 26.822 -29.876 1.00 15.98 349 CYS D N 1
ATOM 10870 C CA . CYS D 1 349 ? 79.762 26.297 -31.232 1.00 16.96 349 CYS D CA 1
ATOM 10871 C C . CYS D 1 349 ? 78.814 26.857 -32.281 1.00 17.43 349 CYS D C 1
ATOM 10872 O O . CYS D 1 349 ? 79.028 26.653 -33.475 1.00 19.67 349 CYS D O 1
ATOM 10875 N N . ASP D 1 350 ? 77.771 27.548 -31.845 1.00 18.10 350 ASP D N 1
ATOM 10876 C CA . ASP D 1 350 ? 76.775 28.101 -32.759 1.00 19.35 350 ASP D CA 1
ATOM 10877 C C . ASP D 1 350 ? 77.078 29.572 -33.038 1.00 19.01 350 ASP D C 1
ATOM 10878 O O . ASP D 1 350 ? 76.864 30.427 -32.182 1.00 17.01 350 ASP D O 1
ATOM 10883 N N . PRO D 1 351 ? 77.572 29.886 -34.247 1.00 19.09 351 PRO D N 1
ATOM 10884 C CA . PRO D 1 351 ? 77.889 31.280 -34.573 1.00 19.52 351 PRO D CA 1
ATOM 10885 C C . PRO D 1 351 ? 76.683 32.209 -34.483 1.00 19.21 351 PRO D C 1
ATOM 10886 O O . PRO D 1 351 ? 76.830 33.401 -34.225 1.00 19.68 351 PRO D O 1
ATOM 10890 N N . SER D 1 352 ? 75.490 31.659 -34.686 1.00 20.24 352 SER D N 1
ATOM 10891 C CA . SER D 1 352 ? 74.273 32.463 -34.649 1.00 21.19 352 SER D CA 1
ATOM 10892 C C . SER D 1 352 ? 73.845 32.843 -33.235 1.00 20.45 352 SER D C 1
ATOM 10893 O O . SER D 1 352 ? 73.003 33.717 -33.052 1.00 19.16 352 SER D O 1
ATOM 10896 N N . ASP D 1 353 ? 74.415 32.184 -32.235 1.00 20.51 353 ASP D N 1
ATOM 10897 C CA . ASP D 1 353 ? 74.062 32.484 -30.852 1.00 21.24 353 ASP D CA 1
ATOM 10898 C C . ASP D 1 353 ? 75.200 32.115 -29.903 1.00 20.46 353 ASP D C 1
ATOM 10899 O O . ASP D 1 353 ? 75.427 30.941 -29.607 1.00 19.09 353 ASP D O 1
ATOM 10904 N N . GLN D 1 354 ? 75.915 33.140 -29.443 1.00 18.00 354 GLN D N 1
ATOM 10905 C CA . GLN D 1 354 ? 77.045 32.970 -28.535 1.00 18.10 354 GLN D CA 1
ATOM 10906 C C . GLN D 1 354 ? 76.670 33.317 -27.095 1.00 17.20 354 GLN D C 1
ATOM 10907 O O . GLN D 1 354 ? 77.535 33.427 -26.234 1.00 18.71 354 GLN D O 1
ATOM 10913 N N . ASN D 1 355 ? 75.378 33.491 -26.842 1.00 18.21 355 ASN D N 1
ATOM 10914 C CA . ASN D 1 355 ? 74.895 33.828 -25.507 1.00 19.36 355 ASN D CA 1
ATOM 10915 C C . ASN D 1 355 ? 74.807 32.588 -24.625 1.00 19.79 355 ASN D C 1
ATOM 10916 O O . ASN D 1 355 ? 74.841 31.460 -25.122 1.00 18.59 355 ASN D O 1
ATOM 10921 N N . PRO D 1 356 ? 74.697 32.784 -23.299 1.00 20.38 356 PRO D N 1
ATOM 10922 C CA . PRO D 1 356 ? 74.601 31.653 -22.372 1.00 18.88 356 PRO D CA 1
ATOM 10923 C C . PRO D 1 356 ? 73.406 30.774 -22.716 1.00 18.99 356 PRO D C 1
ATOM 10924 O O . PRO D 1 356 ? 73.512 29.544 -22.522 1.00 19.00 356 PRO D O 1
#

Organism: Homo sapiens (NCBI:txid9606)

CATH classification: 3.90.180.10 (+1 more: 3.40.50.720)

GO terms:
  GO:0000721 (R,R)-butanediol dehydrogenase activity (F, EXP)
  GO:0003939 L-iditol 2-dehydrogenase (NAD+) activity (F, EXP)
  GO:0046526 D-xylulose reductase activity (F, EXP)
  GO:0050255 ribitol 2-dehydrogenase (NAD+) activity (F, EXP)
  GO:0003939 L-iditol 2-dehydrogenase (NAD+) activity (F, IMP)
  GO:0006062 D-sorbitol catabolic process (P, IMP)
  GO:0005829 cytosol (C, TAS)
  GO:0042802 identical protein binding (F, IPI)
  GO:0051287 NAD binding (F, IDA)
  GO:0070062 extracellular exosome (C, IDA)
  GO:0016020 membrane (C, IDA)
  GO:0003939 L-iditol 2-dehydrogenase (NAD+) activity (F, IDA)
  GO:0008270 zinc ion binding (F, IDA)
  GO: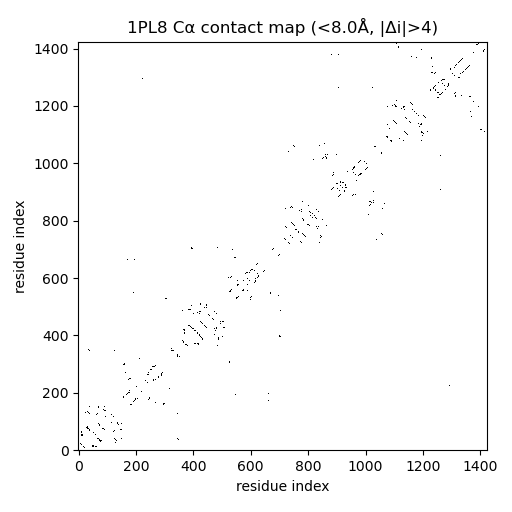0051160 xylitol catabolic process (P, IDA)
  GO:0051164 xylitol metabolic process (P, IDA)
  GO:0046370 fructose biosynthetic process (P, IDA)
  GO:0006062 D-sorbitol catabolic process (P, IDA)
  GO:0005576 extracellular region (C, TAS)
  GO:0006006 glucose metabolic process (P, TAS)
  GO:0070062 extracellular exosome (C, HDA)

Sequence (1424 aa):
AAAAKPNNLSLVVVHGPGDLRLENYPIPEPGPNEVLLRMHSVGICGSSDVHYWEYGRIGNFIVKKPMVLGHEASGTVEKVGSSVKHLKPGDRVAIEPGAPRENDEEFCKMMGRYNLSPSIFFCATPPDDGNLCRFYKHNAAFCYKKLPDNVTFEEGALIEPLSVGIHACRRGGVTLGHKVLVCGAGPIGMMVTLLVAKAMGAAQVVVTDLSATRLSKAKEIGADLVLQISKESPQEIARKVEGQLGCKPEVTIECTGAEASIQAGIYATRSGGTLVLVGLGSEMTTVPLLHAAIREVDIKGVFRYCNTWPVAISMMLASKSVNVKPLVTHRFPLEKALEAFETFKKGLGLKIMLKCDPSDQNPAAAAKPNNLSLVVVHGPGDLRLENYPIPEPGPNEVLLRMHSVGICGSSDVHYWEYGRIGNFIVKKPMVLGHEASGTVEKVGSSVKHLKPGDRVAIEPGAPRENDEEFCKMMGRYNLSPSIFFCATPPDDGNLCRFYKHNAAFCYKKLPDNVTFEEGALIEPLSVGIHACRRGGVTLGHKVLVCGAGPIGMMVTLLVAKAMGAAQVVVTDLSATRLSKAKEIGADLVLQISKESPQEIARKVEGQLGCKPEVTIECTGAEASIQAGIYATRSGGTLVLVGLGSEMTTVPLLHAAIREVDIKGVFRYCNTWPVAISMMLASKSVNVKPLVTHRFPLEKALEAFETFKKGLGLKIMLKCDPSDQNPAAAAKPNNLSLVVVHGPGDLRLENYPIPEPGPNEVLLRMHSVGICGSSDVHYWEYGRIGNFIVKKPMVLGHEASGTVEKVGSSVKHLKPGDRVAIEPGAPRENDEEFCKMMGRYNLSPSIFFCATPPDDGNLCRFYKHNAAFCYKKLPDNVTFEEGALIEPLSVGIHACRRGGVTLGHKVLVCGAGPIGMMVTLLVAKAMGAAQVVVTDLSATRLSKAKEIGADLVLQISKESPQEIARKVEGQLGCKPEVTIECTGAEASIQAGIYATRSGGTLVLVGLGSEMTTVPLLHAAIREVDIKGVFRYCNTWPVAISMMLASKSVNVKPLVTHRFPLEKALEAFETFKKGLGLKIMLKCDPSDQNPAAAAKPNNLSLVVVHGPGDLRLENYPIPEPGPNEVLLRMHSVGICGSSDVHYWEYGRIGNFIVKKPMVLGHEASGTVEKVGSSVKHLKPGDRVAIEPGAPRENDEEFCKMMGRYNLSPSIFFCATPPDDGNLCRFYKHNAAFCYKKLPDNVTFEEGALIEPLSVGIHACRRGGVTLGHKVLVCGAGPIGMMVTLLVAKAMGAAQVVVTDLSATRLSKAKEIGADLVLQISKESPQEIARKVEGQLGCKPEVTIECTGAEASIQAGIYATRSGGTLVLVGLGSEMTTVPLLHAAIREVDIKGVFRYCNTWPVAISMMLASKSVNVKPLVTHRFPLEKALEAFETFKKGLGLKIMLKCDPSDQNP

Nearest PDB structures (foldseek):
  1pl6-assembly1_A  TM=1.002E+00  e=2.693E-78  Homo sapiens
  3qe3-assembly1_A  TM=9.974E-01  e=5.807E-70  Ovis aries
  1e3j-assembly1_A  TM=9.787E-01  e=1.874E-52  Bemisia argentifolii
  5k1s-assembly2_C  TM=8.754E-01  e=1.156E-26  Myxococcus xanthus DK 1622
  5k1s-assembly2_D  TM=8.714E-01  e=5.899E-24  Myxococcus xanthus DK 1622

Solvent-accessible surface area: 58511 Å² total; per-residue (Å²): 161,96,90,103,175,82,72,4,38,1,2,0,0,52,10,93,61,44,32,109,66,50,100,55,111,62,34,116,14,23,79,85,43,0,10,0,77,0,1,0,0,0,0,26,38,36,0,6,70,8,18,67,128,4,103,51,56,137,98,67,15,178,122,54,2,5,0,0,12,2,2,0,0,10,1,73,95,39,5,107,54,16,191,104,9,118,81,52,12,54,0,0,1,1,0,3,8,30,143,104,106,32,108,70,26,131,109,33,100,24,6,62,3,112,35,21,45,12,0,2,21,12,100,15,51,2,0,0,5,21,24,16,79,6,52,5,63,28,2,42,103,5,44,142,70,0,34,17,6,5,1,0,1,0,13,4,2,0,18,0,1,16,0,0,83,70,5,42,3,49,6,3,29,32,0,0,0,3,3,1,14,28,51,0,0,0,0,0,15,3,0,56,17,12,4,2,0,49,0,0,0,6,22,131,38,27,99,72,5,56,51,0,81,118,28,30,7,49,25,26,12,38,32,40,176,18,42,19,76,15,13,8,139,8,0,62,19,55,20,68,32,58,0,33,3,0,0,1,17,62,8,51,77,57,21,19,32,3,0,0,48,0,0,87,65,56,8,14,0,0,47,13,22,154,53,88,181,162,55,102,39,28,109,131,62,3,68,129,43,128,7,68,63,73,38,22,88,48,5,13,78,0,1,72,22,0,17,20,4,0,31,37,121,42,17,83,0,101,46,2,24,62,87,104,16,44,0,83,94,0,87,82,0,0,62,41,54,112,150,49,155,26,15,3,5,0,0,2,1,6,93,97,44,68,98,71,161,91,89,104,163,85,74,5,37,1,2,0,0,52,13,95,59,44,29,112,68,49,98,55,113,63,30,112,11,23,81,84,46,0,10,0,74,0,2,0,0,0,0,27,36,37,0,6,67,4,19,64,129,5,107,49,54,146,86,61,16,177,119,53,2,4,0,0,12,2,1,0,0,11,2,73,93,43,6,110,48,19,195,102,8,117,79,50,12,56,0,0,1,1,0,4,7,31,144,101,105,31,110,70,25,130,109,34,97,23,7,63,3,110,37,21,45,13,0,2,19,13,100,16,46,3,1,0,5,21,25,16,77,5,52,5,64,28,1,43,103,4,43,125,73,1,34,16,6,5,1,0,2,0,12,3,2,0,18,0,2,15,0,0,88,67,4,42,4,46,5,2,28,29,0,0,0,3,4,0,13,28,50,0,0,0,0,0,13,2,0,55,19,11,3,1,0,48,0,0,0,7,22,134,36,56,91,68,7,63,46,0,102,128,29,30,5,52,43,42,20,86,33,84,198,41,41,21,77,63,14,8,144,86,0,62,60,69,13,68,31,60,0,34,3,0,0,1,18,64,8,49,79,58,22,18,36,3,0,0,51,1,0,87,65,58,8,14,0,0,48,13,21,157,52,90,185,164,57,102,40,27,106,132,62,0,70,127,44,128,5,69,62,73,37,22,82,45,6,13,76,0,1,70,22,0,17,21,3,1,31,33,117,44,19,80,0,100,46,2,24,61,84,103,16,42,0,84,93,0,88,85,0,0,72,45,56,111,162,46,150,26,12,3,6,0,0,3,1,5,95,97,47,67,98,73,159,93,89,104,167,84,73,5,37,1,2,0,0,52,12,96,57,44,30,109,67,50,97,57,112,63,31,112,12,23,78,86,48,0,10,0,75,0,2,0,0,0,0,26,36,36,0,6,68,4,21,68,128,4,109,47,54,148,88,65,16,178,118,52,2,5,0,0,12,3,1,0,0,11,2,74,90,41,5,107,52,17,188,102,9,118,78,50,11,55,0,0,1,1,0,2,8,31,141,102,106,32,108,68,25,129,108,33,98,22,6,62,3,112,35,22,46,11,0,2,20,14,101,16,44,3,0,0,5,22,24,17,77,5,51,5,64,28,1,42,102,5,44,128,73,0,34,17,6,4,1,0,1,0,11,2,2,0,18,0,2,16,0,0,85,66,4,42,4,48,5,2,27,29,0,0,0,3,4,0,13,28,49,0,0,0,0,0,14,3,0,59,19,11,4,1,0,49,0,0,0,6,22,133,36,56,91,68,6,62,47,0,102,130,28,30,6,52,41,37,25,90,34,84,197,42,42,21,78,64,14,8,147,87,0,60,60,72,13,68,32,59,0,35,3,0,0,1,18,62,10,48,79,59,20,19,35,3,0,0,52,1,0,87,65,57,8,15,0,0,48,12,23,153,54,90,185,166,59,100,39,28,108,127,62,1,67,122,45,128,5,70,63,72,38,21,83,46,4,13,78,0,1,71,23,0,19,20,3,1,30,38,119,46,19,81,0,102,48,3,24,63,84,101,16,44,0,83,92,0,90,85,0,0,63,43,54,112,157,47,151,28,14,3,5,0,0,3,1,5,95,96,46,66,98,72,161,95,91,104,172,84,72,5,37,1,1,0,0,48,11,96,58,44,18,113,64,48,100,54,114,63,31,114,13,24,79,84,45,0,10,0,75,0,2,0,0,0,0,24,37,36,0,6,70,7,22,63,130,4,97,51,58,137,96,61,16,183,118,54,2,5,0,0,12,3,2,0,0,10,2,70,95,39,6,109,35,18,174,102,9,121,80,50,10,54,0,0,1,0,0,3,8,33,143,101,106,31,108,69,26,131,110,34,98,24,6,62,2,111,35,21,45,11,0,2,22,13,101,15,47,2,0,0,5,21,24,17,78,6,54,4,62,28,1,42,103,5,46,142,69,0,36,17,7,6,1,0,1,0,12,3,2,0,17,0,2,16,0,0,86,67,5,42,3,49,4,3,29,28,0,0,0,3,3,0,13,29,50,0,0,0,0,0,15,3,0,57,18,13,4,2,0,49,0,0,0,6,20,131,38,28,101,72,6,56,47,0,83,119,28,29,6,54,26,25,12,36,31,38,176,17,41,20,73,18,15,8,139,8,0,62,19,53,15,68,32,58,0,33,3,0,0,1,17,60,9,50,78,57,20,19,32,2,0,0,47,0,0,88,64,56,8,13,0,0,46,13,22,158,53,86,181,161,55,100,40,27,109,131,62,2,69,129,42,128,6,68,63,75,38,22,89,48,5,13,76,0,1,70,22,0,17,19,3,1,30,34,123,40,18,82,0,102,47,2,24,62,86,103,16,45,0,81,94,0,87,81,0,0,75,40,55,114,147,47,161,28,15,3,6,0,0,3,1,4,94,97,41,67,98,73